Protein AF-A0A135LQL2-F1 (afdb_monomer_lite)

Organism: Penicillium patulum (NCBI:txid5078)

Secondary structure (DSSP, 8-state):
-HHHHHHHHHHHHHHHHHHHHHHHHHHHTT--HHHHHHH-HHHIIIIISSEEBTEEEE--HHHHTT------BHHHHHHHHHHHHHS-GGGB-TTB--BSEEEEE-S-S-GGGS-HHHHHHHHHHHHHHHHHT-EEEEE-HHHHHHHHHHH-TTTHHHHHTSS-HHHHHHHHHHHHHHHT-EEEE-TT---SS-GGGS--GGGGS-EE-TTT--EE---SPB-EEEEEEEE--TT-THHHHHT-SSSEEE-SSEEEE-TT-HHHHHHHHHHHHHHHHHHHHTTS-TTSHHHHHHHHTS-HHHHTSHHHHHHHHHHHHHHHH---GGGG--TTTTS--EEETTEEEE-HHHH--S-TTS---S-SSS---S-------------PPP---------------------------SSSHHHHHHHHHHHHHHHHHHHHHHHHHHHHHHH------HHHHHHHHHHTT--STTTT-TT---EEEEEEE--TTSHHHHSHHHHHHHHHHHHH-GGGEEEEEEEES-HHHHHHHHHHHHHH--SEEEEEEESS--GGGS-EEEPTTS-EEEBHHHHHHHHHHHHHHHHHH-SPPPSEEEEE-S-B--HHHHHHHHHHTTB-TTS-B--SEEEEEEEEETTEE--TTT-EETTSPBP-SSSTT-S-S-TT-HHHHHHHTT-SSEEEEE--TTEEEEEGGGGSSSS-------SSTTEEE-HHHHHHHHHHHHHTTSS-TT---EEEEEEEEEESSHHHHHHHHHHHHHGGGSHHHHHHHHHHHTPSPP-TTTT--TT-EEEEEEEE---SSSPPPEEEEEEEE--S-TTTEEE--EEE-SSPPTTS-SEEEPPPPTT--

Radius of gyration: 34.32 Å; chains: 1; bounding box: 69×97×113 Å

pLDDT: mean 81.82, std 20.5, range [20.97, 98.62]

Sequence (853 aa):
MMTLHRQFRRRAVIVLALVGLIIWHLHWQRHDASIEVTQYPLLSKYVSSKRGNGGAWHIPPDWVEGSGATIENIIDAAKLALNASRSLPERQVPHSTIPLIIHQTWKDTNLDQWPKKFRQSAETWLSGVDSGNMAYFLWDDTGIAEFMRHFEPEIESQFYALPSNVERSDVFRVLVSKWIGGIYGDMDTEPTRPPSTWVAPADLQPWQDPETGKMYNSTEPVKAIVGLEADCLPDSDLYWRMGYFYPIQLTQWSFAWAPGHPILQLFIDRLFATIQAVSEKNGGQLQSHLSQNALYDIDPLNLTGPVAFTDATRGWLETDYGLRWNALSGLTDGGLSKLVGDVLVLPITGFSTFNGKCIVLASDVSNISHSGFRQRLDITTLNMPASLECDGYELDSESLLGRRNRDLRVSEWRHHTFALHWTRKTLTALLTRVFLILAQALGVLFGLRIGRRGWFLTLRSRVQRSGFQGRGNIENKQVFIAAVLYDPQGEFASGKWGQAVLQLIELLGEQNVFLSLYENNSGREGENAIRALADKVTCDKSIVSEPGLSLGGIPRVTIPGEETRIRRIDYLAEVRNRALQPLQNGNTTYDKLLYLNDVIFDPVEALQLLFCTNADANGVAQYRAACAMDFSNAFKFYDTYATRDLQGYGIGLPFYPWFTTAGRAQSRQDVLEGRDAVRVRSCWGGMTAFDAHFFQGGNPVRFRADSEIFWDASECCIIHADIQSAASNSEESEVSGSYINPFVRVAYDEKSHSWLWITRRFEKLYPFIHNILNHLVGLPQYNPRRAEVFGQKVMDTVWVPGDGEGQQGQVRTMQREAGNDGFCGRRGLEVLVEERMPGQDGFEAIRVPAGLD

Foldseek 3Di:
DVVVVVVVVVVVVVVVVVVVVVVVVVVVVVPDPVVVCVPQVLLCVFLVVADAFFGTKDAQCVLCVPVPDDDHHLVSVLVSQLVSQQVDVLQAQPLASFGLEEEEEDAHSPVVPDDPLLSVQVSLLSVLCVVSVGMYDYGHPRNLLVLCVPPPVVCSVVLVLQQDPVLNRLLSLLSCCQARWHKYAYSNHHAPDRPSHLDDPQLQDWDALPPPRDIDHASHRAFKEWEWQAFADQPDPVQVVVPHPGNTWIARRIMTGDHNDVLSVQLVVVLVVVLQVLCVVVPNDCPDPSSSVVSVPDDSCCRRNRVSSRCSVCVCLCVVQVDPRNSQHCQPVVQHFDDRHNYIYGYSCSRPVPDPPPPPNPPPPPDDDDDDDDDDDDDDDDDDDDDDDDDDDDDDDDDDDDDDDDDDDDDDDDPPPVVVVVVVVVVVVVVVVVVVVVVVVVVVLVVPDLDDDPVLVVLVVQLVPDPQFQSLPPVLFQEEEFEEDQALQLDCLQHQVLVQVLVLCRNRHQARYEYQYEYEQSPDNNVVSQVVSVVSRPHHYDHDYDYAPPCPPFDWDQFFVRDTFGFPQSVVQVSRVNSCVCVAVDPDDGQKYKYAYLWRFHSSLLSCQAQQACADPVSGHFFQKEAEFEDQALFFTDWQQQWAALLLFTFFGRGPPGRAPPDVCQLNVCSLSSHQWRATLFDHNRMMMGRCVCQYDDHHQGQDADPAAQWGFHSRNVSLLVSLVVCCVDPPNNGSRYTYGHVGYIYNDPNRVVSNVVSVSCRNVCPVVRHVVRVVVVPPDDQPQSPADAQDWDFAWGWDQDPPPPDGIDIDTDTDGRHSRSSGTDGWTKGAPSDDDVPRDRIDTDDRDPPRD

Structure (mmCIF, N/CA/C/O backbone):
data_AF-A0A135LQL2-F1
#
_entry.id   AF-A0A135LQL2-F1
#
loop_
_atom_site.group_PDB
_atom_site.id
_atom_site.type_symbol
_atom_site.label_atom_id
_atom_site.label_alt_id
_atom_site.label_comp_id
_atom_site.label_asym_id
_atom_site.label_entity_id
_atom_site.label_seq_id
_atom_site.pdbx_PDB_ins_code
_atom_site.Cartn_x
_atom_site.Cartn_y
_atom_site.Cartn_z
_atom_site.occupancy
_atom_site.B_iso_or_equiv
_atom_site.auth_seq_id
_atom_site.auth_comp_id
_atom_site.auth_asym_id
_atom_site.auth_atom_id
_atom_site.pdbx_PDB_model_num
ATOM 1 N N . MET A 1 1 ? -14.760 -58.219 -18.351 1.00 44.53 1 MET A N 1
ATOM 2 C CA . MET A 1 1 ? -13.863 -57.220 -17.718 1.00 44.53 1 MET A CA 1
ATOM 3 C C . MET A 1 1 ? -12.612 -56.882 -18.552 1.00 44.53 1 MET A C 1
ATOM 5 O O . MET A 1 1 ? -12.219 -55.725 -18.563 1.00 44.53 1 MET A O 1
ATOM 9 N N . MET A 1 2 ? -12.021 -57.809 -19.328 1.00 39.75 2 MET A N 1
ATOM 10 C CA . MET A 1 2 ? -10.826 -57.521 -20.162 1.00 39.75 2 MET A CA 1
ATOM 11 C C . MET A 1 2 ? -11.086 -56.723 -21.462 1.00 39.75 2 MET A C 1
ATOM 13 O O . MET A 1 2 ? -10.182 -56.066 -21.975 1.00 39.75 2 MET A O 1
ATOM 17 N N . THR A 1 3 ? -12.309 -56.721 -21.997 1.00 40.22 3 THR A N 1
ATOM 18 C CA . THR A 1 3 ? -12.678 -55.991 -23.230 1.00 40.22 3 THR A CA 1
ATOM 19 C C . THR A 1 3 ? -12.880 -54.486 -23.016 1.00 40.22 3 THR A C 1
ATOM 21 O O . THR A 1 3 ? -12.518 -53.691 -23.884 1.00 40.22 3 THR A O 1
ATOM 24 N N . LEU A 1 4 ? -13.354 -54.076 -21.834 1.00 40.69 4 LEU A N 1
ATOM 25 C CA . LEU A 1 4 ? -13.566 -52.667 -21.475 1.00 40.69 4 LEU A CA 1
ATOM 26 C C . LEU A 1 4 ? -12.232 -51.910 -21.323 1.00 40.69 4 LEU A C 1
ATOM 28 O O . LEU A 1 4 ? -12.101 -50.761 -21.738 1.00 40.69 4 LEU A O 1
ATOM 32 N N . HIS A 1 5 ? -11.201 -52.593 -20.817 1.00 45.34 5 HIS A N 1
ATOM 33 C CA . HIS A 1 5 ? -9.873 -52.021 -20.582 1.00 45.34 5 HIS A CA 1
ATOM 34 C C . HIS A 1 5 ? -9.103 -51.736 -21.890 1.00 45.34 5 HIS A C 1
ATOM 36 O O . HIS A 1 5 ? -8.375 -50.747 -21.996 1.00 45.34 5 HIS A O 1
ATOM 42 N N . ARG A 1 6 ? -9.321 -52.549 -22.937 1.00 45.53 6 ARG A N 1
ATOM 43 C CA . ARG A 1 6 ? -8.756 -52.314 -24.281 1.00 45.53 6 ARG A CA 1
ATOM 44 C C . ARG A 1 6 ? -9.422 -51.143 -25.008 1.00 45.53 6 ARG A C 1
ATOM 46 O O . ARG A 1 6 ? -8.731 -50.395 -25.699 1.00 45.53 6 ARG A O 1
ATOM 53 N N . GLN A 1 7 ? -10.732 -50.954 -24.841 1.00 45.06 7 GLN A N 1
ATOM 54 C CA . GLN A 1 7 ? -11.440 -49.800 -25.407 1.00 45.06 7 GLN A CA 1
ATOM 55 C C . GLN A 1 7 ? -11.066 -48.493 -24.697 1.00 45.06 7 GLN A C 1
ATOM 57 O O . GLN A 1 7 ? -10.893 -47.476 -25.367 1.00 45.06 7 GLN A O 1
ATOM 62 N N . PHE A 1 8 ? -10.852 -48.531 -23.378 1.00 47.25 8 PHE A N 1
ATOM 63 C CA . PHE A 1 8 ? -10.394 -47.369 -22.613 1.00 47.25 8 PHE A CA 1
ATOM 64 C C . PHE A 1 8 ? -8.973 -46.948 -23.003 1.00 47.25 8 PHE A C 1
ATOM 66 O O . PHE A 1 8 ? -8.737 -45.770 -23.249 1.00 47.25 8 PHE A O 1
ATOM 73 N N . ARG A 1 9 ? -8.047 -47.903 -23.184 1.00 46.88 9 ARG A N 1
ATOM 74 C CA . ARG A 1 9 ? -6.694 -47.608 -23.689 1.00 46.88 9 ARG A CA 1
ATOM 75 C C . ARG A 1 9 ? -6.702 -47.034 -25.105 1.00 46.88 9 ARG A C 1
ATOM 77 O O . ARG A 1 9 ? -5.982 -46.080 -25.363 1.00 46.88 9 ARG A O 1
ATOM 84 N N . ARG A 1 10 ? -7.537 -47.551 -26.015 1.00 46.97 10 ARG A N 1
ATOM 85 C CA . ARG A 1 10 ? -7.659 -46.988 -27.375 1.00 46.97 10 ARG A CA 1
ATOM 86 C C . ARG A 1 10 ? -8.230 -45.569 -27.368 1.00 46.97 10 ARG A C 1
ATOM 88 O O . ARG A 1 10 ? -7.711 -44.718 -28.077 1.00 46.97 10 ARG A O 1
ATOM 95 N N . ARG A 1 11 ? -9.247 -45.294 -26.544 1.00 51.66 11 ARG A N 1
ATOM 96 C CA . ARG A 1 11 ? -9.812 -43.942 -26.395 1.00 51.66 11 ARG A CA 1
ATOM 97 C C . ARG A 1 11 ? -8.832 -42.982 -25.720 1.00 51.66 11 ARG A C 1
ATOM 99 O O . ARG A 1 11 ? -8.715 -41.856 -26.176 1.00 51.66 11 ARG A O 1
ATOM 106 N N . ALA A 1 12 ? -8.075 -43.437 -24.724 1.00 52.16 12 ALA A N 1
ATOM 107 C CA . ALA A 1 12 ? -7.032 -42.643 -24.081 1.00 52.16 12 ALA A CA 1
ATOM 108 C C . ALA A 1 12 ? -5.883 -42.308 -25.043 1.00 52.16 12 ALA A C 1
ATOM 110 O O . ALA A 1 12 ? -5.435 -41.172 -25.061 1.00 52.16 12 ALA A O 1
ATOM 111 N N . VAL A 1 13 ? -5.454 -43.245 -25.895 1.00 65.94 13 VAL A N 1
ATOM 112 C CA . VAL A 1 13 ? -4.427 -42.980 -26.920 1.00 65.94 13 VAL A CA 1
ATOM 113 C C . VAL A 1 13 ? -4.939 -42.013 -27.988 1.00 65.94 13 VAL A C 1
ATOM 115 O O . VAL A 1 13 ? -4.200 -41.127 -28.392 1.00 65.94 13 VAL A O 1
ATOM 118 N N . ILE A 1 14 ? -6.206 -42.118 -28.406 1.00 65.56 14 ILE A N 1
ATOM 119 C CA . ILE A 1 14 ? -6.814 -41.164 -29.350 1.00 65.56 14 ILE A CA 1
ATOM 120 C C . ILE A 1 14 ? -6.947 -39.775 -28.716 1.00 65.56 14 ILE A C 1
ATOM 122 O O . ILE A 1 14 ? -6.645 -38.784 -29.368 1.00 65.56 14 ILE A O 1
ATOM 126 N N . VAL A 1 15 ? -7.346 -39.689 -27.445 1.00 68.06 15 VAL A N 1
ATOM 127 C CA . VAL A 1 15 ? -7.419 -38.419 -26.709 1.00 68.06 15 VAL A CA 1
ATOM 128 C C . VAL A 1 15 ? -6.028 -37.834 -26.495 1.00 68.06 15 VAL A C 1
ATOM 130 O O . VAL A 1 15 ? -5.860 -36.645 -26.696 1.00 68.06 15 VAL A O 1
ATOM 133 N N . LEU A 1 16 ? -5.013 -38.637 -26.175 1.00 66.31 16 LEU A N 1
ATOM 134 C CA . LEU A 1 16 ? -3.630 -38.171 -26.042 1.00 66.31 16 LEU A CA 1
ATOM 135 C C . LEU A 1 16 ? -3.014 -37.780 -27.387 1.00 66.31 16 LEU A C 1
ATOM 137 O O . LEU A 1 16 ? -2.229 -36.844 -27.430 1.00 66.31 16 LEU A O 1
ATOM 141 N N . ALA A 1 17 ? -3.395 -38.432 -28.486 1.00 66.12 17 ALA A N 1
ATOM 142 C CA . ALA A 1 17 ? -2.993 -38.039 -29.833 1.00 66.12 17 ALA A CA 1
ATOM 143 C C . ALA A 1 17 ? -3.716 -36.767 -30.295 1.00 66.12 17 ALA A C 1
ATOM 145 O O . ALA A 1 17 ? -3.099 -35.933 -30.938 1.00 66.12 17 ALA A O 1
ATOM 146 N N . LEU A 1 18 ? -4.991 -36.578 -29.936 1.00 65.31 18 LEU A N 1
ATOM 147 C CA . LEU A 1 18 ? -5.744 -35.347 -30.198 1.00 65.31 18 LEU A CA 1
ATOM 148 C C . LEU A 1 18 ? -5.268 -34.197 -29.317 1.00 65.31 18 LEU A C 1
ATOM 150 O O . LEU A 1 18 ? -5.132 -33.093 -29.810 1.00 65.31 18 LEU A O 1
ATOM 154 N N . VAL A 1 19 ? -4.960 -34.443 -28.045 1.00 68.56 19 VAL A N 1
ATOM 155 C CA . VAL A 1 19 ? -4.330 -33.472 -27.143 1.00 68.56 19 VAL A CA 1
ATOM 156 C C . VAL A 1 19 ? -2.909 -33.192 -27.606 1.00 68.56 19 VAL A C 1
ATOM 158 O O . VAL A 1 19 ? -2.512 -32.044 -27.604 1.00 68.56 19 VAL A O 1
ATOM 161 N N . GLY A 1 20 ? -2.172 -34.187 -28.092 1.00 71.94 20 GLY A N 1
ATOM 162 C CA . GLY A 1 20 ? -0.867 -34.010 -28.722 1.00 71.94 20 GLY A CA 1
ATOM 163 C C . GLY A 1 20 ? -0.951 -33.225 -30.028 1.00 71.94 20 GLY A C 1
ATOM 164 O O . GLY A 1 20 ? -0.096 -32.392 -30.263 1.00 71.94 20 GLY A O 1
ATOM 165 N N . LEU A 1 21 ? -1.999 -33.415 -30.835 1.00 64.62 21 LEU A N 1
ATOM 166 C CA . LEU A 1 21 ? -2.274 -32.647 -32.052 1.00 64.62 21 LEU A CA 1
ATOM 167 C C . LEU A 1 21 ? -2.826 -31.259 -31.755 1.00 64.62 21 LEU A C 1
ATOM 169 O O . LEU A 1 21 ? -2.572 -30.364 -32.534 1.00 64.62 21 LEU A O 1
ATOM 173 N N . ILE A 1 22 ? -3.554 -31.056 -30.659 1.00 67.12 22 ILE A N 1
ATOM 174 C CA . ILE A 1 22 ? -4.032 -29.746 -30.205 1.00 67.12 22 ILE A CA 1
ATOM 175 C C . ILE A 1 22 ? -2.885 -28.993 -29.551 1.00 67.12 22 ILE A C 1
ATOM 177 O O . ILE A 1 22 ? -2.726 -27.821 -29.824 1.00 67.12 22 ILE A O 1
ATOM 181 N N . ILE A 1 23 ? -2.045 -29.645 -28.751 1.00 61.94 23 ILE A N 1
ATOM 182 C CA . ILE A 1 23 ? -0.812 -29.069 -28.217 1.00 61.94 23 ILE A CA 1
ATOM 183 C C . ILE A 1 23 ? 0.128 -28.785 -29.376 1.00 61.94 23 ILE A C 1
ATOM 185 O O . ILE A 1 23 ? 0.590 -27.668 -29.459 1.00 61.94 23 ILE A O 1
ATOM 189 N N . TRP A 1 24 ? 0.338 -29.702 -30.323 1.00 53.38 24 TRP A N 1
ATOM 190 C CA . TRP A 1 24 ? 1.096 -29.429 -31.545 1.00 53.38 24 TRP A CA 1
ATOM 191 C C . TRP A 1 24 ? 0.432 -28.294 -32.327 1.00 53.38 24 TRP A C 1
ATOM 193 O O . TRP A 1 24 ? 1.116 -27.351 -32.662 1.00 53.38 24 TRP A O 1
ATOM 203 N N . HIS A 1 25 ? -0.882 -28.261 -32.531 1.00 49.38 25 HIS A N 1
ATOM 204 C CA . HIS A 1 25 ? -1.540 -27.173 -33.259 1.00 49.38 25 HIS A CA 1
ATOM 205 C C . HIS A 1 25 ? -1.459 -25.831 -32.513 1.00 49.38 25 HIS A C 1
ATOM 207 O O . HIS A 1 25 ? -1.255 -24.816 -33.164 1.00 49.38 25 HIS A O 1
ATOM 213 N N . LEU A 1 26 ? -1.525 -25.817 -31.179 1.00 51.78 26 LEU A N 1
ATOM 214 C CA . LEU A 1 26 ? -1.357 -24.642 -30.311 1.00 51.78 26 LEU A CA 1
ATOM 215 C C . LEU A 1 26 ? 0.119 -24.224 -30.173 1.00 51.78 26 LEU A C 1
ATOM 217 O O . LEU A 1 26 ? 0.406 -23.052 -29.956 1.00 51.78 26 LEU A O 1
ATOM 221 N N . HIS A 1 27 ? 1.061 -25.161 -30.307 1.00 44.28 27 HIS A N 1
ATOM 222 C CA . HIS A 1 27 ? 2.508 -24.923 -30.277 1.00 44.28 27 HIS A CA 1
ATOM 223 C C . HIS A 1 27 ? 3.043 -24.552 -31.670 1.00 44.28 27 HIS A C 1
ATOM 225 O O . HIS A 1 27 ? 3.972 -23.766 -31.782 1.00 44.28 27 HIS A O 1
ATOM 231 N N . TRP A 1 28 ? 2.400 -25.030 -32.736 1.00 40.03 28 TRP A N 1
ATOM 232 C CA . TRP A 1 28 ? 2.629 -24.651 -34.131 1.00 40.03 28 TRP A CA 1
ATOM 233 C C . TRP A 1 28 ? 1.937 -23.326 -34.458 1.00 40.03 28 TRP A C 1
ATOM 235 O O . TRP A 1 28 ? 2.503 -22.518 -35.177 1.00 40.03 28 TRP A O 1
ATOM 245 N N . GLN A 1 29 ? 0.791 -23.019 -33.831 1.00 44.12 29 GLN A N 1
ATOM 246 C CA . GLN A 1 29 ? 0.220 -21.661 -33.825 1.00 44.12 29 GLN A CA 1
ATOM 247 C C . GLN A 1 29 ? 1.032 -20.661 -32.987 1.00 44.12 29 GLN A C 1
ATOM 249 O O . GLN A 1 29 ? 0.739 -19.470 -33.025 1.00 44.12 29 GLN A O 1
ATOM 254 N N . ARG A 1 30 ? 2.068 -21.108 -32.261 1.00 43.25 30 ARG A N 1
ATOM 255 C CA . ARG A 1 30 ? 3.062 -20.228 -31.625 1.00 43.25 30 ARG A CA 1
ATOM 256 C C . ARG A 1 30 ? 4.222 -19.840 -32.540 1.00 43.25 30 ARG A C 1
ATOM 258 O O . ARG A 1 30 ? 5.081 -19.076 -32.117 1.00 43.25 30 ARG A O 1
ATOM 265 N N . HIS A 1 31 ? 4.216 -20.285 -33.792 1.00 44.59 31 HIS A N 1
ATOM 266 C CA . HIS A 1 31 ? 5.072 -19.719 -34.822 1.00 44.59 31 HIS A CA 1
ATOM 267 C C . HIS A 1 31 ? 4.232 -19.229 -35.986 1.00 44.59 31 HIS A C 1
ATOM 269 O O . HIS A 1 31 ? 4.170 -19.840 -37.046 1.00 44.59 31 HIS A O 1
ATOM 275 N N . ASP A 1 32 ? 3.637 -18.061 -35.780 1.00 38.72 32 ASP A N 1
ATOM 276 C CA . ASP A 1 32 ? 3.401 -17.158 -36.889 1.00 38.72 32 ASP A CA 1
ATOM 277 C C . ASP A 1 32 ? 3.857 -15.758 -36.469 1.00 38.72 32 ASP A C 1
ATOM 279 O O . ASP A 1 32 ? 3.073 -14.901 -36.066 1.00 38.72 32 ASP A O 1
ATOM 283 N N . ALA A 1 33 ? 5.172 -15.529 -36.561 1.00 45.47 33 ALA A N 1
ATOM 284 C CA . ALA A 1 33 ? 5.781 -14.201 -36.433 1.00 45.47 33 ALA A CA 1
ATOM 285 C C . ALA A 1 33 ? 5.148 -13.174 -37.404 1.00 45.47 33 ALA A C 1
ATOM 287 O O . ALA A 1 33 ? 5.319 -11.969 -37.250 1.00 45.47 33 ALA A O 1
ATOM 288 N N . SER A 1 34 ? 4.378 -13.647 -38.392 1.00 45.84 34 SER A N 1
ATOM 289 C CA . SER A 1 34 ? 3.613 -12.836 -39.335 1.00 45.84 34 SER A CA 1
ATOM 290 C C . SER A 1 34 ? 2.421 -12.089 -38.704 1.00 45.84 34 SER A C 1
ATOM 292 O O . SER A 1 34 ? 2.074 -11.012 -39.194 1.00 45.84 34 SER A O 1
ATOM 294 N N . ILE A 1 35 ? 1.821 -12.596 -37.610 1.00 44.28 35 ILE A N 1
ATOM 295 C CA . ILE A 1 35 ? 0.628 -11.995 -36.968 1.00 44.28 35 ILE A CA 1
ATOM 296 C C . ILE A 1 35 ? 1.006 -10.831 -36.033 1.00 44.28 35 ILE A C 1
ATOM 298 O O . ILE A 1 35 ? 0.293 -9.831 -35.952 1.00 44.28 35 ILE A O 1
ATOM 302 N N . GLU A 1 36 ? 2.148 -10.914 -35.347 1.00 48.47 36 GLU A N 1
ATOM 303 C CA . GLU A 1 36 ? 2.594 -9.875 -34.404 1.00 48.47 36 GLU A CA 1
ATOM 304 C C . GLU A 1 36 ? 3.069 -8.603 -35.131 1.00 48.47 36 GLU A C 1
ATOM 306 O O . GLU A 1 36 ? 2.757 -7.491 -34.701 1.00 48.47 36 GLU A O 1
ATOM 311 N N . VAL A 1 37 ? 3.685 -8.767 -36.312 1.00 54.59 37 VAL A N 1
ATOM 312 C CA . VAL A 1 37 ? 4.017 -7.671 -37.244 1.00 54.59 37 VAL A CA 1
ATOM 313 C C . VAL A 1 37 ? 2.760 -6.961 -37.763 1.00 54.59 37 VAL A C 1
ATOM 315 O O . VAL A 1 37 ? 2.797 -5.758 -38.013 1.00 54.59 37 VAL A O 1
ATOM 318 N N . THR A 1 38 ? 1.632 -7.669 -37.917 1.00 59.97 38 THR A N 1
ATOM 319 C CA . THR A 1 38 ? 0.385 -7.061 -38.417 1.00 59.97 38 THR A CA 1
ATOM 320 C C . THR A 1 38 ? -0.395 -6.298 -37.346 1.00 59.97 38 THR A C 1
ATOM 322 O O . THR A 1 38 ? -1.155 -5.398 -37.699 1.00 59.97 38 THR A O 1
ATOM 325 N N . GLN A 1 39 ? -0.229 -6.626 -36.059 1.00 77.44 39 GLN A N 1
ATOM 326 C CA . GLN A 1 39 ? -0.975 -5.983 -34.969 1.00 77.44 39 GLN A CA 1
ATOM 327 C C . GLN A 1 39 ? -0.250 -4.772 -34.352 1.00 77.44 39 GLN A C 1
ATOM 329 O O . GLN A 1 39 ? -0.927 -3.846 -33.909 1.00 77.44 39 GLN A O 1
ATOM 334 N N . TYR A 1 40 ? 1.089 -4.768 -34.330 1.00 87.69 40 TYR A N 1
ATOM 335 C CA . TYR A 1 40 ? 1.912 -3.686 -33.761 1.00 87.69 40 TYR A CA 1
ATOM 336 C C . TYR A 1 40 ? 3.025 -3.262 -34.742 1.00 87.69 40 TYR A C 1
ATOM 338 O O . TYR A 1 40 ? 4.210 -3.556 -34.527 1.00 87.69 40 TYR A O 1
ATOM 346 N N . PRO A 1 41 ? 2.656 -2.649 -35.884 1.00 90.06 41 PRO A N 1
ATOM 347 C CA . PRO A 1 41 ? 3.597 -2.343 -36.958 1.00 90.06 41 PRO A CA 1
ATOM 348 C C . PRO A 1 41 ? 4.708 -1.374 -36.533 1.00 90.06 41 PRO A C 1
ATOM 350 O O . PRO A 1 41 ? 5.844 -1.526 -36.992 1.00 90.06 41 PRO A O 1
ATOM 353 N N . LEU A 1 42 ? 4.428 -0.405 -35.655 1.00 92.94 42 LEU A N 1
ATOM 354 C CA . LEU A 1 42 ? 5.416 0.587 -35.236 1.00 92.94 42 LEU A CA 1
ATOM 355 C C . LEU A 1 42 ? 6.409 0.002 -34.235 1.00 92.94 42 LEU A C 1
ATOM 357 O O . LEU A 1 42 ? 7.606 0.230 -34.383 1.00 92.94 42 LEU A O 1
ATOM 361 N N . LEU A 1 43 ? 5.972 -0.824 -33.285 1.00 90.94 43 LEU A N 1
ATOM 362 C CA . LEU A 1 43 ? 6.887 -1.573 -32.418 1.00 90.94 43 LEU A CA 1
ATOM 363 C C . LEU A 1 43 ? 7.791 -2.512 -33.219 1.00 90.94 43 LEU A C 1
ATOM 365 O O . LEU A 1 43 ? 8.991 -2.611 -32.953 1.00 90.94 43 LEU A O 1
ATOM 369 N N . SER A 1 44 ? 7.252 -3.172 -34.246 1.00 87.31 44 SER A N 1
ATOM 370 C CA . SER A 1 44 ? 8.076 -3.975 -35.150 1.00 87.31 44 SER A CA 1
ATOM 371 C C . SER A 1 44 ? 9.115 -3.106 -35.876 1.00 87.31 44 SER A C 1
ATOM 373 O O . SER A 1 44 ? 10.295 -3.468 -35.940 1.00 87.31 44 SER A O 1
ATOM 375 N N . LYS A 1 45 ? 8.695 -1.940 -36.384 1.00 89.88 45 LYS A N 1
ATOM 376 C CA . LYS A 1 45 ? 9.544 -0.969 -37.092 1.00 89.88 45 LYS A CA 1
ATOM 377 C C . LYS A 1 45 ? 10.641 -0.395 -36.191 1.00 89.88 45 LYS A C 1
ATOM 379 O O . LYS A 1 45 ? 11.798 -0.395 -36.597 1.00 89.88 45 LYS A O 1
ATOM 384 N N . TYR A 1 46 ? 10.317 0.056 -34.985 1.00 90.50 46 TYR A N 1
ATOM 385 C CA . TYR A 1 46 ? 11.219 0.865 -34.159 1.00 90.50 46 TYR A CA 1
ATOM 386 C C . TYR A 1 46 ? 11.890 0.122 -33.009 1.00 90.50 46 TYR A C 1
ATOM 388 O O . TYR A 1 46 ? 12.946 0.555 -32.567 1.00 90.50 46 TYR A O 1
ATOM 396 N N . VAL A 1 47 ? 11.330 -0.997 -32.546 1.00 87.25 47 VAL A N 1
ATOM 397 C CA . VAL A 1 47 ? 11.897 -1.761 -31.424 1.00 87.25 47 VAL A CA 1
ATOM 398 C C . VAL A 1 47 ? 12.465 -3.093 -31.888 1.00 87.25 47 VAL A C 1
ATOM 400 O O . VAL A 1 47 ? 13.577 -3.445 -31.514 1.00 87.25 47 VAL A O 1
ATOM 403 N N . SER A 1 48 ? 11.763 -3.842 -32.743 1.00 79.75 48 SER A N 1
ATOM 404 C CA . SER A 1 48 ? 12.277 -5.145 -33.199 1.00 79.75 48 SER A CA 1
ATOM 405 C C . SER A 1 48 ? 13.337 -5.039 -34.290 1.00 79.75 48 SER A C 1
ATOM 407 O O . SER A 1 48 ? 14.320 -5.774 -34.247 1.00 79.75 48 SER A O 1
ATOM 409 N N . SER A 1 49 ? 13.178 -4.120 -35.248 1.00 71.06 49 SER A N 1
ATOM 410 C CA . SER A 1 49 ? 14.122 -3.982 -36.369 1.00 71.06 49 SER A CA 1
ATOM 411 C C . SER A 1 49 ? 15.345 -3.098 -36.075 1.00 71.06 49 SER A C 1
ATOM 413 O O . SER A 1 49 ? 16.281 -3.053 -36.873 1.00 71.06 49 SER A O 1
ATOM 415 N N . LYS A 1 50 ? 15.347 -2.394 -34.935 1.00 70.69 50 LYS A N 1
ATOM 416 C CA . LYS A 1 50 ? 16.350 -1.382 -34.558 1.00 70.69 50 LYS A CA 1
ATOM 417 C C . LYS A 1 50 ? 16.951 -1.642 -33.170 1.00 70.69 50 LYS A C 1
ATOM 419 O O . LYS A 1 50 ? 17.070 -0.729 -32.359 1.00 70.69 50 LYS A O 1
ATOM 424 N N . ARG A 1 51 ? 17.303 -2.901 -32.891 1.00 77.00 51 ARG A N 1
ATOM 425 C CA . ARG A 1 51 ? 17.973 -3.303 -31.642 1.00 77.00 51 ARG A CA 1
ATOM 426 C C . ARG A 1 51 ? 19.481 -3.121 -31.759 1.00 77.00 51 ARG A C 1
ATOM 428 O O . ARG A 1 51 ? 20.062 -3.466 -32.787 1.00 77.00 51 ARG A O 1
ATOM 435 N N . GLY A 1 52 ? 20.101 -2.654 -30.687 1.00 82.25 52 GLY A N 1
ATOM 436 C CA . GLY A 1 52 ? 21.549 -2.630 -30.532 1.00 82.25 52 GLY A CA 1
ATOM 437 C C . GLY A 1 52 ? 21.940 -2.757 -29.065 1.00 82.25 52 GLY A C 1
ATOM 438 O O . GLY A 1 52 ? 21.117 -3.133 -28.232 1.00 82.25 52 GLY A O 1
ATOM 439 N N . ASN A 1 53 ? 23.203 -2.486 -28.745 1.00 88.81 53 ASN A N 1
ATOM 440 C CA . ASN A 1 53 ? 23.659 -2.591 -27.365 1.00 88.81 53 ASN A CA 1
ATOM 441 C C . ASN A 1 53 ? 22.996 -1.507 -26.492 1.00 88.81 53 ASN A C 1
ATOM 443 O O . ASN A 1 53 ? 23.044 -0.323 -26.838 1.00 88.81 53 ASN A O 1
ATOM 447 N N . GLY A 1 54 ? 22.348 -1.937 -25.408 1.00 89.38 54 GLY A N 1
ATOM 448 C CA . GLY A 1 54 ? 21.632 -1.078 -24.463 1.00 89.38 54 GLY A CA 1
ATOM 449 C C . GLY A 1 54 ? 20.173 -0.736 -24.810 1.00 89.38 54 GLY A C 1
ATOM 450 O O . GLY A 1 54 ? 19.574 0.115 -24.150 1.00 89.38 54 GLY A O 1
ATOM 451 N N . GLY A 1 55 ? 19.585 -1.364 -25.836 1.00 94.50 55 GLY A N 1
ATOM 452 C CA . GLY A 1 55 ? 18.148 -1.267 -26.105 1.00 94.50 55 GLY A CA 1
ATOM 453 C C . GLY A 1 55 ? 17.794 -1.092 -27.580 1.00 94.50 55 GLY A C 1
ATOM 454 O O . GLY A 1 55 ? 18.350 -1.754 -28.462 1.00 94.50 55 GLY A O 1
ATOM 455 N N . ALA A 1 56 ? 16.820 -0.224 -27.858 1.00 95.44 56 ALA A N 1
ATOM 456 C CA . ALA A 1 56 ? 16.388 0.094 -29.217 1.00 95.44 56 ALA A CA 1
ATOM 457 C C . ALA A 1 56 ? 16.288 1.604 -29.430 1.00 95.44 56 ALA A C 1
ATOM 459 O O . ALA A 1 56 ? 15.849 2.338 -28.545 1.00 95.44 56 ALA A O 1
ATOM 460 N N . TRP A 1 57 ? 16.671 2.070 -30.619 1.00 95.94 57 TRP A N 1
ATOM 461 C CA . TRP A 1 57 ? 16.618 3.492 -30.938 1.00 95.94 57 TRP A CA 1
ATOM 462 C C . TRP A 1 57 ? 16.264 3.775 -32.393 1.00 95.94 57 TRP A C 1
ATOM 464 O O . TRP A 1 57 ? 16.557 3.016 -33.320 1.00 95.94 57 TRP A O 1
ATOM 474 N N . HIS A 1 58 ? 15.665 4.939 -32.597 1.00 95.50 58 HIS A N 1
ATOM 475 C CA . HIS A 1 58 ? 15.382 5.514 -33.895 1.00 95.50 58 HIS A CA 1
ATOM 476 C C . HIS A 1 58 ? 15.783 6.982 -33.899 1.00 95.50 58 HIS A C 1
ATOM 478 O O . HIS A 1 58 ? 15.382 7.746 -33.027 1.00 95.50 58 HIS A O 1
ATOM 484 N N . ILE A 1 59 ? 16.543 7.370 -34.916 1.00 94.88 59 ILE A N 1
ATOM 485 C CA . ILE A 1 59 ? 16.821 8.765 -35.235 1.00 94.88 59 ILE A CA 1
ATOM 486 C C . ILE A 1 59 ? 16.331 8.973 -36.672 1.00 94.88 59 ILE A C 1
ATOM 488 O O . ILE A 1 59 ? 16.657 8.132 -37.525 1.00 94.88 59 ILE A O 1
ATOM 492 N N . PRO A 1 60 ? 15.546 10.025 -36.959 1.00 94.62 60 PRO A N 1
ATOM 493 C CA . PRO A 1 60 ? 15.131 10.310 -38.323 1.00 94.62 60 PRO A CA 1
ATOM 494 C C . PRO A 1 60 ? 16.342 10.432 -39.267 1.00 94.62 60 PRO A C 1
ATOM 496 O O . PRO A 1 60 ? 17.357 11.019 -38.883 1.00 94.62 60 PRO A O 1
ATOM 499 N N . PRO A 1 61 ? 16.308 9.857 -40.484 1.00 91.38 61 PRO A N 1
ATOM 500 C CA . PRO A 1 61 ? 17.480 9.833 -41.365 1.00 91.38 61 PRO A CA 1
ATOM 501 C C . PRO A 1 61 ? 18.028 11.224 -41.715 1.00 91.38 61 PRO A C 1
ATOM 503 O O . PRO A 1 61 ? 19.241 11.411 -41.765 1.00 91.38 61 PRO A O 1
ATOM 506 N N . ASP A 1 62 ? 17.144 12.205 -41.885 1.00 92.44 62 ASP A N 1
ATOM 507 C CA . ASP A 1 62 ? 17.464 13.611 -42.154 1.00 92.44 62 ASP A CA 1
ATOM 508 C C . ASP A 1 62 ? 18.164 14.303 -40.970 1.00 92.44 62 ASP A C 1
ATOM 510 O O . ASP A 1 62 ? 18.820 15.332 -41.139 1.00 92.44 62 ASP A O 1
ATOM 514 N N . TRP A 1 63 ? 18.079 13.740 -39.759 1.00 93.00 63 TRP A N 1
ATOM 515 C CA . TRP A 1 63 ? 18.797 14.255 -38.590 1.00 93.00 63 TRP A CA 1
ATOM 516 C C . TRP A 1 63 ? 20.283 13.914 -38.608 1.00 93.00 63 TRP A C 1
ATOM 518 O O . TRP A 1 63 ? 21.078 14.647 -38.022 1.00 93.00 63 TRP A O 1
ATOM 528 N N . VAL A 1 64 ? 20.659 12.826 -39.280 1.00 88.38 64 VAL A N 1
ATOM 529 C CA . VAL A 1 64 ? 22.017 12.262 -39.241 1.00 88.38 64 VAL A CA 1
ATOM 530 C C . VAL A 1 64 ? 22.697 12.212 -40.608 1.00 88.38 64 VAL A C 1
ATOM 532 O O . VAL A 1 64 ? 23.843 11.757 -40.707 1.00 88.38 64 VAL A O 1
ATOM 535 N N . GLU A 1 65 ? 22.026 12.690 -41.657 1.00 83.31 65 GLU A N 1
ATOM 536 C CA . GLU A 1 65 ? 22.569 12.785 -43.009 1.00 83.31 65 GLU A CA 1
ATOM 537 C C . GLU A 1 65 ? 23.857 13.628 -43.016 1.00 83.31 65 GLU A C 1
ATOM 539 O O . GLU A 1 65 ? 23.895 14.759 -42.537 1.00 83.31 65 GLU A O 1
ATOM 544 N N . GLY A 1 66 ? 24.956 13.046 -43.508 1.00 75.81 66 GLY A N 1
ATOM 545 C CA . GLY A 1 66 ? 26.266 13.706 -43.550 1.00 75.81 66 GLY A CA 1
ATOM 546 C C . GLY A 1 66 ? 27.058 13.722 -42.234 1.00 75.81 66 GLY A C 1
ATOM 547 O O . GLY A 1 66 ? 28.163 14.256 -42.222 1.00 75.81 66 GLY A O 1
ATOM 548 N N . SER A 1 67 ? 26.559 13.115 -41.147 1.00 77.75 67 SER A N 1
ATOM 549 C CA . SER A 1 67 ? 27.260 13.104 -39.847 1.00 77.75 67 SER A CA 1
ATOM 550 C C . SER A 1 67 ? 28.545 12.265 -39.832 1.00 77.75 67 SER A C 1
ATOM 552 O O . SER A 1 67 ? 29.461 12.562 -39.069 1.00 77.75 67 SER A O 1
ATOM 554 N N . GLY A 1 68 ? 28.616 11.200 -40.643 1.00 73.94 68 GLY A N 1
ATOM 555 C CA . GLY A 1 68 ? 29.741 10.253 -40.663 1.00 73.94 68 GLY A CA 1
ATOM 556 C C . GLY A 1 68 ? 29.973 9.496 -39.346 1.00 73.94 68 GLY A C 1
ATOM 557 O O . GLY A 1 68 ? 30.980 8.802 -39.223 1.00 73.94 68 GLY A O 1
ATOM 558 N N . ALA A 1 69 ? 29.072 9.628 -38.366 1.00 78.31 69 ALA A N 1
ATOM 559 C CA . ALA A 1 69 ? 29.237 9.085 -37.025 1.00 78.31 69 ALA A CA 1
ATOM 560 C C . ALA A 1 69 ? 28.950 7.576 -36.988 1.00 78.31 69 ALA A C 1
ATOM 562 O O . ALA A 1 69 ? 27.912 7.110 -37.460 1.00 78.31 69 ALA A O 1
ATOM 563 N N . THR A 1 70 ? 29.862 6.810 -36.392 1.00 80.56 70 THR A N 1
ATOM 564 C CA . THR A 1 70 ? 29.660 5.395 -36.067 1.00 80.56 70 THR A CA 1
ATOM 565 C C . THR A 1 70 ? 28.893 5.281 -34.752 1.00 80.56 70 THR A C 1
ATOM 567 O O . THR A 1 70 ? 29.347 5.792 -33.733 1.00 80.56 70 THR A O 1
ATOM 570 N N . ILE A 1 71 ? 27.730 4.628 -34.777 1.00 88.50 71 ILE A N 1
ATOM 571 C CA . ILE A 1 71 ? 26.891 4.396 -33.594 1.00 88.50 71 ILE A CA 1
ATOM 572 C C . ILE A 1 71 ? 27.175 2.980 -33.083 1.00 88.50 71 ILE A C 1
ATOM 574 O O . ILE A 1 71 ? 26.780 2.015 -33.739 1.00 88.50 71 ILE A O 1
ATOM 578 N N . GLU A 1 72 ? 27.855 2.849 -31.942 1.00 86.88 72 GLU A N 1
ATOM 579 C CA . GLU A 1 72 ? 28.195 1.538 -31.362 1.00 86.88 72 GLU A CA 1
ATOM 580 C C . GLU A 1 72 ? 27.165 1.071 -30.324 1.00 86.88 72 GLU A C 1
ATOM 582 O O . GLU A 1 72 ? 26.859 -0.120 -30.233 1.00 86.88 72 GLU A O 1
ATOM 587 N N . ASN A 1 73 ? 26.599 2.005 -29.562 1.00 92.31 73 ASN A N 1
ATOM 588 C CA . ASN A 1 73 ? 25.625 1.738 -28.506 1.00 92.31 73 ASN A CA 1
ATOM 589 C C . ASN A 1 73 ? 24.548 2.838 -28.443 1.00 92.31 73 ASN A C 1
ATOM 591 O O . ASN A 1 73 ? 24.602 3.855 -29.145 1.00 92.31 73 ASN A O 1
ATOM 595 N N . ILE A 1 74 ? 23.554 2.628 -27.580 1.00 95.44 74 ILE A N 1
ATOM 596 C CA . ILE A 1 74 ? 22.434 3.555 -27.395 1.00 95.44 74 ILE A CA 1
ATOM 597 C C . ILE A 1 74 ? 22.864 4.943 -26.869 1.00 95.44 74 ILE A C 1
ATOM 599 O O . ILE A 1 74 ? 22.209 5.939 -27.180 1.00 95.44 74 ILE A O 1
ATOM 603 N N . ILE A 1 75 ? 23.981 5.049 -26.137 1.00 96.19 75 ILE A N 1
ATOM 604 C CA . ILE A 1 75 ? 24.510 6.325 -25.620 1.00 96.19 75 ILE A CA 1
ATOM 605 C C . ILE A 1 75 ? 25.038 7.194 -26.763 1.00 96.19 75 ILE A C 1
ATOM 607 O O . ILE A 1 75 ? 24.723 8.386 -26.825 1.00 96.19 75 ILE A O 1
ATOM 611 N N . ASP A 1 76 ? 25.790 6.606 -27.694 1.00 94.31 76 ASP A N 1
ATOM 612 C CA . ASP A 1 76 ? 26.285 7.311 -28.882 1.00 94.31 76 ASP A CA 1
ATOM 613 C C . ASP A 1 76 ? 25.121 7.817 -29.738 1.00 94.31 76 ASP A C 1
ATOM 615 O O . ASP A 1 76 ? 25.114 8.969 -30.183 1.00 94.31 76 ASP A O 1
ATOM 619 N N . ALA A 1 77 ? 24.092 6.981 -29.902 1.00 95.38 77 ALA A N 1
ATOM 620 C CA . ALA A 1 77 ? 22.868 7.348 -30.598 1.00 95.38 77 ALA A CA 1
ATOM 621 C C . ALA A 1 77 ? 22.143 8.519 -29.910 1.00 95.38 77 ALA A C 1
ATOM 623 O O . ALA A 1 77 ? 21.748 9.473 -30.583 1.00 95.38 77 ALA A O 1
ATOM 624 N N . ALA A 1 78 ? 21.996 8.486 -28.582 1.00 96.94 78 ALA A N 1
ATOM 625 C CA . ALA A 1 78 ? 21.310 9.533 -27.825 1.00 96.94 78 ALA A CA 1
ATOM 626 C C . ALA A 1 78 ? 22.035 10.882 -27.922 1.00 96.94 78 ALA A C 1
ATOM 628 O O . ALA A 1 78 ? 21.407 11.917 -28.153 1.00 96.94 78 ALA A O 1
ATOM 629 N N . LYS A 1 79 ? 23.370 10.877 -27.837 1.00 95.94 79 LYS A N 1
ATOM 630 C CA . LYS A 1 79 ? 24.193 12.081 -28.029 1.00 95.94 79 LYS A CA 1
ATOM 631 C C . LYS A 1 79 ? 24.099 12.631 -29.445 1.00 95.94 79 LYS A C 1
ATOM 633 O O . LYS A 1 79 ? 24.019 13.846 -29.626 1.00 95.94 79 LYS A O 1
ATOM 638 N N . LEU A 1 80 ? 24.109 11.752 -30.446 1.00 95.62 80 LEU A N 1
ATOM 639 C CA . LEU A 1 80 ? 23.951 12.149 -31.840 1.00 95.62 80 LEU A CA 1
ATOM 640 C C . LEU A 1 80 ? 22.579 12.796 -32.072 1.00 95.62 80 LEU A C 1
ATOM 642 O O . LEU A 1 80 ? 22.515 13.868 -32.670 1.00 95.62 80 LEU A O 1
ATOM 646 N N . ALA A 1 81 ? 21.506 12.196 -31.548 1.00 96.75 81 ALA A N 1
ATOM 647 C CA . ALA A 1 81 ? 20.155 12.746 -31.635 1.00 96.75 81 ALA A CA 1
ATOM 648 C C . ALA A 1 81 ? 20.040 14.111 -30.943 1.00 96.75 81 ALA A C 1
ATOM 650 O O . ALA A 1 81 ? 19.477 15.034 -31.527 1.00 96.75 81 ALA A O 1
ATOM 651 N N . LEU A 1 82 ? 20.625 14.273 -29.750 1.00 96.56 82 LEU A N 1
ATOM 652 C CA . LEU A 1 82 ? 20.664 15.559 -29.048 1.00 96.56 82 LEU A CA 1
ATOM 653 C C . LEU A 1 82 ? 21.426 16.634 -29.841 1.00 96.56 82 LEU A C 1
ATOM 655 O O . LEU A 1 82 ? 20.986 17.778 -29.952 1.00 96.56 82 LEU A O 1
ATOM 659 N N . ASN A 1 83 ? 22.584 16.298 -30.409 1.00 95.31 83 ASN A N 1
ATOM 660 C CA . ASN A 1 83 ? 23.337 17.255 -31.221 1.00 95.31 83 ASN A CA 1
ATOM 661 C C . ASN A 1 83 ? 22.560 17.646 -32.484 1.00 95.31 83 ASN A C 1
ATOM 663 O O . ASN A 1 83 ? 22.511 18.824 -32.839 1.00 95.31 83 ASN A O 1
ATOM 667 N N . ALA A 1 84 ? 21.904 16.677 -33.123 1.00 95.12 84 ALA A N 1
ATOM 668 C CA . ALA A 1 84 ? 21.060 16.917 -34.284 1.00 95.12 84 ALA A CA 1
ATOM 669 C C . ALA A 1 84 ? 19.813 17.746 -33.948 1.00 95.12 84 ALA A C 1
ATOM 671 O O . ALA A 1 84 ? 19.407 18.572 -34.762 1.00 95.12 84 ALA A O 1
ATOM 672 N N . SER A 1 85 ? 19.215 17.579 -32.764 1.00 95.81 85 SER A N 1
ATOM 673 C CA . SER A 1 85 ? 18.045 18.363 -32.350 1.00 95.81 85 SER A CA 1
ATOM 674 C C . SER A 1 85 ? 18.391 19.822 -32.041 1.00 95.81 85 SER A C 1
ATOM 676 O O . SER A 1 85 ? 17.530 20.697 -32.090 1.00 95.81 85 SER A O 1
ATOM 678 N N . ARG A 1 86 ? 19.656 20.111 -31.719 1.00 93.38 86 ARG A N 1
ATOM 679 C CA . ARG A 1 86 ? 20.151 21.474 -31.475 1.00 93.38 86 ARG A CA 1
ATOM 680 C C . ARG A 1 86 ? 20.435 22.255 -32.754 1.00 93.38 86 ARG A C 1
ATOM 682 O O . ARG A 1 86 ? 20.494 23.479 -32.694 1.00 93.38 86 ARG A O 1
ATOM 689 N N . SER A 1 87 ? 20.623 21.585 -33.891 1.00 89.31 87 SER A N 1
ATOM 690 C CA . SER A 1 87 ? 20.997 22.267 -35.135 1.00 89.31 87 SER A CA 1
ATOM 691 C C . SER A 1 87 ? 19.829 22.982 -35.813 1.00 89.31 87 SER A C 1
ATOM 693 O O . SER A 1 87 ? 20.068 23.887 -36.607 1.00 89.31 87 SER A O 1
ATOM 695 N N . LEU A 1 88 ? 18.588 22.564 -35.540 1.00 91.56 88 LEU A N 1
ATOM 696 C CA . LEU A 1 88 ? 17.393 23.022 -36.247 1.00 91.56 88 LEU A CA 1
ATOM 697 C C . LEU A 1 88 ? 16.185 23.141 -35.290 1.00 91.56 88 LEU A C 1
ATOM 699 O O . LEU A 1 88 ? 15.873 22.159 -34.611 1.00 91.56 88 LEU A O 1
ATOM 703 N N . PRO A 1 89 ? 15.494 24.301 -35.219 1.00 91.00 89 PRO A N 1
ATOM 704 C CA . PRO A 1 89 ? 14.357 24.513 -34.313 1.00 91.00 89 PRO A CA 1
ATOM 705 C C . PRO A 1 89 ? 13.184 23.546 -34.515 1.00 91.00 89 PRO A C 1
ATOM 707 O O . PRO A 1 89 ? 12.506 23.198 -33.557 1.00 91.00 89 PRO A O 1
ATOM 710 N N . GLU A 1 90 ? 12.953 23.064 -35.736 1.00 93.38 90 GLU A N 1
ATOM 711 C CA . GLU A 1 90 ? 11.896 22.095 -36.061 1.00 93.38 90 GLU A CA 1
ATOM 712 C C . GLU A 1 90 ? 12.095 20.717 -35.412 1.00 93.38 90 GLU A C 1
ATOM 714 O O . GLU A 1 90 ? 11.190 19.887 -35.426 1.00 93.38 90 GLU A O 1
ATOM 719 N N . ARG A 1 91 ? 13.273 20.470 -34.831 1.00 95.88 91 ARG A N 1
ATOM 720 C CA . ARG A 1 91 ? 13.601 19.255 -34.074 1.00 95.88 91 ARG A CA 1
ATOM 721 C C . ARG A 1 91 ? 13.392 19.434 -32.570 1.00 95.88 91 ARG A C 1
ATOM 723 O O . ARG A 1 91 ? 13.814 18.588 -31.780 1.00 95.88 91 ARG A O 1
ATOM 730 N N . GLN A 1 92 ? 12.771 20.539 -32.171 1.00 96.88 92 GLN A N 1
ATOM 731 C CA . GLN A 1 92 ? 12.418 20.879 -30.798 1.00 96.88 92 GLN A CA 1
ATOM 732 C C . GLN A 1 92 ? 10.903 21.075 -30.701 1.00 96.88 92 GLN A C 1
ATOM 734 O O . GLN A 1 92 ? 10.237 21.372 -31.695 1.00 96.88 92 GLN A O 1
ATOM 739 N N . VAL A 1 93 ? 10.333 20.880 -29.509 1.00 96.69 93 VAL A N 1
ATOM 740 C CA . VAL A 1 93 ? 8.913 21.177 -29.279 1.00 96.69 93 VAL A CA 1
ATOM 741 C C . VAL A 1 93 ? 8.684 22.665 -29.605 1.00 96.69 93 VAL A C 1
ATOM 743 O O . VAL A 1 93 ? 9.518 23.496 -29.225 1.00 96.69 93 VAL A O 1
ATOM 746 N N . PRO A 1 94 ? 7.606 23.041 -30.317 1.00 94.25 94 PRO A N 1
ATOM 747 C CA . PRO A 1 94 ? 7.354 24.433 -30.677 1.00 94.25 94 PRO A CA 1
ATOM 748 C C . PRO A 1 94 ? 7.427 25.377 -29.472 1.00 94.25 94 PRO A C 1
ATOM 750 O O . PRO A 1 94 ? 6.962 25.042 -28.385 1.00 94.25 94 PRO A O 1
ATOM 753 N N . HIS A 1 95 ? 8.006 26.565 -29.673 1.00 94.50 95 HIS A N 1
ATOM 754 C CA . HIS A 1 95 ? 8.202 27.583 -28.627 1.00 94.50 95 HIS A CA 1
ATOM 755 C C . HIS A 1 95 ? 9.069 27.134 -27.433 1.00 94.50 95 HIS A C 1
ATOM 757 O O . HIS A 1 95 ? 9.013 27.733 -26.359 1.00 94.50 95 HIS A O 1
ATOM 763 N N . SER A 1 96 ? 9.891 26.102 -27.616 1.00 97.00 96 SER A N 1
ATOM 764 C CA . SER A 1 96 ? 10.727 25.523 -26.566 1.00 97.00 96 SER A CA 1
ATOM 765 C C . SER A 1 96 ? 12.163 25.300 -27.050 1.00 97.00 96 SER A C 1
ATOM 767 O O . SER A 1 96 ? 12.450 25.427 -28.239 1.00 97.00 96 SER A O 1
ATOM 769 N N . THR A 1 97 ? 13.049 24.908 -26.134 1.00 97.19 97 THR A N 1
ATOM 770 C CA . THR A 1 97 ? 14.351 24.295 -26.463 1.00 97.19 97 THR A CA 1
ATOM 771 C C . THR A 1 97 ? 14.402 22.798 -26.138 1.00 97.19 97 THR A C 1
ATOM 773 O O . THR A 1 97 ? 15.477 22.198 -26.077 1.00 97.19 97 THR A O 1
ATOM 776 N N . ILE A 1 98 ? 13.235 22.183 -25.924 1.00 98.50 98 ILE A N 1
ATOM 777 C CA . ILE A 1 98 ? 13.068 20.774 -25.568 1.00 98.50 98 ILE A CA 1
ATOM 778 C C . ILE A 1 98 ? 13.217 19.924 -26.838 1.00 98.50 98 ILE A C 1
ATOM 780 O O . ILE A 1 98 ? 12.410 20.075 -27.756 1.00 98.50 98 ILE A O 1
ATOM 784 N N . PRO A 1 99 ? 14.202 19.012 -26.920 1.00 98.31 99 PRO A N 1
ATOM 785 C CA . PRO A 1 99 ? 14.359 18.118 -28.066 1.00 98.31 99 PRO A CA 1
ATOM 786 C C . PRO A 1 99 ? 13.112 17.263 -28.351 1.00 98.31 99 PRO A C 1
ATOM 788 O O . PRO A 1 99 ? 12.500 16.724 -27.432 1.00 98.31 99 PRO A O 1
ATOM 791 N N . LEU A 1 100 ? 12.778 17.039 -29.626 1.00 98.06 100 LEU A N 1
ATOM 792 C CA . LEU A 1 100 ? 11.782 16.042 -30.048 1.00 98.06 100 LEU A CA 1
ATOM 793 C C . LEU A 1 100 ? 12.372 14.624 -29.985 1.00 98.06 100 LEU A C 1
ATOM 795 O O . LEU A 1 100 ? 12.491 13.920 -30.988 1.00 98.06 100 LEU A O 1
ATOM 799 N N . ILE A 1 101 ? 12.778 14.224 -28.784 1.00 98.44 101 ILE A N 1
ATOM 800 C CA . ILE A 1 101 ? 13.358 12.920 -28.472 1.00 98.44 101 ILE A CA 1
ATOM 801 C C . ILE A 1 101 ? 12.470 12.272 -27.416 1.00 98.44 101 ILE A C 1
ATOM 803 O O . ILE A 1 101 ? 12.272 12.854 -26.356 1.00 98.44 101 ILE A O 1
ATOM 807 N N . ILE A 1 102 ? 11.925 11.092 -27.701 1.00 98.25 102 ILE A N 1
ATOM 808 C CA . ILE A 1 102 ? 11.105 10.332 -26.754 1.00 98.25 102 ILE A CA 1
ATOM 809 C C . ILE A 1 102 ? 11.968 9.289 -26.049 1.00 98.25 102 ILE A C 1
ATOM 811 O O . ILE A 1 102 ? 12.684 8.525 -26.699 1.00 98.25 102 ILE A O 1
ATOM 815 N N . HIS A 1 103 ? 11.845 9.227 -24.728 1.00 98.38 103 HIS A N 1
ATOM 816 C CA . HIS A 1 103 ? 12.488 8.249 -23.867 1.00 98.38 103 HIS A CA 1
ATOM 817 C C . HIS A 1 103 ? 11.445 7.379 -23.166 1.00 98.38 103 HIS A C 1
ATOM 819 O O . HIS A 1 103 ? 10.519 7.887 -22.534 1.00 98.38 103 HIS A O 1
ATOM 825 N N . GLN A 1 104 ? 11.638 6.065 -23.243 1.00 97.38 104 GLN A N 1
ATOM 826 C CA . GLN A 1 104 ? 10.950 5.083 -22.409 1.00 97.38 104 GLN A CA 1
ATOM 827 C C . GLN A 1 104 ? 11.959 4.052 -21.904 1.00 97.38 104 GLN A C 1
ATOM 829 O O . GLN A 1 104 ? 13.036 3.894 -22.482 1.00 97.38 104 GLN A O 1
ATOM 834 N N . THR A 1 105 ? 11.622 3.324 -20.843 1.00 96.00 105 THR A N 1
ATOM 835 C CA . THR A 1 105 ? 12.478 2.251 -20.330 1.00 96.00 105 THR A CA 1
ATOM 836 C C . THR A 1 105 ? 11.696 0.979 -20.044 1.00 96.00 105 THR A C 1
ATOM 838 O O . THR A 1 105 ? 10.569 1.017 -19.549 1.00 96.00 105 THR A O 1
ATOM 841 N N . TRP A 1 106 ? 12.295 -0.161 -20.383 1.00 93.62 106 TRP A N 1
ATOM 842 C CA . TRP A 1 106 ? 11.764 -1.483 -20.085 1.00 93.62 106 TRP A CA 1
ATOM 843 C C . TRP A 1 106 ? 12.893 -2.505 -20.008 1.00 93.62 106 TRP A C 1
ATOM 845 O O . TRP A 1 106 ? 13.916 -2.319 -20.641 1.00 93.62 106 TRP A O 1
ATOM 855 N N . LYS A 1 107 ? 12.688 -3.619 -19.304 1.00 88.62 107 LYS A N 1
ATOM 856 C CA . LYS A 1 107 ? 13.744 -4.599 -18.977 1.00 88.62 107 LYS A CA 1
ATOM 857 C C . LYS A 1 107 ? 14.555 -5.104 -20.177 1.00 88.62 107 LYS A C 1
ATOM 859 O O . LYS A 1 107 ? 15.750 -5.347 -20.060 1.00 88.62 107 LYS A O 1
ATOM 864 N N . ASP A 1 108 ? 13.891 -5.310 -21.312 1.00 87.12 108 ASP A N 1
ATOM 865 C CA . ASP A 1 108 ? 14.488 -5.809 -22.548 1.00 87.12 108 ASP A CA 1
ATOM 866 C C . ASP A 1 108 ? 13.687 -5.347 -23.773 1.00 87.12 108 ASP A C 1
ATOM 868 O O . ASP A 1 108 ? 12.585 -4.814 -23.653 1.00 87.12 108 ASP A O 1
ATOM 872 N N . THR A 1 109 ? 14.214 -5.605 -24.970 1.00 88.25 109 THR A N 1
ATOM 873 C CA . THR A 1 109 ? 13.563 -5.291 -26.254 1.00 88.25 109 THR A CA 1
ATOM 874 C C . THR A 1 109 ? 12.722 -6.446 -26.816 1.00 88.25 109 THR A C 1
ATOM 876 O O . THR A 1 109 ? 12.276 -6.387 -27.965 1.00 88.25 109 THR A O 1
ATOM 879 N N . ASN A 1 110 ? 12.499 -7.521 -26.051 1.00 87.00 110 ASN A N 1
ATOM 880 C CA . ASN A 1 110 ? 11.793 -8.714 -26.508 1.00 87.00 110 ASN A CA 1
ATOM 881 C C . ASN A 1 110 ? 10.268 -8.571 -26.370 1.00 87.00 110 ASN A C 1
ATOM 883 O O . ASN A 1 110 ? 9.669 -8.984 -25.375 1.00 87.00 110 ASN A O 1
ATOM 887 N N . LEU A 1 111 ? 9.641 -8.031 -27.419 1.00 84.12 111 LEU A N 1
ATOM 888 C CA . LEU A 1 111 ? 8.203 -7.736 -27.474 1.00 84.12 111 LEU A CA 1
ATOM 889 C C . LEU A 1 111 ? 7.290 -8.911 -27.079 1.00 84.12 111 LEU A C 1
ATOM 891 O O . LEU A 1 111 ? 6.227 -8.683 -26.498 1.00 84.12 111 LEU A O 1
ATOM 895 N N . ASP A 1 112 ? 7.693 -10.154 -27.343 1.00 78.81 112 ASP A N 1
ATOM 896 C CA . ASP A 1 112 ? 6.899 -11.354 -27.046 1.00 78.81 112 ASP A CA 1
ATOM 897 C C . ASP A 1 112 ? 6.685 -11.533 -25.534 1.00 78.81 112 ASP A C 1
ATOM 899 O O . ASP A 1 112 ? 5.665 -12.068 -25.087 1.00 78.81 112 ASP A O 1
ATOM 903 N N . GLN A 1 113 ? 7.646 -11.065 -24.732 1.00 80.81 113 GLN A N 1
ATOM 904 C CA . GLN A 1 113 ? 7.596 -11.115 -23.271 1.00 80.81 113 GLN A CA 1
ATOM 905 C C . GLN A 1 113 ? 6.826 -9.936 -22.673 1.00 80.81 113 GLN A C 1
ATOM 907 O O . GLN A 1 113 ? 6.470 -9.954 -21.491 1.00 80.81 113 GLN A O 1
ATOM 912 N N . TRP A 1 114 ? 6.527 -8.913 -23.476 1.00 85.00 114 TRP A N 1
ATOM 913 C CA . TRP A 1 114 ? 5.851 -7.721 -22.997 1.00 85.00 114 TRP A CA 1
ATOM 914 C C . TRP A 1 114 ? 4.348 -7.972 -22.831 1.00 85.00 114 TRP A C 1
ATOM 916 O O . TRP A 1 114 ? 3.683 -8.494 -23.746 1.00 85.00 114 TRP A O 1
ATOM 926 N N . PRO A 1 115 ? 3.746 -7.550 -21.702 1.00 85.94 115 PRO A N 1
ATOM 927 C CA . PRO A 1 115 ? 2.306 -7.647 -21.542 1.00 85.94 115 PRO A CA 1
ATOM 928 C C . PRO A 1 115 ? 1.585 -6.813 -22.612 1.00 85.94 115 PRO A C 1
ATOM 930 O O . PRO A 1 115 ? 2.029 -5.729 -22.989 1.00 85.94 115 PRO A O 1
ATOM 933 N N . LYS A 1 116 ? 0.433 -7.300 -23.088 1.00 85.44 116 LYS A N 1
ATOM 934 C CA . LYS A 1 116 ? -0.312 -6.688 -24.206 1.00 85.44 116 LYS A CA 1
ATOM 935 C C . LYS A 1 116 ? -0.595 -5.190 -24.013 1.00 85.44 116 LYS A C 1
ATOM 937 O O . LYS A 1 116 ? -0.526 -4.442 -24.981 1.00 85.44 116 LYS A O 1
ATOM 942 N N . LYS A 1 117 ? -0.904 -4.765 -22.780 1.00 83.44 117 LYS A N 1
ATOM 943 C CA . LYS A 1 117 ? -1.165 -3.354 -22.450 1.00 83.44 117 LYS A CA 1
ATOM 944 C C . LYS A 1 117 ? 0.052 -2.475 -22.764 1.00 83.44 117 LYS A C 1
ATOM 946 O O . LYS A 1 117 ? -0.102 -1.485 -23.451 1.00 83.44 117 LYS A O 1
ATOM 951 N N . PHE A 1 118 ? 1.250 -2.897 -22.366 1.00 87.94 118 PHE A N 1
ATOM 952 C CA . PHE A 1 118 ? 2.497 -2.156 -22.591 1.00 87.94 118 PHE A CA 1
ATOM 953 C C . PHE A 1 118 ? 2.835 -2.073 -24.080 1.00 87.94 118 PHE A C 1
ATOM 955 O O . PHE A 1 118 ? 3.246 -1.026 -24.562 1.00 87.94 118 PHE A O 1
ATOM 962 N N . ARG A 1 119 ? 2.584 -3.149 -24.841 1.00 91.50 119 ARG A N 1
ATOM 963 C CA . ARG A 1 119 ? 2.713 -3.113 -26.307 1.00 91.50 119 ARG A CA 1
ATOM 964 C C . ARG A 1 119 ? 1.754 -2.109 -26.942 1.00 91.50 119 ARG A C 1
ATOM 966 O O . ARG A 1 119 ? 2.155 -1.330 -27.791 1.00 91.50 119 ARG A O 1
ATOM 973 N N . GLN A 1 120 ? 0.492 -2.106 -26.520 1.00 90.56 120 GLN A N 1
ATOM 974 C CA . GLN A 1 120 ? -0.486 -1.138 -27.010 1.00 90.56 120 GLN A CA 1
ATOM 975 C C . GLN A 1 120 ? -0.081 0.300 -26.666 1.00 90.56 120 GLN A C 1
ATOM 977 O O . GLN A 1 120 ? -0.094 1.156 -27.544 1.00 90.56 120 GLN A O 1
ATOM 982 N N . SER A 1 121 ? 0.322 0.549 -25.425 1.00 92.50 121 SER A N 1
ATOM 983 C CA . SER A 1 121 ? 0.710 1.878 -24.972 1.00 92.50 121 SER A CA 1
ATOM 984 C C . SER A 1 121 ? 1.972 2.382 -25.683 1.00 92.50 121 SER A C 1
ATOM 986 O O . SER A 1 121 ? 1.962 3.469 -26.258 1.00 92.50 121 SER A O 1
ATOM 988 N N . ALA A 1 122 ? 3.017 1.561 -25.799 1.00 93.69 122 ALA A N 1
ATOM 989 C CA . ALA A 1 122 ? 4.215 1.910 -26.563 1.00 93.69 122 ALA A CA 1
ATOM 990 C C . ALA A 1 122 ? 3.924 2.148 -28.059 1.00 93.69 122 ALA A C 1
ATOM 992 O O . ALA A 1 122 ? 4.457 3.088 -28.644 1.00 93.69 122 ALA A O 1
ATOM 993 N N . GLU A 1 123 ? 3.025 1.374 -28.677 1.00 94.50 123 GLU A N 1
ATOM 994 C CA . GLU A 1 123 ? 2.582 1.614 -30.060 1.00 94.50 123 GLU A CA 1
ATOM 995 C C . GLU A 1 123 ? 1.962 3.018 -30.223 1.00 94.50 123 GLU A C 1
ATOM 997 O O . GLU A 1 123 ? 2.232 3.702 -31.211 1.00 94.50 123 GLU A O 1
ATOM 1002 N N . THR A 1 124 ? 1.179 3.492 -29.242 1.00 94.25 124 THR A N 1
ATOM 1003 C CA . THR A 1 124 ? 0.599 4.849 -29.287 1.00 94.25 124 THR A CA 1
ATOM 1004 C C . THR A 1 124 ? 1.664 5.942 -29.190 1.00 94.25 124 THR A C 1
ATOM 1006 O O . THR A 1 124 ? 1.615 6.895 -29.969 1.00 94.25 124 THR A O 1
ATOM 1009 N N . TRP A 1 125 ? 2.684 5.782 -28.343 1.00 95.56 125 TRP A N 1
ATOM 1010 C CA . TRP A 1 125 ? 3.836 6.692 -28.311 1.00 95.56 125 TRP A CA 1
ATOM 1011 C C . TRP A 1 125 ? 4.589 6.714 -29.644 1.00 95.56 125 TRP A C 1
ATOM 1013 O O . TRP A 1 125 ? 4.886 7.787 -30.171 1.00 95.56 125 TRP A O 1
ATOM 1023 N N . LEU A 1 126 ? 4.822 5.544 -30.242 1.00 95.50 126 LEU A N 1
ATOM 1024 C CA . LEU A 1 126 ? 5.487 5.426 -31.541 1.00 95.50 126 LEU A CA 1
ATOM 1025 C C . LEU A 1 126 ? 4.675 6.036 -32.692 1.00 95.50 126 LEU A C 1
ATOM 1027 O O . LEU A 1 126 ? 5.256 6.471 -33.685 1.00 95.50 126 LEU A O 1
ATOM 1031 N N . SER A 1 127 ? 3.349 6.139 -32.571 1.00 93.50 127 SER A N 1
ATOM 1032 C CA . SER A 1 127 ? 2.547 6.883 -33.552 1.00 93.50 127 SER A CA 1
ATOM 1033 C C . SER A 1 127 ? 2.872 8.384 -33.542 1.00 93.50 127 SER A C 1
ATOM 1035 O O . SER A 1 127 ? 2.899 9.027 -34.596 1.00 93.50 127 SER A O 1
ATOM 1037 N N . GLY A 1 128 ? 3.208 8.932 -32.368 1.00 90.56 128 GLY A N 1
ATOM 1038 C CA . GLY A 1 128 ? 3.747 10.283 -32.217 1.00 90.56 128 GLY A CA 1
ATOM 1039 C C . GLY A 1 128 ? 5.135 10.429 -32.842 1.00 90.56 128 GLY A C 1
ATOM 1040 O O . GLY A 1 128 ? 5.411 11.446 -33.469 1.00 90.56 128 GLY A O 1
ATOM 1041 N N . VAL A 1 129 ? 5.970 9.388 -32.752 1.00 93.62 129 VAL A N 1
ATOM 1042 C CA . VAL A 1 129 ? 7.298 9.355 -33.388 1.00 93.62 129 VAL A CA 1
ATOM 1043 C C . VAL A 1 129 ? 7.187 9.476 -34.907 1.00 93.62 129 VAL A C 1
ATOM 1045 O O . VAL A 1 129 ? 7.846 10.329 -35.499 1.00 93.62 129 VAL A O 1
ATOM 1048 N N . ASP A 1 130 ? 6.328 8.662 -35.527 1.00 88.88 130 ASP A N 1
ATOM 1049 C CA . ASP A 1 130 ? 6.175 8.627 -36.989 1.00 88.88 130 ASP A CA 1
ATOM 1050 C C . ASP A 1 130 ? 5.501 9.906 -37.519 1.00 88.88 130 ASP A C 1
ATOM 1052 O O . ASP A 1 130 ? 5.914 10.458 -38.535 1.00 88.88 130 ASP A O 1
ATOM 1056 N N . SER A 1 131 ? 4.488 10.421 -36.812 1.00 90.25 131 SER A N 1
ATOM 1057 C CA . SER A 1 131 ? 3.771 11.639 -37.226 1.00 90.25 131 SER A CA 1
ATOM 1058 C C . SER A 1 131 ? 4.522 12.941 -36.928 1.00 90.25 131 SER A C 1
ATOM 1060 O O . SER A 1 131 ? 4.322 13.930 -37.630 1.00 90.25 131 SER A O 1
ATOM 1062 N N . GLY A 1 132 ? 5.374 12.954 -35.901 1.00 89.50 132 GLY A N 1
ATOM 1063 C CA . GLY A 1 132 ? 6.096 14.137 -35.434 1.00 89.50 132 GLY A CA 1
ATOM 1064 C C . GLY A 1 132 ? 7.544 14.250 -35.912 1.00 89.50 132 GLY A C 1
ATOM 1065 O O . GLY A 1 132 ? 8.221 15.177 -35.482 1.00 89.50 132 GLY A O 1
ATOM 1066 N N . ASN A 1 133 ? 8.027 13.319 -36.747 1.00 93.44 133 ASN A N 1
ATOM 1067 C CA . ASN A 1 133 ? 9.438 13.208 -37.146 1.00 93.44 133 ASN A CA 1
ATOM 1068 C C . ASN A 1 133 ? 10.401 13.254 -35.940 1.00 93.44 133 ASN A C 1
ATOM 1070 O O . ASN A 1 133 ? 11.341 14.049 -35.905 1.00 93.44 133 ASN A O 1
ATOM 1074 N N . MET A 1 134 ? 10.118 12.442 -34.917 1.00 96.06 134 MET A N 1
ATOM 1075 C CA . MET A 1 134 ? 10.832 12.474 -33.635 1.00 96.06 134 MET A CA 1
ATOM 1076 C C . MET A 1 134 ? 11.882 11.363 -33.545 1.00 96.06 134 MET A C 1
ATOM 1078 O O . MET A 1 134 ? 11.750 10.310 -34.170 1.00 96.06 134 MET A O 1
ATOM 1082 N N . ALA A 1 135 ? 12.901 11.554 -32.709 1.00 97.38 135 ALA A N 1
ATOM 1083 C CA . ALA A 1 135 ? 13.762 10.451 -32.296 1.00 97.38 135 ALA A CA 1
ATOM 1084 C C . ALA A 1 135 ? 13.109 9.654 -31.152 1.00 97.38 135 ALA A C 1
ATOM 1086 O O . ALA A 1 135 ? 12.334 10.196 -30.364 1.00 97.38 135 ALA A O 1
ATOM 1087 N N . TYR A 1 136 ? 13.430 8.367 -31.047 1.00 97.75 136 TYR A N 1
ATOM 1088 C CA . TYR A 1 136 ? 12.888 7.461 -30.033 1.00 97.75 136 TYR A CA 1
ATOM 1089 C C . TYR A 1 136 ? 13.987 6.597 -29.433 1.00 97.75 136 TYR A C 1
ATOM 1091 O O . TYR A 1 136 ? 14.810 6.049 -30.165 1.00 97.75 136 TYR A O 1
ATOM 1099 N N . PHE A 1 137 ? 13.963 6.445 -28.114 1.00 98.12 137 PHE A N 1
ATOM 1100 C CA . PHE A 1 137 ? 14.908 5.645 -27.351 1.00 98.12 137 PHE A CA 1
ATOM 1101 C C . PHE A 1 137 ? 14.164 4.813 -26.314 1.00 98.12 137 PHE A C 1
ATOM 1103 O O . PHE A 1 137 ? 13.507 5.348 -25.418 1.00 98.12 137 PHE A O 1
ATOM 1110 N N . LEU A 1 138 ? 14.317 3.500 -26.433 1.00 97.69 138 LEU A N 1
ATOM 1111 C CA . LEU A 1 138 ? 13.907 2.527 -25.440 1.00 97.69 138 LEU A CA 1
ATOM 1112 C C . LEU A 1 138 ? 15.159 2.004 -24.737 1.00 97.69 138 LEU A C 1
ATOM 1114 O O . LEU A 1 138 ? 15.937 1.253 -25.330 1.00 97.69 138 LEU A O 1
ATOM 1118 N N . TRP A 1 139 ? 15.324 2.407 -23.484 1.00 97.69 139 TRP A N 1
ATOM 1119 C CA . TRP A 1 139 ? 16.456 2.047 -22.639 1.00 97.69 139 TRP A CA 1
ATOM 1120 C C . TRP A 1 139 ? 16.173 0.740 -21.908 1.00 97.69 139 TRP A C 1
ATOM 1122 O O . TRP A 1 139 ? 15.228 0.682 -21.112 1.00 97.69 139 TRP A O 1
ATOM 1132 N N . ASP A 1 140 ? 16.983 -0.286 -22.169 1.00 95.44 140 ASP A N 1
ATOM 1133 C CA . ASP A 1 140 ? 16.932 -1.530 -21.402 1.00 95.44 140 ASP A CA 1
ATOM 1134 C C . ASP A 1 140 ? 17.864 -1.521 -20.188 1.00 95.44 140 ASP A C 1
ATOM 1136 O O . ASP A 1 140 ? 18.612 -0.565 -19.981 1.00 95.44 140 ASP A O 1
ATOM 1140 N N . ASP A 1 141 ? 17.819 -2.573 -19.366 1.00 94.69 141 ASP A N 1
ATOM 1141 C CA . ASP A 1 141 ? 18.636 -2.652 -18.149 1.00 94.69 141 ASP A CA 1
ATOM 1142 C C . ASP A 1 141 ? 20.144 -2.523 -18.462 1.00 94.69 141 ASP A C 1
ATOM 1144 O O . ASP A 1 141 ? 20.903 -1.954 -17.673 1.00 94.69 141 ASP A O 1
ATOM 1148 N N . THR A 1 142 ? 20.584 -2.992 -19.639 1.00 95.12 142 THR A N 1
ATOM 1149 C CA . THR A 1 142 ? 21.976 -2.831 -20.092 1.00 95.12 142 THR A CA 1
ATOM 1150 C C . THR A 1 142 ? 22.250 -1.374 -20.449 1.00 95.12 142 THR A C 1
ATOM 1152 O O . THR A 1 142 ? 23.262 -0.821 -20.022 1.00 95.12 142 THR A O 1
ATOM 1155 N N . GLY A 1 143 ? 21.330 -0.727 -21.165 1.00 96.50 143 GLY A N 1
ATOM 1156 C CA . GLY A 1 143 ? 21.437 0.679 -21.545 1.00 96.50 143 GLY A CA 1
ATOM 1157 C C . GLY A 1 143 ? 21.440 1.621 -20.349 1.00 96.50 143 GLY A C 1
ATOM 1158 O O . GLY A 1 143 ? 22.223 2.565 -20.330 1.00 96.50 143 GLY A O 1
ATOM 1159 N N . ILE A 1 144 ? 20.630 1.347 -19.323 1.00 97.75 144 ILE A N 1
ATOM 1160 C CA . ILE A 1 144 ? 20.644 2.105 -18.063 1.00 97.75 144 ILE A CA 1
ATOM 1161 C C . ILE A 1 144 ? 21.992 1.934 -17.360 1.00 97.75 144 ILE A C 1
ATOM 1163 O O . ILE A 1 144 ? 22.577 2.916 -16.909 1.00 97.75 144 ILE A O 1
ATOM 1167 N N . ALA A 1 145 ? 22.526 0.712 -17.286 1.00 96.31 145 ALA A N 1
ATOM 1168 C CA . ALA A 1 145 ? 23.834 0.480 -16.679 1.00 96.31 145 ALA A CA 1
ATOM 1169 C C . ALA A 1 145 ? 24.962 1.214 -17.422 1.00 96.31 145 ALA A C 1
ATOM 1171 O O . ALA A 1 145 ? 25.812 1.842 -16.791 1.00 96.31 145 ALA A O 1
ATOM 1172 N N . GLU A 1 146 ? 24.958 1.180 -18.755 1.00 95.94 146 GLU A N 1
ATOM 1173 C CA . GLU A 1 146 ? 25.902 1.942 -19.578 1.00 95.94 146 GLU A CA 1
ATOM 1174 C C . GLU A 1 146 ? 25.727 3.452 -19.398 1.00 95.94 146 GLU A C 1
ATOM 1176 O O . GLU A 1 146 ? 26.720 4.172 -19.283 1.00 95.94 146 GLU A O 1
ATOM 1181 N N . PHE A 1 147 ? 24.483 3.926 -19.297 1.00 98.06 147 PHE A N 1
ATOM 1182 C CA . PHE A 1 147 ? 24.166 5.323 -19.026 1.00 98.06 147 PHE A CA 1
ATOM 1183 C C . PHE A 1 147 ? 24.764 5.787 -17.700 1.00 98.06 147 PHE A C 1
ATOM 1185 O O . PHE A 1 147 ? 25.448 6.810 -17.672 1.00 98.06 147 PHE A O 1
ATOM 1192 N N . MET A 1 148 ? 24.557 5.025 -16.621 1.00 97.81 148 MET A N 1
ATOM 1193 C CA . MET A 1 148 ? 25.081 5.365 -15.296 1.00 97.81 148 MET A CA 1
ATOM 1194 C C . MET A 1 148 ? 26.607 5.442 -15.307 1.00 97.81 148 MET A C 1
ATOM 1196 O O . MET A 1 148 ? 27.165 6.451 -14.891 1.00 97.81 148 MET A O 1
ATOM 1200 N N . ARG A 1 149 ? 27.292 4.441 -15.871 1.00 96.69 149 ARG A N 1
ATOM 1201 C CA . ARG A 1 149 ? 28.765 4.448 -15.977 1.00 96.69 149 ARG A CA 1
ATOM 1202 C C . ARG A 1 149 ? 29.302 5.609 -16.800 1.00 96.69 149 ARG A C 1
ATOM 1204 O O . ARG A 1 149 ? 30.428 6.045 -16.581 1.00 96.69 149 ARG A O 1
ATOM 1211 N N . HIS A 1 150 ? 28.532 6.060 -17.786 1.00 96.62 150 HIS A N 1
ATOM 1212 C CA . HIS A 1 150 ? 28.960 7.108 -18.694 1.00 96.62 150 HIS A CA 1
ATOM 1213 C C . HIS A 1 150 ? 28.740 8.513 -18.125 1.00 96.62 150 HIS A C 1
ATOM 1215 O O . HIS A 1 150 ? 29.645 9.342 -18.176 1.00 96.62 150 HIS A O 1
ATOM 1221 N N . PHE A 1 151 ? 27.531 8.794 -17.641 1.00 97.06 151 PHE A N 1
ATOM 1222 C CA . PHE A 1 151 ? 27.113 10.141 -17.252 1.00 97.06 151 PHE A CA 1
ATOM 1223 C C . PHE A 1 151 ? 27.199 10.398 -15.748 1.00 97.06 151 PHE A C 1
ATOM 1225 O O . PHE A 1 151 ? 27.375 11.542 -15.346 1.00 97.06 151 PHE A O 1
ATOM 1232 N N . GLU A 1 152 ? 27.072 9.360 -14.923 1.00 96.25 152 GLU A N 1
ATOM 1233 C CA . GLU A 1 152 ? 26.933 9.477 -13.469 1.00 96.25 152 GLU A CA 1
ATOM 1234 C C . GLU A 1 152 ? 27.741 8.392 -12.709 1.00 96.25 152 GLU A C 1
ATOM 1236 O O . GLU A 1 152 ? 27.204 7.722 -11.818 1.00 96.25 152 GLU A O 1
ATOM 1241 N N . PRO A 1 153 ? 29.034 8.168 -13.038 1.00 96.50 153 PRO A N 1
ATOM 1242 C CA . PRO A 1 153 ? 29.811 7.061 -12.469 1.00 96.50 153 PRO A CA 1
ATOM 1243 C C . PRO A 1 153 ? 29.998 7.172 -10.949 1.00 96.50 153 PRO A C 1
ATOM 1245 O O . PRO A 1 153 ? 30.139 6.162 -10.265 1.00 96.50 153 PRO A O 1
ATOM 1248 N N . GLU A 1 154 ? 29.977 8.390 -10.405 1.00 93.69 154 GLU A N 1
ATOM 1249 C CA . GLU A 1 154 ? 30.181 8.654 -8.974 1.00 93.69 154 GLU A CA 1
ATOM 1250 C C . GLU A 1 154 ? 28.993 8.221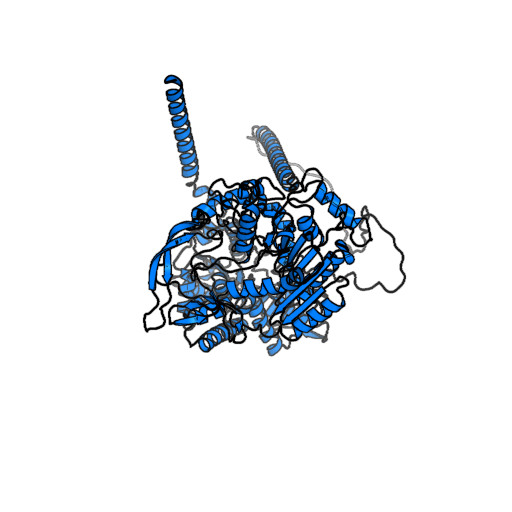 -8.102 1.00 93.69 154 GLU A C 1
ATOM 1252 O O . GLU A 1 154 ? 29.162 7.955 -6.909 1.00 93.69 154 GLU A O 1
ATOM 1257 N N . ILE A 1 155 ? 27.799 8.135 -8.696 1.00 93.44 155 ILE A N 1
ATOM 1258 C CA . ILE A 1 155 ? 26.554 7.775 -8.009 1.00 93.44 155 ILE A CA 1
ATOM 1259 C C . ILE A 1 155 ? 25.983 6.425 -8.466 1.00 93.44 155 ILE A C 1
ATOM 1261 O O . ILE A 1 155 ? 24.930 6.011 -7.980 1.00 93.44 155 ILE A O 1
ATOM 1265 N N . GLU A 1 156 ? 26.663 5.701 -9.367 1.00 94.56 156 GLU A N 1
ATOM 1266 C CA . GLU A 1 156 ? 26.213 4.394 -9.875 1.00 94.56 156 GLU A CA 1
ATOM 1267 C C . GLU A 1 156 ? 25.960 3.406 -8.726 1.00 94.56 156 GLU A C 1
ATOM 1269 O O . GLU A 1 156 ? 24.921 2.745 -8.678 1.00 94.56 156 GLU A O 1
ATOM 1274 N N . SER A 1 157 ? 26.879 3.335 -7.757 1.00 91.81 157 SER A N 1
ATOM 1275 C CA . SER A 1 157 ? 26.749 2.406 -6.629 1.00 91.81 157 SER A CA 1
ATOM 1276 C C . SER A 1 157 ? 25.550 2.733 -5.734 1.00 91.81 157 SER A C 1
ATOM 1278 O O . SER A 1 157 ? 24.883 1.829 -5.233 1.00 91.81 157 SER A O 1
ATOM 1280 N N . GLN A 1 158 ? 25.247 4.023 -5.579 1.00 93.94 158 GLN A N 1
ATOM 1281 C CA . GLN A 1 158 ? 24.129 4.535 -4.802 1.00 93.94 158 GLN A CA 1
ATOM 1282 C C . GLN A 1 158 ? 22.803 4.306 -5.535 1.00 93.94 158 GLN A C 1
ATOM 1284 O O . GLN A 1 158 ? 21.824 3.898 -4.920 1.00 93.94 158 GLN A O 1
ATOM 1289 N N . PHE A 1 159 ? 22.782 4.483 -6.857 1.00 96.00 159 PHE A N 1
ATOM 1290 C CA . PHE A 1 159 ? 21.627 4.183 -7.702 1.00 96.00 159 PHE A CA 1
ATOM 1291 C C . PHE A 1 159 ? 21.228 2.702 -7.625 1.00 96.00 159 PHE A C 1
ATOM 1293 O O . PHE A 1 159 ? 20.052 2.372 -7.465 1.00 96.00 159 PHE A O 1
ATOM 1300 N N . TYR A 1 160 ? 22.201 1.787 -7.674 1.00 93.88 160 TYR A N 1
ATOM 1301 C CA . TYR A 1 160 ? 21.929 0.352 -7.536 1.00 93.88 160 TYR A CA 1
ATOM 1302 C C . TYR A 1 160 ? 21.693 -0.106 -6.093 1.00 93.88 160 TYR A C 1
ATOM 1304 O O . TYR A 1 160 ? 21.206 -1.216 -5.893 1.00 93.88 160 TYR A O 1
ATOM 1312 N N . ALA A 1 161 ? 21.970 0.745 -5.103 1.00 91.88 161 ALA A N 1
ATOM 1313 C CA . ALA A 1 161 ? 21.597 0.514 -3.711 1.00 91.88 161 ALA A CA 1
ATOM 1314 C C . ALA A 1 161 ? 20.125 0.844 -3.412 1.00 91.88 161 ALA A C 1
ATOM 1316 O O . ALA A 1 161 ? 19.677 0.572 -2.300 1.00 91.88 161 ALA A O 1
ATOM 1317 N N . LEU A 1 162 ? 19.383 1.425 -4.367 1.00 93.56 162 LEU A N 1
ATOM 1318 C CA . LEU A 1 162 ? 17.953 1.685 -4.201 1.00 93.56 162 LEU A CA 1
ATOM 1319 C C . LEU A 1 162 ? 17.167 0.369 -4.013 1.00 93.56 162 LEU A C 1
ATOM 1321 O O . LEU A 1 162 ? 17.427 -0.602 -4.740 1.00 93.56 162 LEU A O 1
ATOM 1325 N N . PRO A 1 163 ? 16.180 0.323 -3.099 1.00 88.44 163 PRO A N 1
ATOM 1326 C CA . PRO A 1 163 ? 15.508 -0.922 -2.727 1.00 88.44 163 PRO A CA 1
ATOM 1327 C C . PRO A 1 163 ? 14.740 -1.610 -3.864 1.00 88.44 163 PRO A C 1
ATOM 1329 O O . PRO A 1 163 ? 14.682 -2.842 -3.923 1.00 88.44 163 PRO A O 1
ATOM 1332 N N . SER A 1 164 ? 14.155 -0.845 -4.792 1.00 90.38 164 SER A N 1
ATOM 1333 C CA . SER A 1 164 ? 13.311 -1.391 -5.860 1.00 90.38 164 SER A CA 1
ATOM 1334 C C . SER A 1 164 ? 13.691 -0.934 -7.275 1.00 90.38 164 SER A C 1
ATOM 1336 O O . SER A 1 164 ? 14.332 0.090 -7.502 1.00 90.38 164 SER A O 1
ATOM 1338 N N . ASN A 1 165 ? 13.255 -1.711 -8.277 1.00 89.19 165 ASN A N 1
ATOM 1339 C CA . ASN A 1 165 ? 13.387 -1.333 -9.692 1.00 89.19 165 ASN A CA 1
ATOM 1340 C C . ASN A 1 165 ? 12.506 -0.133 -10.073 1.00 89.19 165 ASN A C 1
ATOM 1342 O O . ASN A 1 165 ? 12.814 0.546 -11.047 1.00 89.19 165 ASN A O 1
ATOM 1346 N N . VAL A 1 166 ? 11.411 0.102 -9.341 1.00 87.75 166 VAL A N 1
ATOM 1347 C CA . VAL A 1 166 ? 10.517 1.239 -9.599 1.00 87.75 166 VAL A CA 1
ATOM 1348 C C . VAL A 1 166 ? 11.243 2.534 -9.253 1.00 87.75 166 VAL A C 1
ATOM 1350 O O . VAL A 1 166 ? 11.377 3.389 -10.117 1.00 87.75 166 VAL A O 1
ATOM 1353 N N . GLU A 1 167 ? 11.858 2.599 -8.073 1.00 95.44 167 GLU A N 1
ATOM 1354 C CA . GLU A 1 167 ? 12.661 3.754 -7.650 1.00 95.44 167 GLU A CA 1
ATOM 1355 C C . GLU A 1 167 ? 13.840 4.013 -8.601 1.00 95.44 167 GLU A C 1
ATOM 1357 O O . GLU A 1 167 ? 14.115 5.152 -8.970 1.00 95.44 167 GLU A O 1
ATOM 1362 N N . ARG A 1 168 ? 14.508 2.958 -9.097 1.00 96.75 168 ARG A N 1
ATOM 1363 C CA . ARG A 1 168 ? 15.537 3.105 -10.145 1.00 96.75 168 ARG A CA 1
ATOM 1364 C C . ARG A 1 168 ? 14.986 3.736 -11.426 1.00 96.75 168 ARG A C 1
ATOM 1366 O O . ARG A 1 168 ? 15.666 4.555 -12.037 1.00 96.75 168 ARG A O 1
ATOM 1373 N N . SER A 1 169 ? 13.770 3.380 -11.839 1.00 95.44 169 SER A N 1
ATOM 1374 C CA . SER A 1 169 ? 13.111 3.993 -12.999 1.00 95.44 169 SER A CA 1
ATOM 1375 C C . SER A 1 169 ? 12.716 5.452 -12.737 1.00 95.44 169 SER A C 1
ATOM 1377 O O . SER A 1 169 ? 12.865 6.286 -13.634 1.00 95.44 169 SER A O 1
ATOM 1379 N N . ASP A 1 170 ? 12.259 5.780 -11.525 1.00 97.12 170 ASP A N 1
ATOM 1380 C CA . ASP A 1 170 ? 11.919 7.148 -11.102 1.00 97.12 170 ASP A CA 1
ATOM 1381 C C . ASP A 1 170 ? 13.147 8.074 -11.123 1.00 97.12 170 ASP A C 1
ATOM 1383 O O . ASP A 1 170 ? 13.070 9.228 -11.546 1.00 97.12 170 ASP A O 1
ATOM 1387 N N . VAL A 1 171 ? 14.321 7.549 -10.772 1.00 98.06 171 VAL A N 1
ATOM 1388 C CA . VAL A 1 171 ? 15.587 8.290 -10.866 1.00 98.06 171 VAL A CA 1
ATOM 1389 C C . VAL A 1 171 ? 16.108 8.342 -12.301 1.00 98.06 171 VAL A C 1
ATOM 1391 O O . VAL A 1 171 ? 16.527 9.401 -12.773 1.00 98.06 171 VAL A O 1
ATOM 1394 N N . PHE A 1 172 ? 16.056 7.226 -13.034 1.00 98.38 172 PHE A N 1
ATOM 1395 C CA . PHE A 1 172 ? 16.573 7.159 -14.402 1.00 98.38 172 PHE A CA 1
ATOM 1396 C C . PHE A 1 172 ? 15.863 8.137 -15.344 1.00 98.38 172 PHE A C 1
ATOM 1398 O O . PHE A 1 172 ? 16.524 8.793 -16.146 1.00 98.38 172 PHE A O 1
ATOM 1405 N N . ARG A 1 173 ? 14.540 8.307 -15.220 1.00 97.81 173 ARG A N 1
ATOM 1406 C CA . ARG A 1 173 ? 13.793 9.280 -16.038 1.00 97.81 173 ARG A CA 1
ATOM 1407 C C . ARG A 1 173 ? 14.235 10.727 -15.811 1.00 97.81 173 ARG A C 1
ATOM 1409 O O . ARG A 1 173 ? 14.275 11.509 -16.755 1.00 97.81 173 ARG A O 1
ATOM 1416 N N . VAL A 1 174 ? 14.622 11.078 -14.583 1.00 98.50 174 VAL A N 1
ATOM 1417 C CA . VAL A 1 174 ? 15.190 12.398 -14.269 1.00 98.50 174 VAL A CA 1
ATOM 1418 C C . VAL A 1 174 ? 16.589 12.525 -14.875 1.00 98.50 174 VAL A C 1
ATOM 1420 O O . VAL A 1 174 ? 16.900 13.538 -15.499 1.00 98.50 174 VAL A O 1
ATOM 1423 N N . LEU A 1 175 ? 17.419 11.486 -14.751 1.00 98.50 175 LEU A N 1
ATOM 1424 C CA . LEU A 1 175 ? 18.788 11.471 -15.272 1.00 98.50 175 LEU A CA 1
ATOM 1425 C C . LEU A 1 175 ? 18.854 11.536 -16.802 1.00 98.50 175 LEU A C 1
ATOM 1427 O O . LEU A 1 175 ? 19.622 12.331 -17.348 1.00 98.50 175 LEU A O 1
ATOM 1431 N N . VAL A 1 176 ? 18.041 10.753 -17.514 1.00 98.50 176 VAL A N 1
ATOM 1432 C CA . VAL A 1 176 ? 18.020 10.792 -18.983 1.00 98.50 176 VAL A CA 1
ATOM 1433 C C . VAL A 1 176 ? 17.567 12.164 -19.481 1.00 98.50 176 VAL A C 1
ATOM 1435 O O . VAL A 1 176 ? 18.206 12.729 -20.367 1.00 98.50 176 VAL A O 1
ATOM 1438 N N . SER A 1 177 ? 16.564 12.774 -18.843 1.00 98.38 177 SER A N 1
ATOM 1439 C CA . SER A 1 177 ? 16.144 14.141 -19.158 1.00 98.38 177 SER A CA 1
ATOM 1440 C C . SER A 1 177 ? 17.181 15.196 -18.768 1.00 98.38 177 SER A C 1
ATOM 1442 O O . SER A 1 177 ? 17.320 16.194 -19.469 1.00 98.38 177 SER A O 1
ATOM 1444 N N . LYS A 1 178 ? 17.967 14.980 -17.710 1.00 98.38 178 LYS A N 1
ATOM 1445 C CA . LYS A 1 178 ? 19.055 15.889 -17.320 1.00 98.38 178 LYS A CA 1
ATOM 1446 C C . LYS A 1 178 ? 20.129 15.948 -18.401 1.00 98.38 178 LYS A C 1
ATOM 1448 O O . LYS A 1 178 ? 20.546 17.039 -18.782 1.00 98.38 178 LYS A O 1
ATOM 1453 N N . TRP A 1 179 ? 20.570 14.798 -18.901 1.00 98.44 179 TRP A N 1
ATOM 1454 C CA . TRP A 1 179 ? 21.708 14.726 -19.822 1.00 98.44 179 TRP A CA 1
ATOM 1455 C C . TRP A 1 179 ? 21.318 14.842 -21.294 1.00 98.44 179 TRP A C 1
ATOM 1457 O O . TRP A 1 179 ? 22.016 15.506 -22.062 1.00 98.44 179 TRP A O 1
ATOM 1467 N N . ILE A 1 180 ? 20.210 14.214 -21.689 1.00 98.44 180 ILE A N 1
ATOM 1468 C CA . ILE A 1 180 ? 19.748 14.160 -23.081 1.00 98.44 180 ILE A CA 1
ATOM 1469 C C . ILE A 1 180 ? 18.607 15.153 -23.337 1.00 98.44 180 ILE A C 1
ATOM 1471 O O . ILE A 1 180 ? 18.484 15.674 -24.444 1.00 98.44 180 ILE A O 1
ATOM 1475 N N . GLY A 1 181 ? 17.821 15.493 -22.315 1.00 98.25 181 GLY A N 1
ATOM 1476 C CA . GLY A 1 181 ? 16.600 16.280 -22.479 1.00 98.25 181 GLY A CA 1
ATOM 1477 C C . GLY A 1 181 ? 15.462 15.435 -23.039 1.00 98.25 181 GLY A C 1
ATOM 1478 O O . GLY A 1 181 ? 15.388 14.230 -22.816 1.00 98.25 181 GLY A O 1
ATOM 1479 N N . GLY A 1 182 ? 14.567 16.083 -23.770 1.00 98.19 182 GLY A N 1
ATOM 1480 C CA . GLY A 1 182 ? 13.481 15.433 -24.482 1.00 98.19 182 GLY A CA 1
ATOM 1481 C C . GLY A 1 182 ? 12.266 15.151 -23.612 1.00 98.19 182 GLY A C 1
ATOM 1482 O O . GLY A 1 182 ? 12.050 15.779 -22.578 1.00 98.19 182 GLY A O 1
ATOM 1483 N N . ILE A 1 183 ? 11.448 14.222 -24.085 1.00 98.44 183 ILE A N 1
ATOM 1484 C CA . ILE A 1 183 ? 10.148 13.848 -23.544 1.00 98.44 183 ILE A CA 1
ATOM 1485 C C . ILE A 1 183 ? 10.263 12.450 -22.954 1.00 98.44 183 ILE A C 1
ATOM 1487 O O . ILE A 1 183 ? 10.634 11.509 -23.653 1.00 98.44 183 ILE A O 1
ATOM 1491 N N . TYR A 1 184 ? 9.908 12.301 -21.686 1.00 98.31 184 TYR A N 1
ATOM 1492 C CA . TYR A 1 184 ? 9.824 11.000 -21.040 1.00 98.31 184 TYR A CA 1
ATOM 1493 C C . TYR A 1 184 ? 8.358 10.599 -20.855 1.00 98.31 184 TYR A C 1
ATOM 1495 O O . TYR A 1 184 ? 7.525 11.433 -20.492 1.00 98.31 184 TYR A O 1
ATOM 1503 N N . GLY A 1 185 ? 8.050 9.321 -21.082 1.00 96.31 185 GLY A N 1
ATOM 1504 C CA . GLY A 1 185 ? 6.728 8.754 -20.830 1.00 96.31 185 GLY A CA 1
ATOM 1505 C C . GLY A 1 185 ? 6.798 7.288 -20.419 1.00 96.31 185 GLY A C 1
ATOM 1506 O O . GLY A 1 185 ? 7.412 6.471 -21.109 1.00 96.31 185 GLY A O 1
ATOM 1507 N N . ASP A 1 186 ? 6.141 6.938 -19.314 1.00 94.44 186 ASP A N 1
ATOM 1508 C CA . ASP A 1 186 ? 6.115 5.558 -18.830 1.00 94.44 186 ASP A CA 1
ATOM 1509 C C . ASP A 1 186 ? 5.490 4.596 -19.851 1.00 94.44 186 ASP A C 1
ATOM 1511 O O . ASP A 1 186 ? 4.573 4.935 -20.607 1.00 94.44 186 ASP A O 1
ATOM 1515 N N . MET A 1 187 ? 5.994 3.362 -19.864 1.00 90.56 187 MET A N 1
ATOM 1516 C CA . MET A 1 187 ? 5.628 2.333 -20.846 1.00 90.56 187 MET A CA 1
ATOM 1517 C C . MET A 1 187 ? 4.148 1.927 -20.822 1.00 90.56 187 MET A C 1
ATOM 1519 O O . MET A 1 187 ? 3.672 1.298 -21.768 1.00 90.56 187 MET A O 1
ATOM 1523 N N . ASP A 1 188 ? 3.419 2.239 -19.752 1.00 88.31 188 ASP A N 1
ATOM 1524 C CA . ASP A 1 188 ? 1.997 1.944 -19.576 1.00 88.31 188 ASP A CA 1
ATOM 1525 C C . ASP A 1 188 ? 1.087 3.183 -19.663 1.00 88.31 188 ASP A C 1
ATOM 1527 O O . ASP A 1 188 ? -0.099 3.097 -19.315 1.00 88.31 188 ASP A O 1
ATOM 1531 N N . THR A 1 189 ? 1.624 4.299 -20.168 1.00 90.94 189 THR A N 1
ATOM 1532 C CA . THR A 1 189 ? 0.893 5.539 -20.466 1.00 90.94 189 THR A CA 1
ATOM 1533 C C . THR A 1 189 ? 0.609 5.680 -21.959 1.00 90.94 189 THR A C 1
ATOM 1535 O O . THR A 1 189 ? 1.338 5.151 -22.796 1.00 90.94 189 THR A O 1
ATOM 1538 N N . GLU A 1 190 ? -0.451 6.409 -22.308 1.00 91.62 190 GLU A N 1
ATOM 1539 C CA . GLU A 1 190 ? -0.860 6.640 -23.698 1.00 91.62 190 GLU A CA 1
ATOM 1540 C C . GLU A 1 190 ? -0.989 8.150 -23.948 1.00 91.62 190 GLU A C 1
ATOM 1542 O O . GLU A 1 190 ? -1.803 8.805 -23.284 1.00 91.62 190 GLU A O 1
ATOM 1547 N N . PRO A 1 191 ? -0.221 8.737 -24.887 1.00 91.44 191 PRO A N 1
ATOM 1548 C CA . PRO A 1 191 ? -0.340 10.148 -25.199 1.00 91.44 191 PRO A CA 1
ATOM 1549 C C . PRO A 1 191 ? -1.639 10.375 -25.977 1.00 91.44 191 PRO A C 1
ATOM 1551 O O . PRO A 1 191 ? -1.832 9.869 -27.081 1.00 91.44 191 PRO A O 1
ATOM 1554 N N . THR A 1 192 ? -2.545 11.169 -25.408 1.00 89.38 192 THR A N 1
ATOM 1555 C CA . THR A 1 192 ? -3.819 11.530 -26.060 1.00 89.38 192 THR A CA 1
ATOM 1556 C C . THR A 1 192 ? -3.633 12.547 -27.188 1.00 89.38 192 THR A C 1
ATOM 1558 O O . THR A 1 192 ? -4.503 12.689 -28.049 1.00 89.38 192 THR A O 1
ATOM 1561 N N . ARG A 1 193 ? -2.496 13.253 -27.189 1.00 88.81 193 ARG A N 1
ATOM 1562 C CA . ARG A 1 193 ? -2.043 14.171 -28.239 1.00 88.81 193 ARG A CA 1
ATOM 1563 C C . ARG A 1 193 ? -0.560 13.929 -28.532 1.00 88.81 193 ARG A C 1
ATOM 1565 O O . ARG A 1 193 ? 0.178 13.618 -27.593 1.00 88.81 193 ARG A O 1
ATOM 1572 N N . PRO A 1 194 ? -0.103 14.111 -29.785 1.00 91.12 194 PRO A N 1
ATOM 1573 C CA . PRO A 1 194 ? 1.308 13.971 -30.130 1.00 91.12 194 PRO A CA 1
ATOM 1574 C C . PRO A 1 194 ? 2.197 14.891 -29.276 1.00 91.12 194 PRO A C 1
ATOM 1576 O O . PRO A 1 194 ? 1.870 16.076 -29.147 1.00 91.12 194 PRO A O 1
ATOM 1579 N N . PRO A 1 195 ? 3.330 14.404 -28.738 1.00 91.75 195 PRO A N 1
ATOM 1580 C CA . PRO A 1 195 ? 4.219 15.222 -27.910 1.00 91.75 195 PRO A CA 1
ATOM 1581 C C . PRO A 1 195 ? 4.771 16.483 -28.580 1.00 91.75 195 PRO A C 1
ATOM 1583 O O . PRO A 1 195 ? 4.993 17.493 -27.918 1.00 91.75 195 PRO A O 1
ATOM 1586 N N . SER A 1 196 ? 4.895 16.477 -29.908 1.00 93.12 196 SER A N 1
ATOM 1587 C CA . SER A 1 196 ? 5.246 17.659 -30.705 1.00 93.12 196 SER A CA 1
ATOM 1588 C C . SER A 1 196 ? 4.223 18.802 -30.625 1.00 93.12 196 SER A C 1
ATOM 1590 O O . SER A 1 196 ? 4.508 19.905 -31.078 1.00 93.12 196 SER A O 1
ATOM 1592 N N . THR A 1 197 ? 3.041 18.562 -30.048 1.00 92.94 197 THR A N 1
ATOM 1593 C CA . THR A 1 197 ? 1.943 19.536 -29.919 1.00 92.94 197 THR A CA 1
ATOM 1594 C C . THR A 1 197 ? 1.636 19.921 -28.469 1.00 92.94 197 THR A C 1
ATOM 1596 O O . THR A 1 197 ? 0.625 20.569 -28.213 1.00 92.94 197 THR A O 1
ATOM 1599 N N . TRP A 1 198 ? 2.475 19.519 -27.507 1.00 93.62 198 TRP A N 1
ATOM 1600 C CA . TRP A 1 198 ? 2.238 19.768 -26.078 1.00 93.62 198 TRP A CA 1
ATOM 1601 C C . TRP A 1 198 ? 2.333 21.238 -25.654 1.00 93.62 198 TRP A C 1
ATOM 1603 O O . TRP A 1 198 ? 1.877 21.566 -24.565 1.00 93.62 198 TRP A O 1
ATOM 1613 N N . VAL A 1 199 ? 2.887 22.112 -26.498 1.00 95.19 199 VAL A N 1
ATOM 1614 C CA . VAL A 1 199 ? 2.906 23.562 -26.274 1.00 95.19 199 VAL A CA 1
ATOM 1615 C C . VAL A 1 199 ? 2.076 24.235 -27.360 1.00 95.19 199 VAL A C 1
ATOM 1617 O O . VAL A 1 199 ? 2.464 24.241 -28.531 1.00 95.19 199 VAL A O 1
ATOM 1620 N N . ALA A 1 200 ? 0.938 24.814 -26.982 1.00 91.62 200 ALA A N 1
ATOM 1621 C CA . ALA A 1 200 ? 0.136 25.661 -27.854 1.00 91.62 200 ALA A CA 1
ATOM 1622 C C . ALA A 1 200 ? 0.332 27.150 -27.510 1.00 91.62 200 ALA A C 1
ATOM 1624 O O . ALA A 1 200 ? 0.630 27.492 -26.367 1.00 91.62 200 ALA A O 1
ATOM 1625 N N . PRO A 1 201 ? 0.081 28.083 -28.451 1.00 90.94 201 PRO A N 1
ATOM 1626 C CA . PRO A 1 201 ? 0.156 29.522 -28.168 1.00 90.94 201 PRO A CA 1
ATOM 1627 C C . PRO A 1 201 ? -0.742 29.996 -27.009 1.00 90.94 201 PRO A C 1
ATOM 1629 O O . PRO A 1 201 ? -0.456 31.015 -26.381 1.00 90.94 201 PRO A O 1
ATOM 1632 N N . ALA A 1 202 ? -1.827 29.266 -26.726 1.00 91.44 202 ALA A N 1
ATOM 1633 C CA . ALA A 1 202 ? -2.712 29.533 -25.594 1.00 91.44 202 ALA A CA 1
ATOM 1634 C C . ALA A 1 202 ? -2.062 29.206 -24.236 1.00 91.44 202 ALA A C 1
ATOM 1636 O O . ALA A 1 202 ? -2.374 29.867 -23.251 1.00 91.44 202 ALA A O 1
ATOM 1637 N N . ASP A 1 203 ? -1.130 28.248 -24.189 1.00 94.00 203 ASP A N 1
ATOM 1638 C CA . ASP A 1 203 ? -0.425 27.846 -22.963 1.00 94.00 203 ASP A CA 1
ATOM 1639 C C . ASP A 1 203 ? 0.652 28.859 -22.536 1.00 94.00 203 ASP A C 1
ATOM 1641 O O . ASP A 1 203 ? 1.156 28.808 -21.418 1.00 94.00 203 ASP A O 1
ATOM 1645 N N . LEU A 1 204 ? 1.007 29.784 -23.434 1.00 95.25 204 LEU A N 1
ATOM 1646 C CA . LEU A 1 204 ? 2.045 30.802 -23.241 1.00 95.25 204 LEU A CA 1
ATOM 1647 C C . LEU A 1 204 ? 1.468 32.175 -22.868 1.00 95.25 204 LEU A C 1
ATOM 1649 O O . LEU A 1 204 ? 2.195 33.167 -22.846 1.00 95.25 204 LEU A O 1
ATOM 1653 N N . GLN A 1 205 ? 0.154 32.265 -22.641 1.00 94.06 205 GLN A N 1
ATOM 1654 C CA . GLN A 1 205 ? -0.479 33.534 -22.298 1.00 94.06 205 GLN A CA 1
ATOM 1655 C C . GLN A 1 205 ? -0.093 33.983 -20.879 1.00 94.06 205 GLN A C 1
ATOM 1657 O O . GLN A 1 205 ? 0.079 33.143 -19.991 1.00 94.06 205 GLN A O 1
ATOM 1662 N N . PRO A 1 206 ? 0.016 35.302 -20.633 1.00 95.88 206 PRO A N 1
ATOM 1663 C CA . PRO A 1 206 ? 0.234 35.820 -19.291 1.00 95.88 206 PRO A CA 1
ATOM 1664 C C . PRO A 1 206 ? -0.894 35.401 -18.349 1.00 95.88 206 PRO A C 1
ATOM 1666 O O . PRO A 1 206 ? -2.065 35.422 -18.729 1.00 95.88 206 PRO A O 1
ATOM 1669 N N . TRP A 1 207 ? -0.552 35.108 -17.100 1.00 95.88 207 TRP A N 1
ATOM 1670 C CA . TRP A 1 207 ? -1.523 34.756 -16.067 1.00 95.88 207 TRP A CA 1
ATOM 1671 C C . TRP A 1 207 ? -1.226 35.502 -14.765 1.00 95.88 207 TRP A C 1
ATOM 1673 O O . TRP A 1 207 ? -0.141 36.058 -14.575 1.00 95.88 207 TRP A O 1
ATOM 1683 N N . GLN A 1 208 ? -2.218 35.565 -13.882 1.00 95.44 208 GLN A N 1
ATOM 1684 C CA . GLN A 1 208 ? -2.138 36.305 -12.628 1.00 95.44 208 GLN A CA 1
ATOM 1685 C C . GLN A 1 208 ? -2.350 35.360 -11.451 1.00 95.44 208 GLN A C 1
ATOM 1687 O O . GLN A 1 208 ? -3.284 34.561 -11.473 1.00 95.44 208 GLN A O 1
ATOM 1692 N N . ASP A 1 209 ? -1.533 35.485 -10.406 1.00 94.81 209 ASP A N 1
ATOM 1693 C CA . ASP A 1 209 ? -1.844 34.866 -9.120 1.00 94.81 209 ASP A CA 1
ATOM 1694 C C . ASP A 1 209 ? -3.123 35.511 -8.554 1.00 94.81 209 ASP A C 1
ATOM 1696 O O . ASP A 1 209 ? -3.107 36.712 -8.257 1.00 94.81 209 ASP A O 1
ATOM 1700 N N . PRO A 1 210 ? -4.219 34.749 -8.377 1.00 89.12 210 PRO A N 1
ATOM 1701 C CA . PRO A 1 210 ? -5.504 35.299 -7.951 1.00 89.12 210 PRO A CA 1
ATOM 1702 C C . PRO A 1 210 ? -5.486 35.871 -6.527 1.00 89.12 210 PRO A C 1
ATOM 1704 O O . PRO A 1 210 ? -6.356 36.666 -6.182 1.00 89.12 210 PRO A O 1
ATOM 1707 N N . GLU A 1 211 ? -4.522 35.476 -5.693 1.00 91.38 211 GLU A N 1
ATOM 1708 C CA . GLU A 1 211 ? -4.442 35.904 -4.294 1.00 91.38 211 GLU A CA 1
ATOM 1709 C C . GLU A 1 211 ? -3.524 37.116 -4.118 1.00 91.38 211 GLU A C 1
ATOM 1711 O O . GLU A 1 211 ? -3.869 38.073 -3.428 1.00 91.38 211 GLU A O 1
ATOM 1716 N N . THR A 1 212 ? -2.355 37.099 -4.763 1.00 94.38 212 THR A N 1
ATOM 1717 C CA . THR A 1 212 ? -1.352 38.167 -4.607 1.00 94.38 212 THR A CA 1
ATOM 1718 C C . THR A 1 212 ? -1.433 39.240 -5.693 1.00 94.38 212 THR A C 1
ATOM 1720 O O . THR A 1 212 ? -0.840 40.309 -5.552 1.00 94.38 212 THR A O 1
ATOM 1723 N N . GLY A 1 213 ? -2.136 38.971 -6.797 1.00 94.38 213 GLY A N 1
ATOM 1724 C CA . GLY A 1 213 ? -2.202 39.846 -7.967 1.00 94.38 213 GLY A CA 1
ATOM 1725 C C . GLY A 1 213 ? -0.912 39.886 -8.795 1.00 94.38 213 GLY A C 1
ATOM 1726 O O . GLY A 1 213 ? -0.828 40.661 -9.752 1.00 94.38 213 GLY A O 1
ATOM 1727 N N . LYS A 1 214 ? 0.100 39.073 -8.458 1.00 95.69 214 LYS A N 1
ATOM 1728 C CA . LYS A 1 214 ? 1.368 39.011 -9.190 1.00 95.69 214 LYS A CA 1
ATOM 1729 C C . LYS A 1 214 ? 1.140 38.480 -10.607 1.00 95.69 214 LYS A C 1
ATOM 1731 O O . LYS A 1 214 ? 0.570 37.409 -10.790 1.00 95.69 214 LYS A O 1
ATOM 1736 N N . MET A 1 215 ? 1.608 39.230 -11.601 1.00 96.25 215 MET A N 1
ATOM 1737 C CA . MET A 1 215 ? 1.551 38.834 -13.009 1.00 96.25 215 MET A CA 1
ATOM 1738 C C . MET A 1 215 ? 2.768 37.990 -13.390 1.00 96.25 215 MET A C 1
ATOM 1740 O O . MET A 1 215 ? 3.906 38.390 -13.136 1.00 96.25 215 MET A O 1
ATOM 1744 N N . TYR A 1 216 ? 2.522 36.875 -14.071 1.00 96.25 216 TYR A N 1
ATOM 1745 C CA . TYR A 1 216 ? 3.528 36.037 -14.714 1.00 96.25 216 TYR A CA 1
ATOM 1746 C C . TYR A 1 216 ? 3.387 36.198 -16.229 1.00 96.25 216 TYR A C 1
ATOM 1748 O O . TYR A 1 216 ? 2.364 35.850 -16.813 1.00 96.25 216 TYR A O 1
ATOM 1756 N N . ASN A 1 217 ? 4.403 36.783 -16.862 1.00 95.12 217 ASN A N 1
ATOM 1757 C CA . ASN A 1 217 ? 4.434 37.075 -18.296 1.00 95.12 217 ASN A CA 1
ATOM 1758 C C . ASN A 1 217 ? 5.832 36.766 -18.843 1.00 95.12 217 ASN A C 1
ATOM 1760 O O . ASN A 1 217 ? 6.611 37.672 -19.143 1.00 95.12 217 ASN A O 1
ATOM 1764 N N . SER A 1 218 ? 6.184 35.482 -18.853 1.00 92.06 218 SER A N 1
ATOM 1765 C CA . SER A 1 218 ? 7.463 35.050 -19.407 1.00 92.06 218 SER A CA 1
ATOM 1766 C C . SER A 1 218 ? 7.403 35.032 -20.930 1.00 92.06 218 SER A C 1
ATOM 1768 O O . SER A 1 218 ? 6.440 34.545 -21.517 1.00 92.06 218 SER A O 1
ATOM 1770 N N . THR A 1 219 ? 8.456 35.543 -21.562 1.00 88.38 219 THR A N 1
ATOM 1771 C CA . THR A 1 219 ? 8.687 35.453 -23.010 1.00 88.38 219 THR A CA 1
ATOM 1772 C C . THR A 1 219 ? 9.844 34.513 -23.349 1.00 88.38 219 THR A C 1
ATOM 1774 O O . THR A 1 219 ? 10.240 34.413 -24.512 1.00 88.38 219 THR A O 1
ATOM 1777 N N . GLU A 1 220 ? 10.409 33.843 -22.341 1.00 90.00 220 GLU A N 1
ATOM 1778 C CA . GLU A 1 220 ? 11.475 32.868 -22.537 1.00 90.00 220 GLU A CA 1
ATOM 1779 C C . GLU A 1 220 ? 10.951 31.615 -23.253 1.00 90.00 220 GLU A C 1
ATOM 1781 O O . GLU A 1 220 ? 9.788 31.240 -23.074 1.00 90.00 220 GLU A O 1
ATOM 1786 N N . PRO A 1 221 ? 11.789 30.940 -24.062 1.00 95.12 221 PRO A N 1
ATOM 1787 C CA . PRO A 1 221 ? 11.418 29.644 -24.608 1.00 95.12 221 PRO A CA 1
ATOM 1788 C C . PRO A 1 221 ? 11.215 28.637 -23.473 1.00 95.12 221 PRO A C 1
ATOM 1790 O O . PRO A 1 221 ? 11.997 28.600 -22.521 1.00 95.12 221 PRO A O 1
ATOM 1793 N N . VAL A 1 222 ? 10.202 27.780 -23.607 1.00 98.25 222 VAL A N 1
ATOM 1794 C CA . VAL A 1 222 ? 9.929 26.716 -22.634 1.00 98.25 222 VAL A CA 1
ATOM 1795 C C . VAL A 1 222 ? 11.135 25.772 -22.560 1.00 98.25 222 VAL A C 1
ATOM 1797 O O . VAL A 1 222 ? 11.610 25.268 -23.579 1.00 98.25 222 VAL A O 1
ATOM 1800 N N . LYS A 1 223 ? 11.641 25.522 -21.353 1.00 98.50 223 LYS A N 1
ATOM 1801 C CA . LYS A 1 223 ? 12.714 24.555 -21.079 1.00 98.50 223 LYS A CA 1
ATOM 1802 C C . LYS A 1 223 ? 12.233 23.367 -20.253 1.00 98.50 223 LYS A C 1
ATOM 1804 O O . LYS A 1 223 ? 12.963 22.385 -20.154 1.00 98.50 223 LYS A O 1
ATOM 1809 N N . ALA A 1 224 ? 11.023 23.418 -19.702 1.00 98.56 224 ALA A N 1
ATOM 1810 C CA . ALA A 1 224 ? 10.417 22.303 -18.989 1.00 98.56 224 ALA A CA 1
ATOM 1811 C C . ALA A 1 224 ? 8.897 22.267 -19.165 1.00 98.56 224 ALA A C 1
ATOM 1813 O O . ALA A 1 224 ? 8.250 23.311 -19.164 1.00 98.56 224 ALA A O 1
ATOM 1814 N N . ILE A 1 225 ? 8.327 21.068 -19.270 1.00 98.56 225 ILE A N 1
ATOM 1815 C CA . ILE A 1 225 ? 6.883 20.820 -19.250 1.00 98.56 225 ILE A CA 1
ATOM 1816 C C . ILE A 1 225 ? 6.605 19.788 -18.161 1.00 98.56 225 ILE A C 1
ATOM 1818 O O . ILE A 1 225 ? 7.050 18.643 -18.255 1.00 98.56 225 ILE A O 1
ATOM 1822 N N . VAL A 1 226 ? 5.848 20.191 -17.147 1.00 98.31 226 VAL A N 1
ATOM 1823 C CA . VAL A 1 226 ? 5.398 19.343 -16.032 1.00 98.31 226 VAL A CA 1
ATOM 1824 C C . VAL A 1 226 ? 3.879 19.428 -15.912 1.00 98.31 226 VAL A C 1
ATOM 1826 O O . VAL A 1 226 ? 3.272 20.344 -16.457 1.00 98.31 226 VAL A O 1
ATOM 1829 N N . GLY A 1 227 ? 3.237 18.488 -15.221 1.00 96.00 227 GLY A N 1
ATOM 1830 C CA . GLY A 1 227 ? 1.780 18.494 -15.057 1.00 96.00 227 GLY A CA 1
ATOM 1831 C C . GLY A 1 227 ? 1.354 18.191 -13.631 1.00 96.00 227 GLY A C 1
ATOM 1832 O O . GLY A 1 227 ? 2.056 17.481 -12.911 1.00 96.00 227 GLY A O 1
ATOM 1833 N N . LEU A 1 228 ? 0.197 18.715 -13.231 1.00 95.19 228 LEU A N 1
ATOM 1834 C CA . LEU A 1 228 ? -0.383 18.391 -11.930 1.00 95.19 228 LEU A CA 1
ATOM 1835 C C . LEU A 1 228 ? -0.914 16.948 -11.919 1.00 95.19 228 LEU A C 1
ATOM 1837 O O . LEU A 1 228 ? -1.575 16.503 -12.858 1.00 95.19 228 LEU A O 1
ATOM 1841 N N . GLU A 1 229 ? -0.669 16.224 -10.832 1.00 89.50 229 GLU A N 1
ATOM 1842 C CA . GLU A 1 229 ? -1.376 14.979 -10.511 1.00 89.50 229 GLU A CA 1
ATOM 1843 C C . GLU A 1 229 ? -2.421 15.148 -9.405 1.00 89.50 229 GLU A C 1
ATOM 1845 O O . GLU A 1 229 ? -3.377 14.372 -9.351 1.00 89.50 229 GLU A O 1
ATOM 1850 N N . ALA A 1 230 ? -2.249 16.167 -8.560 1.00 89.00 230 ALA A N 1
ATOM 1851 C CA . ALA A 1 230 ? -3.187 16.573 -7.526 1.00 89.00 230 ALA A CA 1
ATOM 1852 C C . ALA A 1 230 ? -3.443 18.075 -7.643 1.00 89.00 230 ALA A C 1
ATOM 1854 O O . ALA A 1 230 ? -2.501 18.860 -7.769 1.00 89.00 230 ALA A O 1
ATOM 1855 N N . ASP A 1 231 ? -4.720 18.449 -7.604 1.00 91.06 231 ASP A N 1
ATOM 1856 C CA . ASP A 1 231 ? -5.173 19.838 -7.590 1.00 91.06 231 ASP A CA 1
ATOM 1857 C C . ASP A 1 231 ? -6.345 19.964 -6.608 1.00 91.06 231 ASP A C 1
ATOM 1859 O O . ASP A 1 231 ? -7.507 19.708 -6.939 1.00 91.06 231 ASP A O 1
ATOM 1863 N N . CYS A 1 232 ? -6.010 20.224 -5.347 1.00 84.50 232 CYS A N 1
ATOM 1864 C CA . CYS A 1 232 ? -6.938 20.334 -4.226 1.00 84.50 232 CYS A CA 1
ATOM 1865 C C . CYS A 1 232 ? -6.864 21.725 -3.593 1.00 84.50 232 CYS A C 1
ATOM 1867 O O . CYS A 1 232 ? -5.842 22.405 -3.659 1.00 84.50 232 CYS A O 1
ATOM 1869 N N . LEU A 1 233 ? -7.929 22.109 -2.885 1.00 80.75 233 LEU A N 1
ATOM 1870 C CA . LEU A 1 233 ? -7.907 23.304 -2.043 1.00 80.75 233 LEU A CA 1
ATOM 1871 C C . LEU A 1 233 ? -6.830 23.157 -0.946 1.00 80.75 233 LEU A C 1
ATOM 1873 O O . LEU A 1 233 ? -6.859 22.151 -0.233 1.00 80.75 233 LEU A O 1
ATOM 1877 N N . PRO A 1 234 ? -5.920 24.135 -0.769 1.00 75.81 234 PRO A N 1
ATOM 1878 C CA . PRO A 1 234 ? -4.834 24.045 0.212 1.00 75.81 234 PRO A CA 1
ATOM 1879 C C . PRO A 1 234 ? -5.295 23.849 1.660 1.00 75.81 234 PRO A C 1
ATOM 1881 O O . PRO A 1 234 ? -4.672 23.095 2.402 1.00 75.81 234 PRO A O 1
ATOM 1884 N N . ASP A 1 235 ? -6.416 24.469 2.035 1.00 76.12 235 ASP A N 1
ATOM 1885 C CA . ASP A 1 235 ? -6.994 24.378 3.385 1.00 76.12 235 ASP A CA 1
ATOM 1886 C C . ASP A 1 235 ? -7.865 23.125 3.585 1.00 76.12 235 ASP A C 1
ATOM 1888 O O . ASP A 1 235 ? -8.509 22.953 4.621 1.00 76.12 235 ASP A O 1
ATOM 1892 N N . SER A 1 236 ? -7.937 22.254 2.575 1.00 75.50 236 SER A N 1
ATOM 1893 C CA . SER A 1 236 ? -8.744 21.042 2.610 1.00 75.50 236 SER A CA 1
ATOM 1894 C C . SER A 1 236 ? -7.907 19.818 2.933 1.00 75.50 236 SER A C 1
ATOM 1896 O O . SER A 1 236 ? -6.781 19.653 2.488 1.00 75.50 236 SER A O 1
ATOM 1898 N N . ASP A 1 237 ? -8.528 18.891 3.643 1.00 67.81 237 ASP A N 1
ATOM 1899 C CA . ASP A 1 237 ? -7.962 17.609 4.028 1.00 67.81 237 ASP A CA 1
ATOM 1900 C C . ASP A 1 237 ? -8.117 16.544 2.897 1.00 67.81 237 ASP A C 1
ATOM 1902 O O . ASP A 1 237 ? -7.700 15.393 3.010 1.00 67.81 237 ASP A O 1
ATOM 1906 N N . LEU A 1 238 ? -8.687 16.937 1.748 1.00 62.53 238 LEU A N 1
ATOM 1907 C CA . LEU A 1 238 ? -8.973 16.058 0.610 1.00 62.53 238 LEU A CA 1
ATOM 1908 C C . LEU A 1 238 ? -7.724 15.438 -0.025 1.00 62.53 238 LEU A C 1
ATOM 1910 O O . LEU A 1 238 ? -7.771 14.273 -0.423 1.00 62.53 238 LEU A O 1
ATOM 1914 N N . TYR A 1 239 ? -6.622 16.184 -0.136 1.00 64.25 239 TYR A N 1
ATOM 1915 C CA . TYR A 1 239 ? -5.425 15.698 -0.831 1.00 64.25 239 TYR A CA 1
ATOM 1916 C C . TYR A 1 239 ? -4.805 14.496 -0.109 1.00 64.25 239 TYR A C 1
ATOM 1918 O O . TYR A 1 239 ? -4.572 13.464 -0.743 1.00 64.25 239 TYR A O 1
ATOM 1926 N N . TRP A 1 240 ? -4.670 14.556 1.221 1.00 60.59 240 TRP A N 1
ATOM 1927 C CA . TRP A 1 240 ? -4.154 13.428 2.001 1.00 60.59 240 TRP A CA 1
ATOM 1928 C C . TRP A 1 240 ? -5.152 12.266 2.044 1.00 60.59 240 TRP A C 1
ATOM 1930 O O . TRP A 1 240 ? -4.748 11.111 1.912 1.00 60.59 240 TRP A O 1
ATOM 1940 N N . ARG A 1 241 ? -6.468 12.537 2.105 1.00 52.78 241 ARG A N 1
ATOM 1941 C CA . ARG A 1 241 ? -7.509 11.490 2.009 1.00 52.78 241 ARG A CA 1
ATOM 1942 C C . ARG A 1 241 ? -7.459 10.735 0.678 1.00 52.78 241 ARG A C 1
ATOM 1944 O O . ARG A 1 241 ? -7.852 9.569 0.610 1.00 52.78 241 ARG A O 1
ATOM 1951 N N . MET A 1 242 ? -7.002 11.391 -0.387 1.00 54.81 242 MET A N 1
ATOM 1952 C CA . MET A 1 242 ? -6.805 10.783 -1.704 1.00 54.81 242 MET A CA 1
ATOM 1953 C C . MET A 1 242 ? -5.434 10.113 -1.871 1.00 54.81 242 MET A C 1
ATOM 1955 O O . MET A 1 242 ? -5.259 9.339 -2.815 1.00 54.81 242 MET A O 1
ATOM 1959 N N . GLY A 1 243 ? -4.522 10.297 -0.912 1.00 62.09 243 GLY A N 1
ATOM 1960 C CA . GLY A 1 243 ? -3.192 9.692 -0.892 1.00 62.09 243 GLY A CA 1
ATOM 1961 C C . GLY A 1 243 ? -2.099 10.541 -1.539 1.00 62.09 243 GLY A C 1
ATOM 1962 O O . GLY A 1 243 ? -1.097 9.974 -1.961 1.00 62.09 243 GLY A O 1
ATOM 1963 N N . TYR A 1 244 ? -2.295 11.857 -1.640 1.00 79.00 244 TYR A N 1
ATOM 1964 C CA . TYR A 1 244 ? -1.270 12.816 -2.061 1.00 79.00 244 TYR A CA 1
ATOM 1965 C C . TYR A 1 244 ? -0.634 13.492 -0.841 1.00 79.00 244 TYR A C 1
ATOM 1967 O O . TYR A 1 244 ? -1.291 13.657 0.187 1.00 79.00 244 TYR A O 1
ATOM 1975 N N . PHE A 1 245 ? 0.627 13.913 -0.958 1.00 84.50 245 PHE A N 1
ATOM 1976 C CA . PHE A 1 245 ? 1.355 14.601 0.117 1.00 84.50 245 PHE A CA 1
ATOM 1977 C C . PHE A 1 245 ? 1.123 16.110 0.092 1.00 84.50 245 PHE A C 1
ATOM 1979 O O . PHE A 1 245 ? 1.141 16.753 1.141 1.00 84.50 245 PHE A O 1
ATOM 1986 N N . TYR A 1 246 ? 0.870 16.668 -1.093 1.00 88.62 246 TYR A N 1
ATOM 1987 C CA . TYR A 1 246 ? 0.586 18.086 -1.275 1.00 88.62 246 TYR A CA 1
ATOM 1988 C C . TYR A 1 246 ? -0.776 18.313 -1.943 1.00 88.62 246 TYR A C 1
ATOM 1990 O O . TYR A 1 246 ? -1.183 17.517 -2.793 1.00 88.62 246 TYR A O 1
ATOM 1998 N N . PRO A 1 247 ? -1.477 19.415 -1.607 1.00 89.44 247 PRO A N 1
ATOM 1999 C CA . PRO A 1 247 ? -2.714 19.800 -2.285 1.00 89.44 247 PRO A CA 1
ATOM 2000 C C . PRO A 1 247 ? -2.495 20.053 -3.777 1.00 89.44 247 PRO A C 1
ATOM 2002 O O . PRO A 1 247 ? -3.335 19.670 -4.587 1.00 89.44 247 PRO A O 1
ATOM 2005 N N . ILE A 1 248 ? -1.348 20.643 -4.123 1.00 93.81 248 ILE A N 1
ATOM 2006 C CA . ILE A 1 248 ? -0.845 20.776 -5.488 1.00 93.81 248 ILE A CA 1
ATOM 2007 C C . ILE A 1 248 ? 0.415 19.916 -5.598 1.00 93.81 248 ILE A C 1
ATOM 2009 O O . ILE A 1 248 ? 1.427 20.230 -4.967 1.00 93.81 248 ILE A O 1
ATOM 2013 N N . GLN A 1 249 ? 0.354 18.838 -6.376 1.00 94.38 249 GLN A N 1
ATOM 2014 C CA . GLN A 1 249 ? 1.457 17.884 -6.554 1.00 94.38 249 GLN A CA 1
ATOM 2015 C C . GLN A 1 249 ? 1.681 17.618 -8.042 1.00 94.38 249 GLN A C 1
ATOM 2017 O O . GLN A 1 249 ? 0.716 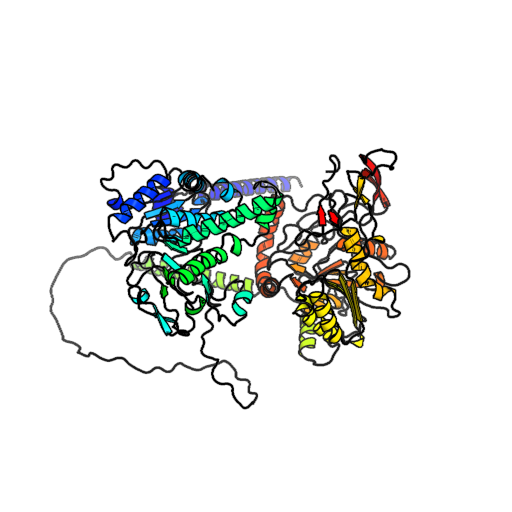17.570 -8.809 1.00 94.38 249 GLN A O 1
ATOM 2022 N N . LEU A 1 250 ? 2.940 17.466 -8.455 1.00 96.25 250 LEU A N 1
ATOM 2023 C CA . LEU A 1 250 ? 3.315 17.174 -9.837 1.00 96.25 250 LEU A CA 1
ATOM 2024 C C . LEU A 1 250 ? 3.372 15.673 -10.098 1.00 96.25 250 LEU A C 1
ATOM 2026 O O . LEU A 1 250 ? 3.839 14.907 -9.262 1.00 96.25 250 LEU A O 1
ATOM 2030 N N . THR A 1 251 ? 2.978 15.270 -11.303 1.00 93.06 251 THR A N 1
ATOM 2031 C CA . THR A 1 251 ? 3.273 13.925 -11.798 1.00 93.06 251 THR A CA 1
ATOM 2032 C C . THR A 1 251 ? 4.761 13.756 -12.125 1.00 93.06 251 THR A C 1
ATOM 2034 O O . THR A 1 251 ? 5.454 14.716 -12.466 1.00 93.06 251 THR A O 1
ATOM 2037 N N . GLN A 1 252 ? 5.229 12.507 -12.095 1.00 92.06 252 GLN A N 1
ATOM 2038 C CA . GLN A 1 252 ? 6.561 12.100 -12.540 1.00 92.06 252 GLN A CA 1
ATOM 2039 C C . GLN A 1 252 ? 6.530 10.982 -13.611 1.00 92.06 252 GLN A C 1
ATOM 2041 O O . GLN A 1 252 ? 7.581 10.536 -14.066 1.00 92.06 252 GLN A O 1
ATOM 2046 N N . TRP A 1 253 ? 5.354 10.509 -14.055 1.00 91.44 253 TRP A N 1
ATOM 2047 C CA . TRP A 1 253 ? 5.252 9.470 -15.107 1.00 91.44 253 TRP A CA 1
ATOM 2048 C C . TRP A 1 253 ? 5.319 10.018 -16.534 1.00 91.44 253 TRP A C 1
ATOM 2050 O O . TRP A 1 253 ? 5.477 9.258 -17.492 1.00 91.44 253 TRP A O 1
ATOM 2060 N N . SER A 1 254 ? 5.195 11.336 -16.708 1.00 94.75 254 SER A N 1
ATOM 2061 C CA . SER A 1 254 ? 5.410 12.018 -17.986 1.00 94.75 254 SER A CA 1
ATOM 2062 C C . SER A 1 254 ? 5.803 13.476 -17.768 1.00 94.75 254 SER A C 1
ATOM 2064 O O . SER A 1 254 ? 5.190 14.172 -16.961 1.00 94.75 254 SER A O 1
ATOM 2066 N N . PHE A 1 255 ? 6.821 13.931 -18.495 1.00 97.81 255 PHE A N 1
ATOM 2067 C CA . PHE A 1 255 ? 7.293 15.318 -18.509 1.00 97.81 255 PHE A CA 1
ATOM 2068 C C . PHE A 1 255 ? 8.239 15.535 -19.695 1.00 97.81 255 PHE A C 1
ATOM 2070 O O . PHE A 1 255 ? 8.624 14.584 -20.382 1.00 97.81 255 PHE A O 1
ATOM 2077 N N . ALA A 1 256 ? 8.653 16.779 -19.927 1.00 98.50 256 ALA A N 1
ATOM 2078 C CA . ALA A 1 256 ? 9.657 17.090 -20.936 1.00 98.50 256 ALA A CA 1
ATOM 2079 C C . ALA A 1 256 ? 10.636 18.172 -20.470 1.00 98.50 256 ALA A C 1
ATOM 2081 O O . ALA A 1 256 ? 10.239 19.087 -19.755 1.00 98.50 256 ALA A O 1
ATOM 2082 N N . TRP A 1 257 ? 11.901 18.081 -20.886 1.00 98.62 257 TRP A N 1
ATOM 2083 C CA . TRP A 1 257 ? 12.968 18.975 -20.431 1.00 98.62 257 TRP A CA 1
ATOM 2084 C C . TRP A 1 257 ? 13.969 19.319 -21.533 1.00 98.62 257 TRP A C 1
ATOM 2086 O O . TRP A 1 257 ? 14.314 18.500 -22.386 1.00 98.62 257 TRP A O 1
ATOM 2096 N N . ALA A 1 258 ? 14.503 20.533 -21.478 1.00 98.38 258 ALA A N 1
ATOM 2097 C CA . ALA A 1 258 ? 15.761 20.869 -22.111 1.00 98.38 258 ALA A CA 1
ATOM 2098 C C . ALA A 1 258 ? 16.911 20.247 -21.292 1.00 98.38 258 ALA A C 1
ATOM 2100 O O . ALA A 1 258 ? 16.848 20.217 -20.058 1.00 98.38 258 ALA A O 1
ATOM 2101 N N . PRO A 1 259 ? 17.975 19.760 -21.948 1.00 98.00 259 PRO A N 1
ATOM 2102 C CA . PRO A 1 259 ? 19.111 19.167 -21.251 1.00 98.00 259 PRO A CA 1
ATOM 2103 C C . PRO A 1 259 ? 19.791 20.197 -20.338 1.00 98.00 259 PRO A C 1
ATOM 2105 O O . PRO A 1 259 ? 20.026 21.338 -20.740 1.00 98.00 259 PRO A O 1
ATOM 2108 N N . GLY A 1 260 ? 20.154 19.773 -19.129 1.00 97.62 260 GLY A N 1
ATOM 2109 C CA . GLY A 1 260 ? 20.863 20.581 -18.136 1.00 97.62 260 GLY A CA 1
ATOM 2110 C C . GLY A 1 260 ? 19.980 21.506 -17.292 1.00 97.62 260 GLY A C 1
ATOM 2111 O O . GLY A 1 260 ? 20.512 22.407 -16.648 1.00 97.62 260 GLY A O 1
ATOM 2112 N N . HIS A 1 261 ? 18.656 21.323 -17.282 1.00 98.12 261 HIS A N 1
ATOM 2113 C CA . HIS A 1 261 ? 17.772 22.157 -16.464 1.00 98.12 261 HIS A CA 1
ATOM 2114 C C . HIS A 1 261 ? 18.081 22.018 -14.950 1.00 98.12 261 HIS A C 1
ATOM 2116 O O . HIS A 1 261 ? 18.098 20.890 -14.445 1.00 98.12 261 HIS A O 1
ATOM 2122 N N . PRO A 1 262 ? 18.256 23.121 -14.186 1.00 97.94 262 PRO A N 1
ATOM 2123 C CA . PRO A 1 262 ? 18.690 23.074 -12.781 1.00 97.94 262 PRO A CA 1
ATOM 2124 C C . PRO A 1 262 ? 17.805 22.255 -11.831 1.00 97.94 262 PRO A C 1
ATOM 2126 O O . PRO A 1 262 ? 18.330 21.557 -10.970 1.00 97.94 262 PRO A O 1
ATOM 2129 N N . ILE A 1 263 ? 16.478 22.275 -12.012 1.00 98.56 263 ILE A N 1
ATOM 2130 C CA . ILE A 1 263 ? 15.533 21.447 -11.232 1.00 98.56 263 ILE A CA 1
ATOM 2131 C C . ILE A 1 263 ? 15.930 19.962 -11.209 1.00 98.56 263 ILE A C 1
ATOM 2133 O O . ILE A 1 263 ? 15.855 19.325 -10.159 1.00 98.56 263 ILE A O 1
ATOM 2137 N N . LEU A 1 264 ? 16.378 19.409 -12.341 1.00 98.44 264 LEU A N 1
ATOM 2138 C CA . LEU A 1 264 ? 16.755 17.997 -12.425 1.00 98.44 264 LEU A CA 1
ATOM 2139 C C . LEU A 1 264 ? 18.022 17.714 -11.611 1.00 98.44 264 LEU A C 1
ATOM 2141 O O . LEU A 1 264 ? 18.099 16.691 -10.941 1.00 98.44 264 LEU A O 1
ATOM 2145 N N . GLN A 1 265 ? 18.990 18.636 -11.616 1.00 97.38 265 GLN A N 1
ATOM 2146 C CA . GLN A 1 265 ? 20.168 18.536 -10.753 1.00 97.38 265 GLN A CA 1
ATOM 2147 C C . GLN A 1 265 ? 19.776 18.644 -9.276 1.00 97.38 265 GLN A C 1
ATOM 2149 O O . GLN A 1 265 ? 20.215 17.827 -8.479 1.00 97.38 265 GLN A O 1
ATOM 2154 N N . LEU A 1 266 ? 18.892 19.581 -8.925 1.00 97.81 266 LEU A N 1
ATOM 2155 C CA . LEU A 1 266 ? 18.424 19.765 -7.552 1.00 97.81 266 LEU A CA 1
ATOM 2156 C C . LEU A 1 266 ? 17.723 18.514 -7.001 1.00 97.81 266 LEU A C 1
ATOM 2158 O O . LEU A 1 266 ? 17.911 18.171 -5.835 1.00 97.81 266 LEU A O 1
ATOM 2162 N N . PHE A 1 267 ? 16.933 17.820 -7.825 1.00 98.31 267 PHE A N 1
ATOM 2163 C CA . PHE A 1 267 ? 16.344 16.532 -7.456 1.00 98.31 267 PHE A CA 1
ATOM 2164 C C . PHE A 1 267 ? 17.426 15.488 -7.144 1.00 98.31 267 PHE A C 1
ATOM 2166 O O . PHE A 1 267 ? 17.381 14.846 -6.096 1.00 98.31 267 PHE A O 1
ATOM 2173 N N . ILE A 1 268 ? 18.415 15.350 -8.033 1.00 97.88 268 ILE A N 1
ATOM 2174 C CA . ILE A 1 268 ? 19.512 14.385 -7.895 1.00 97.88 268 ILE A CA 1
ATOM 2175 C C . ILE A 1 268 ? 20.355 14.690 -6.652 1.00 97.88 268 ILE A C 1
ATOM 2177 O O . ILE A 1 268 ? 20.607 13.790 -5.853 1.00 97.88 268 ILE A O 1
ATOM 2181 N N . ASP A 1 269 ? 20.707 15.954 -6.429 1.00 96.44 269 ASP A N 1
ATOM 2182 C CA . ASP A 1 269 ? 21.484 16.382 -5.265 1.00 96.44 269 ASP A CA 1
ATOM 2183 C C . ASP A 1 269 ? 20.759 16.057 -3.957 1.00 96.44 269 ASP A C 1
ATOM 2185 O O . ASP A 1 269 ? 21.361 15.517 -3.030 1.00 96.44 269 ASP A O 1
ATOM 2189 N N . ARG A 1 270 ? 19.449 16.331 -3.882 1.00 96.50 270 ARG A N 1
ATOM 2190 C CA . ARG A 1 270 ? 18.634 16.021 -2.697 1.00 96.50 270 ARG A CA 1
ATOM 2191 C C . ARG A 1 270 ? 18.540 14.522 -2.446 1.00 96.50 270 ARG A C 1
ATOM 2193 O O . ARG A 1 270 ? 18.749 14.088 -1.315 1.00 96.50 270 ARG A O 1
ATOM 2200 N N . LEU A 1 271 ? 18.263 13.738 -3.486 1.00 96.75 271 LEU A N 1
ATOM 2201 C CA . LEU A 1 271 ? 18.188 12.284 -3.388 1.00 96.75 271 LEU A CA 1
ATOM 2202 C C . LEU A 1 271 ? 19.494 11.698 -2.844 1.00 96.75 271 LEU A C 1
ATOM 2204 O O . LEU A 1 271 ? 19.483 10.952 -1.863 1.00 96.75 271 LEU A O 1
ATOM 2208 N N . PHE A 1 272 ? 20.627 12.036 -3.460 1.00 94.69 272 PHE A N 1
ATOM 2209 C CA . PHE A 1 272 ? 21.902 11.446 -3.067 1.00 94.69 272 PHE A CA 1
ATOM 2210 C C . PHE A 1 272 ? 22.428 12.003 -1.746 1.00 94.69 272 PHE A C 1
ATOM 2212 O O . PHE A 1 272 ? 23.062 11.250 -1.010 1.00 94.69 272 PHE A O 1
ATOM 2219 N N . ALA A 1 273 ? 22.082 13.239 -1.370 1.00 93.69 273 ALA A N 1
ATOM 2220 C CA . ALA A 1 273 ? 22.309 13.733 -0.013 1.00 93.69 273 ALA A CA 1
ATOM 2221 C C . ALA A 1 273 ? 21.533 12.906 1.027 1.00 93.69 273 ALA A C 1
ATOM 2223 O O . ALA A 1 273 ? 22.099 12.536 2.055 1.00 93.69 273 ALA A O 1
ATOM 2224 N N . THR A 1 274 ? 20.272 12.547 0.754 1.00 94.31 274 THR A N 1
ATOM 2225 C CA . THR A 1 274 ? 19.487 11.669 1.638 1.00 94.31 274 THR A CA 1
ATOM 2226 C C . THR A 1 274 ? 20.094 10.267 1.718 1.00 94.31 274 THR A C 1
ATOM 2228 O O . THR A 1 274 ? 20.286 9.750 2.818 1.00 94.31 274 THR A O 1
ATOM 2231 N N . ILE A 1 275 ? 20.466 9.659 0.585 1.00 93.69 275 ILE A N 1
ATOM 2232 C CA . ILE A 1 275 ? 21.120 8.338 0.568 1.00 93.69 275 ILE A CA 1
ATOM 2233 C C . ILE A 1 275 ? 22.445 8.374 1.340 1.00 93.69 275 ILE A C 1
ATOM 2235 O O . ILE A 1 275 ? 22.746 7.462 2.116 1.00 93.69 275 ILE A O 1
ATOM 2239 N N . GLN A 1 276 ? 23.232 9.435 1.167 1.00 92.25 276 GLN A N 1
ATOM 2240 C CA . GLN A 1 276 ? 24.489 9.611 1.879 1.00 92.25 276 GLN A CA 1
ATOM 2241 C C . GLN A 1 276 ? 24.270 9.783 3.385 1.00 92.25 276 GLN A C 1
ATOM 2243 O O . GLN A 1 276 ? 24.936 9.104 4.163 1.00 92.25 276 GLN A O 1
ATOM 2248 N N . ALA A 1 277 ? 23.292 10.586 3.806 1.00 92.19 277 ALA A N 1
ATOM 2249 C CA . ALA A 1 277 ? 22.939 10.731 5.216 1.00 92.19 277 ALA A CA 1
ATOM 2250 C C . ALA A 1 277 ? 22.503 9.393 5.842 1.00 92.19 277 ALA A C 1
ATOM 2252 O O . ALA A 1 277 ? 22.877 9.083 6.975 1.00 92.19 277 ALA A O 1
ATOM 2253 N N . VAL A 1 278 ? 21.762 8.562 5.098 1.00 90.56 278 VAL A N 1
ATOM 2254 C CA . VAL A 1 278 ? 21.407 7.200 5.527 1.00 90.56 278 VAL A CA 1
ATOM 2255 C C . VAL A 1 278 ? 22.648 6.316 5.646 1.00 90.56 278 VAL A C 1
ATOM 2257 O O . VAL A 1 278 ? 22.776 5.578 6.624 1.00 90.56 278 VAL A O 1
ATOM 2260 N N . SER A 1 279 ? 23.579 6.390 4.695 1.00 90.19 279 SER A N 1
ATOM 2261 C CA . SER A 1 279 ? 24.851 5.661 4.766 1.00 90.19 279 SER A CA 1
ATOM 2262 C C . SER A 1 279 ? 25.657 6.069 6.003 1.00 90.19 279 SER A C 1
ATOM 2264 O O . SER A 1 279 ? 26.028 5.221 6.813 1.00 90.19 279 SER A O 1
ATOM 2266 N N . GLU A 1 280 ? 25.871 7.370 6.202 1.00 91.25 280 GLU A N 1
ATOM 2267 C CA . GLU A 1 280 ? 26.663 7.931 7.301 1.00 91.25 280 GLU A CA 1
ATOM 2268 C C . GLU A 1 280 ? 26.067 7.595 8.671 1.00 91.25 280 GLU A C 1
ATOM 2270 O O . GLU A 1 280 ? 26.788 7.142 9.563 1.00 91.25 280 GLU A O 1
ATOM 2275 N N . LYS A 1 281 ? 24.740 7.710 8.820 1.00 88.94 281 LYS A N 1
ATOM 2276 C CA . LYS A 1 281 ? 24.026 7.349 10.054 1.00 88.94 281 LYS A CA 1
ATOM 2277 C C . LYS A 1 281 ? 24.169 5.863 10.413 1.00 88.94 281 LYS A C 1
ATOM 2279 O O . LYS A 1 281 ? 24.077 5.513 11.585 1.00 88.94 281 LYS A O 1
ATOM 2284 N N . ASN A 1 282 ? 24.420 5.003 9.427 1.00 87.31 282 ASN A N 1
ATOM 2285 C CA . ASN A 1 282 ? 24.490 3.549 9.580 1.00 87.31 282 ASN A CA 1
ATOM 2286 C C . ASN A 1 282 ? 25.914 2.990 9.376 1.00 87.31 282 ASN A C 1
ATOM 2288 O O . ASN A 1 282 ? 26.092 1.865 8.912 1.00 87.31 282 ASN A O 1
ATOM 2292 N N . GLY A 1 283 ? 26.946 3.761 9.734 1.00 81.50 283 GLY A N 1
ATOM 2293 C CA . GLY A 1 283 ? 28.334 3.280 9.747 1.00 81.50 283 GLY A CA 1
ATOM 2294 C C . GLY A 1 283 ? 29.083 3.417 8.417 1.00 81.50 283 GLY A C 1
ATOM 2295 O O . GLY A 1 283 ? 30.128 2.795 8.237 1.00 81.50 283 GLY A O 1
ATOM 2296 N N . GLY A 1 284 ? 28.569 4.226 7.487 1.00 82.81 284 GLY A N 1
ATOM 2297 C CA . GLY A 1 284 ? 29.245 4.620 6.245 1.00 82.81 284 GLY A CA 1
ATOM 2298 C C . GLY A 1 284 ? 29.276 3.549 5.151 1.00 82.81 284 GLY A C 1
ATOM 2299 O O . GLY A 1 284 ? 29.955 3.731 4.142 1.00 82.81 284 GLY A O 1
ATOM 2300 N N . GLN A 1 285 ? 28.568 2.430 5.334 1.00 84.25 285 GLN A N 1
ATOM 2301 C CA . GLN A 1 285 ? 28.517 1.329 4.373 1.00 84.25 285 GLN A CA 1
ATOM 2302 C C . GLN A 1 285 ? 27.112 1.172 3.798 1.00 84.25 285 GLN A C 1
ATOM 2304 O O . GLN A 1 285 ? 26.261 0.503 4.381 1.00 84.25 285 GLN A O 1
ATOM 2309 N N . LEU A 1 286 ? 26.895 1.715 2.601 1.00 84.62 286 LEU A N 1
ATOM 2310 C CA . LEU A 1 286 ? 25.585 1.725 1.944 1.00 84.62 286 LEU A CA 1
ATOM 2311 C C . LEU A 1 286 ? 25.009 0.324 1.653 1.00 84.62 286 LEU A C 1
ATOM 2313 O O . LEU A 1 286 ? 23.795 0.138 1.639 1.00 84.62 286 LEU A O 1
ATOM 2317 N N . GLN A 1 287 ? 25.882 -0.664 1.446 1.00 82.75 287 GLN A N 1
ATOM 2318 C CA . GLN A 1 287 ? 25.510 -2.066 1.208 1.00 82.75 287 GLN A CA 1
ATOM 2319 C C . GLN A 1 287 ? 25.287 -2.859 2.507 1.00 82.75 287 GLN A C 1
ATOM 2321 O O . GLN A 1 287 ? 25.003 -4.055 2.469 1.00 82.75 287 GLN A O 1
ATOM 2326 N N . SER A 1 288 ? 25.447 -2.224 3.672 1.00 82.50 288 SER A N 1
ATOM 2327 C CA . SER A 1 288 ? 25.151 -2.864 4.949 1.00 82.50 288 SER A CA 1
ATOM 2328 C C . SER A 1 288 ? 23.648 -3.115 5.089 1.00 82.50 288 SER A C 1
ATOM 2330 O O . SER A 1 288 ? 22.823 -2.341 4.606 1.00 82.50 288 SER A O 1
ATOM 2332 N N . HIS A 1 289 ? 23.284 -4.175 5.810 1.00 81.38 289 HIS A N 1
ATOM 2333 C CA . HIS A 1 289 ? 21.883 -4.488 6.102 1.00 81.38 289 HIS A CA 1
ATOM 2334 C C . HIS A 1 289 ? 21.157 -3.326 6.809 1.00 81.38 289 HIS A C 1
ATOM 2336 O O . HIS A 1 289 ? 19.983 -3.091 6.555 1.00 81.38 289 HIS A O 1
ATOM 2342 N N . LEU A 1 290 ? 21.858 -2.562 7.658 1.00 81.69 290 LEU A N 1
ATOM 2343 C CA . LEU A 1 290 ? 21.291 -1.402 8.356 1.00 81.69 290 LEU A CA 1
ATOM 2344 C C . LEU A 1 290 ? 20.960 -0.255 7.392 1.00 81.69 290 LEU A C 1
ATOM 2346 O O . LEU A 1 290 ? 19.851 0.268 7.437 1.00 81.69 290 LEU A O 1
ATOM 2350 N N . SER A 1 291 ? 21.881 0.105 6.491 1.00 81.94 291 SER A N 1
ATOM 2351 C CA . SER A 1 291 ? 21.626 1.127 5.467 1.00 81.94 291 SER A CA 1
ATOM 2352 C C . SER A 1 291 ? 20.540 0.698 4.482 1.00 81.94 291 SER A C 1
ATOM 2354 O O . SER A 1 291 ? 19.702 1.516 4.120 1.00 81.94 291 SER A O 1
ATOM 2356 N N . GLN A 1 292 ? 20.526 -0.574 4.072 1.00 87.00 292 GLN A N 1
ATOM 2357 C CA . GLN A 1 292 ? 19.515 -1.106 3.154 1.00 87.00 292 GLN A CA 1
ATOM 2358 C C . GLN A 1 292 ? 18.115 -1.113 3.778 1.00 87.00 292 GLN A C 1
ATOM 2360 O O . GLN A 1 292 ? 17.167 -0.679 3.129 1.00 87.00 292 GLN A O 1
ATOM 2365 N N . ASN A 1 293 ? 17.987 -1.511 5.047 1.00 82.25 293 ASN A N 1
ATOM 2366 C CA . ASN A 1 293 ? 16.715 -1.415 5.765 1.00 82.25 293 ASN A CA 1
ATOM 2367 C C . ASN A 1 293 ? 16.276 0.041 5.937 1.00 82.25 293 ASN A C 1
ATOM 2369 O O . ASN A 1 293 ? 15.139 0.376 5.634 1.00 82.25 293 ASN A O 1
ATOM 2373 N N . ALA A 1 294 ? 17.192 0.927 6.337 1.00 81.50 294 ALA A N 1
ATOM 2374 C CA . ALA A 1 294 ? 16.875 2.339 6.506 1.00 81.50 294 ALA A CA 1
ATOM 2375 C C . ALA A 1 294 ? 16.450 3.020 5.194 1.00 81.50 294 ALA A C 1
ATOM 2377 O O . ALA A 1 294 ? 15.617 3.916 5.239 1.00 81.50 294 ALA A O 1
ATOM 2378 N N . LEU A 1 295 ? 16.994 2.614 4.039 1.00 83.00 295 LEU A N 1
ATOM 2379 C CA . LEU A 1 295 ? 16.512 3.067 2.729 1.00 83.00 295 LEU A CA 1
ATOM 2380 C C . LEU A 1 295 ? 15.140 2.481 2.388 1.00 83.00 295 LEU A C 1
ATOM 2382 O O . LEU A 1 295 ? 14.290 3.205 1.883 1.00 83.00 295 LEU A O 1
ATOM 2386 N N . TYR A 1 296 ? 14.925 1.194 2.671 1.00 83.38 296 TYR A N 1
ATOM 2387 C CA . TYR A 1 296 ? 13.649 0.509 2.444 1.00 83.38 296 TYR A CA 1
ATOM 2388 C C . TYR A 1 296 ? 12.495 1.118 3.261 1.00 83.38 296 TYR A C 1
ATOM 2390 O O . TYR A 1 296 ? 11.353 1.117 2.805 1.00 83.38 296 TYR A O 1
ATOM 2398 N N . ASP A 1 297 ? 12.792 1.659 4.443 1.00 82.50 297 ASP A N 1
ATOM 2399 C CA . ASP A 1 297 ? 11.806 2.274 5.339 1.00 82.50 297 ASP A CA 1
ATOM 2400 C C . ASP A 1 297 ? 11.386 3.697 4.920 1.00 82.50 297 ASP A C 1
ATOM 2402 O O . ASP A 1 297 ? 10.408 4.233 5.449 1.00 82.50 297 ASP A O 1
ATOM 2406 N N . ILE A 1 298 ? 12.096 4.336 3.981 1.00 83.31 298 ILE A N 1
ATOM 2407 C CA . ILE A 1 298 ? 11.702 5.648 3.450 1.00 83.31 298 ILE A CA 1
ATOM 2408 C C . ILE A 1 298 ? 10.620 5.440 2.389 1.00 83.31 298 ILE A C 1
ATOM 2410 O O . ILE A 1 298 ? 10.798 4.651 1.466 1.00 83.31 298 ILE A O 1
ATOM 2414 N N . ASP A 1 299 ? 9.513 6.186 2.485 1.00 82.81 299 ASP A N 1
ATOM 2415 C CA . ASP A 1 299 ? 8.443 6.135 1.481 1.00 82.81 299 ASP A CA 1
ATOM 2416 C C . ASP A 1 299 ? 9.012 6.409 0.071 1.00 82.81 299 ASP A C 1
ATOM 2418 O O . ASP A 1 299 ? 9.545 7.503 -0.162 1.00 82.81 299 ASP A O 1
ATOM 2422 N N . PRO A 1 300 ? 8.879 5.472 -0.890 1.00 85.62 300 PRO A N 1
ATOM 2423 C CA . PRO A 1 300 ? 9.365 5.650 -2.255 1.00 85.62 300 PRO A CA 1
ATOM 2424 C C . PRO A 1 300 ? 8.836 6.915 -2.937 1.00 85.62 300 PRO A C 1
ATOM 2426 O O . PRO A 1 300 ? 9.571 7.542 -3.700 1.00 85.62 300 PRO A O 1
ATOM 2429 N N . LEU A 1 301 ? 7.602 7.340 -2.624 1.00 86.69 301 LEU A N 1
ATOM 2430 C CA . LEU A 1 301 ? 7.011 8.572 -3.158 1.00 86.69 301 LEU A CA 1
ATOM 2431 C C . LEU A 1 301 ? 7.797 9.814 -2.723 1.00 86.69 301 LEU A C 1
ATOM 2433 O O . LEU A 1 301 ? 7.914 10.762 -3.502 1.00 86.69 301 LEU A O 1
ATOM 2437 N N . ASN A 1 302 ? 8.337 9.780 -1.502 1.00 89.31 302 ASN A N 1
ATOM 2438 C CA . ASN A 1 302 ? 9.124 10.841 -0.881 1.00 89.31 302 ASN A CA 1
ATOM 2439 C C . ASN A 1 302 ? 10.624 10.744 -1.185 1.00 89.31 302 ASN A C 1
ATOM 2441 O O . ASN A 1 302 ? 11.308 11.762 -1.171 1.00 89.31 302 ASN A O 1
ATOM 2445 N N . LEU A 1 303 ? 11.148 9.545 -1.457 1.00 92.75 303 LEU A N 1
ATOM 2446 C CA . LEU A 1 303 ? 12.563 9.361 -1.781 1.00 92.75 303 LEU A CA 1
ATOM 2447 C C . LEU A 1 303 ? 12.860 9.651 -3.255 1.00 92.75 303 LEU A C 1
ATOM 2449 O O . LEU A 1 303 ? 13.743 10.447 -3.558 1.00 92.75 303 LEU A O 1
ATOM 2453 N N . THR A 1 304 ? 12.138 9.002 -4.171 1.00 95.62 304 THR A N 1
ATOM 2454 C CA . THR A 1 304 ? 12.416 9.068 -5.620 1.00 95.62 304 THR A CA 1
ATOM 2455 C C . THR A 1 304 ? 11.203 9.458 -6.459 1.00 95.62 304 THR A C 1
ATOM 2457 O O . THR A 1 304 ? 11.372 9.859 -7.609 1.00 95.62 304 THR A O 1
ATOM 2460 N N . GLY A 1 305 ? 10.007 9.369 -5.878 1.00 93.00 305 GLY A N 1
ATOM 2461 C CA . GLY A 1 305 ? 8.736 9.555 -6.553 1.00 93.00 305 GLY A CA 1
ATOM 2462 C C . GLY A 1 305 ? 8.271 11.018 -6.700 1.00 93.00 305 GLY A C 1
ATOM 2463 O O . GLY A 1 305 ? 9.054 11.973 -6.593 1.00 93.00 305 GLY A O 1
ATOM 2464 N N . PRO A 1 306 ? 6.960 11.231 -6.926 1.00 93.75 306 PRO A N 1
ATOM 2465 C CA . PRO A 1 306 ? 6.416 12.536 -7.293 1.00 93.75 306 PRO A CA 1
ATOM 2466 C C . PRO A 1 306 ? 6.508 13.601 -6.194 1.00 93.75 306 PRO A C 1
ATOM 2468 O O . PRO A 1 306 ? 6.500 14.794 -6.504 1.00 93.75 306 PRO A O 1
ATOM 2471 N N . VAL A 1 307 ? 6.629 13.216 -4.920 1.00 94.56 307 VAL A N 1
ATOM 2472 C CA . VAL A 1 307 ? 6.788 14.169 -3.808 1.00 94.56 307 VAL A CA 1
ATOM 2473 C C . VAL A 1 307 ? 8.176 14.802 -3.877 1.00 94.56 307 VAL A C 1
ATOM 2475 O O . VAL A 1 307 ? 8.279 16.027 -3.921 1.00 94.56 307 VAL A O 1
ATOM 2478 N N . ALA A 1 308 ? 9.228 13.988 -4.024 1.00 96.25 308 ALA A N 1
ATOM 2479 C CA . ALA A 1 308 ? 10.600 14.469 -4.205 1.00 96.25 308 ALA A CA 1
ATOM 2480 C C . ALA A 1 308 ? 10.737 15.362 -5.451 1.00 96.25 308 ALA A C 1
ATOM 2482 O O . ALA A 1 308 ? 11.386 16.413 -5.423 1.00 96.25 308 ALA A O 1
ATOM 2483 N N . PHE A 1 309 ? 10.085 14.970 -6.549 1.00 97.88 309 PHE A N 1
ATOM 2484 C CA . PHE A 1 309 ? 10.064 15.741 -7.793 1.00 97.88 309 PHE A CA 1
ATOM 2485 C C . PHE A 1 309 ? 9.324 17.081 -7.647 1.00 97.88 309 PHE A C 1
ATOM 2487 O O . PHE A 1 309 ? 9.800 18.123 -8.116 1.00 97.88 309 PHE A O 1
ATOM 2494 N N . THR A 1 310 ? 8.190 17.067 -6.941 1.00 97.75 310 THR A N 1
ATOM 2495 C CA . THR A 1 310 ? 7.432 18.270 -6.578 1.00 97.75 310 THR A CA 1
ATOM 2496 C C . THR A 1 310 ? 8.281 19.204 -5.727 1.00 97.75 310 THR A C 1
ATOM 2498 O O . THR A 1 310 ? 8.351 20.391 -6.024 1.00 97.75 310 THR A O 1
ATOM 2501 N N . ASP A 1 311 ? 8.987 18.686 -4.726 1.00 97.44 311 ASP A N 1
ATOM 2502 C CA . ASP A 1 311 ? 9.824 19.484 -3.836 1.00 97.44 311 ASP A CA 1
ATOM 2503 C C . ASP A 1 311 ? 10.987 20.167 -4.548 1.00 97.44 311 ASP A C 1
ATOM 2505 O O . ASP A 1 311 ? 11.308 21.320 -4.233 1.00 97.44 311 ASP A O 1
ATOM 2509 N N . ALA A 1 312 ? 11.646 19.474 -5.479 1.00 97.94 312 ALA A N 1
ATOM 2510 C CA . ALA A 1 312 ? 12.720 20.058 -6.279 1.00 97.94 312 ALA A CA 1
ATOM 2511 C C . ALA A 1 312 ? 12.183 21.185 -7.174 1.00 97.94 312 ALA A C 1
ATOM 2513 O O . ALA A 1 312 ? 12.724 22.292 -7.175 1.00 97.94 312 ALA A O 1
ATOM 2514 N N . THR A 1 313 ? 11.075 20.932 -7.873 1.00 98.31 313 THR A N 1
ATOM 2515 C CA . THR A 1 313 ? 10.454 21.911 -8.776 1.00 98.31 313 THR A CA 1
ATOM 2516 C C . THR A 1 313 ? 9.911 23.119 -8.015 1.00 98.31 313 THR A C 1
ATOM 2518 O O . THR A 1 313 ? 10.191 24.258 -8.387 1.00 98.31 313 THR A O 1
ATOM 2521 N N . ARG A 1 314 ? 9.186 22.885 -6.915 1.00 97.75 314 ARG A N 1
ATOM 2522 C CA . ARG A 1 314 ? 8.667 23.925 -6.023 1.00 97.75 314 ARG A CA 1
ATOM 2523 C C . ARG A 1 314 ? 9.792 24.777 -5.469 1.00 97.75 314 ARG A C 1
ATOM 2525 O O . ARG A 1 314 ? 9.753 25.987 -5.637 1.00 97.75 314 ARG A O 1
ATOM 2532 N N . GLY A 1 315 ? 10.815 24.156 -4.881 1.00 96.00 315 GLY A N 1
ATOM 2533 C CA . GLY A 1 315 ? 11.935 24.886 -4.288 1.00 96.00 315 GLY A CA 1
ATOM 2534 C C . GLY A 1 315 ? 12.613 25.837 -5.277 1.00 96.00 315 GLY A C 1
ATOM 2535 O O . GLY A 1 315 ? 12.894 26.977 -4.917 1.00 96.00 315 GLY A O 1
ATOM 2536 N N . TRP A 1 316 ? 12.813 25.399 -6.522 1.00 97.56 316 TRP A N 1
ATOM 2537 C CA . TRP A 1 316 ? 13.352 26.241 -7.593 1.00 97.56 316 TRP A CA 1
ATOM 2538 C C . TRP A 1 316 ? 12.391 27.374 -7.979 1.00 97.56 316 TRP A C 1
ATOM 2540 O O . TRP A 1 316 ? 12.753 28.543 -7.931 1.00 97.56 316 TRP A O 1
ATOM 2550 N N . LEU A 1 317 ? 11.131 27.067 -8.304 1.00 97.62 317 LEU A N 1
ATOM 2551 C CA . LEU A 1 317 ? 10.185 28.088 -8.772 1.00 97.62 317 LEU A CA 1
ATOM 2552 C C . LEU A 1 317 ? 9.825 29.128 -7.699 1.00 97.62 317 LEU A C 1
ATOM 2554 O O . LEU A 1 317 ? 9.622 30.304 -8.017 1.00 97.62 317 LEU A O 1
ATOM 2558 N N . GLU A 1 318 ? 9.757 28.725 -6.430 1.00 97.19 318 GLU A N 1
ATOM 2559 C CA . GLU A 1 318 ? 9.560 29.646 -5.309 1.00 97.19 318 GLU A CA 1
ATOM 2560 C C . GLU A 1 318 ? 10.785 30.549 -5.107 1.00 97.19 318 GLU A C 1
ATOM 2562 O O . GLU A 1 318 ? 10.626 31.753 -4.916 1.00 97.19 318 GLU A O 1
ATOM 2567 N N . THR A 1 319 ? 12.000 30.000 -5.207 1.00 96.69 319 THR A N 1
ATOM 2568 C CA . THR A 1 319 ? 13.244 30.751 -4.966 1.00 96.69 319 THR A CA 1
ATOM 2569 C C . THR A 1 319 ? 13.579 31.696 -6.118 1.00 96.69 319 THR A C 1
ATOM 2571 O O . THR A 1 319 ? 13.794 32.887 -5.897 1.00 96.69 319 THR A O 1
ATOM 2574 N N . ASP A 1 320 ? 13.596 31.187 -7.349 1.00 95.69 320 ASP A N 1
ATOM 2575 C CA . ASP A 1 320 ? 14.103 31.908 -8.518 1.00 95.69 320 ASP A CA 1
ATOM 2576 C C . ASP A 1 320 ? 13.050 32.819 -9.160 1.00 95.69 320 ASP A C 1
ATOM 2578 O O . ASP A 1 320 ? 13.380 33.868 -9.717 1.00 95.69 320 ASP A O 1
ATOM 2582 N N . TYR A 1 321 ? 11.765 32.466 -9.045 1.00 95.06 321 TYR A N 1
ATOM 2583 C CA . TYR A 1 321 ? 10.671 33.215 -9.674 1.00 95.06 321 TYR A CA 1
ATOM 2584 C C . TYR A 1 321 ? 9.653 33.774 -8.677 1.00 95.06 321 TYR A C 1
ATOM 2586 O O . TYR A 1 321 ? 8.708 34.469 -9.078 1.00 95.06 321 TYR A O 1
ATOM 2594 N N . GLY A 1 322 ? 9.824 33.525 -7.373 1.00 94.94 322 GLY A N 1
ATOM 2595 C CA . GLY A 1 322 ? 8.882 33.963 -6.343 1.00 94.94 322 GLY A CA 1
ATOM 2596 C C . GLY A 1 322 ? 7.478 33.425 -6.601 1.00 94.94 322 GLY A C 1
ATOM 2597 O O . GLY A 1 322 ? 6.509 34.187 -6.518 1.00 94.94 322 GLY A O 1
ATOM 2598 N N . LEU A 1 323 ? 7.366 32.182 -7.073 1.00 97.38 323 LEU A N 1
ATOM 2599 C CA . LEU A 1 323 ? 6.084 31.512 -7.238 1.00 97.38 323 LEU A CA 1
ATOM 2600 C C . LEU A 1 323 ? 5.437 31.300 -5.868 1.00 97.38 323 LEU A C 1
ATOM 2602 O O . LEU A 1 323 ? 6.104 30.900 -4.926 1.00 97.38 323 LEU A O 1
ATOM 2606 N N . ARG A 1 324 ? 4.130 31.533 -5.755 1.00 96.06 324 ARG A N 1
ATOM 2607 C CA . ARG A 1 324 ? 3.338 30.955 -4.668 1.00 96.06 324 ARG A CA 1
ATOM 2608 C C . ARG A 1 324 ? 2.826 29.614 -5.168 1.00 96.06 324 ARG A C 1
ATOM 2610 O O . ARG A 1 324 ? 2.008 29.603 -6.082 1.00 96.06 324 ARG A O 1
ATOM 2617 N N . TRP A 1 325 ? 3.289 28.499 -4.606 1.00 96.50 325 TRP A N 1
ATOM 2618 C CA . TRP A 1 325 ? 2.998 27.168 -5.158 1.00 96.50 325 TRP A CA 1
ATOM 2619 C C . TRP A 1 325 ? 1.503 26.907 -5.401 1.00 96.50 325 TRP A C 1
ATOM 2621 O O . TRP A 1 325 ? 1.104 26.443 -6.466 1.00 96.50 325 TRP A O 1
ATOM 2631 N N . ASN A 1 326 ? 0.655 27.314 -4.454 1.00 94.50 326 ASN A N 1
ATOM 2632 C CA . ASN A 1 326 ? -0.798 27.149 -4.542 1.00 94.50 326 ASN A CA 1
ATOM 2633 C C . ASN A 1 326 ? -1.463 27.981 -5.659 1.00 94.50 326 ASN A C 1
ATOM 2635 O O . ASN A 1 326 ? -2.591 27.681 -6.040 1.00 94.50 326 ASN A O 1
ATOM 2639 N N . ALA A 1 327 ? -0.780 28.987 -6.222 1.00 94.94 327 ALA A N 1
ATOM 2640 C CA . ALA A 1 327 ? -1.270 29.743 -7.377 1.00 94.94 327 ALA A CA 1
ATOM 2641 C C . ALA A 1 327 ? -1.309 28.901 -8.663 1.00 94.94 327 ALA A C 1
ATOM 2643 O O . ALA A 1 327 ? -1.923 29.318 -9.640 1.00 94.94 327 ALA A O 1
ATOM 2644 N N . LEU A 1 328 ? -0.679 27.720 -8.671 1.00 95.56 328 LEU A N 1
ATOM 2645 C CA . LEU A 1 328 ? -0.731 26.797 -9.802 1.00 95.56 328 LEU A CA 1
ATOM 2646 C C . LEU A 1 328 ? -2.089 26.095 -9.962 1.00 95.56 328 LEU A C 1
ATOM 2648 O O . LEU A 1 328 ? -2.358 25.567 -11.043 1.00 95.56 328 LEU A O 1
ATOM 2652 N N . SER A 1 329 ? -2.941 26.109 -8.930 1.00 93.19 329 SER A N 1
ATOM 2653 C CA . SER A 1 329 ? -4.256 25.459 -8.962 1.00 93.19 329 SER A CA 1
ATOM 2654 C C . SER A 1 329 ? -5.079 25.892 -10.176 1.00 93.19 329 SER A C 1
ATOM 2656 O O . SER A 1 329 ? -5.141 27.075 -10.510 1.00 93.19 329 SER A O 1
ATOM 2658 N N . GLY A 1 330 ? -5.707 24.928 -10.846 1.00 90.06 330 GLY A N 1
ATOM 2659 C CA . GLY A 1 330 ? -6.612 25.148 -11.971 1.00 90.06 330 GLY A CA 1
ATOM 2660 C C . GLY A 1 330 ? -8.084 25.276 -11.566 1.00 90.06 330 GLY A C 1
ATOM 2661 O O . GLY A 1 330 ? -8.954 25.432 -12.425 1.00 90.06 330 GLY A O 1
ATOM 2662 N N . LEU A 1 331 ? -8.394 25.180 -10.266 1.00 87.62 331 LEU A N 1
ATOM 2663 C CA . LEU A 1 331 ? -9.769 25.068 -9.763 1.00 87.62 331 LEU A CA 1
ATOM 2664 C C . LEU A 1 331 ? -10.631 26.312 -10.025 1.00 87.62 331 LEU A C 1
ATOM 2666 O O . LEU A 1 331 ? -11.854 26.199 -10.102 1.00 87.62 331 LEU A O 1
ATOM 2670 N N . THR A 1 332 ? -10.017 27.489 -10.154 1.00 84.56 332 THR A N 1
ATOM 2671 C CA . THR A 1 332 ? -10.722 28.775 -10.287 1.00 84.56 332 THR A CA 1
ATOM 2672 C C . THR A 1 332 ? -10.528 29.461 -11.639 1.00 84.56 332 THR A C 1
ATOM 2674 O O . THR A 1 332 ? -11.217 30.441 -11.911 1.00 84.56 332 THR A O 1
ATOM 2677 N N . ASP A 1 333 ? -9.645 28.949 -12.501 1.00 87.25 333 ASP A N 1
ATOM 2678 C CA . ASP A 1 333 ? -9.298 29.558 -13.797 1.00 87.25 333 ASP A CA 1
ATOM 2679 C C . ASP A 1 333 ? -9.639 28.675 -15.011 1.00 87.25 333 ASP A C 1
ATOM 2681 O O . ASP A 1 333 ? -9.279 28.994 -16.144 1.00 87.25 333 ASP A O 1
ATOM 2685 N N . GLY A 1 334 ? -10.365 27.574 -14.784 1.00 86.00 334 GLY A N 1
ATOM 2686 C CA . GLY A 1 334 ? -10.766 26.643 -15.839 1.00 86.00 334 GLY A CA 1
ATOM 2687 C C . GLY A 1 334 ? -9.666 25.666 -16.257 1.00 86.00 334 GLY A C 1
ATOM 2688 O O . GLY A 1 334 ? -9.770 25.072 -17.330 1.00 86.00 334 GLY A O 1
ATOM 2689 N N . GLY A 1 335 ? -8.637 25.477 -15.425 1.00 88.94 335 GLY A N 1
ATOM 2690 C CA . GLY A 1 335 ? -7.513 24.598 -15.726 1.00 88.94 335 GLY A CA 1
ATOM 2691 C C . GLY A 1 335 ? -6.535 25.243 -16.700 1.00 88.94 335 GLY A C 1
ATOM 2692 O O . GLY A 1 335 ? -6.116 24.599 -17.659 1.00 88.94 335 GLY A O 1
ATOM 2693 N N . LEU A 1 336 ? -6.194 26.513 -16.484 1.00 92.81 336 LEU A N 1
ATOM 2694 C CA . LEU A 1 336 ? -5.229 27.220 -17.320 1.00 92.81 336 LEU A CA 1
ATOM 2695 C C . LEU A 1 336 ? -3.818 26.634 -17.131 1.00 92.81 336 LEU A C 1
ATOM 2697 O O . LEU A 1 336 ? -3.368 26.453 -15.994 1.00 92.81 336 LEU A O 1
ATOM 2701 N N . SER A 1 337 ? -3.112 26.385 -18.238 1.00 95.88 337 SER A N 1
ATOM 2702 C CA . SER A 1 337 ? -1.667 26.127 -18.237 1.00 95.88 337 SER A CA 1
ATOM 2703 C C . SER A 1 337 ? -0.915 27.376 -17.772 1.00 95.88 337 SER A C 1
ATOM 2705 O O . SER A 1 337 ? -1.275 28.495 -18.139 1.00 95.88 337 SER A O 1
ATOM 2707 N N . LYS A 1 338 ? 0.131 27.198 -16.962 1.00 96.88 338 LYS A N 1
ATOM 2708 C CA . LYS A 1 338 ? 0.833 28.301 -16.293 1.00 96.88 338 LYS A CA 1
ATOM 2709 C C . LYS A 1 338 ? 2.322 28.247 -16.584 1.00 96.88 338 LYS A C 1
ATOM 2711 O O . LYS A 1 338 ? 3.020 27.351 -16.116 1.00 96.88 338 LYS A O 1
ATOM 2716 N N . LEU A 1 339 ? 2.814 29.227 -17.338 1.00 97.69 339 LEU A N 1
ATOM 2717 C CA . LEU A 1 339 ? 4.243 29.413 -17.573 1.00 97.69 339 LEU A CA 1
ATOM 2718 C C . LEU A 1 339 ? 4.863 30.231 -16.431 1.00 97.69 339 LEU A C 1
ATOM 2720 O O . LEU A 1 339 ? 4.437 31.359 -16.162 1.00 97.69 339 LEU A O 1
ATOM 2724 N N . VAL A 1 340 ? 5.867 29.667 -15.759 1.00 97.38 340 VAL A N 1
ATOM 2725 C CA . VAL A 1 340 ? 6.639 30.315 -14.688 1.00 97.38 340 VAL A CA 1
ATOM 2726 C C . VAL A 1 340 ? 8.109 30.284 -15.071 1.00 97.38 340 VAL A C 1
ATOM 2728 O O . VAL A 1 340 ? 8.735 29.228 -15.049 1.00 97.38 340 VAL A O 1
ATOM 2731 N N . GLY A 1 341 ? 8.654 31.441 -15.456 1.00 96.06 341 GLY A N 1
ATOM 2732 C CA . GLY A 1 341 ? 9.985 31.487 -16.056 1.00 96.06 341 GLY A CA 1
ATOM 2733 C C . GLY A 1 341 ? 10.005 30.679 -17.351 1.00 96.06 341 GLY A C 1
ATOM 2734 O O . GLY A 1 341 ? 9.279 30.995 -18.290 1.00 96.06 341 GLY A O 1
ATOM 2735 N N . ASP A 1 342 ? 10.794 29.615 -17.380 1.00 97.31 342 ASP A N 1
ATOM 2736 C CA . ASP A 1 342 ? 10.902 28.672 -18.492 1.00 97.31 342 ASP A CA 1
ATOM 2737 C C . ASP A 1 342 ? 10.195 27.322 -18.246 1.00 97.31 342 ASP A C 1
ATOM 2739 O O . ASP A 1 342 ? 10.302 26.407 -19.069 1.00 97.31 342 ASP A O 1
ATOM 2743 N N . VAL A 1 343 ? 9.433 27.196 -17.154 1.00 98.44 343 VAL A N 1
ATOM 2744 C CA . VAL A 1 343 ? 8.700 25.977 -16.786 1.00 98.44 343 VAL A CA 1
ATOM 2745 C C . VAL A 1 343 ? 7.209 26.138 -17.072 1.00 98.44 343 VAL A C 1
ATOM 2747 O O . VAL A 1 343 ? 6.522 26.935 -16.432 1.00 98.44 343 VAL A O 1
ATOM 2750 N N . LEU A 1 344 ? 6.694 25.357 -18.022 1.00 98.44 344 LEU A N 1
ATOM 2751 C CA . LEU A 1 344 ? 5.269 25.254 -18.313 1.00 98.44 344 LEU A CA 1
ATOM 2752 C C . LEU A 1 344 ? 4.625 24.190 -17.416 1.00 98.44 344 LEU A C 1
ATOM 2754 O O . LEU A 1 344 ? 4.922 23.000 -17.536 1.00 98.44 344 LEU A O 1
ATOM 2758 N N . VAL A 1 345 ? 3.719 24.616 -16.538 1.00 97.94 345 VAL A N 1
ATOM 2759 C CA . VAL A 1 345 ? 2.932 23.731 -15.674 1.00 97.94 345 VAL A CA 1
ATOM 2760 C C . VAL A 1 345 ? 1.556 23.515 -16.296 1.00 97.94 345 VAL A C 1
ATOM 2762 O O . VAL A 1 345 ? 0.747 24.439 -16.390 1.00 97.94 345 VAL A O 1
ATOM 2765 N N . LEU A 1 346 ? 1.289 22.285 -16.722 1.00 96.44 346 LEU A N 1
ATOM 2766 C CA . LEU A 1 346 ? 0.000 21.864 -17.257 1.00 96.44 346 LEU A CA 1
ATOM 2767 C C . LEU A 1 346 ? -0.995 21.581 -16.119 1.00 96.44 346 LEU A C 1
ATOM 2769 O O . LEU A 1 346 ? -0.596 21.052 -15.075 1.00 96.44 346 LEU A O 1
ATOM 2773 N N . PRO A 1 347 ? -2.297 21.859 -16.321 1.00 94.31 347 PRO A N 1
ATOM 2774 C CA . PRO A 1 347 ? -3.341 21.525 -15.353 1.00 94.31 347 PRO A CA 1
ATOM 2775 C C . PRO A 1 347 ? -3.435 20.009 -15.136 1.00 94.31 347 PRO A C 1
ATOM 2777 O O . PRO A 1 347 ? -2.865 19.214 -15.888 1.00 94.31 347 PRO A O 1
ATOM 2780 N N . ILE A 1 348 ? -4.234 19.582 -14.155 1.00 89.44 348 ILE A N 1
ATOM 2781 C CA . ILE A 1 348 ? -4.409 18.155 -13.832 1.00 89.44 348 ILE A CA 1
ATOM 2782 C C . ILE A 1 348 ? -4.881 17.304 -15.027 1.00 89.44 348 ILE A C 1
ATOM 2784 O O . ILE A 1 348 ? -4.568 16.120 -15.146 1.00 89.44 348 ILE A O 1
ATOM 2788 N N . THR A 1 349 ? -5.580 17.923 -15.977 1.00 88.38 349 THR A N 1
ATOM 2789 C CA . THR A 1 349 ? -6.041 17.296 -17.221 1.00 88.38 349 THR A CA 1
ATOM 2790 C C . THR A 1 349 ? -4.943 17.110 -18.274 1.00 88.38 349 THR A C 1
ATOM 2792 O O . THR A 1 349 ? -5.200 16.460 -19.284 1.00 88.38 349 THR A O 1
ATOM 2795 N N . GLY A 1 350 ? -3.734 17.642 -18.059 1.00 88.94 350 GLY A N 1
ATOM 2796 C CA . GLY A 1 350 ? -2.602 17.528 -18.981 1.00 88.94 350 GLY A CA 1
ATOM 2797 C C . GLY A 1 350 ? -2.033 16.111 -19.038 1.00 88.94 350 GLY A C 1
ATOM 2798 O O . GLY A 1 350 ? -2.107 15.452 -20.074 1.00 88.94 350 GLY A O 1
ATOM 2799 N N . PHE A 1 351 ? -1.509 15.618 -17.910 1.00 87.38 351 PHE A N 1
ATOM 2800 C CA . PHE A 1 351 ? -0.872 14.293 -17.815 1.00 87.38 351 PHE A CA 1
ATOM 2801 C C . PHE A 1 351 ? -1.635 13.281 -16.936 1.00 87.38 351 PHE A C 1
ATOM 2803 O O . PHE A 1 351 ? -1.282 12.101 -16.928 1.00 87.38 351 PHE A O 1
ATOM 2810 N N . SER A 1 352 ? -2.701 13.696 -16.235 1.00 66.44 352 SER A N 1
ATOM 2811 C CA . SER A 1 352 ? -3.472 12.859 -15.296 1.00 66.44 352 SER A CA 1
ATOM 2812 C C . SER A 1 352 ? -4.962 12.749 -15.678 1.00 66.44 352 SER A C 1
ATOM 2814 O O . SER A 1 352 ? -5.873 12.989 -14.888 1.00 66.44 352 SER A O 1
ATOM 2816 N N . THR A 1 353 ? -5.255 12.359 -16.926 1.00 53.78 353 THR A N 1
ATOM 2817 C CA . THR A 1 353 ? -6.643 12.251 -17.439 1.00 53.78 353 THR A CA 1
ATOM 2818 C C . THR A 1 353 ? -7.444 11.067 -16.869 1.00 53.78 353 THR A C 1
ATOM 2820 O O . THR A 1 353 ? -8.670 11.038 -16.980 1.00 53.78 353 THR A O 1
ATOM 2823 N N . PHE A 1 354 ? -6.780 10.108 -16.212 1.00 41.06 354 PHE A N 1
ATOM 2824 C CA . PHE A 1 354 ? -7.376 8.888 -15.652 1.00 41.06 354 PHE A CA 1
ATOM 2825 C C . PHE A 1 354 ? -7.528 8.933 -14.124 1.00 41.06 354 PHE A C 1
ATOM 2827 O O . PHE A 1 354 ? -7.177 7.983 -13.441 1.00 41.06 354 PHE A O 1
ATOM 2834 N N . ASN A 1 355 ? -8.075 10.015 -13.570 1.00 38.91 355 ASN A N 1
ATOM 2835 C CA . ASN A 1 355 ? -8.738 10.016 -12.260 1.00 38.91 355 ASN A CA 1
ATOM 2836 C C . ASN A 1 355 ? -9.525 11.323 -12.102 1.00 38.91 355 ASN A C 1
ATOM 2838 O O . ASN A 1 355 ? -9.045 12.283 -11.509 1.00 38.91 355 ASN A O 1
ATOM 2842 N N . GLY A 1 356 ? -10.773 11.353 -12.578 1.00 32.56 356 GLY A N 1
ATOM 2843 C CA . GLY A 1 356 ? -11.730 12.443 -12.329 1.00 32.56 356 GLY A CA 1
ATOM 2844 C C . GLY A 1 356 ? -12.158 12.588 -10.858 1.00 32.56 356 GLY A C 1
ATOM 2845 O O . GLY A 1 356 ? -13.337 12.772 -10.582 1.00 32.56 356 GLY A O 1
ATOM 2846 N N . LYS A 1 357 ? -11.232 12.445 -9.902 1.00 39.34 357 LYS A N 1
ATOM 2847 C CA . LYS A 1 357 ? -11.455 12.692 -8.472 1.00 39.34 357 LYS A CA 1
ATOM 2848 C C . LYS A 1 357 ? -11.144 14.141 -8.086 1.00 39.34 357 LYS A C 1
ATOM 2850 O O . LYS A 1 357 ? -11.819 14.672 -7.215 1.00 39.34 357 LYS A O 1
ATOM 2855 N N . CYS A 1 358 ? -10.218 14.792 -8.793 1.00 38.03 358 CYS A N 1
ATOM 2856 C CA . CYS A 1 358 ? -9.948 16.231 -8.701 1.00 38.03 358 CYS A CA 1
ATOM 2857 C C . CYS A 1 358 ? -10.630 16.994 -9.851 1.00 38.03 358 CYS A C 1
ATOM 2859 O O . CYS A 1 358 ? -9.988 17.672 -10.639 1.00 38.03 358 CYS A O 1
ATOM 2861 N N . ILE A 1 359 ? -11.950 16.852 -9.973 1.00 38.50 359 ILE A N 1
ATOM 2862 C CA . ILE A 1 359 ? -12.810 17.896 -10.547 1.00 38.50 359 ILE A CA 1
ATOM 2863 C C . ILE A 1 359 ? -14.034 17.954 -9.633 1.00 38.50 359 ILE A C 1
ATOM 2865 O O . ILE A 1 359 ? -15.091 17.407 -9.940 1.00 38.50 359 ILE A O 1
ATOM 2869 N N . VAL A 1 360 ? -13.885 18.564 -8.457 1.00 31.77 360 VAL A N 1
ATOM 2870 C CA . VAL A 1 360 ? -15.057 19.117 -7.776 1.00 31.77 360 VAL A CA 1
ATOM 2871 C C . VAL A 1 360 ? -15.264 20.478 -8.417 1.00 31.77 360 VAL A C 1
ATOM 2873 O O . VAL A 1 360 ? -14.511 21.411 -8.151 1.00 31.77 360 VAL A O 1
ATOM 2876 N N . LEU A 1 361 ? -16.238 20.563 -9.325 1.00 28.58 361 LEU A N 1
ATOM 2877 C CA . LEU A 1 361 ? -16.724 21.835 -9.845 1.00 28.58 361 LEU A CA 1
ATOM 2878 C C . LEU A 1 361 ? -17.043 22.738 -8.647 1.00 28.58 361 LEU A C 1
ATOM 2880 O O . LEU A 1 361 ? -17.907 22.414 -7.832 1.00 28.58 361 LEU A O 1
ATOM 2884 N N . ALA A 1 362 ? -16.330 23.856 -8.535 1.00 28.25 362 ALA A N 1
ATOM 2885 C CA . ALA A 1 362 ? -16.574 24.912 -7.563 1.00 28.25 362 ALA A CA 1
ATOM 2886 C C . ALA A 1 362 ? -17.862 25.688 -7.907 1.00 28.25 362 ALA A C 1
ATOM 2888 O O . ALA A 1 362 ? -17.835 26.895 -8.125 1.00 28.25 362 ALA A O 1
ATOM 2889 N N . SER A 1 363 ? -19.001 24.996 -7.996 1.00 27.42 363 SER A N 1
ATOM 2890 C CA . SER A 1 363 ? -20.290 25.599 -8.348 1.00 27.42 363 SER A CA 1
ATOM 2891 C C . SER A 1 363 ? -21.413 25.290 -7.358 1.00 27.42 363 SER A C 1
ATOM 2893 O O . SER A 1 363 ? -22.566 25.326 -7.760 1.00 27.42 363 SER A O 1
ATOM 2895 N N . ASP A 1 364 ? -21.111 24.994 -6.087 1.00 28.73 364 ASP A N 1
ATOM 2896 C CA . ASP A 1 364 ? -22.160 24.783 -5.068 1.00 28.73 364 ASP A CA 1
ATOM 2897 C C . ASP A 1 364 ? -21.783 25.253 -3.646 1.00 28.73 364 ASP A C 1
ATOM 2899 O O . ASP A 1 364 ? -22.288 24.752 -2.642 1.00 28.73 364 ASP A O 1
ATOM 2903 N N . VAL A 1 365 ? -20.911 26.264 -3.525 1.00 27.58 365 VAL A N 1
ATOM 2904 C CA . VAL A 1 365 ? -20.596 26.902 -2.227 1.00 27.58 365 VAL A CA 1
ATOM 2905 C C . VAL A 1 365 ? -20.855 28.406 -2.284 1.00 27.58 365 VAL A C 1
ATOM 2907 O O . VAL A 1 365 ? -19.980 29.226 -2.033 1.00 27.58 365 VAL A O 1
ATOM 2910 N N . SER A 1 366 ? -22.081 28.788 -2.632 1.00 26.97 366 SER A N 1
ATOM 2911 C CA . SER A 1 366 ? -22.579 30.147 -2.398 1.00 26.97 366 SER A CA 1
ATOM 2912 C C . SER A 1 366 ? -24.104 30.205 -2.491 1.00 26.97 366 SER A C 1
ATOM 2914 O O . SER A 1 366 ? -24.634 30.842 -3.387 1.00 26.97 366 SER A O 1
ATOM 2916 N N . ASN A 1 367 ? -24.822 29.514 -1.592 1.00 27.27 367 ASN A N 1
ATOM 2917 C CA . ASN A 1 367 ? -26.161 29.913 -1.109 1.00 27.27 367 ASN A CA 1
ATOM 2918 C C . ASN A 1 367 ? -26.783 28.848 -0.191 1.00 27.27 367 ASN A C 1
ATOM 2920 O O . ASN A 1 367 ? -27.700 28.143 -0.593 1.00 27.27 367 ASN A O 1
ATOM 2924 N N . ILE A 1 368 ? -26.353 28.763 1.071 1.00 27.69 368 ILE A N 1
ATOM 2925 C CA . ILE A 1 368 ? -27.245 28.301 2.148 1.00 27.69 368 ILE A CA 1
ATOM 2926 C C . ILE A 1 368 ? -27.004 29.192 3.369 1.00 27.69 368 ILE A C 1
ATOM 2928 O O . ILE A 1 368 ? -26.316 28.831 4.320 1.00 27.69 368 ILE A O 1
ATOM 2932 N N . SER A 1 369 ? -27.585 30.390 3.327 1.00 26.72 369 SER A N 1
ATOM 2933 C CA . SER A 1 369 ? -28.039 31.070 4.532 1.00 26.72 369 SER A CA 1
ATOM 2934 C C . SER A 1 369 ? -29.569 30.992 4.567 1.00 26.72 369 SER A C 1
ATOM 2936 O O . SER A 1 369 ? -30.254 31.257 3.587 1.00 26.72 369 SER A O 1
ATOM 2938 N N . HIS A 1 370 ? -30.074 30.598 5.733 1.00 27.22 370 HIS A N 1
ATOM 2939 C CA . HIS A 1 370 ? -31.462 30.658 6.189 1.00 27.22 370 HIS A CA 1
ATOM 2940 C C . HIS A 1 370 ? -32.552 29.731 5.609 1.00 27.22 370 HIS A C 1
ATOM 2942 O O . HIS A 1 370 ? -32.888 29.702 4.433 1.00 27.22 370 HIS A O 1
ATOM 2948 N N . SER A 1 371 ? -33.250 29.147 6.592 1.00 24.89 371 SER A N 1
ATOM 2949 C CA . SER A 1 371 ? -34.586 28.542 6.595 1.00 24.89 371 SER A CA 1
ATOM 2950 C C . SER A 1 371 ? -34.700 27.106 6.082 1.00 24.89 371 SER A C 1
ATOM 2952 O O . SER A 1 371 ? -34.448 26.778 4.929 1.00 24.89 371 SER A O 1
ATOM 2954 N N . GLY A 1 372 ? -35.077 26.222 7.009 1.00 27.19 372 GLY A N 1
ATOM 2955 C CA . GLY A 1 372 ? -35.334 24.824 6.724 1.00 27.19 372 GLY A CA 1
ATOM 2956 C C . GLY A 1 372 ? -36.679 24.608 6.049 1.00 27.19 372 GLY A C 1
ATOM 2957 O O . GLY A 1 372 ? -37.617 25.354 6.281 1.00 27.19 372 GLY A O 1
ATOM 2958 N N . PHE A 1 373 ? -36.780 23.523 5.292 1.00 24.09 373 PHE A N 1
ATOM 2959 C CA . PHE A 1 373 ? -37.935 22.632 5.269 1.00 24.09 373 PHE A CA 1
ATOM 2960 C C . PHE A 1 373 ? -37.522 21.354 4.531 1.00 24.09 373 PHE A C 1
ATOM 2962 O O . PHE A 1 373 ? -36.820 21.390 3.524 1.00 24.09 373 PHE A O 1
ATOM 2969 N N . ARG A 1 374 ? -37.937 20.201 5.062 1.00 28.66 374 ARG A N 1
ATOM 2970 C CA . ARG A 1 374 ? -37.814 18.899 4.398 1.00 28.66 374 ARG A CA 1
ATOM 2971 C C . ARG A 1 374 ? -38.601 18.924 3.089 1.00 28.66 374 ARG A C 1
ATOM 2973 O O . ARG A 1 374 ? -39.814 19.105 3.151 1.00 28.66 374 ARG A O 1
ATOM 2980 N N . GLN A 1 375 ? -37.983 18.543 1.973 1.00 23.72 375 GLN A N 1
ATOM 2981 C CA . GLN A 1 375 ? -38.698 17.778 0.953 1.00 23.72 375 GLN A CA 1
ATOM 2982 C C . GLN A 1 375 ? -37.769 16.896 0.115 1.00 23.72 375 GLN A C 1
ATOM 2984 O O . GLN A 1 375 ? -36.708 17.294 -0.347 1.00 23.72 375 GLN A O 1
ATOM 2989 N N . ARG A 1 376 ? -38.209 15.645 0.003 1.00 28.34 376 ARG A N 1
ATOM 2990 C CA . ARG A 1 376 ? -37.685 14.548 -0.805 1.00 28.34 376 ARG A CA 1
ATOM 2991 C C . ARG A 1 376 ? -38.071 14.829 -2.263 1.00 28.34 376 ARG A C 1
ATOM 2993 O O . ARG A 1 376 ? -39.250 15.086 -2.489 1.00 28.34 376 ARG A O 1
ATOM 3000 N N . LEU A 1 377 ? -37.142 14.752 -3.218 1.00 22.67 377 LEU A N 1
ATOM 3001 C CA . LEU A 1 377 ? -37.473 14.839 -4.646 1.00 22.67 377 LEU A CA 1
ATOM 3002 C C . LEU A 1 377 ? -36.681 13.827 -5.483 1.00 22.67 377 LEU A C 1
ATOM 3004 O O . LEU A 1 377 ? -35.457 13.739 -5.409 1.00 22.67 377 LEU A O 1
ATOM 3008 N N . ASP A 1 378 ? -37.466 13.037 -6.215 1.00 22.39 378 ASP A N 1
ATOM 3009 C CA . ASP A 1 378 ? -37.112 11.986 -7.161 1.00 22.39 378 ASP A CA 1
ATOM 3010 C C . ASP A 1 378 ? -36.329 12.516 -8.369 1.00 22.39 378 ASP A C 1
ATOM 3012 O O . ASP A 1 378 ? -36.642 13.566 -8.930 1.00 22.39 378 ASP A O 1
ATOM 3016 N N . ILE A 1 379 ? -35.352 11.728 -8.823 1.00 26.62 379 ILE A N 1
ATOM 3017 C CA . ILE A 1 379 ? -34.585 11.981 -10.045 1.00 26.62 379 ILE A CA 1
ATOM 3018 C C . ILE A 1 379 ? -35.297 11.297 -11.213 1.00 26.62 379 ILE A C 1
ATOM 3020 O O . ILE A 1 379 ? -35.026 10.142 -11.532 1.00 26.62 379 ILE A O 1
ATOM 3024 N N . THR A 1 380 ? -36.181 12.036 -11.876 1.00 25.05 380 THR A N 1
ATOM 3025 C CA . THR A 1 380 ? -36.532 11.815 -13.285 1.00 25.05 380 THR A CA 1
ATOM 3026 C C . THR A 1 380 ? -36.916 13.156 -13.911 1.00 25.05 380 THR A C 1
ATOM 3028 O O . THR A 1 380 ? -37.764 13.860 -13.372 1.00 25.05 380 THR A O 1
ATOM 3031 N N . THR A 1 381 ? -36.317 13.449 -15.074 1.00 25.72 381 THR A N 1
ATOM 3032 C CA . THR A 1 381 ? -36.607 14.534 -16.045 1.00 25.72 381 THR A CA 1
ATOM 3033 C C . THR A 1 381 ? -36.317 15.993 -15.660 1.00 25.72 381 THR A C 1
ATOM 3035 O O . THR A 1 381 ? -36.987 16.533 -14.795 1.00 25.72 381 THR A O 1
ATOM 3038 N N . LEU A 1 382 ? -35.395 16.635 -16.407 1.00 23.78 382 LEU A N 1
ATOM 3039 C CA . LEU A 1 382 ? -35.440 18.017 -16.959 1.00 23.78 382 LEU A CA 1
ATOM 3040 C C . LEU A 1 382 ? -34.078 18.316 -17.642 1.00 23.78 382 LEU A C 1
ATOM 3042 O O . LEU A 1 382 ? -33.054 18.377 -16.975 1.00 23.78 382 LEU A O 1
ATOM 3046 N N . ASN A 1 383 ? -33.955 18.159 -18.966 1.00 23.19 383 ASN A N 1
ATOM 3047 C CA . ASN A 1 383 ? -34.107 19.181 -20.023 1.00 23.19 383 ASN A CA 1
ATOM 3048 C C . ASN A 1 383 ? -33.195 20.417 -19.878 1.00 23.19 383 ASN A C 1
ATOM 3050 O O . ASN A 1 383 ? -33.454 21.304 -19.072 1.00 23.19 383 ASN A O 1
ATOM 3054 N N . MET A 1 384 ? -32.177 20.478 -20.746 1.00 22.62 384 MET A N 1
ATOM 3055 C CA . MET A 1 384 ? -31.392 21.676 -21.069 1.00 22.62 384 MET A CA 1
ATOM 3056 C C . MET A 1 384 ? -32.253 22.730 -21.787 1.00 22.62 384 MET A C 1
ATOM 3058 O O . MET A 1 384 ? -33.022 22.355 -22.677 1.00 22.62 384 MET A O 1
ATOM 3062 N N . PRO A 1 385 ? -32.051 24.033 -21.522 1.00 23.77 385 PRO A N 1
ATOM 3063 C CA . PRO A 1 385 ? -32.377 25.090 -22.464 1.00 23.77 385 PRO A CA 1
ATOM 3064 C C . PRO A 1 385 ? -31.120 25.635 -23.158 1.00 23.77 385 PRO A C 1
ATOM 3066 O O . PRO A 1 385 ? -30.064 25.815 -22.553 1.00 23.77 385 PRO A O 1
ATOM 3069 N N . ALA A 1 386 ? -31.281 25.906 -24.449 1.00 23.47 386 ALA A N 1
ATOM 3070 C CA . ALA A 1 386 ? -30.364 26.648 -25.299 1.00 23.47 386 ALA A CA 1
ATOM 3071 C C . ALA A 1 386 ? -30.758 28.134 -25.331 1.00 23.47 386 ALA A C 1
ATOM 3073 O O . ALA A 1 386 ? -31.952 28.408 -25.421 1.00 23.47 386 ALA A O 1
ATOM 3074 N N . SER A 1 387 ? -29.776 29.048 -25.340 1.00 22.12 387 SER A N 1
ATOM 3075 C CA . SER A 1 387 ? -29.730 30.242 -26.217 1.00 22.12 387 SER A CA 1
ATOM 3076 C C . SER A 1 387 ? -28.595 31.211 -25.846 1.00 22.12 387 SER A C 1
ATOM 3078 O O . SER A 1 387 ? -28.466 31.532 -24.666 1.00 22.12 387 SER A O 1
ATOM 3080 N N . LEU A 1 388 ? -27.902 31.702 -26.890 1.00 24.34 388 LEU A N 1
ATOM 3081 C CA . LEU A 1 388 ? -27.135 32.958 -27.102 1.00 24.34 388 LEU A CA 1
ATOM 3082 C C . LEU A 1 388 ? -25.740 32.657 -27.684 1.00 24.34 388 LEU A C 1
ATOM 3084 O O . LEU A 1 388 ? -24.824 32.298 -26.954 1.00 24.34 388 LEU A O 1
ATOM 3088 N N . GLU A 1 389 ? -25.635 32.442 -29.000 1.00 23.02 389 GLU A N 1
ATOM 3089 C CA . GLU A 1 389 ? -25.517 33.434 -30.102 1.00 23.02 389 GLU A CA 1
ATOM 3090 C C . GLU A 1 389 ? -24.107 34.026 -30.248 1.00 23.02 389 GLU A C 1
ATOM 3092 O O . GLU A 1 389 ? -23.655 34.796 -29.410 1.00 23.02 389 GLU A O 1
ATOM 3097 N N . CYS A 1 390 ? -23.470 33.704 -31.380 1.00 20.97 390 CYS A N 1
ATOM 3098 C CA . CYS A 1 390 ? -22.563 34.595 -32.096 1.00 20.97 390 CYS A CA 1
ATOM 3099 C C . CYS A 1 390 ? -22.965 34.564 -33.579 1.00 20.97 390 CYS A C 1
ATOM 3101 O O . CYS A 1 390 ? -23.145 33.487 -34.154 1.00 20.97 390 CYS A O 1
ATOM 3103 N N . ASP A 1 391 ? -23.120 35.764 -34.135 1.00 23.56 391 ASP A N 1
ATOM 3104 C CA . ASP A 1 391 ? -23.410 36.141 -35.524 1.00 23.56 391 ASP A CA 1
ATOM 3105 C C . ASP A 1 391 ? -22.601 35.321 -36.557 1.00 23.56 391 ASP A C 1
ATOM 3107 O O . ASP A 1 391 ? -21.471 34.916 -36.303 1.00 23.56 391 ASP A O 1
ATOM 3111 N N . GLY A 1 392 ? -23.075 34.996 -37.761 1.00 21.31 392 GLY A N 1
ATOM 3112 C CA . GLY A 1 392 ? -23.917 35.773 -38.663 1.00 21.31 392 GLY A CA 1
ATOM 3113 C C . GLY A 1 392 ? -23.081 36.183 -39.881 1.00 21.31 392 GLY A C 1
ATOM 3114 O O . GLY A 1 392 ? -22.430 37.216 -39.850 1.00 21.31 392 GLY A O 1
ATOM 3115 N N . TYR A 1 393 ? -23.094 35.366 -40.941 1.00 22.64 393 TYR A N 1
ATOM 3116 C CA . TYR A 1 393 ? -22.866 35.790 -42.331 1.00 22.64 393 TYR A CA 1
ATOM 3117 C C . TYR A 1 393 ? -23.666 34.863 -43.258 1.00 22.64 393 TYR A C 1
ATOM 3119 O O . TYR A 1 393 ? -23.292 33.717 -43.510 1.00 22.64 393 TYR A O 1
ATOM 3127 N N . GLU A 1 394 ? -24.804 35.375 -43.725 1.00 21.36 394 GLU A N 1
ATOM 3128 C CA . GLU A 1 394 ? -25.537 34.888 -44.893 1.00 21.36 394 GLU A CA 1
ATOM 3129 C C . GLU A 1 394 ? -24.716 35.131 -46.169 1.00 21.36 394 GLU A C 1
ATOM 3131 O O . GLU A 1 394 ? -24.073 36.172 -46.307 1.00 21.36 394 GLU A O 1
ATOM 3136 N N . LEU A 1 395 ? -24.796 34.218 -47.141 1.00 22.84 395 LEU A N 1
ATOM 3137 C CA . LEU A 1 395 ? -25.550 34.477 -48.375 1.00 22.84 395 LEU A CA 1
ATOM 3138 C C . LEU A 1 395 ? -25.518 33.258 -49.310 1.00 22.84 395 LEU A C 1
ATOM 3140 O O . LEU A 1 395 ? -24.511 32.918 -49.922 1.00 22.84 395 LEU A O 1
ATOM 3144 N N . ASP A 1 396 ? -26.706 32.676 -49.395 1.00 22.50 396 ASP A N 1
ATOM 3145 C CA . ASP A 1 396 ? -27.465 32.377 -50.603 1.00 22.50 396 ASP A CA 1
ATOM 3146 C C . ASP A 1 396 ? -27.154 31.191 -51.522 1.00 22.50 396 ASP A C 1
ATOM 3148 O O . ASP A 1 396 ? -26.041 30.835 -51.905 1.00 22.50 396 ASP A O 1
ATOM 3152 N N . SER A 1 397 ? -28.281 30.589 -51.874 1.00 23.47 397 SER A N 1
ATOM 3153 C CA . SER A 1 397 ? -28.491 29.315 -52.523 1.00 23.47 397 SER A CA 1
ATOM 3154 C C . SER A 1 397 ? -28.752 29.434 -54.026 1.00 23.47 397 SER A C 1
ATOM 3156 O O . SER A 1 397 ? -29.339 30.400 -54.495 1.00 23.47 397 SER A O 1
ATOM 3158 N N . GLU A 1 398 ? -28.434 28.336 -54.718 1.00 27.00 398 GLU A N 1
ATOM 3159 C CA . GLU A 1 398 ? -29.023 27.846 -55.974 1.00 27.00 398 GLU A CA 1
ATOM 3160 C C . GLU A 1 398 ? -28.823 28.625 -57.290 1.00 27.00 398 GLU A C 1
ATOM 3162 O O . GLU A 1 398 ? -29.329 29.718 -57.512 1.00 27.00 398 GLU A O 1
ATOM 3167 N N . SER A 1 399 ? -28.259 27.924 -58.285 1.00 23.16 399 SER A N 1
ATOM 3168 C CA . SER A 1 399 ? -28.824 27.925 -59.644 1.00 23.16 399 SER A CA 1
ATOM 3169 C C . SER A 1 399 ? -28.436 26.676 -60.462 1.00 23.16 399 SER A C 1
ATOM 3171 O O . SER A 1 399 ? -27.280 26.405 -60.765 1.00 23.16 399 SER A O 1
ATOM 3173 N N . LEU A 1 400 ? -29.472 25.894 -60.779 1.00 22.70 400 LEU A N 1
ATOM 3174 C CA . LEU A 1 400 ? -29.898 25.454 -62.116 1.00 22.70 400 LEU A CA 1
ATOM 3175 C C . LEU A 1 400 ? -28.878 24.878 -63.133 1.00 22.70 400 LEU A C 1
ATOM 3177 O O . LEU A 1 400 ? -28.068 25.572 -63.732 1.00 22.70 400 LEU A O 1
ATOM 3181 N N . LEU A 1 401 ? -29.161 23.618 -63.494 1.00 24.31 401 LEU A N 1
ATOM 3182 C CA . LEU A 1 401 ? -29.264 23.081 -64.865 1.00 24.31 401 LEU A CA 1
ATOM 3183 C C . LEU A 1 401 ? -28.059 23.199 -65.829 1.00 24.31 401 LEU A C 1
ATOM 3185 O O . LEU A 1 401 ? -27.947 24.125 -66.622 1.00 24.31 401 LEU A O 1
ATOM 3189 N N . GLY A 1 402 ? -27.379 22.057 -65.990 1.00 22.89 402 GLY A N 1
ATOM 3190 C CA . GLY A 1 402 ? -27.340 21.361 -67.283 1.00 22.89 402 GLY A CA 1
ATOM 3191 C C . GLY A 1 402 ? -26.108 21.543 -68.177 1.00 22.89 402 GLY A C 1
ATOM 3192 O O . GLY A 1 402 ? -25.888 22.608 -68.735 1.00 22.89 402 GLY A O 1
ATOM 3193 N N . ARG A 1 403 ? -25.430 20.429 -68.502 1.00 24.53 403 ARG A N 1
ATOM 3194 C CA . ARG A 1 403 ? -25.261 19.939 -69.891 1.00 24.53 403 ARG A CA 1
ATOM 3195 C C . ARG A 1 403 ? -24.492 18.613 -69.968 1.00 24.53 403 ARG A C 1
ATOM 3197 O O . ARG A 1 403 ? -23.484 18.399 -69.312 1.00 24.53 403 ARG A O 1
ATOM 3204 N N . ARG A 1 404 ? -25.022 17.752 -70.841 1.00 27.20 404 ARG A N 1
ATOM 3205 C CA . ARG A 1 404 ? -24.502 16.481 -71.373 1.00 27.20 404 ARG A CA 1
ATOM 3206 C C . ARG A 1 404 ? -23.094 16.606 -71.974 1.00 27.20 404 ARG A C 1
ATOM 3208 O O . ARG A 1 404 ? -22.872 17.553 -72.721 1.00 27.20 404 ARG A O 1
ATOM 3215 N N . ASN A 1 405 ? -22.276 15.550 -71.887 1.00 25.58 405 ASN A N 1
ATOM 3216 C CA . ASN A 1 405 ? -22.116 14.532 -72.950 1.00 25.58 405 ASN A CA 1
ATOM 3217 C C . ASN A 1 405 ? -21.059 13.465 -72.585 1.00 25.58 405 ASN A C 1
ATOM 3219 O O . ASN A 1 405 ? -20.002 13.836 -72.098 1.00 25.58 405 ASN A O 1
ATOM 3223 N N . ARG A 1 406 ? -21.393 12.193 -72.901 1.00 28.22 406 ARG A N 1
ATOM 3224 C CA . ARG A 1 406 ? -20.624 11.132 -73.617 1.00 28.22 406 ARG A CA 1
ATOM 3225 C C . ARG A 1 406 ? -19.154 10.921 -73.236 1.00 28.22 406 ARG A C 1
ATOM 3227 O O . ARG A 1 406 ? -18.398 11.868 -73.157 1.00 28.22 406 ARG A O 1
ATOM 3234 N N . ASP A 1 407 ? -18.584 9.730 -73.151 1.00 27.38 407 ASP A N 1
ATOM 3235 C CA . ASP A 1 407 ? -18.903 8.320 -73.408 1.00 27.38 407 ASP A CA 1
ATOM 3236 C C . ASP A 1 407 ? -17.645 7.585 -72.886 1.00 27.38 407 ASP A C 1
ATOM 3238 O O . ASP A 1 407 ? -16.562 8.153 -73.009 1.00 27.38 407 ASP A O 1
ATOM 3242 N N . LEU A 1 408 ? -17.752 6.360 -72.347 1.00 28.72 408 LEU A N 1
ATOM 3243 C CA . LEU A 1 408 ? -16.832 5.223 -72.594 1.00 28.72 408 LEU A CA 1
ATOM 3244 C C . LEU A 1 408 ? -17.156 4.015 -71.672 1.00 28.72 408 LEU A C 1
ATOM 3246 O O . LEU A 1 408 ? -16.931 4.050 -70.470 1.00 28.72 408 LEU A O 1
ATOM 3250 N N . ARG A 1 409 ? -17.739 2.979 -72.307 1.00 30.56 409 ARG A N 1
ATOM 3251 C CA . ARG A 1 409 ? -17.649 1.494 -72.150 1.00 30.56 409 ARG A CA 1
ATOM 3252 C C . ARG A 1 409 ? -17.240 0.911 -70.775 1.00 30.56 409 ARG A C 1
ATOM 3254 O O . ARG A 1 409 ? -16.170 1.217 -70.279 1.00 30.56 409 ARG A O 1
ATOM 3261 N N . VAL A 1 410 ? -18.079 0.092 -70.107 1.00 34.62 410 VAL A N 1
ATOM 3262 C CA . VAL A 1 410 ? -18.262 -1.391 -70.260 1.00 34.62 410 VAL A CA 1
ATOM 3263 C C . VAL A 1 410 ? -16.920 -2.132 -70.081 1.00 34.62 410 VAL A C 1
ATOM 3265 O O . VAL A 1 410 ? -16.038 -1.911 -70.895 1.00 34.62 410 VAL A O 1
ATOM 3268 N N . SER A 1 411 ? -16.654 -2.995 -69.089 1.00 32.50 411 SER A N 1
ATOM 3269 C CA . SER A 1 411 ? -17.433 -4.062 -68.426 1.00 32.50 411 SER A CA 1
ATOM 3270 C C . SER A 1 411 ? -16.834 -4.434 -67.047 1.00 32.50 411 SER A C 1
ATOM 3272 O O . SER A 1 411 ? -15.730 -4.007 -66.753 1.00 32.50 411 SER A O 1
ATOM 3274 N N . GLU A 1 412 ? -17.522 -5.304 -66.280 1.00 35.50 412 GLU A N 1
ATOM 3275 C CA . GLU A 1 412 ? -17.007 -6.163 -65.170 1.00 35.50 412 GLU A CA 1
ATOM 3276 C C . GLU A 1 412 ? -17.516 -5.951 -63.727 1.00 35.50 412 GLU A C 1
ATOM 3278 O O . GLU A 1 412 ? -16.766 -6.171 -62.793 1.00 35.50 412 GLU A O 1
ATOM 3283 N N . TRP A 1 413 ? -18.792 -5.654 -63.452 1.00 34.44 413 TRP A N 1
ATOM 3284 C CA . TRP A 1 413 ? -19.277 -5.746 -62.053 1.00 34.44 413 TRP A CA 1
ATOM 3285 C C . TRP A 1 413 ? -20.706 -6.294 -61.939 1.00 34.44 413 TRP A C 1
ATOM 3287 O O . TRP A 1 413 ? -21.659 -5.552 -61.724 1.00 34.44 413 TRP A O 1
ATOM 3297 N N . ARG A 1 414 ? -20.881 -7.622 -62.060 1.00 34.78 414 ARG A N 1
ATOM 3298 C CA . ARG A 1 414 ? -22.140 -8.306 -61.665 1.00 34.78 414 ARG A CA 1
ATOM 3299 C C . ARG A 1 414 ? -21.987 -9.462 -60.665 1.00 34.78 414 ARG A C 1
ATOM 3301 O O . ARG A 1 414 ? -22.986 -10.092 -60.342 1.00 34.78 414 ARG A O 1
ATOM 3308 N N . HIS A 1 415 ? -20.806 -9.694 -60.082 1.00 41.53 415 HIS A N 1
ATOM 3309 C CA . HIS A 1 415 ? -20.620 -10.771 -59.088 1.00 41.53 415 HIS A CA 1
ATOM 3310 C C . HIS A 1 415 ? -20.352 -10.320 -57.638 1.00 41.53 415 HIS A C 1
ATOM 3312 O O . HIS A 1 415 ? -20.367 -11.158 -56.744 1.00 41.53 415 HIS A O 1
ATOM 3318 N N . HIS A 1 416 ? -20.171 -9.026 -57.352 1.00 42.88 416 HIS A N 1
ATOM 3319 C CA . HIS A 1 416 ? -19.796 -8.566 -55.998 1.00 42.88 416 HIS A CA 1
ATOM 3320 C C . HIS A 1 416 ? -20.952 -8.114 -55.091 1.00 42.88 416 HIS A C 1
ATOM 3322 O O . HIS A 1 416 ? -20.758 -7.949 -53.888 1.00 42.88 416 HIS A O 1
ATOM 3328 N N . THR A 1 417 ? -22.176 -7.960 -55.597 1.00 41.16 417 THR A N 1
ATOM 3329 C CA . THR A 1 417 ? -23.288 -7.433 -54.783 1.00 41.16 417 THR A CA 1
ATOM 3330 C C . THR A 1 417 ? -23.984 -8.485 -53.913 1.00 41.16 417 THR A C 1
ATOM 3332 O O . THR A 1 417 ? -24.589 -8.127 -52.905 1.00 41.16 417 THR A O 1
ATOM 3335 N N . PHE A 1 418 ? -23.851 -9.780 -54.221 1.00 39.81 418 PHE A N 1
ATOM 3336 C CA . PHE A 1 418 ? -24.464 -10.850 -53.418 1.00 39.81 418 PHE A CA 1
ATOM 3337 C C . PHE A 1 418 ? -23.600 -11.272 -52.216 1.00 39.81 418 PHE A C 1
ATOM 3339 O O . PHE A 1 418 ? -24.123 -11.506 -51.127 1.00 39.81 418 PHE A O 1
ATOM 3346 N N . ALA A 1 419 ? -22.272 -11.291 -52.379 1.00 44.19 419 ALA A N 1
ATOM 3347 C CA . ALA A 1 419 ? -21.336 -11.649 -51.312 1.00 44.19 419 ALA A CA 1
ATOM 3348 C C . ALA A 1 419 ? -21.308 -10.601 -50.184 1.00 44.19 419 ALA A C 1
ATOM 3350 O O . ALA A 1 419 ? -21.339 -10.973 -49.014 1.00 44.19 419 ALA A O 1
ATOM 3351 N N . LEU A 1 420 ? -21.353 -9.302 -50.516 1.00 46.56 420 LEU A N 1
ATOM 3352 C CA . LEU A 1 420 ? -21.358 -8.217 -49.522 1.00 46.56 420 LEU A CA 1
ATOM 3353 C C . LEU A 1 420 ? -22.621 -8.180 -48.646 1.00 46.56 420 LEU A C 1
ATOM 3355 O O . LEU A 1 420 ? -22.571 -7.734 -47.498 1.00 46.56 420 LEU A O 1
ATOM 3359 N N . HIS A 1 421 ? -23.763 -8.631 -49.169 1.00 43.81 421 HIS A N 1
ATOM 3360 C CA . HIS A 1 421 ? -25.010 -8.645 -48.404 1.00 43.81 421 HIS A CA 1
ATOM 3361 C C . HIS A 1 421 ? -25.078 -9.843 -47.444 1.00 43.81 421 HIS A C 1
ATOM 3363 O O . HIS A 1 421 ? -25.630 -9.730 -46.347 1.00 43.81 421 HIS A O 1
ATOM 3369 N N . TRP A 1 422 ? -24.471 -10.975 -47.823 1.00 41.66 422 TRP A N 1
ATOM 3370 C CA . TRP A 1 422 ? -24.359 -12.151 -46.961 1.00 41.66 422 TRP A CA 1
ATOM 3371 C C . TRP A 1 422 ? -23.335 -11.925 -45.841 1.00 41.66 422 TRP A C 1
ATOM 3373 O O . TRP A 1 422 ? -23.673 -12.131 -44.677 1.00 41.66 422 TRP A O 1
ATOM 3383 N N . THR A 1 423 ? -22.153 -11.372 -46.158 1.00 53.78 423 THR A N 1
ATOM 3384 C CA . THR A 1 423 ? -21.095 -11.082 -45.172 1.00 53.78 423 THR A CA 1
ATOM 3385 C C . THR A 1 423 ? -21.519 -10.051 -44.132 1.00 53.78 423 THR A C 1
ATOM 3387 O O . THR A 1 423 ? -21.260 -10.264 -42.947 1.00 53.78 423 THR A O 1
ATOM 3390 N N . ARG A 1 424 ? -22.246 -8.991 -44.525 1.00 53.62 424 ARG A N 1
ATOM 3391 C CA . ARG A 1 424 ? -22.821 -8.027 -43.571 1.00 53.62 424 ARG A CA 1
ATOM 3392 C C . ARG A 1 424 ? -23.791 -8.699 -42.603 1.00 53.62 424 ARG A C 1
ATOM 3394 O O . ARG A 1 424 ? -23.613 -8.527 -41.406 1.00 53.62 424 ARG A O 1
ATOM 3401 N N . LYS A 1 425 ? -24.744 -9.518 -43.071 1.00 52.06 425 LYS A N 1
ATOM 3402 C CA . LYS A 1 425 ? -25.704 -10.198 -42.177 1.00 52.06 425 LYS A CA 1
ATOM 3403 C C . LYS A 1 425 ? -25.034 -11.185 -41.217 1.00 52.06 425 LYS A C 1
ATOM 3405 O O . LYS A 1 425 ? -25.413 -11.226 -40.048 1.00 52.06 425 LYS A O 1
ATOM 3410 N N . THR A 1 426 ? -24.026 -11.939 -41.662 1.00 58.16 426 THR A N 1
ATOM 3411 C CA . THR A 1 426 ? -23.244 -12.812 -40.768 1.00 58.16 426 THR A CA 1
ATOM 3412 C C . THR A 1 426 ? -22.406 -12.022 -39.768 1.00 58.16 426 THR A C 1
ATOM 3414 O O . THR A 1 426 ? -22.342 -12.421 -38.610 1.00 58.16 426 THR A O 1
ATOM 3417 N N . LEU A 1 427 ? -21.817 -10.891 -40.168 1.00 61.50 427 LEU A N 1
ATOM 3418 C CA . LEU A 1 427 ? -20.999 -10.059 -39.285 1.00 61.50 427 LEU A CA 1
ATOM 3419 C C . LEU A 1 427 ? -21.854 -9.354 -38.228 1.00 61.50 427 LEU A C 1
ATOM 3421 O O . LEU A 1 427 ? -21.493 -9.361 -37.056 1.00 61.50 427 LEU A O 1
ATOM 3425 N N . THR A 1 428 ? -23.020 -8.816 -38.601 1.00 66.31 428 THR A N 1
ATOM 3426 C CA . THR A 1 428 ? -23.947 -8.227 -37.625 1.00 66.31 428 THR A CA 1
ATOM 3427 C C . THR A 1 428 ? -24.456 -9.297 -36.661 1.00 66.31 428 THR A C 1
ATOM 3429 O O . THR A 1 428 ? -24.428 -9.078 -35.459 1.00 66.31 428 THR A O 1
ATOM 3432 N N . ALA A 1 429 ? -24.817 -10.491 -37.147 1.00 65.25 429 ALA A N 1
ATOM 3433 C CA . ALA A 1 429 ? -25.237 -11.596 -36.282 1.00 65.25 429 ALA A CA 1
ATOM 3434 C C . ALA A 1 429 ? -24.119 -12.081 -35.339 1.00 65.25 429 ALA A C 1
ATOM 3436 O O . ALA A 1 429 ? -24.398 -12.439 -34.194 1.00 65.25 429 ALA A O 1
ATOM 3437 N N . LEU A 1 430 ? -22.860 -12.076 -35.791 1.00 76.56 430 LEU A N 1
ATOM 3438 C CA . LEU A 1 430 ? -21.701 -12.425 -34.970 1.00 76.56 430 LEU A CA 1
ATOM 3439 C C . LEU A 1 430 ? -21.447 -11.362 -33.894 1.00 76.56 430 LEU A C 1
ATOM 3441 O O . LEU A 1 430 ? -21.290 -11.710 -32.729 1.00 76.56 430 LEU A O 1
ATOM 3445 N N . LEU A 1 431 ? -21.495 -10.078 -34.256 1.00 73.50 431 LEU A N 1
ATOM 3446 C CA . LEU A 1 431 ? -21.332 -8.959 -33.324 1.00 73.50 431 LEU A CA 1
ATOM 3447 C C . LEU A 1 431 ? -22.461 -8.906 -32.292 1.00 73.50 431 LEU A C 1
ATOM 3449 O O . LEU A 1 431 ? -22.193 -8.721 -31.109 1.00 73.50 431 LEU A O 1
ATOM 3453 N N . THR A 1 432 ? -23.710 -9.151 -32.693 1.00 71.19 432 THR A N 1
ATOM 3454 C CA . THR A 1 432 ? -24.834 -9.247 -31.752 1.00 71.19 432 THR A CA 1
ATOM 3455 C C . THR A 1 432 ? -24.681 -10.454 -30.827 1.00 71.19 432 THR A C 1
ATOM 3457 O O . THR A 1 432 ? -24.963 -10.339 -29.640 1.00 71.19 432 THR A O 1
ATOM 3460 N N . ARG A 1 433 ? -24.184 -11.601 -31.315 1.00 71.62 433 ARG A N 1
ATOM 3461 C CA . ARG A 1 433 ? -23.887 -12.764 -30.459 1.00 71.62 43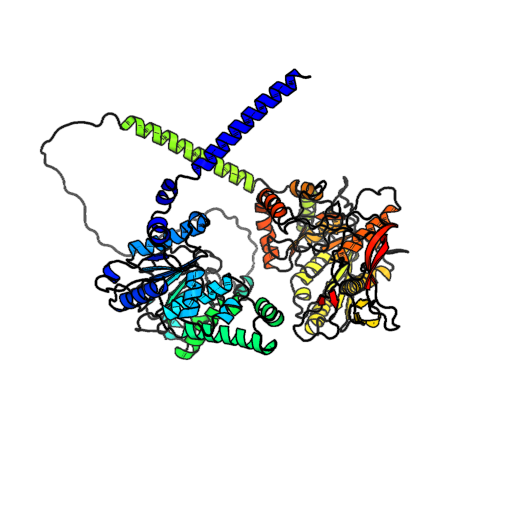3 ARG A CA 1
ATOM 3462 C C . ARG A 1 433 ? -22.744 -12.489 -29.488 1.00 71.62 433 ARG A C 1
ATOM 3464 O O . ARG A 1 433 ? -22.870 -12.846 -28.327 1.00 71.62 433 ARG A O 1
ATOM 3471 N N . VAL A 1 434 ? -21.675 -11.822 -29.921 1.00 77.31 434 VAL A N 1
ATOM 3472 C CA . VAL A 1 434 ? -20.562 -11.409 -29.051 1.00 77.31 434 VAL A CA 1
ATOM 3473 C C . VAL A 1 434 ? -21.037 -10.403 -28.004 1.00 77.31 434 VAL A C 1
ATOM 3475 O O . VAL A 1 434 ? -20.715 -10.564 -26.834 1.00 77.31 434 VAL A O 1
ATOM 3478 N N . PHE A 1 435 ? -21.865 -9.429 -28.385 1.00 73.94 435 PHE A N 1
ATOM 3479 C CA . PHE A 1 435 ? -22.471 -8.482 -27.451 1.00 73.94 435 PHE A CA 1
ATOM 3480 C C . PHE A 1 435 ? -23.405 -9.177 -26.456 1.00 73.94 435 PHE A C 1
ATOM 3482 O O . PHE A 1 435 ? -23.339 -8.892 -25.270 1.00 73.94 435 PHE A O 1
ATOM 3489 N N . LEU A 1 436 ? -24.229 -10.131 -26.898 1.00 66.62 436 LEU A N 1
ATOM 3490 C CA . LEU A 1 436 ? -25.088 -10.917 -26.009 1.00 66.62 436 LEU A CA 1
ATOM 3491 C C . LEU A 1 436 ? -24.276 -11.833 -25.086 1.00 66.62 436 LEU A C 1
ATOM 3493 O O . LEU A 1 436 ? -24.650 -11.983 -23.931 1.00 66.62 436 LEU A O 1
ATOM 3497 N N . ILE A 1 437 ? -23.158 -12.401 -25.547 1.00 74.44 437 ILE A N 1
ATOM 3498 C CA . ILE A 1 437 ? -22.239 -13.196 -24.719 1.00 74.44 437 ILE A CA 1
ATOM 3499 C C . ILE A 1 437 ? -21.511 -12.301 -23.716 1.00 74.44 437 ILE A C 1
ATOM 3501 O O . ILE A 1 437 ? -21.391 -12.682 -22.561 1.00 74.44 437 ILE A O 1
ATOM 3505 N N . LEU A 1 438 ? -21.072 -11.105 -24.114 1.00 65.00 438 LEU A N 1
ATOM 3506 C CA . LEU A 1 438 ? -20.474 -10.118 -23.214 1.00 65.00 438 LEU A CA 1
ATOM 3507 C C . LEU A 1 438 ? -21.495 -9.603 -22.204 1.00 65.00 438 LEU A C 1
ATOM 3509 O O . LEU A 1 438 ? -21.176 -9.535 -21.029 1.00 65.00 438 LEU A O 1
ATOM 3513 N N . ALA A 1 439 ? -22.726 -9.316 -22.620 1.00 58.09 439 ALA A N 1
ATOM 3514 C CA . ALA A 1 439 ? -23.813 -8.904 -21.739 1.00 58.09 439 ALA A CA 1
ATOM 3515 C C . ALA A 1 439 ? -24.263 -10.043 -20.810 1.00 58.09 439 ALA A C 1
ATOM 3517 O O . ALA A 1 439 ? -24.592 -9.785 -19.658 1.00 58.09 439 ALA A O 1
ATOM 3518 N N . GLN A 1 440 ? -24.226 -11.302 -21.259 1.00 55.97 440 GLN A N 1
ATOM 3519 C CA . GLN A 1 440 ? -24.440 -12.474 -20.404 1.00 55.97 440 GLN A CA 1
ATOM 3520 C C . GLN A 1 440 ? -23.255 -12.710 -19.464 1.00 55.97 440 GLN A C 1
ATOM 3522 O O . GLN A 1 440 ? -23.477 -13.016 -18.302 1.00 55.97 440 GLN A O 1
ATOM 3527 N N . ALA A 1 441 ? -22.012 -12.509 -19.905 1.00 60.59 441 ALA A N 1
ATOM 3528 C CA . ALA A 1 441 ? -20.819 -12.616 -19.068 1.00 60.59 441 ALA A CA 1
ATOM 3529 C C . ALA A 1 441 ? -20.782 -11.502 -18.013 1.00 60.59 441 ALA A C 1
ATOM 3531 O O . ALA A 1 441 ? -20.568 -11.787 -16.842 1.00 60.59 441 ALA A O 1
ATOM 3532 N N . LEU A 1 442 ? -21.087 -10.258 -18.387 1.00 55.34 442 LEU A N 1
ATOM 3533 C CA . LEU A 1 442 ? -21.284 -9.126 -17.478 1.00 55.34 442 LEU A CA 1
ATOM 3534 C C . LEU A 1 442 ? -22.502 -9.347 -16.576 1.00 55.34 442 LEU A C 1
ATOM 3536 O O . LEU A 1 442 ? -22.419 -9.080 -15.387 1.00 55.34 442 LEU A O 1
ATOM 3540 N N . GLY A 1 443 ? -23.599 -9.902 -17.088 1.00 51.22 443 GLY A N 1
ATOM 3541 C CA . GLY A 1 443 ? -24.775 -10.277 -16.302 1.00 51.22 443 GLY A CA 1
ATOM 3542 C C . GLY A 1 443 ? -24.491 -11.388 -15.287 1.00 51.22 443 GLY A C 1
ATOM 3543 O O . GLY A 1 443 ? -25.006 -11.342 -14.176 1.00 51.22 443 GLY A O 1
ATOM 3544 N N . VAL A 1 444 ? -23.616 -12.342 -15.614 1.00 53.16 444 VAL A N 1
ATOM 3545 C CA . VAL A 1 444 ? -23.103 -13.366 -14.691 1.00 53.16 444 VAL A CA 1
ATOM 3546 C C . VAL A 1 444 ? -22.120 -12.744 -13.692 1.00 53.16 444 VAL A C 1
ATOM 3548 O O . VAL A 1 444 ? -22.216 -13.026 -12.504 1.00 53.16 444 VAL A O 1
ATOM 3551 N N . LEU A 1 445 ? -21.243 -11.830 -14.117 1.00 48.56 445 LEU A N 1
ATOM 3552 C CA . LEU A 1 445 ? -20.297 -11.114 -13.247 1.00 48.56 445 LEU A CA 1
ATOM 3553 C C . LEU A 1 445 ? -20.999 -10.163 -12.258 1.00 48.56 445 LEU A C 1
ATOM 3555 O O . LEU A 1 445 ? -20.596 -10.081 -11.101 1.00 48.56 445 LEU A O 1
ATOM 3559 N N . PHE A 1 446 ? -22.084 -9.499 -12.666 1.00 45.06 446 PHE A N 1
ATOM 3560 C CA . PHE A 1 446 ? -22.945 -8.690 -11.790 1.00 45.06 446 PHE A CA 1
ATOM 3561 C C . PHE A 1 446 ? -23.980 -9.536 -11.023 1.00 45.06 446 PHE A C 1
ATOM 3563 O O . PHE A 1 446 ? -24.437 -9.129 -9.953 1.00 45.06 446 PHE A O 1
ATOM 3570 N N . GLY A 1 447 ? -24.335 -10.716 -11.541 1.00 40.66 447 GLY A N 1
ATOM 3571 C CA . GLY A 1 447 ? -25.278 -11.668 -10.946 1.00 40.66 447 GLY A CA 1
ATOM 3572 C C . GLY A 1 447 ? -24.665 -12.590 -9.890 1.00 40.66 447 GLY A C 1
ATOM 3573 O O . GLY A 1 447 ? -25.391 -13.121 -9.051 1.00 40.66 447 GLY A O 1
ATOM 3574 N N . LEU A 1 448 ? -23.335 -12.727 -9.853 1.00 43.81 448 LEU A N 1
ATOM 3575 C CA . LEU A 1 448 ? -22.585 -13.433 -8.811 1.00 43.81 448 LEU A CA 1
ATOM 3576 C C . LEU A 1 448 ? -22.526 -12.613 -7.507 1.00 43.81 448 LEU A C 1
ATOM 3578 O O . LEU A 1 448 ? -21.464 -12.424 -6.913 1.00 43.81 448 LEU A O 1
ATOM 3582 N N . ARG A 1 449 ? -23.679 -12.161 -6.996 1.00 45.72 449 ARG A N 1
ATOM 3583 C CA . ARG A 1 449 ? -23.790 -11.830 -5.572 1.00 45.72 449 ARG A CA 1
ATOM 3584 C C . ARG A 1 449 ? -23.388 -13.083 -4.804 1.00 45.72 449 ARG A C 1
ATOM 3586 O O . ARG A 1 449 ? -24.017 -14.128 -4.952 1.00 45.72 449 ARG A O 1
ATOM 3593 N N . ILE A 1 450 ? -22.349 -12.996 -3.977 1.00 46.78 450 ILE A N 1
ATOM 3594 C CA . ILE A 1 450 ? -22.174 -13.982 -2.912 1.00 46.78 450 ILE A CA 1
ATOM 3595 C C . ILE A 1 450 ? -23.437 -13.849 -2.056 1.00 46.78 450 ILE A C 1
ATOM 3597 O O . ILE A 1 450 ? -23.678 -12.790 -1.473 1.00 46.78 450 ILE A O 1
ATOM 3601 N N . GLY A 1 451 ? -24.312 -14.853 -2.118 1.00 43.06 451 GLY A N 1
ATOM 3602 C CA . GLY A 1 451 ? -25.618 -14.812 -1.475 1.00 43.06 451 GLY A CA 1
ATOM 3603 C C . GLY A 1 451 ? -25.438 -14.649 0.026 1.00 43.06 451 GLY A C 1
ATOM 3604 O O . GLY A 1 451 ? -25.067 -15.597 0.708 1.00 43.06 451 GLY A O 1
ATOM 3605 N N . ARG A 1 452 ? -25.681 -13.445 0.551 1.00 51.62 452 ARG A N 1
ATOM 3606 C CA . ARG A 1 452 ? -25.754 -13.231 1.998 1.00 51.62 452 ARG A CA 1
ATOM 3607 C C . ARG A 1 452 ? -27.003 -13.959 2.503 1.00 51.62 452 ARG A C 1
ATOM 3609 O O . ARG A 1 452 ? -28.091 -13.727 1.974 1.00 51.62 452 ARG A O 1
ATOM 3616 N N . ARG A 1 453 ? -26.853 -14.858 3.484 1.00 54.75 453 ARG A N 1
ATOM 3617 C CA . ARG A 1 453 ? -27.975 -15.605 4.085 1.00 54.75 453 ARG A CA 1
ATOM 3618 C C . ARG A 1 453 ? -29.026 -14.649 4.670 1.00 54.75 453 ARG A C 1
ATOM 3620 O O . ARG A 1 453 ? -28.708 -13.528 5.063 1.00 54.75 453 ARG A O 1
ATOM 3627 N N . GLY A 1 454 ? -30.281 -15.100 4.751 1.00 54.84 454 GLY A N 1
ATOM 3628 C CA . GLY A 1 454 ? -31.425 -14.279 5.179 1.00 54.84 454 GLY A CA 1
ATOM 3629 C C . GLY A 1 454 ? -31.246 -13.589 6.539 1.00 54.84 454 GLY A C 1
ATOM 3630 O O . GLY A 1 454 ? -31.683 -12.450 6.706 1.00 54.84 454 GLY A O 1
ATOM 3631 N N . TRP A 1 455 ? -30.527 -14.215 7.475 1.00 59.81 455 TRP A N 1
ATOM 3632 C CA . TRP A 1 455 ? -30.222 -13.646 8.793 1.00 59.81 455 TRP A CA 1
ATOM 3633 C C . TRP A 1 455 ? -29.386 -12.363 8.720 1.00 59.81 455 TRP A C 1
ATOM 3635 O O . TRP A 1 455 ? -29.679 -11.413 9.440 1.00 59.81 455 TRP A O 1
ATOM 3645 N N . PHE A 1 456 ? -28.439 -12.268 7.780 1.00 58.72 456 PHE A N 1
ATOM 3646 C CA . PHE A 1 456 ? -27.640 -11.056 7.571 1.00 58.72 456 PHE A CA 1
ATOM 3647 C C . PHE A 1 456 ? -28.517 -9.858 7.183 1.00 58.72 456 PHE A C 1
ATOM 3649 O O . PHE A 1 456 ? -28.419 -8.770 7.751 1.00 58.72 456 PHE A O 1
ATOM 3656 N N . LEU A 1 457 ? -29.395 -10.059 6.194 1.00 63.75 457 LEU A N 1
ATOM 3657 C CA . LEU A 1 457 ? -30.309 -9.014 5.728 1.00 63.75 457 LEU A CA 1
ATOM 3658 C C . LEU A 1 457 ? -31.305 -8.636 6.826 1.00 63.75 457 LEU A C 1
ATOM 3660 O O . LEU A 1 457 ? -31.684 -7.473 6.942 1.00 63.75 457 LEU A O 1
ATOM 3664 N N . THR A 1 458 ? -31.672 -9.607 7.658 1.00 68.94 458 THR A N 1
ATOM 3665 C CA . THR A 1 458 ? -32.565 -9.419 8.797 1.00 68.94 458 THR A CA 1
ATOM 3666 C C . THR A 1 458 ? -31.909 -8.580 9.896 1.00 68.94 458 THR A C 1
ATOM 3668 O O . THR A 1 458 ? -32.504 -7.587 10.310 1.00 68.94 458 THR A O 1
ATOM 3671 N N . LEU A 1 459 ? -30.680 -8.899 10.321 1.00 73.50 459 LEU A N 1
ATOM 3672 C CA . LEU A 1 459 ? -29.925 -8.113 11.307 1.00 73.50 459 LEU A CA 1
ATOM 3673 C C . LEU A 1 459 ? -29.714 -6.676 10.815 1.00 73.50 459 LEU A C 1
ATOM 3675 O O . LEU A 1 459 ? -30.081 -5.724 11.501 1.00 73.50 459 LEU A O 1
ATOM 3679 N N . ARG A 1 460 ? -29.225 -6.508 9.579 1.00 72.56 460 ARG A N 1
ATOM 3680 C CA . ARG A 1 460 ? -28.989 -5.180 8.994 1.00 72.56 460 ARG A CA 1
ATOM 3681 C C . ARG A 1 460 ? -30.276 -4.367 8.866 1.00 72.56 460 ARG A C 1
ATOM 3683 O O . ARG A 1 460 ? -30.301 -3.193 9.224 1.00 72.56 460 ARG A O 1
ATOM 3690 N N . SER A 1 461 ? -31.358 -4.988 8.395 1.00 70.19 461 SER A N 1
ATOM 3691 C CA . SER A 1 461 ? -32.656 -4.320 8.288 1.00 70.19 461 SER A CA 1
ATOM 3692 C C . SER A 1 461 ? -33.233 -3.946 9.653 1.00 70.19 461 SER A C 1
ATOM 3694 O O . SER A 1 461 ? -33.979 -2.973 9.719 1.00 70.19 461 SER A O 1
ATOM 3696 N N . ARG A 1 462 ? -32.948 -4.701 10.720 1.00 71.06 462 ARG A N 1
ATOM 3697 C CA . ARG A 1 462 ? -33.398 -4.381 12.083 1.00 71.06 462 ARG A CA 1
ATOM 3698 C C . ARG A 1 462 ? -32.630 -3.192 12.642 1.00 71.06 462 ARG A C 1
ATOM 3700 O O . ARG A 1 462 ? -33.256 -2.208 13.023 1.00 71.06 462 ARG A O 1
ATOM 3707 N N . VAL A 1 463 ? -31.298 -3.237 12.572 1.00 78.00 463 VAL A N 1
ATOM 3708 C CA . VAL A 1 463 ? -30.421 -2.145 13.025 1.00 78.00 463 VAL A CA 1
ATOM 3709 C C . VAL A 1 463 ? -30.785 -0.810 12.362 1.00 78.00 463 VAL A C 1
ATOM 3711 O O . VAL A 1 463 ? -30.737 0.225 13.016 1.00 78.00 463 VAL A O 1
ATOM 3714 N N . GLN A 1 464 ? -31.202 -0.829 11.091 1.00 72.06 464 GLN A N 1
ATOM 3715 C CA . GLN A 1 464 ? -31.595 0.371 10.341 1.00 72.06 464 GLN A CA 1
ATOM 3716 C C . GLN A 1 464 ? -33.022 0.879 10.623 1.00 72.06 464 GLN A C 1
ATOM 3718 O O . GLN A 1 464 ? -33.333 2.013 10.266 1.00 72.06 464 GLN A O 1
ATOM 3723 N N . ARG A 1 465 ? -33.916 0.063 11.201 1.00 63.81 465 ARG A N 1
ATOM 3724 C CA . ARG A 1 465 ? -35.351 0.394 11.359 1.00 63.81 465 ARG A CA 1
ATOM 3725 C C . ARG A 1 465 ? -35.754 0.828 12.768 1.00 63.81 465 ARG A C 1
ATOM 3727 O O . ARG A 1 465 ? -36.859 1.339 12.929 1.00 63.81 465 ARG A O 1
ATOM 3734 N N . SER A 1 466 ? -34.907 0.628 13.772 1.00 61.56 466 SER A N 1
ATOM 3735 C CA . SER A 1 466 ? -35.208 0.960 15.170 1.00 61.56 466 SER A CA 1
ATOM 3736 C C . SER A 1 466 ? -34.147 1.885 15.759 1.00 61.56 466 SER A C 1
ATOM 3738 O O . SER A 1 466 ? -32.964 1.608 15.603 1.00 61.56 466 SER A O 1
ATOM 3740 N N . GLY A 1 467 ? -34.558 2.930 16.481 1.00 66.69 467 GLY A N 1
ATOM 3741 C CA . GLY A 1 467 ? -33.651 3.845 17.193 1.00 66.69 467 GLY A CA 1
ATOM 3742 C C . GLY A 1 467 ? -33.383 3.481 18.659 1.00 66.69 467 GLY A C 1
ATOM 3743 O O . GLY A 1 467 ? -32.793 4.279 19.372 1.00 66.69 467 GLY A O 1
ATOM 3744 N N . PHE A 1 468 ? -33.849 2.322 19.136 1.00 72.06 468 PHE A N 1
ATOM 3745 C CA . PHE A 1 468 ? -33.651 1.893 20.525 1.00 72.06 468 PHE A CA 1
ATOM 3746 C C . PHE A 1 468 ? -32.237 1.316 20.739 1.00 72.06 468 PHE A C 1
ATOM 3748 O O . PHE A 1 468 ? -31.660 0.719 19.819 1.00 72.06 468 PHE A O 1
ATOM 3755 N N . GLN A 1 469 ? -31.682 1.496 21.943 1.00 79.19 469 GLN A N 1
ATOM 3756 C CA . GLN A 1 469 ? -30.414 0.879 22.361 1.00 79.19 469 GLN A CA 1
ATOM 3757 C C . GLN A 1 469 ? -30.543 -0.652 22.428 1.00 79.19 469 GLN A C 1
ATOM 3759 O O . GLN A 1 469 ? -31.633 -1.177 22.654 1.00 79.19 469 GLN A O 1
ATOM 3764 N N . GLY A 1 470 ? -29.445 -1.378 22.192 1.00 82.94 470 GLY A N 1
ATOM 3765 C CA . GLY A 1 470 ? -29.433 -2.849 22.249 1.00 82.94 470 GLY A CA 1
ATOM 3766 C C . GLY A 1 470 ? -30.082 -3.565 21.061 1.00 82.94 470 GLY A C 1
ATOM 3767 O O . GLY A 1 470 ? -30.215 -4.786 21.058 1.00 82.94 470 GLY A O 1
ATOM 3768 N N . ARG A 1 471 ? -30.461 -2.833 20.006 1.00 88.44 471 ARG A N 1
ATOM 3769 C CA . ARG A 1 471 ? -31.155 -3.372 18.817 1.00 88.44 471 ARG A CA 1
ATOM 3770 C C . ARG A 1 471 ? -30.401 -4.469 18.051 1.00 88.44 471 ARG A C 1
ATOM 3772 O O . ARG A 1 471 ? -31.015 -5.186 17.261 1.00 88.44 471 ARG A O 1
ATOM 3779 N N . GLY A 1 472 ? -29.086 -4.572 18.236 1.00 87.12 472 GLY A N 1
ATOM 3780 C CA . GLY A 1 472 ? -28.230 -5.600 17.644 1.00 87.12 472 GLY A CA 1
ATOM 3781 C C . GLY A 1 472 ? -28.089 -6.874 18.485 1.00 87.12 472 GLY A C 1
ATOM 3782 O O . GLY A 1 472 ? -27.654 -7.887 17.946 1.00 87.12 472 GLY A O 1
ATOM 3783 N N . ASN A 1 473 ? -28.478 -6.841 19.764 1.00 91.38 473 ASN A N 1
ATOM 3784 C CA . ASN A 1 473 ? -28.292 -7.908 20.752 1.00 91.38 473 ASN A CA 1
ATOM 3785 C C . ASN A 1 473 ? -29.646 -8.382 21.307 1.00 91.38 473 ASN A C 1
ATOM 3787 O O . ASN A 1 473 ? -30.032 -8.095 22.436 1.00 91.38 473 ASN A O 1
ATOM 3791 N N . ILE A 1 474 ? -30.404 -9.092 20.473 1.00 83.75 474 ILE A N 1
ATOM 3792 C CA . ILE A 1 474 ? -31.817 -9.431 20.731 1.00 83.75 474 ILE A CA 1
ATOM 3793 C C . ILE A 1 474 ? -31.987 -10.342 21.951 1.00 83.75 474 ILE A C 1
ATOM 3795 O O . ILE A 1 474 ? -32.999 -10.277 22.645 1.00 83.75 474 ILE A O 1
ATOM 3799 N N . GLU A 1 475 ? -30.995 -11.185 22.210 1.00 86.12 475 GLU A N 1
ATOM 3800 C CA . GLU A 1 475 ? -30.997 -12.117 23.334 1.00 86.12 475 GLU A CA 1
ATOM 3801 C C . GLU A 1 475 ? -30.441 -11.496 24.624 1.00 86.12 475 GLU A C 1
ATOM 3803 O O . GLU A 1 475 ? -30.340 -12.198 25.625 1.00 86.12 475 GLU A O 1
ATOM 3808 N N . ASN A 1 476 ? -30.098 -10.198 24.616 1.00 91.94 476 ASN A N 1
ATOM 3809 C CA . ASN A 1 476 ? -29.491 -9.479 25.742 1.00 91.94 476 ASN A CA 1
ATOM 3810 C C . ASN A 1 476 ? -28.274 -10.213 26.328 1.00 91.94 476 ASN A C 1
ATOM 3812 O O . ASN A 1 476 ? -28.118 -10.324 27.543 1.00 91.94 476 ASN A O 1
ATOM 3816 N N . LYS A 1 477 ? -27.422 -10.744 25.446 1.00 95.06 477 LYS A N 1
ATOM 3817 C CA . LYS A 1 477 ? -26.194 -11.448 25.818 1.00 95.06 477 LYS A CA 1
ATOM 3818 C C . LYS A 1 477 ? -25.212 -10.494 26.477 1.00 95.06 477 LYS A C 1
ATOM 3820 O O . LYS A 1 477 ? -25.037 -9.386 25.977 1.00 95.06 477 LYS A O 1
ATOM 3825 N N . GLN A 1 478 ? -24.547 -10.938 27.538 1.00 97.31 478 GLN A N 1
ATOM 3826 C CA . GLN A 1 478 ? -23.469 -10.189 28.181 1.00 97.31 478 GLN A CA 1
ATOM 3827 C C . GLN A 1 478 ? -22.197 -10.299 27.330 1.00 97.31 478 GLN A C 1
ATOM 3829 O O . GLN A 1 478 ? -21.684 -11.400 27.106 1.00 97.31 478 GLN A O 1
ATOM 3834 N N . VAL A 1 479 ? -21.697 -9.166 26.833 1.00 98.31 479 VAL A N 1
ATOM 3835 C CA . VAL A 1 479 ? -20.549 -9.087 25.920 1.00 98.31 479 VAL A CA 1
ATOM 3836 C C . VAL A 1 479 ? -19.386 -8.361 26.591 1.00 98.31 479 VAL A C 1
ATOM 3838 O O . VAL A 1 479 ? -19.479 -7.183 26.922 1.00 98.31 479 VAL A O 1
ATOM 3841 N N . PHE A 1 480 ? -18.262 -9.053 26.743 1.00 98.44 480 PHE A N 1
ATOM 3842 C CA . PHE A 1 480 ? -17.001 -8.450 27.160 1.00 98.44 480 PHE A CA 1
ATOM 3843 C C . PHE A 1 480 ? -16.211 -8.038 25.918 1.00 98.44 480 PHE A C 1
ATOM 3845 O O . PHE A 1 480 ? -15.898 -8.886 25.085 1.00 98.44 480 PHE A O 1
ATOM 3852 N N . ILE A 1 481 ? -15.890 -6.758 25.769 1.00 98.50 481 ILE A N 1
ATOM 3853 C CA . ILE A 1 481 ? -15.042 -6.250 24.688 1.00 98.50 481 ILE A CA 1
ATOM 3854 C C . ILE A 1 481 ? -13.649 -6.008 25.262 1.00 98.50 481 ILE A C 1
ATOM 3856 O O . ILE A 1 481 ? -13.506 -5.221 26.189 1.00 98.50 481 ILE A O 1
ATOM 3860 N N . ALA A 1 482 ? -12.632 -6.663 24.712 1.00 98.06 482 ALA A N 1
ATOM 3861 C CA . ALA A 1 482 ? -11.235 -6.482 25.083 1.00 98.06 482 ALA A CA 1
ATOM 3862 C C . ALA A 1 482 ? -10.458 -5.863 23.919 1.00 98.06 482 ALA A C 1
ATOM 3864 O O . ALA A 1 482 ? -10.603 -6.298 22.776 1.00 98.06 482 ALA A O 1
ATOM 3865 N N . ALA A 1 483 ? -9.608 -4.883 24.200 1.00 96.62 483 ALA A N 1
ATOM 3866 C CA . ALA A 1 483 ? -8.713 -4.309 23.208 1.00 96.62 483 ALA A CA 1
ATOM 3867 C C . ALA A 1 483 ? -7.357 -3.971 23.824 1.00 96.62 483 ALA A C 1
ATOM 3869 O O . ALA A 1 483 ? -7.270 -3.528 24.971 1.00 96.62 483 ALA A O 1
ATOM 3870 N N . VAL A 1 484 ? -6.307 -4.179 23.033 1.00 92.81 484 VAL A N 1
ATOM 3871 C CA . VAL A 1 484 ? -4.950 -3.711 23.327 1.00 92.81 484 VAL A CA 1
ATOM 3872 C C . VAL A 1 484 ? -4.604 -2.671 22.280 1.00 92.81 484 VAL A C 1
ATOM 3874 O O . VAL A 1 484 ? -4.657 -2.988 21.093 1.00 92.81 484 VAL A O 1
ATOM 3877 N N . LEU A 1 485 ? -4.246 -1.463 22.708 1.00 89.94 485 LEU A N 1
ATOM 3878 C CA . LEU A 1 485 ? -3.854 -0.387 21.802 1.00 89.94 485 LEU A CA 1
ATOM 3879 C C . LEU A 1 485 ? -2.428 0.089 22.070 1.00 89.94 485 LEU A C 1
ATOM 3881 O O . LEU A 1 485 ? -1.979 0.170 23.213 1.00 89.94 485 LEU A O 1
ATOM 3885 N N . TYR A 1 486 ? -1.755 0.439 20.980 1.00 87.00 486 TYR A N 1
ATOM 3886 C CA . TYR A 1 486 ? -0.574 1.285 20.957 1.00 87.00 486 TYR A CA 1
ATOM 3887 C C . TYR A 1 486 ? -0.888 2.447 20.011 1.00 87.00 486 TYR A C 1
ATOM 3889 O O . TYR A 1 486 ? -0.916 2.267 18.798 1.00 87.00 486 TYR A O 1
ATOM 3897 N N . ASP A 1 487 ? -1.209 3.611 20.569 1.00 86.88 487 ASP A N 1
ATOM 3898 C CA . ASP A 1 487 ? -1.769 4.753 19.838 1.00 86.88 487 ASP A CA 1
ATOM 3899 C C . ASP A 1 487 ? -0.979 6.038 20.137 1.00 86.88 487 ASP A C 1
ATOM 3901 O O . ASP A 1 487 ? -1.505 6.957 20.768 1.00 86.88 487 ASP A O 1
ATOM 3905 N N . PRO A 1 488 ? 0.307 6.119 19.738 1.00 83.56 488 PRO A N 1
ATOM 3906 C CA . PRO A 1 488 ? 1.194 7.210 20.138 1.00 83.56 488 PRO A CA 1
ATOM 3907 C C . PRO A 1 488 ? 0.715 8.604 19.716 1.00 83.56 488 PRO A C 1
ATOM 3909 O O . PRO A 1 488 ? 1.089 9.596 20.331 1.00 83.56 488 PRO A O 1
ATOM 3912 N N . GLN A 1 489 ? -0.112 8.680 18.671 1.00 87.19 489 GLN A N 1
ATOM 3913 C CA . GLN A 1 489 ? -0.664 9.927 18.137 1.00 87.19 489 GLN A CA 1
ATOM 3914 C C . GLN A 1 489 ? -2.128 10.152 18.555 1.00 87.19 489 GLN A C 1
ATOM 3916 O O . GLN A 1 489 ? -2.699 11.203 18.268 1.00 87.19 489 GLN A O 1
ATOM 3921 N N . GLY A 1 490 ? -2.745 9.191 19.249 1.00 86.12 490 GLY A N 1
ATOM 3922 C CA . GLY A 1 490 ? -4.145 9.257 19.661 1.00 86.12 490 GLY A CA 1
ATOM 3923 C C . GLY A 1 490 ? -5.156 9.129 18.513 1.00 86.12 490 GLY A C 1
ATOM 3924 O O . GLY A 1 490 ? -6.331 9.457 18.701 1.00 86.12 490 GLY A O 1
ATOM 3925 N N . GLU A 1 491 ? -4.734 8.709 17.320 1.00 89.06 491 GLU A N 1
ATOM 3926 C CA . GLU A 1 491 ? -5.554 8.683 16.104 1.00 89.06 491 GLU A CA 1
ATOM 3927 C C . GLU A 1 491 ? -6.625 7.590 16.144 1.00 89.06 491 GLU A C 1
ATOM 3929 O O . GLU A 1 491 ? -7.741 7.795 15.656 1.00 89.06 491 GLU A O 1
ATOM 3934 N N . PHE A 1 492 ? -6.342 6.443 16.766 1.00 89.12 492 PHE A N 1
ATOM 3935 C CA . PHE A 1 492 ? -7.317 5.357 16.865 1.00 89.12 492 PHE A CA 1
ATOM 3936 C C . PHE A 1 492 ? -8.408 5.692 17.879 1.00 89.12 492 PHE A C 1
ATOM 3938 O O . PHE A 1 492 ? -9.602 5.657 17.554 1.00 89.12 492 PHE A O 1
ATOM 3945 N N . ALA A 1 493 ? -8.012 6.056 19.099 1.00 91.31 493 ALA A N 1
ATOM 3946 C CA . ALA A 1 493 ? -8.949 6.334 20.180 1.00 91.31 493 ALA A CA 1
ATOM 3947 C C . ALA A 1 493 ? -9.812 7.578 19.896 1.00 91.31 493 ALA A C 1
ATOM 3949 O O . ALA A 1 493 ? -11.002 7.586 20.225 1.00 91.31 493 ALA A O 1
ATOM 3950 N N . SER A 1 494 ? -9.251 8.608 19.248 1.00 91.94 494 SER A N 1
ATOM 3951 C CA . SER A 1 494 ? -9.999 9.819 18.871 1.00 91.94 494 SER A CA 1
ATOM 3952 C C . SER A 1 494 ? -10.717 9.724 17.515 1.00 91.94 494 SER A C 1
ATOM 3954 O O . SER A 1 494 ? -11.661 10.484 17.268 1.00 91.94 494 SER A O 1
ATOM 3956 N N . GLY A 1 495 ? -10.308 8.790 16.653 1.00 91.88 495 GLY A N 1
ATOM 3957 C CA . GLY A 1 495 ? -10.785 8.652 15.280 1.00 91.88 495 GLY A CA 1
ATOM 3958 C C . GLY A 1 495 ? -11.885 7.609 15.081 1.00 91.88 495 GLY A C 1
ATOM 3959 O O . GLY A 1 495 ? -12.764 7.396 15.924 1.00 91.88 495 GLY A O 1
ATOM 3960 N N . LYS A 1 496 ? -11.873 6.967 13.903 1.00 90.06 496 LYS A N 1
ATOM 3961 C CA . LYS A 1 496 ? -12.935 6.038 13.478 1.00 90.06 496 LYS A CA 1
ATOM 3962 C C . LYS A 1 496 ? -13.028 4.783 14.332 1.00 90.06 496 LYS A C 1
ATOM 3964 O O . LYS A 1 496 ? -14.137 4.290 14.519 1.00 90.06 496 LYS A O 1
ATOM 3969 N N . TRP A 1 497 ? -11.908 4.278 14.846 1.00 94.81 497 TRP A N 1
ATOM 3970 C CA . TRP A 1 497 ? -11.914 3.107 15.722 1.00 94.81 497 TRP A CA 1
ATOM 3971 C C . TRP A 1 497 ? -12.703 3.400 17.004 1.00 94.81 497 TRP A C 1
ATOM 3973 O O . TRP A 1 497 ? -13.666 2.694 17.304 1.00 94.81 497 TRP A O 1
ATOM 3983 N N . GLY A 1 498 ? -12.395 4.508 17.691 1.00 95.62 498 GLY A N 1
ATOM 3984 C CA . GLY A 1 498 ? -13.131 4.932 18.886 1.00 95.62 498 GLY A CA 1
ATOM 3985 C C . GLY A 1 498 ? -14.621 5.164 18.613 1.00 95.62 498 GLY A C 1
ATOM 3986 O O . GLY A 1 498 ? -15.474 4.707 19.372 1.00 95.62 498 GLY A O 1
ATOM 3987 N N . GLN A 1 499 ? -14.960 5.799 17.484 1.00 95.88 499 GLN A N 1
ATOM 3988 C CA . GLN A 1 499 ? -16.357 5.992 17.064 1.00 95.88 499 GLN A CA 1
ATOM 3989 C C . GLN A 1 499 ? -17.086 4.665 16.798 1.00 95.88 499 GLN A C 1
ATOM 3991 O O . GLN A 1 499 ? -18.240 4.509 17.200 1.00 95.88 499 GLN A O 1
ATOM 3996 N N . ALA A 1 500 ? -16.421 3.704 16.151 1.00 96.38 500 ALA A N 1
ATOM 3997 C CA . ALA A 1 500 ? -16.979 2.386 15.873 1.00 96.38 500 ALA A CA 1
ATOM 3998 C C . ALA A 1 500 ? -17.228 1.592 17.165 1.00 96.38 500 ALA A C 1
ATOM 4000 O O . ALA A 1 500 ? -18.275 0.958 17.292 1.00 96.38 500 ALA A O 1
ATOM 4001 N N . VAL A 1 501 ? -16.328 1.677 18.151 1.00 97.31 501 VAL A N 1
ATOM 4002 C CA . VAL A 1 501 ? -16.520 1.061 19.475 1.00 97.31 501 VAL A CA 1
ATOM 4003 C C . VAL A 1 501 ? -17.727 1.662 20.197 1.00 97.31 501 VAL A C 1
ATOM 4005 O O . VAL A 1 501 ? -18.584 0.913 20.662 1.00 97.31 501 VAL A O 1
ATOM 4008 N N . LEU A 1 502 ? -17.855 2.992 20.236 1.00 97.31 502 LEU A N 1
ATOM 4009 C CA . LEU A 1 502 ? -19.013 3.657 20.852 1.00 97.31 502 LEU A CA 1
ATOM 4010 C C . LEU A 1 502 ? -20.331 3.248 20.177 1.00 97.31 502 LEU A C 1
ATOM 4012 O O . LEU A 1 502 ? -21.306 2.918 20.851 1.00 97.31 502 LEU A O 1
ATOM 4016 N N . GLN A 1 503 ? -20.350 3.202 18.843 1.00 95.56 503 GLN A N 1
ATOM 4017 C CA . GLN A 1 503 ? -21.519 2.753 18.091 1.00 95.56 503 GLN A CA 1
ATOM 4018 C C . GLN A 1 503 ? -21.825 1.266 18.334 1.00 95.56 503 GLN A C 1
ATOM 4020 O O . GLN A 1 503 ? -22.991 0.880 18.412 1.00 95.56 503 GLN A O 1
ATOM 4025 N N . LEU A 1 504 ? -20.805 0.417 18.471 1.00 96.94 504 LEU A N 1
ATOM 4026 C CA . LEU A 1 504 ? -20.987 -0.996 18.793 1.00 96.94 504 LEU A CA 1
ATOM 4027 C C . LEU A 1 504 ? -21.605 -1.181 20.186 1.00 96.94 504 LEU A C 1
ATOM 4029 O O . LEU A 1 504 ? -22.534 -1.975 20.327 1.00 96.94 504 LEU A O 1
ATOM 4033 N N . ILE A 1 505 ? -21.150 -0.422 21.186 1.00 97.25 505 ILE A N 1
ATOM 4034 C CA . ILE A 1 505 ? -21.717 -0.430 22.543 1.00 97.25 505 ILE A CA 1
ATOM 4035 C C . ILE A 1 505 ? -23.204 -0.050 22.503 1.00 97.25 505 ILE A C 1
ATOM 4037 O O . ILE A 1 505 ? -24.041 -0.772 23.043 1.00 97.25 505 ILE A O 1
ATOM 4041 N N . GLU A 1 506 ? -23.561 1.018 21.784 1.00 95.06 506 GLU A N 1
ATOM 4042 C CA . GLU A 1 506 ? -24.959 1.437 21.603 1.00 95.06 506 GLU A CA 1
ATOM 4043 C C . GLU A 1 506 ? -25.816 0.324 20.964 1.00 95.06 506 GLU A C 1
ATOM 4045 O O . GLU A 1 506 ? -26.949 0.052 21.384 1.00 95.06 506 GLU A O 1
ATOM 4050 N N . LEU A 1 507 ? -25.271 -0.347 19.943 1.00 94.06 507 LEU A N 1
ATOM 4051 C CA . LEU A 1 507 ? -25.941 -1.434 19.234 1.00 94.06 507 LEU A CA 1
ATOM 4052 C C . LEU A 1 507 ? -26.140 -2.684 20.100 1.00 94.06 507 LEU A C 1
ATOM 4054 O O . LEU A 1 507 ? -27.163 -3.358 19.949 1.00 94.06 507 LEU A O 1
ATOM 4058 N N . LEU A 1 508 ? -25.188 -2.995 20.980 1.00 95.69 508 LEU A N 1
ATOM 4059 C CA . LEU A 1 508 ? -25.238 -4.125 21.913 1.00 95.69 508 LEU A CA 1
ATOM 4060 C C . LEU A 1 508 ? -26.099 -3.844 23.154 1.00 95.69 508 LEU A C 1
ATOM 4062 O O . LEU A 1 508 ? -26.654 -4.778 23.742 1.00 95.69 508 LEU A O 1
ATOM 4066 N N . GLY A 1 509 ? -26.272 -2.565 23.491 1.00 95.19 509 GLY A N 1
ATOM 4067 C CA . GLY A 1 509 ? -26.972 -2.098 24.683 1.00 95.19 509 GLY A CA 1
ATOM 4068 C C . GLY A 1 509 ? -25.987 -1.941 25.833 1.00 95.19 509 GLY A C 1
ATOM 4069 O O . GLY A 1 509 ? -25.314 -2.894 26.208 1.00 95.19 509 GLY A O 1
ATOM 4070 N N . GLU A 1 510 ? -25.909 -0.737 26.389 1.00 94.88 510 GLU A N 1
ATOM 4071 C CA . GLU A 1 510 ? -24.875 -0.330 27.350 1.00 94.88 510 GLU A CA 1
ATOM 4072 C C . GLU A 1 510 ? -24.849 -1.217 28.602 1.00 94.88 510 GLU A C 1
ATOM 4074 O O . GLU A 1 510 ? -23.784 -1.554 29.102 1.00 94.88 510 GLU A O 1
ATOM 4079 N N . GLN A 1 511 ? -26.019 -1.674 29.052 1.00 94.50 511 GLN A N 1
ATOM 4080 C CA . GLN A 1 511 ? -26.191 -2.565 30.201 1.00 94.50 511 GLN A CA 1
ATOM 4081 C C . GLN A 1 511 ? -25.722 -4.012 29.966 1.00 94.50 511 GLN A C 1
ATOM 4083 O O . GLN A 1 511 ? -25.690 -4.814 30.896 1.00 94.50 511 GLN A O 1
ATOM 4088 N N . ASN A 1 512 ? -25.438 -4.369 28.714 1.00 96.31 512 ASN A N 1
ATOM 4089 C CA . ASN A 1 512 ? -25.027 -5.710 28.309 1.00 96.31 512 ASN A CA 1
ATOM 4090 C C . ASN A 1 512 ? -23.541 -5.773 27.934 1.00 96.31 512 ASN A C 1
ATOM 4092 O O . ASN A 1 512 ? -23.094 -6.805 27.434 1.00 96.31 512 ASN A O 1
ATOM 4096 N N . VAL A 1 513 ? -22.792 -4.677 28.093 1.00 97.81 513 VAL A N 1
ATOM 4097 C CA . VAL A 1 513 ? -21.412 -4.570 27.614 1.00 97.81 513 VAL A CA 1
ATOM 4098 C C . VAL A 1 513 ? -20.470 -4.185 28.741 1.00 97.81 513 VAL A C 1
ATOM 4100 O O . VAL A 1 513 ? -20.760 -3.289 29.527 1.00 97.81 513 VAL A O 1
ATOM 4103 N N . PHE A 1 514 ? -19.304 -4.823 28.755 1.00 97.81 514 PHE A N 1
ATOM 4104 C CA . PHE A 1 514 ? -18.146 -4.361 29.507 1.00 97.81 514 PHE A CA 1
ATOM 4105 C C . PHE A 1 514 ? -16.995 -4.077 28.544 1.00 97.81 514 PHE A C 1
ATOM 4107 O O . PHE A 1 514 ? -16.630 -4.953 27.762 1.00 97.81 514 PHE A O 1
ATOM 4114 N N . LEU A 1 515 ? -16.409 -2.879 28.597 1.00 97.94 515 LEU A N 1
ATOM 4115 C CA . LEU A 1 515 ? -15.251 -2.509 27.779 1.00 97.94 515 LEU A CA 1
ATOM 4116 C C . LEU A 1 515 ? -13.958 -2.562 28.601 1.00 97.94 515 LEU A C 1
ATOM 4118 O O . LEU A 1 515 ? -13.764 -1.765 29.512 1.00 97.94 515 LEU A O 1
ATOM 4122 N N . SER A 1 516 ? -13.037 -3.445 28.234 1.00 97.50 516 SER A N 1
ATOM 4123 C CA . SER A 1 516 ? -11.681 -3.510 28.769 1.00 97.50 516 SER A CA 1
ATOM 4124 C C . SER A 1 516 ? -10.675 -3.023 27.729 1.00 97.50 516 SER A C 1
ATOM 4126 O O . SER A 1 516 ? -10.451 -3.678 26.710 1.00 97.50 516 SER A O 1
ATOM 4128 N N . LEU A 1 517 ? -10.080 -1.861 27.977 1.00 95.50 517 LEU A N 1
ATOM 4129 C CA . LEU A 1 517 ? -9.069 -1.257 27.120 1.00 95.50 517 LEU A CA 1
ATOM 4130 C C . LEU A 1 517 ? -7.744 -1.208 27.873 1.00 95.50 517 LEU A C 1
ATOM 4132 O O . LEU A 1 517 ? -7.630 -0.526 28.891 1.00 95.50 517 LEU A O 1
ATOM 4136 N N . TYR A 1 518 ? -6.750 -1.921 27.359 1.00 93.38 518 TYR A N 1
ATOM 4137 C CA . TYR A 1 518 ? -5.392 -1.882 27.876 1.00 93.38 518 TYR A CA 1
ATOM 4138 C C . TYR A 1 518 ? -4.486 -1.165 26.880 1.00 93.38 518 TYR A C 1
ATOM 4140 O O . TYR A 1 518 ? -4.423 -1.521 25.704 1.00 93.38 518 TYR A O 1
ATOM 4148 N N . GLU A 1 519 ? -3.779 -0.154 27.353 1.00 88.88 519 GLU A N 1
ATOM 4149 C CA . GLU A 1 519 ? -2.819 0.610 26.579 1.00 88.88 519 GLU A CA 1
ATOM 4150 C C . GLU A 1 519 ? -1.444 0.538 27.243 1.00 88.88 519 GLU A C 1
ATOM 4152 O O . GLU A 1 519 ? -1.325 0.585 28.469 1.00 88.88 519 GLU A O 1
ATOM 4157 N N . ASN A 1 520 ? -0.406 0.401 26.418 1.00 82.94 520 ASN A N 1
ATOM 4158 C CA . ASN A 1 520 ? 0.975 0.341 26.873 1.00 82.94 520 ASN A CA 1
ATOM 4159 C C . ASN A 1 520 ? 1.901 1.173 25.970 1.00 82.94 520 ASN A C 1
ATOM 4161 O O . ASN A 1 520 ? 2.049 0.860 24.788 1.00 82.94 520 ASN A O 1
ATOM 4165 N N . ASN A 1 521 ? 2.594 2.156 26.555 1.00 78.12 521 ASN A N 1
ATOM 4166 C CA . ASN A 1 521 ? 3.633 3.000 25.936 1.00 78.12 521 ASN A CA 1
ATOM 4167 C C . ASN A 1 521 ? 3.217 3.989 24.818 1.00 78.12 521 ASN A C 1
ATOM 4169 O O . ASN A 1 521 ? 4.066 4.418 24.039 1.00 78.12 521 ASN A O 1
ATOM 4173 N N . SER A 1 522 ? 1.967 4.434 24.750 1.00 81.12 522 SER A N 1
ATOM 4174 C CA . SER A 1 522 ? 1.443 5.384 23.744 1.00 81.12 522 SER A CA 1
ATOM 4175 C C . SER A 1 522 ? 1.776 6.849 24.044 1.00 81.12 522 SER A C 1
ATOM 4177 O O . SER A 1 522 ? 1.325 7.754 23.349 1.00 81.12 522 SER A O 1
ATOM 4179 N N . GLY A 1 523 ? 2.555 7.122 25.088 1.00 83.56 523 GLY A N 1
ATOM 4180 C CA . GLY A 1 523 ? 2.905 8.487 25.460 1.00 83.56 523 GLY A CA 1
ATOM 4181 C C . GLY A 1 523 ? 1.690 9.349 25.820 1.00 83.56 523 GLY A C 1
ATOM 4182 O O . GLY A 1 523 ? 0.570 8.877 26.021 1.00 83.56 523 GLY A O 1
ATOM 4183 N N . ARG A 1 524 ? 1.924 10.656 25.932 1.00 87.19 524 ARG A N 1
ATOM 4184 C CA . ARG A 1 524 ? 0.959 11.589 26.522 1.00 87.19 524 ARG A CA 1
ATOM 4185 C C . ARG A 1 524 ? -0.260 11.825 25.629 1.00 87.19 524 ARG A C 1
ATOM 4187 O O . ARG A 1 524 ? -1.372 11.978 26.132 1.00 87.19 524 ARG A O 1
ATOM 4194 N N . GLU A 1 525 ? -0.055 11.906 24.323 1.00 89.69 525 GLU A N 1
ATOM 4195 C CA . GLU A 1 525 ? -1.095 12.135 23.324 1.00 89.69 525 GLU A CA 1
ATOM 4196 C C . GLU A 1 525 ? -2.063 10.948 23.269 1.00 89.69 525 GLU A C 1
ATOM 4198 O O . GLU A 1 525 ? -3.273 11.147 23.411 1.00 89.69 525 GLU A O 1
ATOM 4203 N N . GLY A 1 526 ? -1.534 9.722 23.181 1.00 88.12 526 GLY A N 1
ATOM 4204 C CA . GLY A 1 526 ? -2.321 8.490 23.239 1.00 88.12 526 GLY A CA 1
ATOM 4205 C C . GLY A 1 526 ? -3.085 8.335 24.551 1.00 88.12 526 GLY A C 1
ATOM 4206 O O . GLY A 1 526 ? -4.296 8.102 24.545 1.00 88.12 526 GLY A O 1
ATOM 4207 N N . GLU A 1 527 ? -2.416 8.575 25.683 1.00 88.88 527 GLU A N 1
ATOM 4208 C CA . GLU A 1 527 ? -3.050 8.605 27.006 1.00 88.88 527 GLU A CA 1
ATOM 4209 C C . GLU A 1 527 ? -4.255 9.556 27.054 1.00 88.88 527 GLU A C 1
ATOM 4211 O O . GLU A 1 527 ? -5.326 9.206 27.557 1.00 88.88 527 GLU A O 1
ATOM 4216 N N . ASN A 1 528 ? -4.098 10.776 26.534 1.00 91.62 528 ASN A N 1
ATOM 4217 C CA . ASN A 1 528 ? -5.167 11.770 26.522 1.00 91.62 528 ASN A CA 1
ATOM 4218 C C . ASN A 1 528 ? -6.324 11.354 25.609 1.00 91.62 528 ASN A C 1
ATOM 4220 O O . ASN A 1 528 ? -7.484 11.527 25.988 1.00 91.62 528 ASN A O 1
ATOM 4224 N N . ALA A 1 529 ? -6.033 10.798 24.432 1.00 92.94 529 ALA A N 1
ATOM 4225 C CA . ALA A 1 529 ? -7.055 10.334 23.500 1.00 92.94 529 ALA A CA 1
ATOM 4226 C C . ALA A 1 529 ? -7.875 9.177 24.088 1.00 92.94 529 ALA A C 1
ATOM 4228 O O . ALA A 1 529 ? -9.104 9.176 23.992 1.00 92.94 529 ALA A O 1
ATOM 4229 N N . ILE A 1 530 ? -7.219 8.243 24.779 1.00 91.50 530 ILE A N 1
ATOM 4230 C CA . ILE A 1 530 ? -7.893 7.137 25.461 1.00 91.50 530 ILE A CA 1
ATOM 4231 C C . ILE A 1 530 ? -8.735 7.626 26.637 1.00 91.50 530 ILE A C 1
ATOM 4233 O O . ILE A 1 530 ? -9.865 7.166 26.790 1.00 91.50 530 ILE A O 1
ATOM 4237 N N . ARG A 1 531 ? -8.255 8.592 27.432 1.00 91.12 531 ARG A N 1
ATOM 4238 C CA . ARG A 1 531 ? -9.085 9.229 28.474 1.00 91.12 531 ARG A CA 1
ATOM 4239 C C . ARG A 1 531 ? -10.305 9.932 27.870 1.00 91.12 531 ARG A C 1
ATOM 4241 O O . ARG A 1 531 ? -11.415 9.756 28.355 1.00 91.12 531 ARG A O 1
ATOM 4248 N N . ALA A 1 532 ? -10.133 10.659 26.768 1.00 94.19 532 ALA A N 1
ATOM 4249 C CA . ALA A 1 532 ? -11.242 11.327 26.089 1.00 94.19 532 ALA A CA 1
ATOM 4250 C C . ALA A 1 532 ? -12.262 10.337 25.494 1.00 94.19 532 ALA A C 1
ATOM 4252 O O . ALA A 1 532 ? -13.458 10.634 25.440 1.00 94.19 532 ALA A O 1
ATOM 4253 N N . LEU A 1 533 ? -11.814 9.161 25.042 1.00 94.94 533 LEU A N 1
ATOM 4254 C CA . LEU A 1 533 ? -12.704 8.066 24.659 1.00 94.94 533 LEU A CA 1
ATOM 4255 C C . LEU A 1 533 ? -13.407 7.487 25.891 1.00 94.94 533 LEU A C 1
ATOM 4257 O O . LEU A 1 533 ? -14.623 7.309 25.858 1.00 94.94 533 LEU A O 1
ATOM 4261 N N . ALA A 1 534 ? -12.671 7.259 26.983 1.00 93.62 534 ALA A N 1
ATOM 4262 C CA . ALA A 1 534 ? -13.205 6.768 28.248 1.00 93.62 534 ALA A CA 1
ATOM 4263 C C . ALA A 1 534 ? -14.380 7.621 28.732 1.00 93.62 534 ALA A C 1
ATOM 4265 O O . ALA A 1 534 ? -15.413 7.063 29.092 1.00 93.62 534 ALA A O 1
ATOM 4266 N N . ASP A 1 535 ? -14.272 8.947 28.673 1.00 95.12 535 ASP A N 1
ATOM 4267 C CA . ASP A 1 535 ? -15.334 9.874 29.087 1.00 95.12 535 ASP A CA 1
ATOM 4268 C C . ASP A 1 535 ? -16.627 9.726 28.267 1.00 95.12 535 ASP A C 1
ATOM 4270 O O . ASP A 1 535 ? -17.717 10.010 28.764 1.00 95.12 535 ASP A O 1
ATOM 4274 N N . LYS A 1 536 ? -16.527 9.247 27.021 1.00 96.19 536 LYS A N 1
ATOM 4275 C CA . LYS A 1 536 ? -17.672 9.009 26.126 1.00 96.19 536 LYS A CA 1
ATOM 4276 C C . LYS A 1 536 ? -18.282 7.615 26.278 1.00 96.19 536 LYS A C 1
ATOM 4278 O O . LYS A 1 536 ? -19.402 7.402 25.824 1.00 96.19 536 LYS A O 1
ATOM 4283 N N . VAL A 1 537 ? -17.561 6.661 26.872 1.00 96.38 537 VAL A N 1
ATOM 4284 C CA . VAL A 1 537 ? -18.042 5.285 27.069 1.00 96.38 537 VAL A CA 1
ATOM 4285 C C . VAL A 1 537 ? -19.072 5.256 28.196 1.00 96.38 537 VAL A C 1
ATOM 4287 O O . VAL A 1 537 ? -18.768 5.607 29.338 1.00 96.38 537 VAL A O 1
ATOM 4290 N N . THR A 1 538 ? -20.276 4.800 27.874 1.00 93.19 538 THR A N 1
ATOM 4291 C CA . THR A 1 538 ? -21.441 4.786 28.768 1.00 93.19 538 THR A CA 1
ATOM 4292 C C . THR A 1 538 ? -21.647 3.463 29.508 1.00 93.19 538 THR A C 1
ATOM 4294 O O . THR A 1 538 ? -22.273 3.460 30.564 1.00 93.19 538 THR A O 1
ATOM 4297 N N . CYS A 1 539 ? -21.107 2.354 28.995 1.00 95.56 539 CYS A N 1
ATOM 4298 C CA . CYS A 1 539 ? -21.159 1.048 29.652 1.00 95.56 539 CYS A CA 1
ATOM 4299 C C . CYS A 1 539 ? -20.114 0.907 30.774 1.00 95.56 539 CYS A C 1
ATOM 4301 O O . CYS A 1 539 ? -19.225 1.755 30.931 1.00 95.56 539 CYS A O 1
ATOM 4303 N N . ASP A 1 540 ? -20.181 -0.205 31.512 1.00 95.88 540 ASP A N 1
ATOM 4304 C CA . ASP A 1 540 ? -19.126 -0.574 32.456 1.00 95.88 540 ASP A CA 1
ATOM 4305 C C . ASP A 1 540 ? -17.797 -0.756 31.715 1.00 95.88 540 ASP A C 1
ATOM 4307 O O . ASP A 1 540 ? -17.747 -1.243 30.579 1.00 95.88 540 ASP A O 1
ATOM 4311 N N . LYS A 1 541 ? -16.702 -0.312 32.337 1.00 96.00 541 LYS A N 1
ATOM 4312 C CA . LYS A 1 541 ? -15.396 -0.273 31.677 1.00 96.00 541 LYS A CA 1
ATOM 4313 C C . LYS A 1 541 ? -14.221 -0.402 32.635 1.00 96.00 541 LYS A C 1
ATOM 4315 O O . LYS A 1 541 ? -14.280 0.032 33.783 1.00 96.00 541 LYS A O 1
ATOM 4320 N N . SER A 1 542 ? -13.119 -0.923 32.115 1.00 95.62 542 SER A N 1
ATOM 4321 C CA . SER A 1 542 ? -11.785 -0.843 32.696 1.00 95.62 542 SER A CA 1
ATOM 4322 C C . SER A 1 542 ? -10.853 -0.295 31.627 1.00 95.62 542 SER A C 1
ATOM 4324 O O . SER A 1 542 ? -10.727 -0.879 30.557 1.00 95.62 542 SER A O 1
ATOM 4326 N N . ILE A 1 543 ? -10.257 0.866 31.881 1.00 92.75 543 ILE A N 1
ATOM 4327 C CA . ILE A 1 543 ? -9.362 1.523 30.930 1.00 92.75 543 ILE A CA 1
ATOM 4328 C C . ILE A 1 543 ? -8.057 1.774 31.662 1.00 92.75 543 ILE A C 1
ATOM 4330 O O . ILE A 1 543 ? -8.008 2.576 32.596 1.00 92.75 543 ILE A O 1
ATOM 4334 N N . VAL A 1 544 ? -7.030 1.029 31.272 1.00 90.81 544 VAL A N 1
ATOM 4335 C CA . VAL A 1 544 ? -5.720 1.025 31.918 1.00 90.81 544 VAL A CA 1
ATOM 4336 C C . VAL A 1 544 ? -4.701 1.507 30.904 1.00 90.81 544 VAL A C 1
ATOM 4338 O O . VAL A 1 544 ? -4.561 0.916 29.839 1.00 90.81 544 VAL A O 1
ATOM 4341 N N . SER A 1 545 ? -4.003 2.579 31.256 1.00 86.62 545 SER A N 1
ATOM 4342 C CA . SER A 1 545 ? -2.821 3.049 30.545 1.00 86.62 545 SER A CA 1
ATOM 4343 C C . SER A 1 545 ? -1.622 2.823 31.452 1.00 86.62 545 SER A C 1
ATOM 4345 O O . SER A 1 545 ? -1.584 3.337 32.575 1.00 86.62 545 SER A O 1
ATOM 4347 N N . GLU A 1 546 ? -0.692 1.993 30.994 1.00 83.25 546 GLU A N 1
ATOM 4348 C CA . GLU A 1 546 ? 0.509 1.634 31.737 1.00 83.25 546 GLU A CA 1
ATOM 4349 C C . GLU A 1 546 ? 1.752 2.123 30.985 1.00 83.25 546 GLU A C 1
ATOM 4351 O O . GLU A 1 546 ? 2.235 1.448 30.072 1.00 83.25 546 GLU A O 1
ATOM 4356 N N . PRO A 1 547 ? 2.286 3.304 31.342 1.00 70.12 547 PRO A N 1
ATOM 4357 C CA . PRO A 1 547 ? 3.556 3.764 30.805 1.00 70.12 547 PRO A CA 1
ATOM 4358 C C . PRO A 1 547 ? 4.684 2.914 31.400 1.00 70.12 547 PRO A C 1
ATOM 4360 O O . PRO A 1 547 ? 4.971 2.985 32.594 1.00 70.12 547 PRO A O 1
ATOM 4363 N N . GLY A 1 548 ? 5.330 2.111 30.558 1.00 67.00 548 GLY A N 1
ATOM 4364 C CA . GLY A 1 548 ? 6.418 1.226 30.950 1.00 67.00 548 GLY A CA 1
ATOM 4365 C C . GLY A 1 548 ? 5.923 -0.011 31.691 1.00 67.00 548 GLY A C 1
ATOM 4366 O O . GLY A 1 548 ? 6.122 -0.124 32.900 1.00 67.00 548 GLY A O 1
ATOM 4367 N N . LEU A 1 549 ? 5.324 -0.953 30.950 1.00 73.88 549 LEU A N 1
ATOM 4368 C CA . LEU A 1 549 ? 5.023 -2.308 31.424 1.00 73.88 549 LEU A CA 1
ATOM 4369 C C . LEU A 1 549 ? 6.144 -2.849 32.323 1.00 73.88 549 LEU A C 1
ATOM 4371 O O . LEU A 1 549 ? 7.282 -2.995 31.873 1.00 73.88 549 LEU A O 1
ATOM 4375 N N . SER A 1 550 ? 5.824 -3.211 33.571 1.00 77.44 550 SER A N 1
ATOM 4376 C CA . SER A 1 550 ? 6.809 -3.879 34.428 1.00 77.44 550 SER A CA 1
ATOM 4377 C C . SER A 1 550 ? 7.182 -5.242 33.839 1.00 77.44 550 SER A C 1
ATOM 4379 O O . SER A 1 550 ? 6.410 -6.200 33.900 1.00 77.44 550 SER A O 1
ATOM 4381 N N . LEU A 1 551 ? 8.389 -5.330 33.276 1.00 80.50 551 LEU A N 1
ATOM 4382 C CA . LEU A 1 551 ? 8.889 -6.528 32.598 1.00 80.50 551 LEU A CA 1
ATOM 4383 C C . LEU A 1 551 ? 9.322 -7.640 33.568 1.00 80.50 551 LEU A C 1
ATOM 4385 O O . LEU A 1 551 ? 9.536 -8.773 33.146 1.00 80.50 551 LEU A O 1
ATOM 4389 N N . GLY A 1 552 ? 9.432 -7.346 34.870 1.00 72.75 552 GLY A N 1
ATOM 4390 C CA . GLY A 1 552 ? 9.919 -8.293 35.881 1.00 72.75 552 GLY A CA 1
ATOM 4391 C C . GLY A 1 552 ? 9.037 -9.532 36.078 1.00 72.75 552 GLY A C 1
ATOM 4392 O O . GLY A 1 552 ? 9.512 -10.531 36.608 1.00 72.75 552 GLY A O 1
ATOM 4393 N N . GLY A 1 553 ? 7.770 -9.480 35.649 1.00 79.50 553 GLY A N 1
ATOM 4394 C CA . GLY A 1 553 ? 6.836 -10.610 35.702 1.00 79.50 553 GLY A CA 1
ATOM 4395 C C . GLY A 1 553 ? 6.834 -11.505 34.458 1.00 79.50 553 GLY A C 1
ATOM 4396 O O . GLY A 1 553 ? 6.179 -12.544 34.477 1.00 79.50 553 GLY A O 1
ATOM 4397 N N . ILE A 1 554 ? 7.538 -11.124 33.385 1.00 89.69 554 ILE A N 1
ATOM 4398 C CA . ILE A 1 554 ? 7.513 -11.849 32.108 1.00 89.69 554 ILE A CA 1
ATOM 4399 C C . ILE A 1 554 ? 8.671 -12.857 32.069 1.00 89.69 554 ILE A C 1
ATOM 4401 O O . ILE A 1 554 ? 9.810 -12.480 32.367 1.00 89.69 554 ILE A O 1
ATOM 4405 N N . PRO A 1 555 ? 8.427 -14.129 31.692 1.00 90.19 555 PRO A N 1
ATOM 4406 C CA . PRO A 1 555 ? 9.486 -15.124 31.569 1.00 90.19 555 PRO A CA 1
ATOM 4407 C C . PRO A 1 555 ? 10.627 -14.661 30.652 1.00 90.19 555 PRO A C 1
ATOM 4409 O O . PRO A 1 555 ? 10.401 -14.116 29.569 1.00 90.19 555 PRO A O 1
ATOM 4412 N N . ARG A 1 556 ? 11.867 -14.920 31.080 1.00 91.50 556 ARG A N 1
ATOM 4413 C CA . ARG A 1 556 ? 13.083 -14.673 30.295 1.00 91.50 556 ARG A CA 1
ATOM 4414 C C . ARG A 1 556 ? 13.697 -15.998 29.869 1.00 91.50 556 ARG A C 1
ATOM 4416 O O . ARG A 1 556 ? 13.702 -16.955 30.640 1.00 91.50 556 ARG A O 1
ATOM 4423 N N . VAL A 1 557 ? 14.250 -16.034 28.663 1.00 90.06 557 VAL A N 1
ATOM 4424 C CA . VAL A 1 557 ? 14.956 -17.197 28.116 1.00 90.06 557 VAL A CA 1
ATOM 4425 C C . VAL A 1 557 ? 16.412 -16.855 27.838 1.00 90.06 557 VAL A C 1
ATOM 4427 O O . VAL A 1 557 ? 16.727 -15.730 27.450 1.00 90.06 557 VAL A O 1
ATOM 4430 N N . THR A 1 558 ? 17.298 -17.831 28.021 1.00 90.12 558 THR A N 1
ATOM 4431 C CA . THR A 1 558 ? 18.717 -17.695 27.677 1.00 90.12 558 THR A CA 1
ATOM 4432 C C . THR A 1 558 ? 18.919 -17.982 26.192 1.00 90.12 558 THR A C 1
ATOM 4434 O O . THR A 1 558 ? 18.668 -19.099 25.728 1.00 90.12 558 THR A O 1
ATOM 4437 N N . ILE A 1 559 ? 19.375 -16.978 25.445 1.00 87.88 559 ILE A N 1
ATOM 4438 C CA . ILE A 1 559 ? 19.643 -17.077 24.005 1.00 87.88 559 ILE A CA 1
ATOM 4439 C C . ILE A 1 559 ? 21.094 -17.529 23.739 1.00 87.88 559 ILE A C 1
ATOM 4441 O O . ILE A 1 559 ? 21.921 -17.537 24.658 1.00 87.88 559 ILE A O 1
ATOM 4445 N N . PRO A 1 560 ? 21.444 -17.942 22.503 1.00 83.88 560 PRO A N 1
ATOM 4446 C CA . PRO A 1 560 ? 22.840 -18.178 22.137 1.00 83.88 560 PRO A CA 1
ATOM 4447 C C . PRO A 1 560 ? 23.693 -16.935 22.433 1.00 83.88 560 PRO A C 1
ATOM 4449 O O . PRO A 1 560 ? 23.366 -15.849 21.967 1.00 83.88 560 PRO A O 1
ATOM 4452 N N . GLY A 1 561 ? 24.763 -17.097 23.216 1.00 77.00 561 GLY A N 1
ATOM 4453 C CA . GLY A 1 561 ? 25.545 -15.978 23.765 1.00 77.00 561 GLY A CA 1
ATOM 4454 C C . GLY A 1 561 ? 25.331 -15.719 25.263 1.00 77.00 561 GLY A C 1
ATOM 4455 O O . GLY A 1 561 ? 25.955 -14.817 25.800 1.00 77.00 561 GLY A O 1
ATOM 4456 N N . GLU A 1 562 ? 24.494 -16.524 25.932 1.00 77.06 562 GLU A N 1
ATOM 4457 C CA . GLU A 1 562 ? 24.253 -16.526 27.392 1.00 77.06 562 GLU A CA 1
ATOM 4458 C C . GLU A 1 562 ? 23.528 -15.292 27.956 1.00 77.06 562 GLU A C 1
ATOM 4460 O O . GLU A 1 562 ? 23.262 -15.212 29.155 1.00 77.06 562 GLU A O 1
ATOM 4465 N N . GLU A 1 563 ? 23.097 -14.370 27.098 1.00 85.31 563 GLU A N 1
ATOM 4466 C CA . GLU A 1 563 ? 22.193 -13.292 27.488 1.00 85.31 563 GLU A CA 1
ATOM 4467 C C . GLU A 1 563 ? 20.783 -13.828 27.776 1.00 85.31 563 GLU A C 1
ATOM 4469 O O . GLU A 1 563 ? 20.279 -14.722 27.090 1.00 85.31 563 GLU A O 1
ATOM 4474 N N . THR A 1 564 ? 20.110 -13.257 28.779 1.00 90.81 564 THR A N 1
ATOM 4475 C CA . THR A 1 564 ? 18.693 -13.549 29.044 1.00 90.81 564 THR A CA 1
ATOM 4476 C C . THR A 1 564 ? 17.827 -12.469 28.424 1.00 90.81 564 THR A C 1
ATOM 4478 O O . THR A 1 564 ? 18.086 -11.287 28.638 1.00 90.81 564 THR A O 1
ATOM 4481 N N . ARG A 1 565 ? 16.792 -12.848 27.671 1.00 93.00 565 ARG A N 1
ATOM 4482 C CA . ARG A 1 565 ? 15.910 -11.922 26.942 1.00 93.00 565 ARG A CA 1
ATOM 4483 C C . ARG A 1 565 ? 14.447 -12.342 27.071 1.00 93.00 565 ARG A C 1
ATOM 4485 O O . ARG A 1 565 ? 14.153 -13.512 27.313 1.00 93.00 565 ARG A O 1
ATOM 4492 N N . ILE A 1 566 ? 13.524 -11.397 26.910 1.00 93.56 566 ILE A N 1
ATOM 4493 C CA . ILE A 1 566 ? 12.078 -11.670 26.873 1.00 93.56 566 ILE A CA 1
ATOM 4494 C C . ILE A 1 566 ? 11.681 -12.013 25.441 1.00 93.56 566 ILE A C 1
ATOM 4496 O O . ILE A 1 566 ? 11.990 -11.254 24.524 1.00 93.56 566 ILE A O 1
ATOM 4500 N N . ARG A 1 567 ? 10.981 -13.130 25.227 1.00 94.12 567 ARG A N 1
ATOM 4501 C CA . ARG A 1 567 ? 10.488 -13.480 23.886 1.00 94.12 567 ARG A CA 1
ATOM 4502 C C . ARG A 1 567 ? 9.314 -12.586 23.507 1.00 94.12 567 ARG A C 1
ATOM 4504 O O . ARG A 1 567 ? 8.457 -12.291 24.342 1.00 94.12 567 ARG A O 1
ATOM 4511 N N . ARG A 1 568 ? 9.227 -12.223 22.226 1.00 93.62 568 ARG A N 1
ATOM 4512 C CA . ARG A 1 568 ? 8.122 -11.433 21.665 1.00 93.62 568 ARG A CA 1
ATOM 4513 C C . ARG A 1 568 ? 6.759 -12.012 22.049 1.00 93.62 568 ARG A C 1
ATOM 4515 O O . ARG A 1 568 ? 5.888 -11.275 22.496 1.00 93.62 568 ARG A O 1
ATOM 4522 N N . ILE A 1 569 ? 6.583 -13.326 21.905 1.00 95.69 569 ILE A N 1
ATOM 4523 C CA . ILE A 1 569 ? 5.300 -13.990 22.168 1.00 95.69 569 ILE A CA 1
ATOM 4524 C C . ILE A 1 569 ? 4.936 -13.976 23.659 1.00 95.69 569 ILE A C 1
ATOM 4526 O O . ILE A 1 569 ? 3.770 -13.765 23.977 1.00 95.69 569 ILE A O 1
ATOM 4530 N N . ASP A 1 570 ? 5.901 -14.124 24.578 1.00 95.00 570 ASP A N 1
ATOM 4531 C CA . ASP A 1 570 ? 5.631 -14.005 26.022 1.00 95.00 570 ASP A CA 1
ATOM 4532 C C . ASP A 1 570 ? 5.147 -12.591 26.375 1.00 95.00 570 ASP A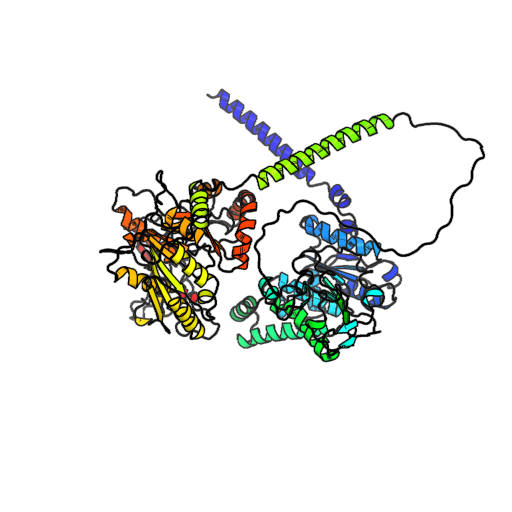 C 1
ATOM 4534 O O . ASP A 1 570 ? 4.173 -12.430 27.109 1.00 95.00 570 ASP A O 1
ATOM 4538 N N . TYR A 1 571 ? 5.774 -11.563 25.793 1.00 93.06 571 TYR A N 1
ATOM 4539 C CA . TYR A 1 571 ? 5.346 -10.174 25.955 1.00 93.06 571 TYR A CA 1
ATOM 4540 C C . TYR A 1 571 ? 3.938 -9.924 25.390 1.00 93.06 571 TYR A C 1
ATOM 4542 O O . TYR A 1 571 ? 3.089 -9.349 26.072 1.00 93.06 571 TYR A O 1
ATOM 4550 N N . LEU A 1 572 ? 3.659 -10.375 24.160 1.00 93.31 572 LEU A N 1
ATOM 4551 C CA . LEU A 1 572 ? 2.342 -10.200 23.535 1.00 93.31 572 LEU A CA 1
ATOM 4552 C C . LEU A 1 572 ? 1.245 -10.948 24.304 1.00 93.31 572 LEU A C 1
ATOM 4554 O O . LEU A 1 572 ? 0.159 -10.404 24.506 1.00 93.31 572 LEU A O 1
ATOM 4558 N N . ALA A 1 573 ? 1.531 -12.163 24.773 1.00 95.44 573 ALA A N 1
ATOM 4559 C CA . ALA A 1 573 ? 0.613 -12.938 25.598 1.00 95.44 573 ALA A CA 1
ATOM 4560 C C . ALA A 1 573 ? 0.286 -12.220 26.915 1.00 95.44 573 ALA A C 1
ATOM 4562 O O . ALA A 1 573 ? -0.886 -12.121 27.280 1.00 95.44 573 ALA A O 1
ATOM 4563 N N . GLU A 1 574 ? 1.296 -11.673 27.597 1.00 93.88 574 GLU A N 1
ATOM 4564 C CA . GLU A 1 574 ? 1.111 -10.910 28.834 1.00 93.88 574 GLU A CA 1
ATOM 4565 C C . GLU A 1 574 ? 0.217 -9.685 28.614 1.00 93.88 574 GLU A C 1
ATOM 4567 O O . GLU A 1 574 ? -0.785 -9.510 29.307 1.00 93.88 574 GLU A O 1
ATOM 4572 N N . VAL A 1 575 ? 0.519 -8.871 27.600 1.00 92.50 575 VAL A N 1
ATOM 4573 C CA . VAL A 1 575 ? -0.266 -7.671 27.281 1.00 92.50 575 VAL A CA 1
ATOM 4574 C C . VAL A 1 575 ? -1.730 -8.022 26.978 1.00 92.50 575 VAL A C 1
ATOM 4576 O O . VAL A 1 575 ? -2.642 -7.328 27.434 1.00 92.50 575 VAL A O 1
ATOM 4579 N N . ARG A 1 576 ? -1.991 -9.134 26.275 1.00 94.38 576 ARG A N 1
ATOM 4580 C CA . ARG A 1 576 ? -3.368 -9.591 26.031 1.00 94.38 576 ARG A CA 1
ATOM 4581 C C . ARG A 1 576 ? -4.066 -10.086 27.291 1.00 94.38 576 ARG A C 1
ATOM 4583 O O . ARG A 1 576 ? -5.244 -9.801 27.504 1.00 94.38 576 ARG A O 1
ATOM 4590 N N . ASN A 1 577 ? -3.348 -10.801 28.152 1.00 95.00 577 ASN A N 1
ATOM 4591 C CA . ASN A 1 577 ? -3.891 -11.261 29.426 1.00 95.00 577 ASN A CA 1
ATOM 4592 C C . ASN A 1 577 ? -4.250 -10.090 30.353 1.00 95.00 577 ASN A C 1
ATOM 4594 O O . ASN A 1 577 ? -5.248 -10.184 31.067 1.00 95.00 577 ASN A O 1
ATOM 4598 N N . ARG A 1 578 ? -3.521 -8.968 30.298 1.00 93.38 578 ARG A N 1
ATOM 4599 C CA . ARG A 1 578 ? -3.876 -7.743 31.038 1.00 93.38 578 ARG A CA 1
ATOM 4600 C C . ARG A 1 578 ? -5.199 -7.146 30.585 1.00 93.38 578 ARG A C 1
ATOM 4602 O O . ARG A 1 578 ? -6.036 -6.832 31.426 1.00 93.38 578 ARG A O 1
ATOM 4609 N N . ALA A 1 579 ? -5.451 -7.102 29.277 1.00 94.94 579 ALA A N 1
ATOM 4610 C CA . ALA A 1 579 ? -6.754 -6.692 28.752 1.00 94.94 579 ALA A CA 1
ATOM 4611 C C . ALA A 1 579 ? -7.900 -7.631 29.186 1.00 94.94 579 ALA A C 1
ATOM 4613 O O . ALA A 1 579 ? -9.049 -7.201 29.270 1.00 94.94 579 ALA A O 1
ATOM 4614 N N . LEU A 1 580 ? -7.615 -8.898 29.502 1.00 95.88 580 LEU A N 1
ATOM 4615 C CA . LEU A 1 580 ? -8.603 -9.857 30.011 1.00 95.88 580 LEU A CA 1
ATOM 4616 C C . LEU A 1 580 ? -8.699 -9.913 31.540 1.00 95.88 580 LEU A C 1
ATOM 4618 O O . LEU A 1 580 ? -9.596 -10.568 32.067 1.00 95.88 580 LEU A O 1
ATOM 4622 N N . GLN A 1 581 ? -7.830 -9.231 32.282 1.00 93.38 581 GLN A N 1
ATOM 4623 C CA . GLN A 1 581 ? -7.828 -9.295 33.744 1.00 93.38 581 GLN A CA 1
ATOM 4624 C C . GLN A 1 581 ? -9.180 -8.895 34.381 1.00 93.38 581 GLN A C 1
ATOM 4626 O O . GLN A 1 581 ? -9.618 -9.586 35.308 1.00 93.38 581 GLN A O 1
ATOM 4631 N N . PRO A 1 582 ? -9.911 -7.867 33.891 1.00 95.00 582 PRO A N 1
ATOM 4632 C CA . PRO A 1 582 ? -11.223 -7.522 34.444 1.00 95.00 582 PRO A CA 1
ATOM 4633 C C . PRO A 1 582 ? -12.280 -8.620 34.268 1.00 95.00 582 PRO A C 1
ATOM 4635 O O . PRO A 1 582 ? -13.181 -8.728 35.097 1.00 95.00 582 PRO A O 1
ATOM 4638 N N . LEU A 1 583 ? -12.152 -9.469 33.240 1.00 93.44 583 LEU A N 1
ATOM 4639 C CA . LEU A 1 583 ? -13.040 -10.616 33.023 1.00 93.44 583 LEU A CA 1
ATOM 4640 C C . LEU A 1 583 ? -12.886 -11.663 34.136 1.00 93.44 583 LEU A C 1
ATOM 4642 O O . LEU A 1 583 ? -13.859 -12.295 34.528 1.00 93.44 583 LEU A O 1
ATOM 4646 N N . GLN A 1 584 ? -11.668 -11.834 34.659 1.00 83.81 584 GLN A N 1
ATOM 4647 C CA . GLN A 1 584 ? -11.355 -12.831 35.690 1.00 83.81 584 GLN A CA 1
ATOM 4648 C C . GLN A 1 584 ? -11.711 -12.358 37.102 1.00 83.81 584 GLN A C 1
ATOM 4650 O O . GLN A 1 584 ? -12.047 -13.169 37.961 1.00 83.81 584 GLN A O 1
ATOM 4655 N N . ASN A 1 585 ? -11.617 -11.050 37.341 1.00 82.94 585 ASN A N 1
ATOM 4656 C CA . ASN A 1 585 ? -11.838 -10.451 38.657 1.00 82.94 585 ASN A CA 1
ATOM 4657 C C . ASN A 1 585 ? -13.292 -10.002 38.881 1.00 82.94 585 ASN A C 1
ATOM 4659 O O . ASN A 1 585 ? -13.655 -9.627 39.996 1.00 82.94 585 ASN A O 1
ATOM 4663 N N . GLY A 1 586 ? -14.104 -9.982 37.824 1.00 79.88 586 GLY A N 1
ATOM 4664 C CA . GLY A 1 586 ? -15.503 -9.578 37.878 1.00 79.88 586 GLY A CA 1
ATOM 4665 C C . GLY A 1 586 ? -16.423 -10.670 38.424 1.00 79.88 586 GLY A C 1
ATOM 4666 O O . GLY A 1 586 ? -16.154 -11.861 38.306 1.00 79.88 586 GLY A O 1
ATOM 4667 N N . ASN A 1 587 ? -17.564 -10.251 38.976 1.00 83.69 587 ASN A N 1
ATOM 4668 C CA . ASN A 1 587 ? -18.637 -11.164 39.399 1.00 83.69 587 ASN A CA 1
ATOM 4669 C C . ASN A 1 587 ? -19.653 -11.456 38.278 1.00 83.69 587 ASN A C 1
ATOM 4671 O O . ASN A 1 587 ? -20.529 -12.304 38.444 1.00 83.69 587 ASN A O 1
ATOM 4675 N N . THR A 1 588 ? -19.572 -10.734 37.158 1.00 90.88 588 THR A N 1
ATOM 4676 C CA . THR A 1 588 ? -20.470 -10.893 36.009 1.00 90.88 588 THR A CA 1
ATOM 4677 C C . THR A 1 588 ? -19.978 -12.029 35.125 1.00 90.88 588 THR A C 1
ATOM 4679 O O . THR A 1 588 ? -18.814 -12.052 34.737 1.00 90.88 588 THR A O 1
ATOM 4682 N N . THR A 1 589 ? -20.869 -12.957 34.782 1.00 94.12 589 THR A N 1
ATOM 4683 C CA . THR A 1 589 ? -20.592 -13.980 33.770 1.00 94.12 589 THR A CA 1
ATOM 4684 C C . THR A 1 589 ? -20.961 -13.450 32.391 1.00 94.12 589 THR A C 1
ATOM 4686 O O . THR A 1 589 ? -22.084 -12.992 32.183 1.00 94.12 589 THR A O 1
ATOM 4689 N N . TYR A 1 590 ? -20.028 -13.539 31.449 1.00 97.00 590 TYR A N 1
ATOM 4690 C CA . TYR A 1 590 ? -20.222 -13.089 30.071 1.00 97.00 590 TYR A CA 1
ATOM 4691 C C . TYR A 1 590 ? -20.523 -14.265 29.139 1.00 97.00 590 TYR A C 1
ATOM 4693 O O . TYR A 1 590 ? -19.946 -15.342 29.288 1.00 97.00 590 TYR A O 1
ATOM 4701 N N . ASP A 1 591 ? -21.400 -14.044 28.157 1.00 96.81 591 ASP A N 1
ATOM 4702 C CA . ASP A 1 591 ? -21.753 -15.012 27.109 1.00 96.81 591 ASP A CA 1
ATOM 4703 C C . ASP A 1 591 ? -20.780 -14.972 25.918 1.00 96.81 591 ASP A C 1
ATOM 4705 O O . ASP A 1 591 ? -20.649 -15.942 25.160 1.00 96.81 591 ASP A O 1
ATOM 4709 N N . LYS A 1 592 ? -20.181 -13.802 25.666 1.00 97.88 592 LYS A N 1
ATOM 4710 C CA . LYS A 1 592 ? -19.351 -13.523 24.488 1.00 97.88 592 LYS A CA 1
ATOM 4711 C C . LYS A 1 592 ? -18.169 -12.643 24.867 1.00 97.88 592 LYS A C 1
ATOM 4713 O O . LYS A 1 592 ? -18.325 -11.683 25.614 1.00 97.88 592 LYS A O 1
ATOM 4718 N N . LEU A 1 593 ? -17.005 -12.961 24.311 1.00 98.31 593 LEU A N 1
ATOM 4719 C CA . LEU A 1 593 ? -15.793 -12.151 24.407 1.00 98.31 593 LEU A CA 1
ATOM 4720 C C . LEU A 1 593 ? -15.443 -11.668 22.999 1.00 98.31 593 LEU A C 1
ATOM 4722 O O . LEU A 1 593 ? -15.190 -12.491 22.128 1.00 98.31 593 LEU A O 1
ATOM 4726 N N . LEU A 1 594 ? -15.437 -10.360 22.760 1.00 98.62 594 LEU A N 1
ATOM 4727 C CA . LEU A 1 594 ? -14.971 -9.760 21.513 1.00 98.62 594 LEU A CA 1
ATOM 4728 C C . LEU A 1 594 ? -13.593 -9.144 21.737 1.00 98.62 594 LEU A C 1
ATOM 4730 O O . LEU A 1 594 ? -13.463 -8.183 22.487 1.00 98.62 594 LEU A O 1
ATOM 4734 N N . TYR A 1 595 ? -12.581 -9.670 21.065 1.00 98.00 595 TYR A N 1
ATOM 4735 C CA . TYR A 1 595 ? -11.238 -9.116 21.071 1.00 98.00 595 TYR A CA 1
ATOM 4736 C C . TYR A 1 595 ? -11.017 -8.252 19.827 1.00 98.00 595 TYR A C 1
ATOM 4738 O O . TYR A 1 595 ? -11.227 -8.721 18.706 1.00 98.00 595 TYR A O 1
ATOM 4746 N N . LEU A 1 596 ? -10.588 -7.005 20.023 1.00 97.19 596 LEU A N 1
ATOM 4747 C CA . LEU A 1 596 ? -10.316 -6.028 18.970 1.00 97.19 596 LEU A CA 1
ATOM 4748 C C . LEU A 1 596 ? -8.837 -5.629 18.962 1.00 97.19 596 LEU A C 1
ATOM 4750 O O . LEU A 1 596 ? -8.277 -5.263 19.996 1.00 97.19 596 LEU A O 1
ATOM 4754 N N . ASN A 1 597 ? -8.225 -5.669 17.781 1.00 93.88 597 ASN A N 1
ATOM 4755 C CA . ASN A 1 597 ? -6.975 -4.966 17.501 1.00 93.88 597 ASN A CA 1
ATOM 4756 C C . ASN A 1 597 ? -7.270 -3.517 17.035 1.00 93.88 597 ASN A C 1
ATOM 4758 O O . ASN A 1 597 ? -8.421 -3.074 16.956 1.00 93.88 597 ASN A O 1
ATOM 4762 N N . ASP A 1 598 ? -6.212 -2.804 16.667 1.00 89.94 598 ASP A N 1
ATOM 4763 C CA . ASP A 1 598 ? -6.138 -1.492 16.015 1.00 89.94 598 ASP A CA 1
ATOM 4764 C C . ASP A 1 598 ? -6.601 -1.506 14.538 1.00 89.94 598 ASP A C 1
ATOM 4766 O O . ASP A 1 598 ? -5.931 -1.014 13.634 1.00 89.94 598 ASP A O 1
ATOM 4770 N N . VAL A 1 599 ? -7.777 -2.081 14.267 1.00 92.88 599 VAL A N 1
ATOM 4771 C CA . VAL A 1 599 ? -8.331 -2.223 12.907 1.00 92.88 599 VAL A CA 1
ATOM 4772 C C . VAL A 1 599 ? -9.559 -1.349 12.670 1.00 92.88 599 VAL A C 1
ATOM 4774 O O . VAL A 1 599 ? -10.417 -1.201 13.533 1.00 92.88 599 VAL A O 1
ATOM 4777 N N . ILE A 1 600 ? -9.722 -0.826 11.459 1.00 93.69 600 ILE A N 1
ATOM 4778 C CA . ILE A 1 600 ? -10.959 -0.176 11.018 1.00 93.69 600 ILE A CA 1
ATOM 4779 C C . ILE A 1 600 ? -12.020 -1.249 10.735 1.00 93.69 600 ILE A C 1
ATOM 4781 O O . ILE A 1 600 ? -11.789 -2.159 9.931 1.00 93.69 600 ILE A O 1
ATOM 4785 N N . PHE A 1 601 ? -13.191 -1.129 11.372 1.00 95.00 601 PHE A N 1
ATOM 4786 C CA . PHE A 1 601 ? -14.297 -2.084 11.250 1.00 95.00 601 PHE A CA 1
ATOM 4787 C C . PHE A 1 601 ? -15.676 -1.405 11.195 1.00 95.00 601 PHE A C 1
ATOM 4789 O O . PHE A 1 601 ? -15.857 -0.275 11.648 1.00 95.00 601 PHE A O 1
ATOM 4796 N N . ASP A 1 602 ? -16.666 -2.118 10.648 1.00 92.06 602 ASP A N 1
ATOM 4797 C CA . ASP A 1 602 ? -18.084 -1.740 10.697 1.00 92.06 602 ASP A CA 1
ATOM 4798 C C . ASP A 1 602 ? -18.757 -2.393 11.928 1.00 92.06 602 ASP A C 1
ATOM 4800 O O . ASP A 1 602 ? -18.747 -3.626 12.044 1.00 92.06 602 ASP A O 1
ATOM 4804 N N . PRO A 1 603 ? -19.383 -1.620 12.836 1.00 94.56 603 PRO A N 1
ATOM 4805 C CA . PRO A 1 603 ? -20.047 -2.156 14.029 1.00 94.56 603 PRO A CA 1
ATOM 4806 C C . PRO A 1 603 ? -21.140 -3.193 13.737 1.00 94.56 603 PRO A C 1
ATOM 4808 O O . PRO A 1 603 ? -21.360 -4.112 14.524 1.00 94.56 603 PRO A O 1
ATOM 4811 N N . VAL A 1 604 ? -21.820 -3.101 12.592 1.00 89.94 604 VAL A N 1
ATOM 4812 C CA . VAL A 1 604 ? -22.827 -4.087 12.173 1.00 89.94 604 VAL A CA 1
ATOM 4813 C C . VAL A 1 604 ? -22.169 -5.394 11.730 1.00 89.94 604 VAL A C 1
ATOM 4815 O O . VAL A 1 604 ? -22.726 -6.467 11.967 1.00 89.94 604 VAL A O 1
ATOM 4818 N N . GLU A 1 605 ? -20.986 -5.336 11.114 1.00 91.12 605 GLU A N 1
ATOM 4819 C CA . GLU A 1 605 ? -20.209 -6.541 10.799 1.00 91.12 605 GLU A CA 1
ATOM 4820 C C . GLU A 1 605 ? -19.643 -7.189 12.082 1.00 91.12 605 GLU A C 1
ATOM 4822 O O . GLU A 1 605 ? -19.614 -8.416 12.173 1.00 91.12 605 GLU A O 1
ATOM 4827 N N . ALA A 1 606 ? -19.316 -6.412 13.123 1.00 96.31 606 ALA A N 1
ATOM 4828 C CA . ALA A 1 606 ? -18.963 -6.958 14.442 1.00 96.31 606 ALA A CA 1
ATOM 4829 C C . ALA A 1 606 ? -20.136 -7.719 15.100 1.00 96.31 606 ALA A C 1
ATOM 4831 O O . ALA A 1 606 ? -19.955 -8.832 15.596 1.00 96.31 606 ALA A O 1
ATOM 4832 N N . LEU A 1 607 ? -21.366 -7.190 15.026 1.00 93.25 607 LEU A N 1
ATOM 4833 C CA . LEU A 1 607 ? -22.568 -7.924 15.456 1.00 93.25 607 LEU A CA 1
ATOM 4834 C C . LEU A 1 607 ? -22.775 -9.219 14.660 1.00 93.25 607 LEU A C 1
ATOM 4836 O O . LEU A 1 607 ? -23.182 -10.237 15.218 1.00 93.25 607 LEU A O 1
ATOM 4840 N N . GLN A 1 608 ? -22.507 -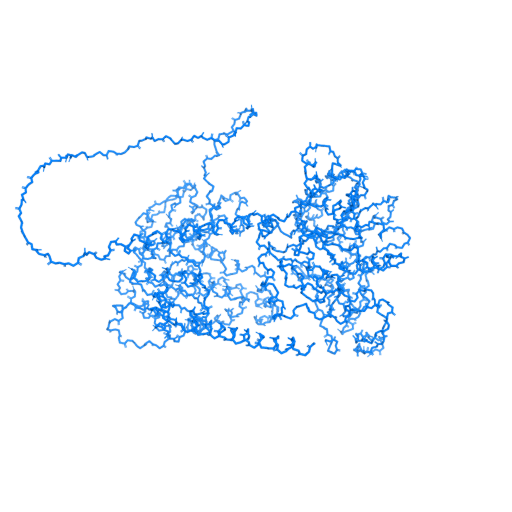9.192 13.349 1.00 90.69 608 GLN A N 1
ATOM 4841 C CA . GLN A 1 608 ? -22.583 -10.390 12.513 1.00 90.69 608 GLN A CA 1
ATOM 4842 C C . GLN A 1 608 ? -21.580 -11.446 12.985 1.00 90.69 608 GLN A C 1
ATOM 4844 O O . GLN A 1 608 ? -21.923 -12.630 13.031 1.00 90.69 608 GLN A O 1
ATOM 4849 N N . LEU A 1 609 ? -20.363 -11.029 13.340 1.00 95.44 609 LEU A N 1
ATOM 4850 C CA . LEU A 1 609 ? -19.355 -11.939 13.863 1.00 95.44 609 LEU A CA 1
ATOM 4851 C C . LEU A 1 609 ? -19.845 -12.613 15.151 1.00 95.44 609 LEU A C 1
ATOM 4853 O O . LEU A 1 609 ? -19.815 -13.841 15.224 1.00 95.44 609 LEU A O 1
ATOM 4857 N N . LEU A 1 610 ? -20.372 -11.813 16.088 1.00 95.81 610 LEU A N 1
ATOM 4858 C CA . LEU A 1 610 ? -20.856 -12.239 17.406 1.00 95.81 610 LEU A CA 1
ATOM 4859 C C . LEU A 1 610 ? -22.088 -13.153 17.365 1.00 95.81 610 LEU A C 1
ATOM 4861 O O . LEU A 1 610 ? -22.185 -14.105 18.138 1.00 95.81 610 LEU A O 1
ATOM 4865 N N . PHE A 1 611 ? -23.059 -12.849 16.501 1.00 92.81 611 PHE A N 1
ATOM 4866 C CA . PHE A 1 611 ? -24.403 -13.432 16.603 1.00 92.81 611 PHE A CA 1
ATOM 4867 C C . PHE A 1 611 ? -24.881 -14.160 15.350 1.00 92.81 611 PHE A C 1
ATOM 4869 O O . PHE A 1 611 ? -25.978 -14.709 15.355 1.00 92.81 611 PHE A O 1
ATOM 4876 N N . CYS A 1 612 ? -24.107 -14.185 14.263 1.00 89.25 612 CYS A N 1
ATOM 4877 C CA . CYS A 1 612 ? -24.534 -14.841 13.021 1.00 89.25 612 CYS A CA 1
ATOM 4878 C C . CYS A 1 612 ? -23.544 -15.879 12.477 1.00 89.25 612 CYS A C 1
ATOM 4880 O O . CYS A 1 612 ? -23.915 -16.639 11.580 1.00 89.25 612 CYS A O 1
ATOM 4882 N N . THR A 1 613 ? -22.305 -15.932 12.971 1.00 91.12 613 THR A N 1
ATOM 4883 C CA . THR A 1 613 ? -21.315 -16.907 12.487 1.00 91.12 613 THR A CA 1
ATOM 4884 C C . THR A 1 613 ? -21.704 -18.323 12.911 1.00 91.12 613 THR A C 1
ATOM 4886 O O . THR A 1 613 ? -21.952 -18.576 14.086 1.00 91.12 613 THR A O 1
ATOM 4889 N N . ASN A 1 614 ? -21.757 -19.246 11.944 1.00 91.88 614 ASN A N 1
ATOM 4890 C CA . ASN A 1 614 ? -22.168 -20.640 12.149 1.00 91.88 614 ASN A CA 1
ATOM 4891 C C . ASN A 1 614 ? -23.487 -20.777 12.939 1.00 91.88 614 ASN A C 1
ATOM 4893 O O . ASN A 1 614 ? -23.588 -21.572 13.871 1.00 91.88 614 ASN A O 1
ATOM 4897 N N . ALA A 1 615 ? -24.487 -19.958 12.604 1.00 88.38 615 ALA A N 1
ATOM 4898 C CA . ALA A 1 615 ? -25.774 -19.998 13.285 1.00 88.38 615 ALA A CA 1
ATOM 4899 C C . ALA A 1 615 ? -26.547 -21.301 13.013 1.00 88.38 615 ALA A C 1
ATOM 4901 O O . ALA A 1 615 ? -26.589 -21.782 11.875 1.00 88.38 615 ALA A O 1
ATOM 4902 N N . ASP A 1 616 ? -27.176 -21.848 14.054 1.00 84.81 616 ASP A N 1
ATOM 4903 C CA . ASP A 1 616 ? -28.029 -23.034 13.971 1.00 84.81 616 ASP A CA 1
ATOM 4904 C C . ASP A 1 616 ? -29.403 -22.741 13.329 1.00 84.81 616 ASP A C 1
ATOM 4906 O O . ASP A 1 616 ? -29.677 -21.649 12.822 1.00 84.81 616 ASP A O 1
ATOM 4910 N N . ALA A 1 617 ? -30.294 -23.739 13.327 1.00 81.56 617 ALA A N 1
ATOM 4911 C CA . ALA A 1 617 ? -31.638 -23.616 12.761 1.00 81.56 617 ALA A CA 1
ATOM 4912 C C . ALA A 1 617 ? -32.508 -22.539 13.441 1.00 81.56 617 ALA A C 1
ATOM 4914 O O . ALA A 1 617 ? -33.420 -22.013 12.801 1.00 81.56 617 ALA A O 1
ATOM 4915 N N . ASN A 1 618 ? -32.218 -22.192 14.698 1.00 79.25 618 ASN A N 1
ATOM 4916 C CA . ASN A 1 618 ? -32.909 -21.144 15.449 1.00 79.25 618 ASN A CA 1
ATOM 4917 C C . ASN A 1 618 ? -32.251 -19.767 15.268 1.00 79.25 618 ASN A C 1
ATOM 4919 O O . ASN A 1 618 ? -32.795 -18.765 15.726 1.00 79.25 618 ASN A O 1
ATOM 4923 N N . GLY A 1 619 ? -31.114 -19.701 14.568 1.00 77.25 619 GLY A N 1
ATOM 4924 C CA . GLY A 1 619 ? -30.362 -18.472 14.341 1.00 77.25 619 GLY A CA 1
ATOM 4925 C C . GLY A 1 619 ? -29.370 -18.137 15.456 1.00 77.25 619 GLY A C 1
ATOM 4926 O O . GLY A 1 619 ? -28.845 -17.027 15.453 1.00 77.25 619 GLY A O 1
ATOM 4927 N N . VAL A 1 620 ? -29.092 -19.070 16.374 1.00 84.69 620 VAL A N 1
ATOM 4928 C CA . VAL A 1 620 ? -28.122 -18.874 17.461 1.00 84.69 620 VAL A CA 1
ATOM 4929 C C . VAL A 1 620 ? -26.729 -19.235 16.958 1.00 84.69 620 VAL A C 1
ATOM 4931 O O . VAL A 1 620 ? -26.531 -20.322 16.417 1.00 84.69 620 VAL A O 1
ATOM 4934 N N . ALA A 1 621 ? -25.760 -18.331 17.111 1.00 90.56 621 ALA A N 1
ATOM 4935 C CA . ALA A 1 621 ? -24.379 -18.559 16.688 1.00 90.56 621 ALA A CA 1
ATOM 4936 C C . ALA A 1 621 ? -23.706 -19.688 17.487 1.00 90.56 621 ALA A C 1
ATOM 4938 O O . ALA A 1 621 ? -23.674 -19.638 18.717 1.00 90.56 621 ALA A O 1
ATOM 4939 N N . GLN A 1 622 ? -23.134 -20.671 16.783 1.00 91.38 622 GLN A N 1
ATOM 4940 C CA . GLN A 1 622 ? -22.473 -21.836 17.379 1.00 91.38 622 GLN A CA 1
ATOM 4941 C C . GLN A 1 622 ? -20.981 -21.838 17.041 1.00 91.38 622 GLN A C 1
ATOM 4943 O O . GLN A 1 622 ? -20.562 -22.330 15.992 1.00 91.38 622 GLN A O 1
ATOM 4948 N N . TYR A 1 623 ? -20.145 -21.300 17.919 1.00 94.25 623 TYR A N 1
ATOM 4949 C CA . TYR A 1 623 ? -18.697 -21.339 17.744 1.00 94.25 623 TYR A CA 1
ATOM 4950 C C . TYR A 1 623 ? -17.984 -21.298 19.091 1.00 94.25 623 TYR A C 1
ATOM 4952 O O . TYR A 1 623 ? -18.476 -20.711 20.048 1.00 94.25 623 TYR A O 1
ATOM 4960 N N . ARG A 1 624 ? -16.783 -21.875 19.132 1.00 95.12 624 ARG A N 1
ATOM 4961 C CA . ARG A 1 624 ? -15.807 -21.631 20.200 1.00 95.12 624 ARG A CA 1
ATOM 4962 C C . ARG A 1 624 ? -15.035 -20.342 19.921 1.00 95.12 624 ARG A C 1
ATOM 4964 O O . ARG A 1 624 ? -14.801 -19.553 20.830 1.00 95.12 624 ARG A O 1
ATOM 4971 N N . ALA A 1 625 ? -14.718 -20.106 18.644 1.00 97.06 625 ALA A N 1
ATOM 4972 C CA . ALA A 1 625 ? -14.133 -18.865 18.150 1.00 97.06 625 ALA A CA 1
ATOM 4973 C C . ALA A 1 625 ? -14.611 -18.527 16.724 1.00 97.06 625 ALA A C 1
ATOM 4975 O O . ALA A 1 625 ? -14.786 -19.419 15.890 1.00 97.06 625 ALA A O 1
ATOM 4976 N N . ALA A 1 626 ? -14.786 -17.242 16.435 1.00 97.75 626 ALA A N 1
ATOM 4977 C CA . ALA A 1 626 ? -15.153 -16.701 15.134 1.00 97.75 626 ALA A CA 1
ATOM 4978 C C . ALA A 1 626 ? -14.307 -15.458 14.827 1.00 97.75 626 ALA A C 1
ATOM 4980 O O . ALA A 1 626 ? -14.402 -14.468 15.547 1.00 97.75 626 ALA A O 1
ATOM 4981 N N . CYS A 1 627 ? -13.520 -15.480 13.754 1.00 98.12 627 CYS A N 1
ATOM 4982 C CA . CYS A 1 627 ? -12.634 -14.372 13.385 1.00 98.12 627 CYS A CA 1
ATOM 4983 C C . CYS A 1 627 ? -13.114 -13.637 12.130 1.00 98.12 627 CYS A C 1
ATOM 4985 O O . CYS A 1 627 ? -13.677 -14.241 11.206 1.00 98.12 627 CYS A O 1
ATOM 4987 N N . ALA A 1 628 ? -12.866 -12.331 12.089 1.00 97.31 628 ALA A N 1
ATOM 4988 C CA . ALA A 1 628 ? -12.978 -11.530 10.879 1.00 97.31 628 ALA A CA 1
ATOM 4989 C C . ALA A 1 628 ? -11.847 -11.862 9.886 1.00 97.31 628 ALA A C 1
ATOM 4991 O O . ALA A 1 628 ? -10.952 -12.659 10.161 1.00 97.31 628 ALA A O 1
ATOM 4992 N N . MET A 1 629 ? -11.904 -11.256 8.702 1.00 94.81 629 MET A N 1
ATOM 4993 C CA . MET A 1 629 ? -10.791 -11.238 7.751 1.00 94.81 629 MET A CA 1
ATOM 4994 C C . MET A 1 629 ? -10.127 -9.863 7.767 1.00 94.81 629 MET A C 1
ATOM 4996 O O . MET A 1 629 ? -10.793 -8.879 7.438 1.00 94.81 629 MET A O 1
ATOM 5000 N N . ASP A 1 630 ? -8.834 -9.792 8.082 1.00 93.44 630 ASP A N 1
ATOM 5001 C CA . ASP A 1 630 ? -8.070 -8.545 8.080 1.00 93.44 630 ASP A CA 1
ATOM 5002 C C . ASP A 1 630 ? -7.247 -8.340 6.806 1.00 93.44 630 ASP A C 1
ATOM 5004 O O . ASP A 1 630 ? -6.814 -9.266 6.115 1.00 93.44 630 ASP A O 1
ATOM 5008 N N . PHE A 1 631 ? -7.065 -7.073 6.459 1.00 91.56 631 PHE A N 1
ATOM 5009 C CA . PHE A 1 631 ? -6.444 -6.674 5.210 1.00 91.56 631 PHE A CA 1
ATOM 5010 C C . PHE A 1 631 ? -5.411 -5.582 5.461 1.00 91.56 631 PHE A C 1
ATOM 5012 O O . PHE A 1 631 ? -5.710 -4.553 6.066 1.00 91.56 631 PHE A O 1
ATOM 5019 N N . SER A 1 632 ? -4.201 -5.815 4.952 1.00 83.69 632 SER A N 1
ATOM 5020 C CA . SER A 1 632 ? -3.131 -4.801 4.895 1.00 83.69 632 SER A CA 1
ATOM 5021 C C . SER A 1 632 ? -3.273 -3.896 3.682 1.00 83.69 632 SER A C 1
ATOM 5023 O O . SER A 1 632 ? -2.808 -2.767 3.681 1.00 83.69 632 SER A O 1
ATOM 5025 N N . ASN A 1 633 ? -3.905 -4.409 2.627 1.00 86.44 633 ASN A N 1
ATOM 5026 C CA . ASN A 1 633 ? -4.407 -3.615 1.523 1.00 86.44 633 ASN A CA 1
ATOM 5027 C C . ASN A 1 633 ? -5.679 -4.261 0.964 1.00 86.44 633 ASN A C 1
ATOM 5029 O O . ASN A 1 633 ? -6.012 -5.395 1.308 1.00 86.44 633 ASN A O 1
ATOM 5033 N N . ALA A 1 634 ? -6.368 -3.582 0.049 1.00 80.12 634 ALA A N 1
ATOM 5034 C CA . ALA A 1 634 ? -7.673 -4.011 -0.462 1.00 80.12 634 ALA A CA 1
ATOM 5035 C C . ALA A 1 634 ? -7.743 -5.438 -1.063 1.00 80.12 634 ALA A C 1
ATOM 5037 O O . ALA A 1 634 ? -8.849 -5.943 -1.272 1.00 80.12 634 ALA A O 1
ATOM 5038 N N . PHE A 1 635 ? -6.613 -6.093 -1.358 1.00 81.12 635 PHE A N 1
ATOM 5039 C CA . PHE A 1 635 ? -6.558 -7.459 -1.894 1.00 81.12 635 PHE A CA 1
ATOM 5040 C C . PHE A 1 635 ? -5.712 -8.445 -1.065 1.00 81.12 635 PHE A C 1
ATOM 5042 O O . PHE A 1 635 ? -5.835 -9.654 -1.280 1.00 81.12 635 PHE A O 1
ATOM 5049 N N . LYS A 1 636 ? -4.867 -7.961 -0.144 1.00 86.88 636 LYS A N 1
ATOM 5050 C CA . LYS A 1 636 ? -3.893 -8.762 0.609 1.00 86.88 636 LYS A CA 1
ATOM 5051 C C . LYS A 1 636 ? -4.367 -9.026 2.041 1.00 86.88 636 LYS A C 1
ATOM 5053 O O . LYS A 1 636 ? -4.374 -8.124 2.880 1.00 86.88 636 LYS A O 1
ATOM 5058 N N . PHE A 1 637 ? -4.716 -10.282 2.306 1.00 89.94 637 PHE A N 1
ATOM 5059 C CA . PHE A 1 637 ? -5.005 -10.808 3.639 1.00 89.94 637 PHE A CA 1
ATOM 5060 C C . PHE A 1 637 ? -3.763 -10.712 4.532 1.00 89.94 637 PHE A C 1
ATOM 5062 O O . PHE A 1 637 ? -2.666 -11.068 4.091 1.00 89.94 637 PHE A O 1
ATOM 5069 N N . TYR A 1 638 ? -3.929 -10.185 5.744 1.00 90.12 638 TYR A N 1
ATOM 5070 C CA . TYR A 1 638 ? -2.809 -9.851 6.620 1.00 90.12 638 TYR A CA 1
ATOM 5071 C C . TYR A 1 638 ? -2.435 -10.989 7.573 1.00 90.12 638 TYR A C 1
ATOM 5073 O O . TYR A 1 638 ? -1.259 -11.350 7.627 1.00 90.12 638 TYR A O 1
ATOM 5081 N N . ASP A 1 639 ? -3.404 -11.584 8.275 1.00 87.06 639 ASP A N 1
ATOM 5082 C CA . ASP A 1 639 ? -3.156 -12.573 9.331 1.00 87.06 639 ASP A CA 1
ATOM 5083 C C . ASP A 1 639 ? -2.743 -13.955 8.795 1.00 87.06 639 ASP A C 1
ATOM 5085 O O . ASP A 1 639 ? -3.452 -14.960 8.881 1.00 87.06 639 ASP A O 1
ATOM 5089 N N . THR A 1 640 ? -1.536 -14.034 8.242 1.00 90.12 640 THR A N 1
ATOM 5090 C CA . THR A 1 640 ? -0.927 -15.294 7.806 1.00 90.12 640 THR A CA 1
ATOM 5091 C C . THR A 1 640 ? -0.246 -16.031 8.963 1.00 90.12 640 THR A C 1
ATOM 5093 O O . THR A 1 640 ? 0.067 -17.221 8.847 1.00 90.12 640 THR A O 1
ATOM 5096 N N . TYR A 1 641 ? 0.028 -15.327 10.067 1.00 90.81 641 TYR A N 1
ATOM 5097 C CA . TYR A 1 641 ? 0.803 -15.856 11.184 1.00 90.81 641 TYR A CA 1
ATOM 5098 C C . TYR A 1 641 ? -0.051 -16.707 12.127 1.00 90.81 641 TYR A C 1
ATOM 5100 O O . TYR A 1 641 ? 0.355 -17.835 12.407 1.00 90.81 641 TYR A O 1
ATOM 5108 N N . ALA A 1 642 ? -1.243 -16.250 12.533 1.00 95.00 642 ALA A N 1
ATOM 5109 C CA . ALA A 1 642 ? -2.112 -17.009 13.436 1.00 95.00 642 ALA A CA 1
ATOM 5110 C C . ALA A 1 642 ? -3.060 -17.966 12.695 1.00 95.00 642 ALA A C 1
ATOM 5112 O O . ALA A 1 642 ? -3.427 -19.018 13.226 1.00 95.00 642 ALA A O 1
ATOM 5113 N N . THR A 1 643 ? -3.446 -17.636 11.458 1.00 96.56 643 THR A N 1
ATOM 5114 C CA . THR A 1 643 ? -4.453 -18.408 10.719 1.00 96.56 643 THR A CA 1
ATOM 5115 C C . THR A 1 643 ? -3.920 -19.741 10.191 1.00 96.56 643 THR A C 1
ATOM 5117 O O . THR A 1 643 ? -2.901 -19.810 9.493 1.00 96.56 643 THR A O 1
ATOM 5120 N N . ARG A 1 644 ? -4.654 -20.822 10.478 1.00 96.62 644 ARG A N 1
ATOM 5121 C CA . ARG A 1 644 ? -4.367 -22.178 9.992 1.00 96.62 644 ARG A CA 1
ATOM 5122 C C . ARG A 1 644 ? -5.633 -22.833 9.467 1.00 96.62 644 ARG A C 1
ATOM 5124 O O . ARG A 1 644 ? -6.699 -22.729 10.073 1.00 96.62 644 ARG A O 1
ATOM 5131 N N . ASP A 1 645 ? -5.515 -23.536 8.345 1.00 96.06 645 ASP A N 1
ATOM 5132 C CA . ASP A 1 645 ? -6.627 -24.305 7.790 1.00 96.06 645 ASP A CA 1
ATOM 5133 C C . ASP A 1 645 ? -7.108 -25.380 8.782 1.00 96.06 645 ASP A C 1
ATOM 5135 O O . ASP A 1 645 ? -6.478 -25.642 9.808 1.00 96.06 645 ASP A O 1
ATOM 5139 N N . LEU A 1 646 ? -8.234 -26.029 8.494 1.00 95.06 646 LEU A N 1
ATOM 5140 C CA . LEU A 1 646 ? -8.831 -27.019 9.394 1.00 95.06 646 LEU A CA 1
ATOM 5141 C C . LEU A 1 646 ? -7.890 -28.191 9.749 1.00 95.06 646 LEU A C 1
ATOM 5143 O O . LEU A 1 646 ? -8.079 -28.843 10.771 1.00 95.06 646 LEU A O 1
ATOM 5147 N N . GLN A 1 647 ? -6.872 -28.474 8.934 1.00 93.31 647 GLN A N 1
ATOM 5148 C CA . GLN A 1 647 ? -5.871 -29.515 9.185 1.00 93.31 647 GLN A CA 1
ATOM 5149 C C . GLN A 1 647 ? -4.538 -28.961 9.708 1.00 93.31 647 GLN A C 1
ATOM 5151 O O . GLN A 1 647 ? -3.541 -29.690 9.750 1.00 93.31 647 GLN A O 1
ATOM 5156 N N . GLY A 1 648 ? -4.507 -27.692 10.113 1.00 94.06 648 GLY A N 1
ATOM 5157 C CA . GLY A 1 648 ? -3.330 -27.021 10.650 1.00 94.06 648 GLY A CA 1
ATOM 5158 C C . GLY A 1 648 ? -2.319 -26.569 9.594 1.00 94.06 648 GLY A C 1
ATOM 5159 O O . GLY A 1 648 ? -1.211 -26.195 9.964 1.00 94.06 648 GLY A O 1
ATOM 5160 N N . TYR A 1 649 ? -2.629 -26.624 8.295 1.00 95.75 649 TYR A N 1
ATOM 5161 C CA . TYR A 1 649 ? -1.740 -26.053 7.284 1.00 95.75 649 TYR A CA 1
ATOM 5162 C C . TYR A 1 649 ? -1.745 -24.526 7.365 1.00 95.75 649 TYR A C 1
ATOM 5164 O O . TYR A 1 649 ? -2.776 -23.904 7.627 1.00 95.75 649 TYR A O 1
ATOM 5172 N N . GLY A 1 650 ? -0.592 -23.921 7.078 1.00 94.38 650 GLY A N 1
ATOM 5173 C CA . GLY A 1 650 ? -0.524 -22.494 6.784 1.00 94.38 650 GLY A CA 1
ATOM 5174 C C . GLY A 1 650 ? -1.405 -22.129 5.588 1.00 94.38 650 GLY A C 1
ATOM 5175 O O . GLY A 1 650 ? -1.766 -22.977 4.762 1.00 94.38 650 GLY A O 1
ATOM 5176 N N . ILE A 1 651 ? -1.750 -20.850 5.488 1.00 92.94 651 ILE A N 1
ATOM 5177 C CA . ILE A 1 651 ? -2.435 -20.340 4.304 1.00 92.94 651 ILE A CA 1
ATOM 5178 C C . ILE A 1 651 ? -1.518 -20.410 3.064 1.00 92.94 651 ILE A C 1
ATOM 5180 O O . ILE A 1 651 ? -0.317 -20.665 3.151 1.00 92.94 651 ILE A O 1
ATOM 5184 N N . GLY A 1 652 ? -2.101 -20.210 1.888 1.00 91.94 652 GLY A N 1
ATOM 5185 C CA . GLY A 1 652 ? -1.375 -20.015 0.638 1.00 91.94 652 GLY A CA 1
ATOM 5186 C C . GLY A 1 652 ? -1.011 -18.555 0.421 1.00 91.94 652 GLY A C 1
ATOM 5187 O O . GLY A 1 652 ? -0.844 -17.784 1.363 1.00 91.94 652 GLY A O 1
ATOM 5188 N N . LEU A 1 653 ? -0.934 -18.159 -0.846 1.00 91.88 653 LEU A N 1
ATOM 5189 C CA . LEU A 1 653 ? -0.772 -16.755 -1.199 1.00 91.88 653 LEU A CA 1
ATOM 5190 C C . LEU A 1 653 ? -1.879 -15.910 -0.549 1.00 91.88 653 LEU A C 1
ATOM 5192 O O . LEU A 1 653 ? -3.043 -16.333 -0.553 1.00 91.88 653 LEU A O 1
ATOM 5196 N N . PRO A 1 654 ? -1.542 -14.711 -0.041 1.00 91.25 654 PRO A N 1
ATOM 5197 C CA . PRO A 1 654 ? -2.417 -13.896 0.800 1.00 91.25 654 PRO A CA 1
ATOM 5198 C C . PRO A 1 654 ? -3.510 -13.160 0.006 1.00 91.25 654 PRO A C 1
ATOM 5200 O O . PRO A 1 654 ? -3.865 -12.037 0.327 1.00 91.25 654 PRO A O 1
ATOM 5203 N N . PHE A 1 655 ? -4.071 -13.764 -1.038 1.00 89.44 655 PHE A N 1
ATOM 5204 C CA . PHE A 1 655 ? -5.244 -13.257 -1.753 1.00 89.44 655 PHE A CA 1
ATOM 5205 C C . PHE A 1 655 ? -6.262 -14.380 -1.942 1.00 89.44 655 PHE A C 1
ATOM 5207 O O . PHE A 1 655 ? -5.935 -15.560 -1.800 1.00 89.44 655 PHE A O 1
ATOM 5214 N N . TYR A 1 656 ? -7.510 -14.020 -2.250 1.00 90.88 656 TYR A N 1
ATOM 5215 C CA . TYR A 1 656 ? -8.605 -14.984 -2.358 1.00 90.88 656 TYR A CA 1
ATOM 5216 C C . TYR A 1 656 ? -8.231 -16.160 -3.275 1.00 90.88 656 TYR A C 1
ATOM 5218 O O . TYR A 1 656 ? -7.748 -15.936 -4.389 1.00 90.88 656 TYR A O 1
ATOM 5226 N N . PRO A 1 657 ? -8.481 -17.416 -2.867 1.00 93.56 657 PRO A N 1
ATOM 5227 C CA . PRO A 1 657 ? -9.265 -17.880 -1.713 1.00 93.56 657 PRO A CA 1
ATOM 5228 C C . PRO A 1 657 ? -8.447 -18.186 -0.445 1.00 93.56 657 PRO A C 1
ATOM 5230 O O . PRO A 1 657 ? -8.924 -18.927 0.414 1.00 93.56 657 PRO A O 1
ATOM 5233 N N . TRP A 1 658 ? -7.243 -17.621 -0.327 1.00 93.25 658 TRP A N 1
ATOM 5234 C CA . TRP A 1 658 ? -6.334 -17.658 0.828 1.00 93.25 658 TRP A CA 1
ATOM 5235 C C . TRP A 1 658 ? -5.770 -19.040 1.175 1.00 93.25 658 TRP A C 1
ATOM 5237 O O . TRP A 1 658 ? -4.561 -19.182 1.279 1.00 93.25 658 TRP A O 1
ATOM 5247 N N . PHE A 1 659 ? -6.591 -20.084 1.287 1.00 95.75 659 PHE A N 1
ATOM 5248 C CA . PHE A 1 659 ? -6.162 -21.445 1.623 1.00 95.75 659 PHE A CA 1
ATOM 5249 C C . PHE A 1 659 ? -5.669 -22.237 0.405 1.00 95.75 659 PHE A C 1
ATOM 5251 O O . PHE A 1 659 ? -6.144 -22.063 -0.722 1.00 95.75 659 PHE A O 1
ATOM 5258 N N . THR A 1 660 ? -4.727 -23.149 0.642 1.00 94.19 660 THR A N 1
ATOM 5259 C CA . THR A 1 660 ? -4.131 -24.010 -0.389 1.00 94.19 660 THR A CA 1
ATOM 5260 C C . THR A 1 660 ? -4.970 -25.260 -0.660 1.00 94.19 660 THR A C 1
ATOM 5262 O O . THR A 1 660 ? -5.950 -25.551 0.025 1.00 94.19 660 THR A O 1
ATOM 5265 N N . THR A 1 661 ? -4.594 -26.011 -1.694 1.00 94.06 661 THR A N 1
ATOM 5266 C CA . THR A 1 661 ? -5.168 -27.326 -2.018 1.00 94.06 661 THR A CA 1
ATOM 5267 C C . THR A 1 661 ? -4.548 -28.473 -1.210 1.00 94.06 661 THR A C 1
ATOM 5269 O O . THR A 1 661 ? -4.839 -29.633 -1.495 1.00 94.06 661 THR A O 1
ATOM 5272 N N . ALA A 1 662 ? -3.707 -28.179 -0.211 1.00 92.75 662 ALA A N 1
ATOM 5273 C CA . ALA A 1 662 ? -3.058 -29.196 0.607 1.00 92.75 662 ALA A CA 1
ATOM 5274 C C . ALA A 1 662 ? -4.062 -29.993 1.462 1.00 92.75 662 ALA A C 1
ATOM 5276 O O . ALA A 1 662 ? -5.116 -29.503 1.874 1.00 92.75 662 ALA A O 1
ATOM 5277 N N . GLY A 1 663 ? -3.720 -31.254 1.734 1.00 92.69 663 GLY A N 1
ATOM 5278 C CA . GLY A 1 663 ? -4.577 -32.162 2.492 1.00 92.69 663 GLY A CA 1
ATOM 5279 C C . GLY A 1 663 ? -5.940 -32.382 1.827 1.00 92.69 663 GLY A C 1
ATOM 5280 O O . GLY A 1 663 ? -6.036 -32.699 0.646 1.00 92.69 663 GLY A O 1
ATOM 5281 N N . ARG A 1 664 ? -7.008 -32.243 2.616 1.00 94.38 664 ARG A N 1
ATOM 5282 C CA . ARG A 1 664 ? -8.414 -32.335 2.193 1.00 94.38 664 ARG A CA 1
ATOM 5283 C C . ARG A 1 664 ? -8.957 -30.995 1.687 1.00 94.38 664 ARG A C 1
ATOM 5285 O O . ARG A 1 664 ? -10.072 -30.976 1.174 1.00 94.38 664 ARG A O 1
ATOM 5292 N N . ALA A 1 665 ? -8.214 -29.897 1.864 1.00 94.44 665 ALA A N 1
ATOM 5293 C CA . ALA A 1 665 ? -8.566 -28.550 1.412 1.00 94.44 665 ALA A CA 1
ATOM 5294 C C . ALA A 1 665 ? -9.983 -28.080 1.822 1.00 94.44 665 ALA A C 1
ATOM 5296 O O . ALA A 1 665 ? -10.640 -27.346 1.084 1.00 94.44 665 ALA A O 1
ATOM 5297 N N . GLN A 1 666 ? -10.480 -28.499 2.991 1.00 95.38 666 GLN A N 1
ATOM 5298 C CA . GLN A 1 666 ? -11.864 -28.231 3.412 1.00 95.38 666 GLN A CA 1
ATOM 5299 C C . GLN A 1 666 ? -12.122 -26.740 3.655 1.00 95.38 666 GLN A C 1
ATOM 5301 O O . GLN A 1 666 ? -13.117 -26.215 3.168 1.00 95.38 666 GLN A O 1
ATOM 5306 N N . SER A 1 667 ? -11.199 -26.031 4.312 1.00 96.12 667 SER A N 1
ATOM 5307 C CA . SER A 1 667 ? -11.295 -24.573 4.494 1.00 96.12 667 SER A CA 1
ATOM 5308 C C . SER A 1 667 ? -11.333 -23.847 3.148 1.00 96.12 667 SER A C 1
ATOM 5310 O O . SER A 1 667 ? -12.129 -22.936 2.934 1.00 96.12 667 SER A O 1
ATOM 5312 N N . ARG A 1 668 ? -10.522 -24.305 2.187 1.00 95.50 668 ARG A N 1
ATOM 5313 C CA . ARG A 1 668 ? -10.520 -23.776 0.822 1.00 95.50 668 ARG A CA 1
ATOM 5314 C C . ARG A 1 668 ? -11.859 -24.007 0.117 1.00 95.50 668 ARG A C 1
ATOM 5316 O O . ARG A 1 668 ? -12.329 -23.118 -0.590 1.00 95.50 668 ARG A O 1
ATOM 5323 N N . GLN A 1 669 ? -12.455 -25.187 0.275 1.00 95.12 669 GLN A N 1
ATOM 5324 C CA . GLN A 1 669 ? -13.776 -25.502 -0.277 1.00 95.12 669 GLN A CA 1
ATOM 5325 C C . GLN A 1 669 ? -14.859 -24.623 0.355 1.00 95.12 669 GLN A C 1
ATOM 5327 O O . GLN A 1 669 ? -15.632 -24.020 -0.382 1.00 95.12 669 GLN A O 1
ATOM 5332 N N . ASP A 1 670 ? -14.845 -24.449 1.679 1.00 94.88 670 ASP A N 1
ATOM 5333 C CA . ASP A 1 670 ? -15.778 -23.566 2.388 1.00 94.88 670 ASP A CA 1
ATOM 5334 C C . ASP A 1 670 ? -15.727 -22.122 1.839 1.00 94.88 670 ASP A C 1
ATOM 5336 O O . ASP A 1 670 ? -16.770 -21.504 1.608 1.00 94.88 670 ASP A O 1
ATOM 5340 N N . VAL A 1 671 ? -14.523 -21.601 1.556 1.00 93.00 671 VAL A N 1
ATOM 5341 C CA . VAL A 1 671 ? -14.329 -20.275 0.933 1.00 93.00 671 VAL A CA 1
ATOM 5342 C C . VAL A 1 671 ? -14.900 -20.215 -0.486 1.00 93.00 671 VAL A C 1
ATOM 5344 O O . VAL A 1 671 ? -15.563 -19.239 -0.850 1.00 93.00 671 VAL A O 1
ATOM 5347 N N . LEU A 1 672 ? -14.640 -21.235 -1.310 1.00 90.25 672 LEU A N 1
ATOM 5348 C CA . LEU A 1 672 ? -15.131 -21.292 -2.692 1.00 90.25 672 LEU A CA 1
ATOM 5349 C C . LEU A 1 672 ? -16.656 -21.429 -2.769 1.00 90.25 672 LEU A C 1
ATOM 5351 O O . LEU A 1 672 ? -17.285 -20.858 -3.660 1.00 90.25 672 LEU A O 1
ATOM 5355 N N . GLU A 1 673 ? -17.247 -22.146 -1.819 1.00 88.94 673 GLU A N 1
ATOM 5356 C CA . GLU A 1 673 ? -18.695 -22.287 -1.663 1.00 88.94 673 GLU A CA 1
ATOM 5357 C C . GLU A 1 673 ? -19.355 -21.013 -1.109 1.00 88.94 673 GLU A C 1
ATOM 5359 O O . GLU A 1 673 ? -20.578 -20.889 -1.138 1.00 88.94 673 GLU A O 1
ATOM 5364 N N . GLY A 1 674 ? -18.560 -20.037 -0.651 1.00 83.69 674 GLY A N 1
ATOM 5365 C CA . GLY A 1 674 ? -19.052 -18.768 -0.119 1.00 83.69 674 GLY A CA 1
ATOM 5366 C C . GLY A 1 674 ? -19.737 -18.915 1.237 1.00 83.69 674 GLY A C 1
ATOM 5367 O O . GLY A 1 674 ? -20.717 -18.217 1.498 1.00 83.69 674 GLY A O 1
ATOM 5368 N N . ARG A 1 675 ? -19.253 -19.835 2.080 1.00 87.44 675 ARG A N 1
ATOM 5369 C CA . ARG A 1 675 ? -19.766 -20.026 3.440 1.00 87.44 675 ARG A CA 1
ATOM 5370 C C . ARG A 1 675 ? -19.412 -18.831 4.330 1.00 87.44 675 ARG A C 1
ATOM 5372 O O . ARG A 1 675 ? -18.357 -18.222 4.186 1.00 87.44 675 ARG A O 1
ATOM 5379 N N . ASP A 1 676 ? -20.305 -18.514 5.262 1.00 83.00 676 ASP A N 1
ATOM 5380 C CA . ASP A 1 676 ? -20.117 -17.512 6.324 1.00 83.00 676 ASP A CA 1
ATOM 5381 C C . ASP A 1 676 ? -19.369 -18.063 7.545 1.00 83.00 676 ASP A C 1
ATOM 5383 O O . ASP A 1 676 ? -18.968 -17.300 8.416 1.00 83.00 676 ASP A O 1
ATOM 5387 N N . ALA A 1 677 ? -19.163 -19.377 7.585 1.00 92.38 677 ALA A N 1
ATOM 5388 C CA . ALA A 1 677 ? -18.408 -20.088 8.600 1.00 92.38 677 ALA A CA 1
ATOM 5389 C C . ALA A 1 677 ? -17.393 -21.010 7.915 1.00 92.38 677 ALA A C 1
ATOM 5391 O O . ALA A 1 677 ? -17.647 -22.194 7.679 1.00 92.38 677 ALA A O 1
ATOM 5392 N N . VAL A 1 678 ? -16.248 -20.447 7.538 1.00 96.12 678 VAL A N 1
ATOM 5393 C CA . VAL A 1 678 ? -15.126 -21.213 6.991 1.00 96.12 678 VAL A CA 1
ATOM 5394 C C . VAL A 1 678 ? -14.441 -21.925 8.141 1.00 96.12 678 VAL A C 1
ATOM 5396 O O . VAL A 1 678 ? -13.917 -21.274 9.040 1.00 96.12 678 VAL A O 1
ATOM 5399 N N . ARG A 1 679 ? -14.442 -23.259 8.126 1.00 96.38 679 ARG A N 1
ATOM 5400 C CA . ARG A 1 679 ? -13.841 -24.048 9.205 1.00 96.38 679 ARG A CA 1
ATOM 5401 C C . ARG A 1 679 ? -12.330 -23.892 9.187 1.00 96.38 679 ARG A C 1
ATOM 5403 O O . ARG A 1 679 ? -11.703 -24.110 8.150 1.00 96.38 679 ARG A O 1
ATOM 5410 N N . VAL A 1 680 ? -11.746 -23.575 10.333 1.00 96.75 680 VAL A N 1
ATOM 5411 C CA . VAL A 1 680 ? -10.299 -23.401 10.512 1.00 96.75 680 VAL A CA 1
ATOM 5412 C C . VAL A 1 680 ? -9.842 -24.059 11.804 1.00 96.75 680 VAL A C 1
ATOM 5414 O O . VAL A 1 680 ? -10.660 -24.374 12.670 1.00 96.75 680 VAL A O 1
ATOM 5417 N N . ARG A 1 681 ? -8.536 -24.289 11.946 1.00 95.06 681 ARG A N 1
ATOM 5418 C CA . ARG A 1 681 ? -7.973 -24.759 13.218 1.00 95.06 681 ARG A CA 1
ATOM 5419 C C . ARG A 1 681 ? -7.603 -23.595 14.140 1.00 95.06 681 ARG A C 1
ATOM 5421 O O . ARG A 1 681 ? -7.682 -23.763 15.351 1.00 95.06 681 ARG A O 1
ATOM 5428 N N . SER A 1 682 ? -7.272 -22.433 13.579 1.00 97.19 682 SER A N 1
ATOM 5429 C CA . SER A 1 682 ? -7.008 -21.180 14.300 1.00 97.19 682 SER A CA 1
ATOM 5430 C C . SER A 1 682 ? -7.180 -19.967 13.380 1.00 97.19 682 SER A C 1
ATOM 5432 O O . SER A 1 682 ? -7.077 -20.104 12.155 1.00 97.19 682 SER A O 1
ATOM 5434 N N . CYS A 1 683 ? -7.435 -18.794 13.960 1.00 96.94 683 CYS A N 1
ATOM 5435 C CA . CYS A 1 683 ? -7.520 -17.510 13.262 1.00 96.94 683 CYS A CA 1
ATOM 5436 C C . CYS A 1 683 ? -7.384 -16.340 14.250 1.00 96.94 683 CYS A C 1
ATOM 5438 O O . CYS A 1 683 ? -7.504 -16.546 15.449 1.00 96.94 683 CYS A O 1
ATOM 5440 N N . TRP A 1 684 ? -7.159 -15.119 13.766 1.00 95.75 684 TRP A N 1
ATOM 5441 C CA . TRP A 1 684 ? -7.273 -13.912 14.593 1.00 95.75 684 TRP A CA 1
ATOM 5442 C C . TRP A 1 684 ? -7.921 -12.757 13.825 1.00 95.75 684 TRP A C 1
ATOM 5444 O O . TRP A 1 684 ? -8.904 -12.164 14.270 1.00 95.75 684 TRP A O 1
ATOM 5454 N N . GLY A 1 685 ? -7.406 -12.471 12.626 1.00 87.25 685 GLY A N 1
ATOM 5455 C CA . GLY A 1 685 ? -8.054 -11.590 11.651 1.00 87.25 685 GLY A CA 1
ATOM 5456 C C . GLY A 1 685 ? -8.458 -10.205 12.175 1.00 87.25 685 GLY A C 1
ATOM 5457 O O . GLY A 1 685 ? -9.511 -9.695 11.788 1.00 87.25 685 GLY A O 1
ATOM 5458 N N . GLY A 1 686 ? -7.681 -9.628 13.100 1.00 92.00 686 GLY A N 1
ATOM 5459 C CA . GLY A 1 686 ? -7.868 -8.289 13.681 1.00 92.00 686 GLY A CA 1
ATOM 5460 C C . GLY A 1 686 ? -9.082 -8.096 14.605 1.00 92.00 686 GLY A C 1
ATOM 5461 O O . GLY A 1 686 ? -9.081 -7.192 15.438 1.00 92.00 686 GLY A O 1
ATOM 5462 N N . MET A 1 687 ? -10.107 -8.939 14.493 1.00 97.94 687 MET A N 1
ATOM 5463 C CA . MET A 1 687 ? -11.298 -8.946 15.340 1.00 97.94 687 MET A CA 1
ATOM 5464 C C . MET A 1 687 ? -11.776 -10.387 15.518 1.00 97.94 687 MET A C 1
ATOM 5466 O O . MET A 1 687 ? -12.160 -11.040 14.546 1.00 97.94 687 MET A O 1
ATOM 5470 N N . THR A 1 688 ? -11.781 -10.876 16.758 1.00 98.19 688 THR A N 1
ATOM 5471 C CA . THR A 1 688 ? -12.171 -12.255 17.085 1.00 98.19 688 THR A CA 1
ATOM 5472 C C . THR A 1 688 ? -13.234 -12.286 18.168 1.00 98.19 688 THR A C 1
ATOM 5474 O O . THR A 1 688 ? -13.079 -11.680 19.222 1.00 98.19 688 THR A O 1
ATOM 5477 N N . ALA A 1 689 ? -14.306 -13.032 17.930 1.00 98.38 689 ALA A N 1
ATOM 5478 C CA . ALA A 1 689 ? -15.314 -13.344 18.923 1.00 98.38 689 ALA A CA 1
ATOM 5479 C C . ALA A 1 689 ? -15.091 -14.755 19.481 1.00 98.38 689 ALA A C 1
ATOM 5481 O O . ALA A 1 689 ? -15.012 -15.721 18.727 1.00 98.38 689 ALA A O 1
ATOM 5482 N N . PHE A 1 690 ? -15.060 -14.893 20.798 1.00 98.19 690 PHE A N 1
ATOM 5483 C CA . PHE A 1 690 ? -14.973 -16.159 21.512 1.00 98.19 690 PHE A CA 1
ATOM 5484 C C . PHE A 1 690 ? -16.256 -16.445 22.284 1.00 98.19 690 PHE A C 1
ATOM 5486 O O . PHE A 1 690 ? -16.991 -15.533 22.684 1.00 98.19 690 PHE A O 1
ATOM 5493 N N . ASP A 1 691 ? -16.498 -17.727 22.533 1.00 96.31 691 ASP A N 1
ATOM 5494 C CA . ASP A 1 691 ? -17.350 -18.120 23.644 1.00 96.31 691 ASP A CA 1
ATOM 5495 C C . ASP A 1 691 ? -16.617 -17.814 24.959 1.00 96.31 691 ASP A C 1
ATOM 5497 O O . ASP A 1 691 ? -15.544 -18.354 25.240 1.00 96.31 691 ASP A O 1
ATOM 5501 N N . ALA A 1 692 ? -17.173 -16.892 25.744 1.00 96.31 692 ALA A N 1
ATOM 5502 C CA . ALA A 1 692 ? -16.485 -16.353 26.907 1.00 96.31 692 ALA A CA 1
ATOM 5503 C C . ALA A 1 692 ? -16.340 -17.370 28.046 1.00 96.31 692 ALA A C 1
ATOM 5505 O O . ALA A 1 692 ? -15.522 -17.139 28.937 1.00 96.31 692 ALA A O 1
ATOM 5506 N N . HIS A 1 693 ? -17.080 -18.487 28.053 1.00 93.31 693 HIS A N 1
ATOM 5507 C CA . HIS A 1 693 ? -16.961 -19.466 29.140 1.00 93.31 693 HIS A CA 1
ATOM 5508 C C . HIS A 1 693 ? -15.550 -20.063 29.241 1.00 93.31 693 HIS A C 1
ATOM 5510 O O . HIS A 1 693 ? -15.099 -20.352 30.344 1.00 93.31 693 HIS A O 1
ATOM 5516 N N . PHE A 1 694 ? -14.821 -20.191 28.123 1.00 94.75 694 PHE A N 1
ATOM 5517 C CA . PHE A 1 694 ? -13.444 -20.702 28.124 1.00 94.75 694 PHE A CA 1
ATOM 5518 C C . PHE A 1 694 ? -12.463 -19.786 28.868 1.00 94.75 694 PHE A C 1
ATOM 5520 O O . PHE A 1 694 ? -11.400 -20.236 29.283 1.00 94.75 694 PHE A O 1
ATOM 5527 N N . PHE A 1 695 ? -12.811 -18.514 29.051 1.00 95.25 695 PHE A N 1
ATOM 5528 C CA . PHE A 1 695 ? -11.973 -17.500 29.694 1.00 95.25 695 PHE A CA 1
ATOM 5529 C C . PHE A 1 695 ? -12.415 -17.197 31.133 1.00 95.25 695 PHE A C 1
ATOM 5531 O O . PHE A 1 695 ? -11.882 -16.286 31.766 1.00 95.25 695 PHE A O 1
ATOM 5538 N N . GLN A 1 696 ? -13.387 -17.949 31.655 1.00 93.06 696 GLN A N 1
ATOM 5539 C CA . GLN A 1 696 ? -14.006 -17.743 32.964 1.00 93.06 696 GLN A CA 1
ATOM 5540 C C . GLN A 1 696 ? -14.049 -19.064 33.758 1.00 93.06 696 GLN A C 1
ATOM 5542 O O . GLN A 1 696 ? -13.866 -20.151 33.214 1.00 93.06 696 GLN A O 1
ATOM 5547 N N . GLY A 1 697 ? -14.304 -18.986 35.067 1.00 87.19 697 GLY A N 1
ATOM 5548 C CA . GLY A 1 697 ? -14.433 -20.160 35.939 1.00 87.19 697 GLY A CA 1
ATOM 5549 C C . GLY A 1 697 ? -13.117 -20.633 36.570 1.00 87.19 697 GLY A C 1
ATOM 5550 O O . GLY A 1 697 ? -12.183 -19.856 36.742 1.00 87.19 697 GLY A O 1
ATOM 5551 N N . GLY A 1 698 ? -13.064 -21.906 36.983 1.00 84.12 698 GLY A N 1
ATOM 5552 C CA . GLY A 1 698 ? -11.973 -22.439 37.816 1.00 84.12 698 GLY A CA 1
ATOM 5553 C C . GLY A 1 698 ? -10.645 -22.697 37.094 1.00 84.12 698 GLY A C 1
ATOM 5554 O O . GLY A 1 698 ? -9.609 -22.744 37.750 1.00 84.12 698 GLY A O 1
ATOM 5555 N N . ASN A 1 699 ? -10.659 -22.859 35.766 1.00 88.25 699 ASN A N 1
ATOM 5556 C CA . ASN A 1 699 ? -9.453 -23.066 34.956 1.00 88.25 699 ASN A CA 1
ATOM 5557 C C . ASN A 1 699 ? -9.568 -22.341 33.599 1.00 88.25 699 ASN A C 1
ATOM 5559 O O . ASN A 1 699 ? -9.760 -22.995 32.571 1.00 88.25 699 ASN A O 1
ATOM 5563 N N . PRO A 1 700 ? -9.539 -20.997 33.594 1.00 93.31 700 PRO A N 1
ATOM 5564 C CA . PRO A 1 700 ? -9.715 -20.214 32.380 1.00 93.31 700 PRO A CA 1
ATOM 5565 C C . PRO A 1 700 ? -8.488 -20.329 31.471 1.00 93.31 700 PRO A C 1
ATOM 5567 O O . PRO A 1 700 ? -7.346 -20.279 31.938 1.00 93.31 700 PRO A O 1
ATOM 5570 N N . VAL A 1 701 ? -8.724 -20.418 30.164 1.00 94.94 701 VAL A N 1
ATOM 5571 C CA . VAL A 1 701 ? -7.671 -20.354 29.150 1.00 94.94 701 VAL A CA 1
ATOM 5572 C C . VAL A 1 701 ? -7.042 -18.954 29.157 1.00 94.94 701 VAL A C 1
ATOM 5574 O O . VAL A 1 701 ? -7.727 -17.945 29.342 1.00 94.94 701 VAL A O 1
ATOM 5577 N N . ARG A 1 702 ? -5.721 -18.888 28.968 1.00 95.44 702 ARG A N 1
ATOM 5578 C CA . ARG A 1 702 ? -4.935 -17.649 28.926 1.00 95.44 702 ARG A CA 1
ATOM 5579 C C . ARG A 1 702 ? -4.022 -17.656 27.711 1.00 95.44 702 ARG A C 1
ATOM 5581 O O . ARG A 1 702 ? -3.599 -18.721 27.268 1.00 95.44 702 ARG A O 1
ATOM 5588 N N . PHE A 1 703 ? -3.688 -16.475 27.201 1.00 97.00 703 PHE A N 1
ATOM 5589 C CA . PHE A 1 703 ? -2.646 -16.370 26.187 1.00 97.00 703 PHE A CA 1
ATOM 5590 C C . PHE A 1 703 ? -1.312 -16.818 26.786 1.00 97.00 703 PHE A C 1
ATOM 5592 O O . PHE A 1 703 ? -1.003 -16.504 27.938 1.00 97.00 703 PHE A O 1
ATOM 5599 N N . ARG A 1 704 ? -0.524 -17.549 26.002 1.00 95.75 704 ARG A N 1
ATOM 5600 C CA . ARG A 1 704 ? 0.798 -18.054 26.383 1.00 95.75 704 ARG A CA 1
ATOM 5601 C C . ARG A 1 704 ? 1.680 -18.205 25.146 1.00 95.75 704 ARG A C 1
ATOM 5603 O O . ARG A 1 704 ? 1.172 -18.229 24.025 1.00 95.75 704 ARG A O 1
ATOM 5610 N N . ALA A 1 705 ? 2.976 -18.371 25.370 1.00 95.31 705 ALA A N 1
ATOM 5611 C CA . ALA A 1 705 ? 3.923 -18.811 24.355 1.00 95.31 705 ALA A CA 1
ATOM 5612 C C . ALA A 1 705 ? 4.103 -20.343 24.370 1.00 95.31 705 ALA A C 1
ATOM 5614 O O . ALA A 1 705 ? 3.718 -21.025 25.327 1.00 95.31 705 ALA A O 1
ATOM 5615 N N . ASP A 1 706 ? 4.713 -20.879 23.310 1.00 93.88 706 ASP A N 1
ATOM 5616 C CA . ASP A 1 706 ? 5.225 -22.255 23.295 1.00 93.88 706 ASP A CA 1
ATOM 5617 C C . ASP A 1 706 ? 6.398 -22.380 24.288 1.00 93.88 706 ASP A C 1
ATOM 5619 O O . ASP A 1 706 ? 7.124 -21.418 24.556 1.00 93.88 706 ASP A O 1
ATOM 5623 N N . SER A 1 707 ? 6.584 -23.563 24.868 1.00 89.31 707 SER A N 1
ATOM 5624 C CA . SER A 1 707 ? 7.676 -23.839 25.811 1.00 89.31 707 SER A CA 1
ATOM 5625 C C . SER A 1 707 ? 9.065 -23.916 25.162 1.00 89.31 707 SER A C 1
ATOM 5627 O O . SER A 1 707 ? 10.070 -23.725 25.844 1.00 89.31 707 SER A O 1
ATOM 5629 N N . GLU A 1 708 ? 9.147 -24.201 23.862 1.00 91.00 708 GLU A N 1
ATOM 5630 C CA . GLU A 1 708 ? 10.405 -24.353 23.140 1.00 91.00 708 GLU A CA 1
ATOM 5631 C C . GLU A 1 708 ? 10.905 -23.004 22.613 1.00 91.00 708 GLU A C 1
ATOM 5633 O O . GLU A 1 708 ? 10.158 -22.216 22.034 1.00 91.00 708 GLU A O 1
ATOM 5638 N N . ILE A 1 709 ? 12.189 -22.721 22.834 1.00 90.62 709 ILE A N 1
ATOM 5639 C CA . ILE A 1 709 ? 12.767 -21.387 22.645 1.00 90.62 709 ILE A CA 1
ATOM 5640 C C . ILE A 1 709 ? 12.747 -20.963 21.171 1.00 90.62 709 ILE A C 1
ATOM 5642 O O . ILE A 1 709 ? 12.382 -19.827 20.890 1.00 90.62 709 ILE A O 1
ATOM 5646 N N . PHE A 1 710 ? 13.101 -21.855 20.240 1.00 92.75 710 PHE A N 1
ATOM 5647 C CA . PHE A 1 710 ? 13.177 -21.560 18.801 1.00 92.75 710 PHE A CA 1
ATOM 5648 C C . PHE A 1 710 ? 11.945 -22.031 18.014 1.00 92.75 710 PHE A C 1
ATOM 5650 O O . PHE A 1 710 ? 12.018 -22.265 16.800 1.00 92.75 710 PHE A O 1
ATOM 5657 N N . TRP A 1 711 ? 10.808 -22.171 18.697 1.00 93.50 711 TRP A N 1
ATOM 5658 C CA . TRP A 1 711 ? 9.509 -22.381 18.075 1.00 93.50 711 TRP A CA 1
ATOM 5659 C C . TRP A 1 711 ? 8.645 -21.135 18.240 1.00 93.50 711 TRP A C 1
ATOM 5661 O O . TRP A 1 711 ? 7.897 -20.985 19.204 1.00 93.50 711 TRP A O 1
ATOM 5671 N N . ASP A 1 712 ? 8.761 -20.226 17.276 1.00 92.56 712 ASP A N 1
ATOM 5672 C CA . ASP A 1 712 ? 7.987 -18.992 17.246 1.00 92.56 712 ASP A CA 1
ATOM 5673 C C . ASP A 1 712 ? 6.563 -19.304 16.769 1.00 92.56 712 ASP A C 1
ATOM 5675 O O . ASP A 1 712 ? 6.306 -19.541 15.580 1.00 92.56 712 ASP A O 1
ATOM 5679 N N . ALA A 1 713 ? 5.652 -19.400 17.738 1.00 95.06 713 ALA A N 1
ATOM 5680 C CA . ALA A 1 713 ? 4.242 -19.703 17.557 1.00 95.06 713 ALA A CA 1
ATOM 5681 C C . ALA A 1 713 ? 3.380 -18.552 18.074 1.00 95.06 713 ALA A C 1
ATOM 5683 O O . ALA A 1 713 ? 3.516 -18.134 19.219 1.00 95.06 713 ALA A O 1
ATOM 5684 N N . SER A 1 714 ? 2.451 -18.076 17.242 1.00 95.69 714 SER A N 1
ATOM 5685 C CA . SER A 1 714 ? 1.545 -16.990 17.620 1.00 95.69 714 SER A CA 1
ATOM 5686 C C . SER A 1 714 ? 0.682 -17.370 18.823 1.00 95.69 714 SER A C 1
ATOM 5688 O O . SER A 1 714 ? -0.059 -18.354 18.766 1.00 95.69 714 SER A O 1
ATOM 5690 N N . GLU A 1 715 ? 0.673 -16.528 19.854 1.00 96.88 715 GLU A N 1
ATOM 5691 C CA . GLU A 1 715 ? -0.230 -16.620 21.003 1.00 96.88 715 GLU A CA 1
ATOM 5692 C C . GLU A 1 715 ? -1.705 -16.598 20.570 1.00 96.88 715 GLU A C 1
ATOM 5694 O O . GLU A 1 715 ? -2.546 -17.279 21.157 1.00 96.88 715 GLU A O 1
ATOM 5699 N N . CYS A 1 716 ? -2.009 -15.885 19.478 1.00 97.38 716 CYS A N 1
ATOM 5700 C CA . CYS A 1 716 ? -3.338 -15.836 18.869 1.00 97.38 716 CYS A CA 1
ATOM 5701 C C . CYS A 1 716 ? -3.730 -17.149 18.179 1.00 97.38 716 CYS A C 1
ATOM 5703 O O . CYS A 1 716 ? -4.910 -17.419 18.009 1.00 97.38 716 CYS A O 1
ATOM 5705 N N . CYS A 1 717 ? -2.769 -17.987 17.785 1.00 97.75 717 CYS A N 1
ATOM 5706 C CA . CYS A 1 717 ? -3.059 -19.345 17.326 1.00 97.75 717 CYS A CA 1
ATOM 5707 C C . CYS A 1 717 ? -3.148 -20.322 18.501 1.00 97.75 717 CYS A C 1
ATOM 5709 O O . CYS A 1 717 ? -4.066 -21.144 18.553 1.00 97.75 717 CYS A O 1
ATOM 5711 N N . ILE A 1 718 ? -2.221 -20.211 19.457 1.00 97.44 718 ILE A N 1
ATOM 5712 C CA . ILE A 1 718 ? -2.126 -21.100 20.620 1.00 97.44 718 ILE A CA 1
ATOM 5713 C C . ILE A 1 718 ? -3.420 -21.080 21.440 1.00 97.44 718 ILE A C 1
ATOM 5715 O O . ILE A 1 718 ? -3.908 -22.139 21.828 1.00 97.44 718 ILE A O 1
ATOM 5719 N N . ILE A 1 719 ? -4.048 -19.912 21.612 1.00 97.25 719 ILE A N 1
ATOM 5720 C CA . ILE A 1 719 ? -5.323 -19.806 22.336 1.00 97.25 719 ILE A CA 1
ATOM 5721 C C . ILE A 1 719 ? -6.415 -20.720 21.745 1.00 97.25 719 ILE A C 1
ATOM 5723 O O . ILE A 1 719 ? -7.194 -21.318 22.486 1.00 97.25 719 ILE A O 1
ATOM 5727 N N . HIS A 1 720 ? -6.443 -20.922 20.420 1.00 96.75 720 HIS A N 1
ATOM 5728 C CA . HIS A 1 720 ? -7.379 -21.855 19.784 1.00 96.75 720 HIS A CA 1
ATOM 5729 C C . HIS A 1 720 ? -7.036 -23.314 20.081 1.00 96.75 720 HIS A C 1
ATOM 5731 O O . HIS A 1 720 ? -7.951 -24.132 20.206 1.00 96.75 720 HIS A O 1
ATOM 5737 N N . ALA A 1 721 ? -5.746 -23.652 20.158 1.00 94.56 721 ALA A N 1
ATOM 5738 C CA . ALA A 1 721 ? -5.299 -24.986 20.540 1.00 94.56 721 ALA A CA 1
ATOM 5739 C C . ALA A 1 721 ? -5.714 -25.302 21.984 1.00 94.56 721 ALA A C 1
ATOM 5741 O O . ALA A 1 721 ? -6.254 -26.376 22.247 1.00 94.56 721 ALA A O 1
ATOM 5742 N N . ASP A 1 722 ? -5.560 -24.340 22.892 1.00 94.81 722 ASP A N 1
ATOM 5743 C CA . ASP A 1 722 ? -5.919 -24.506 24.300 1.00 94.81 722 ASP A CA 1
ATOM 5744 C C . ASP A 1 722 ? -7.434 -24.619 24.505 1.00 94.81 722 ASP A C 1
ATOM 5746 O O . ASP A 1 722 ? -7.890 -25.499 25.236 1.00 94.81 722 ASP A O 1
ATOM 5750 N N . ILE A 1 723 ? -8.230 -23.820 23.787 1.00 93.69 723 ILE A N 1
ATOM 5751 C CA . ILE A 1 723 ? -9.696 -23.950 23.768 1.00 93.69 723 ILE A CA 1
ATOM 5752 C C . ILE A 1 723 ? -10.123 -25.334 23.249 1.00 93.69 723 ILE A C 1
ATOM 5754 O O . ILE A 1 723 ? -11.020 -25.964 23.812 1.00 93.69 723 ILE A O 1
ATOM 5758 N N . GLN A 1 724 ? -9.480 -25.843 22.191 1.00 89.88 724 GLN A N 1
ATOM 5759 C CA . GLN A 1 724 ? -9.758 -27.185 21.660 1.00 89.88 724 GLN A CA 1
ATOM 5760 C C . GLN A 1 724 ? -9.422 -28.281 22.676 1.00 89.88 724 GLN A C 1
ATOM 5762 O O . GLN A 1 724 ? -10.220 -29.198 22.871 1.00 89.88 724 GLN A O 1
ATOM 5767 N N . SER A 1 725 ? -8.277 -28.175 23.353 1.00 85.38 725 SER A N 1
ATOM 5768 C CA . SER A 1 725 ? -7.876 -29.113 24.402 1.00 85.38 725 SER A CA 1
ATOM 5769 C C . SER A 1 725 ? -8.831 -29.079 25.595 1.00 85.38 725 SER A C 1
ATOM 5771 O O . SER A 1 725 ? -9.264 -30.138 26.047 1.00 85.38 725 SER A O 1
ATOM 5773 N N . ALA A 1 726 ? -9.240 -27.894 26.053 1.00 79.50 726 ALA A N 1
ATOM 5774 C CA . ALA A 1 726 ? -10.226 -27.751 27.124 1.00 79.50 726 ALA A CA 1
ATOM 5775 C C . ALA A 1 726 ? -11.577 -28.399 26.760 1.00 79.50 726 ALA A C 1
ATOM 5777 O O . ALA A 1 726 ? -12.208 -29.034 27.605 1.00 79.50 726 ALA A O 1
ATOM 5778 N N . ALA A 1 727 ? -11.988 -28.300 25.491 1.00 65.38 727 ALA A N 1
ATOM 5779 C CA . ALA A 1 727 ? -13.236 -28.872 24.991 1.00 65.38 727 ALA A CA 1
ATOM 5780 C C . ALA A 1 727 ? -13.189 -30.396 24.760 1.00 65.38 727 ALA A C 1
ATOM 5782 O O . ALA A 1 727 ? -14.228 -31.048 24.838 1.00 65.38 727 ALA A O 1
ATOM 5783 N N . SER A 1 728 ? -12.016 -30.986 24.503 1.00 58.44 728 SER A N 1
ATOM 5784 C CA . SER A 1 728 ? -11.857 -32.428 24.220 1.00 58.44 728 SER A CA 1
ATOM 5785 C C . SER A 1 728 ? -12.207 -33.371 25.387 1.00 58.44 728 SER A C 1
ATOM 5787 O O . SER A 1 728 ? -12.324 -34.577 25.195 1.00 58.44 728 SER A O 1
ATOM 5789 N N . ASN A 1 729 ? -12.474 -32.823 26.578 1.00 51.88 729 ASN A N 1
ATOM 5790 C CA . ASN A 1 729 ? -13.081 -33.541 27.706 1.00 51.88 729 ASN A CA 1
ATOM 5791 C C . ASN A 1 729 ? -14.611 -33.748 27.560 1.00 51.88 729 ASN A C 1
ATOM 5793 O O . ASN A 1 729 ? -15.245 -34.281 28.469 1.00 51.88 729 ASN A O 1
ATOM 5797 N N . SER A 1 730 ? -15.210 -33.323 26.441 1.00 46.88 730 SER A N 1
ATOM 5798 C CA . SER A 1 730 ? -16.622 -33.518 26.080 1.00 46.88 730 SER A CA 1
ATOM 5799 C C . SER A 1 730 ? -16.736 -34.315 24.770 1.00 46.88 730 SER A C 1
ATOM 5801 O O . SER A 1 730 ? -15.838 -34.257 23.934 1.00 46.88 730 SER A O 1
ATOM 5803 N N . GLU A 1 731 ? -17.821 -35.075 24.576 1.00 41.19 731 GLU A N 1
ATOM 5804 C CA . GLU A 1 731 ? -18.019 -36.046 23.475 1.00 41.19 731 GLU A CA 1
ATOM 5805 C C . GLU A 1 731 ? -17.938 -35.468 22.030 1.00 41.19 731 GLU A C 1
ATOM 5807 O O . GLU A 1 731 ? -18.024 -36.216 21.058 1.00 41.19 731 GLU A O 1
ATOM 5812 N N . GLU A 1 732 ? -17.704 -34.162 21.843 1.00 47.53 732 GLU A N 1
ATOM 5813 C CA . GLU A 1 732 ? -17.602 -33.459 20.547 1.00 47.53 732 GLU A CA 1
ATOM 5814 C C . GLU A 1 732 ? -16.152 -33.298 20.032 1.00 47.53 732 GLU A C 1
ATOM 5816 O O . GLU A 1 732 ? -15.721 -32.222 19.596 1.00 47.53 732 GLU A O 1
ATOM 5821 N N . SER A 1 733 ? -15.359 -34.369 20.082 1.00 47.56 733 SER A N 1
ATOM 5822 C CA . SER A 1 733 ? -13.897 -34.294 19.924 1.00 47.56 733 SER A CA 1
ATOM 5823 C C . SER A 1 733 ? -13.362 -34.210 18.474 1.00 47.56 733 SER A C 1
ATOM 5825 O O . SER A 1 733 ? -12.147 -34.259 18.284 1.00 47.56 733 SER A O 1
ATOM 5827 N N . GLU A 1 734 ? -14.207 -34.056 17.443 1.00 51.22 734 GLU A N 1
ATOM 5828 C CA . GLU A 1 734 ? -13.758 -34.020 16.029 1.00 51.22 734 GLU A CA 1
ATOM 5829 C C . GLU A 1 734 ? -13.832 -32.645 15.333 1.00 51.22 734 GLU A C 1
ATOM 5831 O O . GLU A 1 734 ? -13.265 -32.477 14.249 1.00 51.22 734 GLU A O 1
ATOM 5836 N N . VAL A 1 735 ? -14.487 -31.635 15.920 1.00 64.56 735 VAL A N 1
ATOM 5837 C CA . VAL A 1 735 ? -14.661 -30.311 15.289 1.00 64.56 735 VAL A CA 1
ATOM 5838 C C . VAL A 1 735 ? -13.895 -29.250 16.080 1.00 64.56 735 VAL A C 1
ATOM 5840 O O . VAL A 1 735 ? -14.073 -29.124 17.290 1.00 64.56 735 VAL A O 1
ATOM 5843 N N . SER A 1 736 ? -13.049 -28.455 15.408 1.00 76.75 736 SER A N 1
ATOM 5844 C CA . SER A 1 736 ? -12.263 -27.383 16.052 1.00 76.75 736 SER A CA 1
ATOM 5845 C C . SER A 1 736 ? -13.148 -26.344 16.751 1.00 76.75 736 SER A C 1
ATOM 5847 O O . SER A 1 736 ? -12.741 -25.740 17.742 1.00 76.75 736 SER A O 1
ATOM 5849 N N . GLY A 1 737 ? -14.361 -26.128 16.228 1.00 89.88 737 GLY A N 1
ATOM 5850 C CA . GLY A 1 737 ? -15.289 -25.092 16.680 1.00 89.88 737 GLY A CA 1
ATOM 5851 C C . GLY A 1 737 ? -14.816 -23.673 16.352 1.00 89.88 737 GLY A C 1
ATOM 5852 O O . GLY A 1 737 ? -15.402 -22.716 16.851 1.00 89.88 737 GLY A O 1
ATOM 5853 N N . SER A 1 738 ? -13.759 -23.536 15.546 1.00 95.50 738 SER A N 1
ATOM 5854 C CA . SER A 1 738 ? -13.189 -22.256 15.129 1.00 95.50 738 SER A CA 1
ATOM 5855 C C . SER A 1 738 ? -13.543 -21.957 13.676 1.00 95.50 738 SER A C 1
ATOM 5857 O O . SER A 1 738 ? -13.381 -22.813 12.797 1.00 95.50 738 SER A O 1
ATOM 5859 N N . TYR A 1 739 ? -14.008 -20.737 13.421 1.00 97.38 739 TYR A N 1
ATOM 5860 C CA . TYR A 1 739 ? -14.472 -20.310 12.107 1.00 97.38 739 TYR A CA 1
ATOM 5861 C C . TYR A 1 739 ? -13.900 -18.951 11.719 1.00 97.38 739 TYR A C 1
ATOM 5863 O O . TYR A 1 739 ? -13.725 -18.072 12.554 1.00 97.38 739 TYR A O 1
ATOM 5871 N N . ILE A 1 740 ? -13.679 -18.754 10.427 1.00 96.81 740 ILE A N 1
ATOM 5872 C CA . ILE A 1 740 ? -13.488 -17.429 9.838 1.00 96.81 740 ILE A CA 1
ATOM 5873 C C . ILE A 1 740 ? -14.778 -17.037 9.131 1.00 96.81 740 ILE A C 1
ATOM 5875 O O . ILE A 1 740 ? -15.381 -17.868 8.445 1.00 96.81 740 ILE A O 1
ATOM 5879 N N . ASN A 1 741 ? -15.181 -15.774 9.257 1.00 95.38 741 ASN A N 1
ATOM 5880 C CA . ASN A 1 741 ? -16.325 -15.218 8.546 1.00 95.38 741 ASN A CA 1
ATOM 5881 C C . ASN A 1 741 ? -15.864 -14.280 7.410 1.00 95.38 741 ASN A C 1
ATOM 5883 O O . ASN A 1 741 ? -15.609 -13.102 7.657 1.00 95.38 741 ASN A O 1
ATOM 5887 N N . PRO A 1 742 ? -15.805 -14.734 6.136 1.00 91.31 742 PRO A N 1
ATOM 5888 C CA . PRO A 1 742 ? -15.277 -13.931 5.023 1.00 91.31 742 PRO A CA 1
ATOM 5889 C C . PRO A 1 742 ? -16.092 -12.676 4.676 1.00 91.31 742 PRO A C 1
ATOM 5891 O O . PRO A 1 742 ? -15.676 -11.869 3.831 1.00 91.31 742 PRO A O 1
ATOM 5894 N N . PHE A 1 743 ? -17.284 -12.542 5.264 1.00 86.62 743 PHE A N 1
ATOM 5895 C CA . PHE A 1 743 ? -18.169 -11.399 5.071 1.00 86.62 743 PHE A CA 1
ATOM 5896 C C . PHE A 1 743 ? -17.883 -10.250 6.028 1.00 86.62 743 PHE A C 1
ATOM 5898 O O . PHE A 1 743 ? -18.176 -9.119 5.640 1.00 86.62 743 PHE A O 1
ATOM 5905 N N . VAL A 1 744 ? -17.305 -10.549 7.192 1.00 92.69 744 VAL A N 1
ATOM 5906 C CA . VAL A 1 744 ? -16.841 -9.580 8.184 1.00 92.69 744 VAL A CA 1
ATOM 5907 C C . VAL A 1 744 ? -15.397 -9.255 7.836 1.00 92.69 744 VAL A C 1
ATOM 5909 O O . VAL A 1 744 ? -14.520 -10.106 7.995 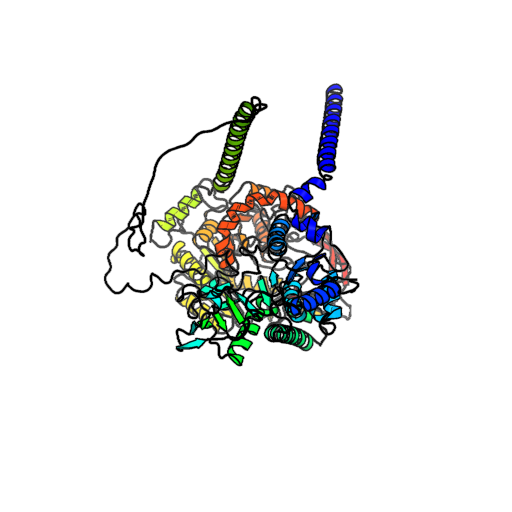1.00 92.69 744 VAL A O 1
ATOM 5912 N N . ARG A 1 745 ? -15.144 -8.065 7.284 1.00 91.94 745 ARG A N 1
ATOM 5913 C CA . ARG A 1 745 ? -13.781 -7.682 6.896 1.00 91.94 745 ARG A CA 1
ATOM 5914 C C . ARG A 1 745 ? -13.359 -6.382 7.541 1.00 91.94 745 ARG A C 1
ATOM 5916 O O . ARG A 1 745 ? -14.086 -5.400 7.478 1.00 91.94 745 ARG A O 1
ATOM 5923 N N . VAL A 1 746 ? -12.148 -6.392 8.068 1.00 94.81 746 VAL A N 1
ATOM 5924 C CA . VAL A 1 746 ? -11.503 -5.258 8.721 1.00 94.81 746 VAL A CA 1
ATOM 5925 C C . VAL A 1 746 ? -10.229 -4.899 7.959 1.00 94.81 746 VAL A C 1
ATOM 5927 O O . VAL A 1 746 ? -9.734 -5.696 7.160 1.00 94.81 746 VAL A O 1
ATOM 5930 N N . ALA A 1 747 ? -9.696 -3.699 8.153 1.00 93.50 747 ALA A N 1
ATOM 5931 C CA . ALA A 1 747 ? -8.404 -3.329 7.574 1.00 93.50 747 ALA A CA 1
ATOM 5932 C C . ALA A 1 747 ? -7.611 -2.439 8.525 1.00 93.50 747 ALA A C 1
ATOM 5934 O O . ALA A 1 747 ? -8.197 -1.760 9.361 1.00 93.50 747 ALA A O 1
ATOM 5935 N N . TYR A 1 748 ? -6.294 -2.421 8.362 1.00 87.19 748 TYR A N 1
ATOM 5936 C CA . TYR A 1 748 ? -5.400 -1.602 9.185 1.00 87.19 748 TYR A CA 1
ATOM 5937 C C . TYR A 1 748 ? -5.382 -0.121 8.781 1.00 87.19 748 TYR A C 1
ATOM 5939 O O . TYR A 1 748 ? -4.851 0.710 9.506 1.00 87.19 748 TYR A O 1
ATOM 5947 N N . ASP A 1 749 ? -6.011 0.227 7.655 1.00 85.69 749 ASP A N 1
ATOM 5948 C CA . ASP A 1 749 ? -6.186 1.607 7.216 1.00 85.69 749 ASP A CA 1
ATOM 5949 C C . ASP A 1 749 ? -7.556 1.833 6.549 1.00 85.69 749 ASP A C 1
ATOM 5951 O O . ASP A 1 749 ? -8.193 0.924 5.995 1.00 85.69 749 ASP A O 1
ATOM 5955 N N . GLU A 1 750 ? -8.028 3.080 6.592 1.00 83.12 750 GLU A N 1
ATOM 5956 C CA . GLU A 1 750 ? -9.352 3.446 6.083 1.00 83.12 750 GLU A CA 1
ATOM 5957 C C . GLU A 1 750 ? -9.487 3.281 4.566 1.00 83.12 750 GLU A C 1
ATOM 5959 O O . GLU A 1 750 ? -10.565 2.923 4.069 1.00 83.12 750 GLU A O 1
ATOM 5964 N N . LYS A 1 751 ? -8.409 3.548 3.819 1.00 82.56 751 LYS A N 1
ATOM 5965 C CA . LYS A 1 751 ? -8.402 3.462 2.358 1.00 82.56 751 LYS A CA 1
ATOM 5966 C C . LYS A 1 751 ? -8.646 2.015 1.966 1.00 82.56 751 LYS A C 1
ATOM 5968 O O . LYS A 1 751 ? -9.617 1.741 1.259 1.00 82.56 751 LYS A O 1
ATOM 5973 N N . SER A 1 752 ? -7.862 1.084 2.489 1.00 84.69 752 SER A N 1
ATOM 5974 C CA . SER A 1 752 ? -8.032 -0.348 2.273 1.00 84.69 752 SER A CA 1
ATOM 5975 C C . SER A 1 752 ? -9.433 -0.803 2.647 1.00 84.69 752 SER A C 1
ATOM 5977 O O . SER A 1 752 ? -10.097 -1.398 1.796 1.00 84.69 752 SER A O 1
ATOM 5979 N N . HIS A 1 753 ? -9.929 -0.434 3.837 1.00 86.62 753 HIS A N 1
ATOM 5980 C CA . HIS A 1 753 ? -11.286 -0.771 4.281 1.00 86.62 753 HIS A CA 1
ATOM 5981 C C . HIS A 1 753 ? -12.358 -0.316 3.269 1.00 86.62 753 HIS A C 1
ATOM 5983 O O . HIS A 1 753 ? -13.239 -1.094 2.891 1.00 86.62 753 HIS A O 1
ATOM 5989 N N . SER A 1 754 ? -12.250 0.914 2.750 1.00 82.88 754 SER A N 1
ATOM 5990 C CA . SER A 1 754 ? -13.203 1.480 1.781 1.00 82.88 754 SER A CA 1
ATOM 5991 C C . SER A 1 754 ? -13.215 0.769 0.420 1.00 82.88 754 SER A C 1
ATOM 5993 O O . SER A 1 754 ? -14.241 0.764 -0.261 1.00 82.88 754 SER A O 1
ATOM 5995 N N . TRP A 1 755 ? -12.111 0.126 0.026 1.00 80.56 755 TRP A N 1
ATOM 5996 C CA . TRP A 1 755 ? -11.994 -0.606 -1.239 1.00 80.56 755 TRP A CA 1
ATOM 5997 C C . TRP A 1 755 ? -12.419 -2.076 -1.140 1.00 80.56 755 TRP A C 1
ATOM 5999 O O . TRP A 1 755 ? -12.703 -2.694 -2.172 1.00 80.56 755 TRP A O 1
ATOM 6009 N N . LEU A 1 756 ? -12.539 -2.640 0.070 1.00 78.44 756 LEU A N 1
ATOM 6010 C CA . LEU A 1 756 ? -12.867 -4.059 0.264 1.00 78.44 756 LEU A CA 1
ATOM 6011 C C . LEU A 1 756 ? -14.180 -4.472 -0.409 1.00 78.44 756 LEU A C 1
ATOM 6013 O O . LEU A 1 756 ? -14.320 -5.616 -0.833 1.00 78.44 756 LEU A O 1
ATOM 6017 N N . TRP A 1 757 ? -15.172 -3.585 -0.532 1.00 71.00 757 TRP A N 1
ATOM 6018 C CA . TRP A 1 757 ? -16.428 -3.941 -1.206 1.00 71.00 757 TRP A CA 1
ATOM 6019 C C . TRP A 1 757 ? -16.269 -4.116 -2.725 1.00 71.00 757 TRP A C 1
ATOM 6021 O O . TRP A 1 757 ? -17.051 -4.854 -3.332 1.00 71.00 757 TRP A O 1
ATOM 6031 N N . ILE A 1 758 ? -15.278 -3.455 -3.334 1.00 69.94 758 ILE A N 1
ATOM 6032 C CA . ILE A 1 758 ? -14.972 -3.540 -4.767 1.00 69.94 758 ILE A CA 1
ATOM 6033 C C . ILE A 1 758 ? -14.206 -4.828 -5.042 1.00 69.94 758 ILE A C 1
ATOM 6035 O O . ILE A 1 758 ? -14.602 -5.600 -5.915 1.00 69.94 758 ILE A O 1
ATOM 6039 N N . THR A 1 759 ? -13.151 -5.100 -4.271 1.00 73.00 759 THR A N 1
ATOM 6040 C CA . THR A 1 759 ? -12.284 -6.270 -4.487 1.00 73.00 759 THR A CA 1
ATOM 6041 C C . THR A 1 759 ? -13.041 -7.584 -4.312 1.00 73.00 759 THR A C 1
ATOM 6043 O O . THR A 1 759 ? -12.928 -8.462 -5.172 1.00 73.00 759 THR A O 1
ATOM 6046 N N . ARG A 1 760 ? -13.963 -7.651 -3.337 1.00 72.81 760 ARG A N 1
ATOM 6047 C CA . ARG A 1 760 ? -14.949 -8.742 -3.158 1.00 72.81 760 ARG A CA 1
ATOM 6048 C C . ARG A 1 760 ? -15.638 -9.192 -4.457 1.00 72.81 760 ARG A C 1
ATOM 6050 O O . ARG A 1 760 ? -16.023 -10.353 -4.568 1.00 72.81 760 ARG A O 1
ATOM 6057 N N . ARG A 1 761 ? -15.847 -8.295 -5.430 1.00 69.12 761 ARG A N 1
ATOM 6058 C CA . ARG A 1 761 ? -16.579 -8.600 -6.676 1.00 69.12 761 ARG A CA 1
ATOM 6059 C C . ARG A 1 761 ? -15.759 -9.401 -7.681 1.00 69.12 761 ARG A C 1
ATOM 6061 O O . ARG A 1 761 ? -16.331 -10.169 -8.448 1.00 69.12 761 ARG A O 1
ATOM 6068 N N . PHE A 1 762 ? -14.441 -9.226 -7.672 1.00 73.25 762 PHE A N 1
ATOM 6069 C CA . PHE A 1 762 ? -13.538 -9.818 -8.663 1.00 73.25 762 PHE A CA 1
ATOM 6070 C C . PHE A 1 762 ? -12.771 -11.025 -8.120 1.00 73.25 762 PHE A C 1
ATOM 6072 O O . PHE A 1 762 ? -12.271 -11.835 -8.895 1.00 73.25 762 PHE A O 1
ATOM 6079 N N . GLU A 1 763 ? -12.750 -11.204 -6.798 1.00 78.31 763 GLU A N 1
ATOM 6080 C CA . GLU A 1 763 ? -12.031 -12.279 -6.107 1.00 78.31 763 GLU A CA 1
ATOM 6081 C C . GLU A 1 763 ? -12.339 -13.688 -6.629 1.00 78.31 763 GLU A C 1
ATOM 6083 O O . GLU A 1 763 ? -11.439 -14.519 -6.716 1.00 78.31 763 GLU A O 1
ATOM 6088 N N . LYS A 1 764 ? -13.571 -13.965 -7.077 1.00 76.19 764 LYS A N 1
ATOM 6089 C CA . LYS A 1 764 ? -13.937 -15.277 -7.647 1.00 76.19 764 LYS A CA 1
ATOM 6090 C C . LYS A 1 764 ? -13.178 -15.647 -8.928 1.00 76.19 764 LYS A C 1
ATOM 6092 O O . LYS A 1 764 ? -13.218 -16.810 -9.321 1.00 76.19 764 LYS A O 1
ATOM 6097 N N . LEU A 1 765 ? -12.484 -14.703 -9.563 1.00 78.94 765 LEU A N 1
ATOM 6098 C CA . LEU A 1 765 ? -11.625 -14.952 -10.724 1.00 78.94 765 LEU A CA 1
ATOM 6099 C C . LEU A 1 765 ? -10.236 -15.480 -10.323 1.00 78.94 765 LEU A C 1
ATOM 6101 O O . LEU A 1 765 ? -9.539 -16.086 -11.134 1.00 78.94 765 LEU A O 1
ATOM 6105 N N . TYR A 1 766 ? -9.834 -15.282 -9.068 1.00 83.06 766 TYR A N 1
ATOM 6106 C CA . TYR A 1 766 ? -8.485 -15.567 -8.583 1.00 83.06 766 TYR A CA 1
ATOM 6107 C C . TYR A 1 766 ? -8.170 -17.047 -8.289 1.00 83.06 766 TYR A C 1
ATOM 6109 O O . TYR A 1 766 ? -6.994 -17.396 -8.397 1.00 83.06 766 TYR A O 1
ATOM 6117 N N . PRO A 1 767 ? -9.121 -17.963 -7.980 1.00 88.94 767 PRO A N 1
ATOM 6118 C CA . PRO A 1 767 ? -8.794 -19.332 -7.574 1.00 88.94 767 PRO A CA 1
ATOM 6119 C C . PRO A 1 767 ? -7.914 -20.120 -8.540 1.00 88.94 767 PRO A C 1
ATOM 6121 O O . PRO A 1 767 ? -7.093 -20.912 -8.079 1.00 88.94 767 PRO A O 1
ATOM 6124 N N . PHE A 1 768 ? -8.085 -19.922 -9.851 1.00 83.69 768 PHE A N 1
ATOM 6125 C CA . PHE A 1 768 ? -7.289 -20.614 -10.864 1.00 83.69 768 PHE A CA 1
ATOM 6126 C C . PHE A 1 768 ? -5.817 -20.185 -10.800 1.00 83.69 768 PHE A C 1
ATOM 6128 O O . PHE A 1 768 ? -4.932 -21.029 -10.670 1.00 83.69 768 PHE A O 1
ATOM 6135 N N . ILE A 1 769 ? -5.571 -18.872 -10.807 1.00 83.88 769 ILE A N 1
ATOM 6136 C CA . ILE A 1 769 ? -4.225 -18.288 -10.729 1.00 83.88 769 ILE A CA 1
ATOM 6137 C C . ILE A 1 769 ? -3.594 -18.586 -9.365 1.00 83.88 769 ILE A C 1
ATOM 6139 O O . ILE A 1 769 ? -2.441 -19.003 -9.302 1.00 83.88 769 ILE A O 1
ATOM 6143 N N . HIS A 1 770 ? -4.364 -18.455 -8.280 1.00 91.88 770 HIS A N 1
ATOM 6144 C CA . HIS A 1 770 ? -3.927 -18.783 -6.920 1.00 91.88 770 HIS A CA 1
ATOM 6145 C C . HIS A 1 770 ? -3.388 -20.209 -6.820 1.00 91.88 770 HIS A C 1
ATOM 6147 O O . HIS A 1 770 ? -2.328 -20.428 -6.241 1.00 91.88 770 HIS A O 1
ATOM 6153 N N . ASN A 1 771 ? -4.083 -21.180 -7.424 1.00 89.75 771 ASN A N 1
ATOM 6154 C CA . ASN A 1 771 ? -3.652 -22.572 -7.372 1.00 89.75 771 ASN A CA 1
ATOM 6155 C C . ASN A 1 771 ? -2.327 -22.798 -8.112 1.00 89.75 771 ASN A C 1
ATOM 6157 O O . ASN A 1 771 ? -1.444 -23.469 -7.587 1.00 89.75 771 ASN A O 1
ATOM 6161 N N . ILE A 1 772 ? -2.173 -22.211 -9.302 1.00 87.81 772 ILE A N 1
ATOM 6162 C CA . ILE A 1 772 ? -0.928 -22.305 -10.075 1.00 87.81 772 ILE A CA 1
ATOM 6163 C C . ILE A 1 772 ? 0.231 -21.703 -9.278 1.00 87.81 772 ILE A C 1
ATOM 6165 O O . ILE A 1 772 ? 1.256 -22.354 -9.092 1.00 87.81 772 ILE A O 1
ATOM 6169 N N . LEU A 1 773 ? 0.057 -20.482 -8.770 1.00 85.75 773 LEU A N 1
ATOM 6170 C CA . LEU A 1 773 ? 1.127 -19.763 -8.087 1.00 85.75 773 LEU A CA 1
ATOM 6171 C C . LEU A 1 773 ? 1.512 -20.410 -6.747 1.00 85.75 773 LEU A C 1
ATOM 6173 O O . LEU A 1 773 ? 2.698 -20.485 -6.448 1.00 85.75 773 LEU A O 1
ATOM 6177 N N . ASN A 1 774 ? 0.561 -20.947 -5.971 1.00 88.38 774 ASN A N 1
ATOM 6178 C CA . ASN A 1 774 ? 0.901 -21.696 -4.753 1.00 88.38 774 ASN A CA 1
ATOM 6179 C C . ASN A 1 774 ? 1.814 -22.884 -5.053 1.00 88.38 774 ASN A C 1
ATOM 6181 O O . ASN A 1 774 ? 2.786 -23.098 -4.336 1.00 88.38 774 ASN A O 1
ATOM 6185 N N . HIS A 1 775 ? 1.513 -23.646 -6.109 1.00 89.00 775 HIS A N 1
ATOM 6186 C CA . HIS A 1 775 ? 2.342 -24.784 -6.495 1.00 89.00 775 HIS A CA 1
ATOM 6187 C C . HIS A 1 775 ? 3.733 -24.344 -6.964 1.00 89.00 775 HIS A C 1
ATOM 6189 O O . HIS A 1 775 ? 4.711 -24.992 -6.606 1.00 89.00 775 HIS A O 1
ATOM 6195 N N . LEU A 1 776 ? 3.833 -23.237 -7.708 1.00 88.69 776 LEU A N 1
ATOM 6196 C CA . LEU A 1 776 ? 5.119 -22.698 -8.167 1.00 88.69 776 LEU A CA 1
ATOM 6197 C C . LEU A 1 776 ? 6.005 -22.202 -7.017 1.00 88.69 776 LEU A C 1
ATOM 6199 O O . LEU A 1 776 ? 7.219 -22.356 -7.082 1.00 88.69 776 LEU A O 1
ATOM 6203 N N . VAL A 1 777 ? 5.407 -21.628 -5.970 1.00 88.69 777 VAL A N 1
ATOM 6204 C CA . VAL A 1 777 ? 6.127 -21.068 -4.810 1.00 88.69 777 VAL A CA 1
ATOM 6205 C C . VAL A 1 777 ? 6.275 -22.093 -3.669 1.00 88.69 777 VAL A C 1
ATOM 6207 O O . VAL A 1 777 ? 6.897 -21.810 -2.651 1.00 88.69 777 VAL A O 1
ATOM 6210 N N . GLY A 1 778 ? 5.733 -23.307 -3.821 1.00 88.69 778 GLY A N 1
ATOM 6211 C CA . GLY A 1 778 ? 5.854 -24.373 -2.820 1.00 88.69 778 GLY A CA 1
ATOM 6212 C C . GLY A 1 778 ? 5.022 -24.145 -1.553 1.00 88.69 778 GLY A C 1
ATOM 6213 O O . GLY A 1 778 ? 5.446 -24.519 -0.463 1.00 88.69 778 GLY A O 1
ATOM 6214 N N . LEU A 1 779 ? 3.846 -23.522 -1.677 1.00 90.88 779 LEU A N 1
ATOM 6215 C CA . LEU A 1 779 ? 2.931 -23.277 -0.559 1.00 90.88 779 LEU A CA 1
ATOM 6216 C C . LEU A 1 779 ? 1.902 -24.413 -0.386 1.00 90.88 779 LEU A C 1
ATOM 6218 O O . LEU A 1 779 ? 1.413 -24.961 -1.380 1.00 90.88 779 LEU A O 1
ATOM 6222 N N . PRO A 1 780 ? 1.493 -24.729 0.858 1.00 91.62 780 PRO A N 1
ATOM 6223 C CA . PRO A 1 780 ? 1.914 -24.095 2.107 1.00 91.62 780 PRO A CA 1
ATOM 6224 C C . PRO A 1 780 ? 3.303 -24.590 2.531 1.00 91.62 780 PRO A C 1
ATOM 6226 O O . PRO A 1 780 ? 3.707 -25.693 2.168 1.00 91.62 780 PRO A O 1
ATOM 6229 N N . GLN A 1 781 ? 4.017 -23.785 3.320 1.00 89.44 781 GLN A N 1
ATOM 6230 C CA . GLN A 1 781 ? 5.320 -24.182 3.854 1.00 89.44 781 GLN A CA 1
ATOM 6231 C C . GLN A 1 781 ? 5.198 -25.446 4.718 1.00 89.44 781 GLN A C 1
ATOM 6233 O O . GLN A 1 781 ? 4.197 -25.658 5.412 1.00 89.44 781 GLN A O 1
ATOM 6238 N N . TYR A 1 782 ? 6.224 -26.296 4.670 1.00 90.50 782 TYR A N 1
ATOM 6239 C CA . TYR A 1 782 ? 6.275 -27.501 5.487 1.00 90.50 782 TYR A CA 1
ATOM 6240 C C . TYR A 1 782 ? 6.422 -27.134 6.969 1.00 90.50 782 TYR A C 1
ATOM 6242 O O . TYR A 1 782 ? 7.334 -26.404 7.344 1.00 90.50 782 TYR A O 1
ATOM 6250 N N . ASN A 1 783 ? 5.532 -27.663 7.810 1.00 92.56 783 ASN A N 1
ATOM 6251 C CA . ASN A 1 783 ? 5.629 -27.572 9.264 1.00 92.56 783 ASN A CA 1
ATOM 6252 C C . ASN A 1 783 ? 5.776 -29.001 9.829 1.00 92.56 783 ASN A C 1
ATOM 6254 O O . ASN A 1 783 ? 4.823 -29.786 9.710 1.00 92.56 783 ASN A O 1
ATOM 6258 N N . PRO A 1 784 ? 6.923 -29.343 10.452 1.00 90.50 784 PRO A N 1
ATOM 6259 C CA . PRO A 1 784 ? 7.178 -30.683 10.980 1.00 90.50 784 PRO A CA 1
ATOM 6260 C C . PRO A 1 784 ? 6.292 -31.041 12.181 1.00 90.50 784 PRO A C 1
ATOM 6262 O O . PRO A 1 784 ? 5.951 -32.209 12.353 1.00 90.50 784 PRO A O 1
ATOM 6265 N N . ARG A 1 785 ? 5.862 -30.049 12.969 1.00 93.06 785 ARG A N 1
ATOM 6266 C CA . ARG A 1 785 ? 5.066 -30.233 14.190 1.00 93.06 785 ARG A CA 1
ATOM 6267 C C . ARG A 1 785 ? 3.551 -30.180 13.953 1.00 93.06 785 ARG A C 1
ATOM 6269 O O . ARG A 1 785 ? 2.760 -30.422 14.859 1.00 93.06 785 ARG A O 1
ATOM 6276 N N . ARG A 1 786 ? 3.102 -29.906 12.722 1.00 93.94 786 ARG A N 1
ATOM 6277 C CA . ARG A 1 786 ? 1.674 -29.730 12.375 1.00 93.94 786 ARG A CA 1
ATOM 6278 C C . ARG A 1 786 ? 0.777 -30.903 12.786 1.00 93.94 786 ARG A C 1
ATOM 6280 O O . ARG A 1 786 ? -0.378 -30.703 13.166 1.00 93.94 786 ARG A O 1
ATOM 6287 N N . ALA A 1 787 ? 1.283 -32.120 12.601 1.00 91.12 787 ALA A N 1
ATOM 6288 C CA . ALA A 1 787 ? 0.544 -33.358 12.828 1.00 91.12 787 ALA A CA 1
ATOM 6289 C C . ALA A 1 787 ? 0.792 -33.958 14.221 1.00 91.12 787 ALA A C 1
ATOM 6291 O O . ALA A 1 787 ? 0.337 -35.070 14.477 1.00 91.12 787 ALA A O 1
ATOM 6292 N N . GLU A 1 788 ? 1.515 -33.251 15.092 1.00 91.62 788 GLU A N 1
ATOM 6293 C CA . GLU A 1 788 ? 1.731 -33.693 16.464 1.00 91.62 788 GLU A CA 1
ATOM 6294 C C . GLU A 1 788 ? 0.409 -33.778 17.231 1.00 91.62 788 GLU A C 1
ATOM 6296 O O . GLU A 1 788 ? -0.503 -32.961 17.052 1.00 91.62 788 GLU A O 1
ATOM 6301 N N . VAL A 1 789 ? 0.316 -34.802 18.076 1.00 87.81 789 VAL A N 1
ATOM 6302 C CA . VAL A 1 789 ? -0.811 -35.029 18.978 1.00 87.81 789 VAL A CA 1
ATOM 6303 C C . VAL A 1 789 ? -0.349 -34.741 20.398 1.00 87.81 789 VAL A C 1
ATOM 6305 O O . VAL A 1 789 ? 0.713 -35.209 20.802 1.00 87.81 789 VAL A O 1
ATOM 6308 N N . PHE A 1 790 ? -1.155 -34.000 21.157 1.00 89.56 790 PHE A N 1
ATOM 6309 C CA . PHE A 1 790 ? -0.853 -33.674 22.548 1.00 89.56 790 PHE A CA 1
ATOM 6310 C C . PHE A 1 790 ? -0.525 -34.939 23.358 1.00 89.56 790 PHE A C 1
ATOM 6312 O O . PHE A 1 790 ? -1.251 -35.932 23.291 1.00 89.56 790 PHE A O 1
ATOM 6319 N N . GLY A 1 791 ? 0.586 -34.914 24.092 1.00 88.88 791 GLY A N 1
ATOM 6320 C CA . GLY A 1 791 ? 1.056 -36.048 24.890 1.00 88.88 791 GLY A CA 1
ATOM 6321 C C . GLY A 1 791 ? 1.886 -37.090 24.126 1.00 88.88 791 GLY A C 1
ATOM 6322 O O . GLY A 1 791 ? 2.455 -38.012 24.716 1.00 88.88 791 GLY A O 1
ATOM 6323 N N . GLN A 1 792 ? 1.991 -36.977 22.798 1.00 91.94 792 GLN A N 1
ATOM 6324 C CA . GLN A 1 792 ? 2.789 -37.900 21.996 1.00 91.94 792 GLN A CA 1
ATOM 6325 C C . GLN A 1 792 ? 4.282 -37.692 22.264 1.00 91.94 792 GLN A C 1
ATOM 6327 O O . GLN A 1 792 ? 4.798 -36.583 22.160 1.00 91.94 792 GLN A O 1
ATOM 6332 N N . LYS A 1 793 ? 5.016 -38.778 22.522 1.00 94.12 793 LYS A N 1
ATOM 6333 C CA . LYS A 1 793 ? 6.481 -38.724 22.579 1.00 94.12 793 LYS A CA 1
ATOM 6334 C C . LYS A 1 793 ? 7.058 -38.605 21.170 1.00 94.12 793 LYS A C 1
ATOM 6336 O O . LYS A 1 793 ? 6.924 -39.534 20.372 1.00 94.12 793 LYS A O 1
ATOM 6341 N N . VAL A 1 794 ? 7.725 -37.493 20.883 1.00 92.88 794 VAL A N 1
ATOM 6342 C CA . VAL A 1 794 ? 8.365 -37.206 19.593 1.00 92.88 794 VAL A CA 1
ATOM 6343 C C . VAL A 1 794 ? 9.859 -36.967 19.789 1.00 92.88 794 VAL A C 1
ATOM 6345 O O . VAL A 1 794 ? 10.280 -36.409 20.800 1.00 92.88 794 VAL A O 1
ATOM 6348 N N . MET A 1 795 ? 10.673 -37.428 18.838 1.00 91.88 795 MET A N 1
ATOM 6349 C CA . MET A 1 795 ? 12.081 -37.037 18.773 1.00 91.88 795 MET A CA 1
ATOM 6350 C C . MET A 1 795 ? 12.150 -35.693 18.067 1.00 91.88 795 MET A C 1
ATOM 6352 O O . MET A 1 795 ? 11.715 -35.589 16.922 1.00 91.88 795 MET A O 1
ATOM 6356 N N . ASP A 1 796 ? 12.684 -34.687 18.742 1.00 88.94 796 ASP A N 1
ATOM 6357 C CA . ASP A 1 796 ? 12.809 -33.348 18.188 1.00 88.94 796 ASP A CA 1
ATOM 6358 C C . ASP A 1 796 ? 14.194 -32.783 18.477 1.00 88.94 796 ASP A C 1
ATOM 6360 O O . ASP A 1 796 ? 14.818 -33.091 19.496 1.00 88.94 796 ASP A O 1
ATOM 6364 N N . THR A 1 797 ? 14.676 -31.965 17.555 1.00 90.88 797 THR A N 1
ATOM 6365 C CA . THR A 1 797 ? 15.923 -31.231 17.708 1.00 90.88 797 THR A CA 1
ATOM 6366 C C . THR A 1 797 ? 15.584 -29.865 18.279 1.00 90.88 797 THR A C 1
ATOM 6368 O O . THR A 1 797 ? 14.815 -29.112 17.683 1.00 90.88 797 THR A O 1
ATOM 6371 N N . VAL A 1 798 ? 16.113 -29.576 19.465 1.00 90.50 798 VAL A N 1
ATOM 6372 C CA . VAL A 1 798 ? 15.820 -28.355 20.224 1.00 90.50 798 VAL A CA 1
ATOM 6373 C C . VAL A 1 798 ? 17.111 -27.710 20.711 1.00 90.50 798 VAL A C 1
ATOM 6375 O O . VAL A 1 798 ? 18.147 -28.370 20.856 1.00 90.50 798 VAL A O 1
ATOM 6378 N N . TRP A 1 799 ? 17.048 -26.406 20.958 1.00 89.38 799 TRP A N 1
ATOM 6379 C CA . TRP A 1 799 ? 18.112 -25.696 21.653 1.00 89.38 799 TRP A CA 1
ATOM 6380 C C . TRP A 1 799 ? 17.979 -25.920 23.156 1.00 89.38 799 TRP A C 1
ATOM 6382 O O . TRP A 1 799 ? 16.914 -25.685 23.726 1.00 89.38 799 TRP A O 1
ATOM 6392 N N . VAL A 1 800 ? 19.063 -26.345 23.803 1.00 87.94 800 VAL A N 1
ATOM 6393 C CA . VAL A 1 800 ? 19.129 -26.466 25.261 1.00 87.94 800 VAL A CA 1
ATOM 6394 C C . VAL A 1 800 ? 20.135 -25.435 25.778 1.00 87.94 800 VAL A C 1
ATOM 6396 O O . VAL A 1 800 ? 21.299 -25.487 25.365 1.00 87.94 800 VAL A O 1
ATOM 6399 N N . PRO A 1 801 ? 19.721 -24.491 26.645 1.00 83.88 801 PRO A N 1
ATOM 6400 C CA . PRO A 1 801 ? 20.640 -23.526 27.237 1.00 83.88 801 PRO A CA 1
ATOM 6401 C C . PRO A 1 801 ? 21.660 -24.220 28.153 1.00 83.88 801 PRO A C 1
ATOM 6403 O O . PRO A 1 801 ? 21.427 -25.326 28.641 1.00 83.88 801 PRO A O 1
ATOM 6406 N N . GLY A 1 802 ? 22.801 -23.563 28.367 1.00 78.31 802 GLY A N 1
ATOM 6407 C CA . GLY A 1 802 ? 23.825 -24.007 29.312 1.00 78.31 802 GLY A CA 1
ATOM 6408 C C . GLY A 1 802 ? 23.332 -24.004 30.760 1.00 78.31 802 GLY A C 1
ATOM 6409 O O . GLY A 1 802 ? 22.430 -23.245 31.110 1.00 78.31 802 GLY A O 1
ATOM 6410 N N . ASP A 1 803 ? 23.935 -24.830 31.613 1.00 72.38 803 ASP A N 1
ATOM 6411 C CA . ASP A 1 803 ? 23.596 -24.970 33.039 1.00 72.38 803 ASP A CA 1
ATOM 6412 C C . ASP A 1 803 ? 24.244 -23.903 33.947 1.00 72.38 803 ASP A C 1
ATOM 6414 O O . ASP A 1 803 ? 24.084 -23.945 35.165 1.00 72.38 803 ASP A O 1
ATOM 6418 N N . GLY A 1 804 ? 24.940 -22.917 33.372 1.00 60.28 804 GLY A N 1
ATOM 6419 C CA . GLY A 1 804 ? 25.572 -21.820 34.112 1.00 60.28 804 GLY A CA 1
ATOM 6420 C C . GLY A 1 804 ? 26.932 -22.163 34.735 1.00 60.28 804 GLY A C 1
ATOM 6421 O O . GLY A 1 804 ? 27.584 -21.270 35.269 1.00 60.28 804 GLY A O 1
ATOM 6422 N N . GLU A 1 805 ? 27.422 -23.403 34.612 1.00 63.06 805 GLU A N 1
ATOM 6423 C CA . GLU A 1 805 ? 28.770 -23.819 35.048 1.00 63.06 805 GLU A CA 1
ATOM 6424 C C . GLU A 1 805 ? 29.824 -23.670 33.926 1.00 63.06 805 GLU A C 1
ATOM 6426 O O . GLU A 1 805 ? 30.752 -24.468 33.797 1.00 63.06 805 GLU A O 1
ATOM 6431 N N . GLY A 1 806 ? 29.674 -22.656 33.066 1.00 59.66 806 GLY A N 1
ATOM 6432 C CA . GLY A 1 806 ? 30.558 -22.418 31.916 1.00 59.66 806 GLY A CA 1
ATOM 6433 C C . GLY A 1 806 ? 30.335 -23.359 30.722 1.00 59.66 806 GLY A C 1
ATOM 6434 O O . GLY A 1 806 ? 31.141 -23.367 29.790 1.00 59.66 806 GLY A O 1
ATOM 6435 N N . GLN A 1 807 ? 29.260 -24.156 30.726 1.00 61.72 807 GLN A N 1
ATOM 6436 C CA . GLN A 1 807 ? 28.828 -24.909 29.549 1.00 61.72 807 GLN A CA 1
ATOM 6437 C C . GLN A 1 807 ? 27.990 -24.021 28.632 1.00 61.72 807 GLN A C 1
ATOM 6439 O O . GLN A 1 807 ? 26.950 -23.510 29.038 1.00 61.72 807 GLN A O 1
ATOM 6444 N N . GLN A 1 808 ? 28.399 -23.903 27.371 1.00 73.50 808 GLN A N 1
ATOM 6445 C CA . GLN A 1 808 ? 27.613 -23.202 26.360 1.00 73.50 808 GLN A CA 1
ATOM 6446 C C . GLN A 1 808 ? 26.348 -23.992 25.994 1.00 73.50 808 GLN A C 1
ATOM 6448 O O . GLN A 1 808 ? 26.329 -25.228 26.019 1.00 73.50 808 GLN A O 1
ATOM 6453 N N . GLY A 1 809 ? 25.292 -23.269 25.612 1.00 82.25 809 GLY A N 1
ATOM 6454 C CA . GLY A 1 809 ? 24.085 -23.880 25.058 1.00 82.25 809 GLY A CA 1
ATOM 6455 C C . GLY A 1 809 ? 24.386 -24.695 23.796 1.00 82.25 809 GLY A C 1
ATOM 6456 O O . GLY A 1 809 ? 25.344 -24.426 23.069 1.00 82.25 809 GLY A O 1
ATOM 6457 N N . GLN A 1 810 ? 23.579 -25.722 23.543 1.00 87.19 810 GLN A N 1
ATOM 6458 C CA . GLN A 1 810 ? 23.824 -26.672 22.459 1.00 87.19 810 GLN A CA 1
ATOM 6459 C C . GLN A 1 810 ? 22.529 -27.206 21.852 1.00 87.19 810 GLN A C 1
ATOM 6461 O O . GLN A 1 810 ? 21.510 -27.370 22.525 1.00 87.19 810 GLN A O 1
ATOM 6466 N N . VAL A 1 811 ? 22.599 -27.533 20.564 1.00 89.62 811 VAL A N 1
ATOM 6467 C CA . VAL A 1 811 ? 21.524 -28.214 19.844 1.00 89.62 811 VAL A CA 1
ATOM 6468 C C . VAL A 1 811 ? 21.563 -29.701 20.186 1.00 89.62 811 VAL A C 1
ATOM 6470 O O . VAL A 1 811 ? 22.592 -30.357 20.015 1.00 89.62 811 VAL A O 1
ATOM 6473 N N . ARG A 1 812 ? 20.448 -30.250 20.674 1.00 89.69 812 ARG A N 1
ATOM 6474 C CA . ARG A 1 812 ? 20.322 -31.678 20.994 1.00 89.69 812 ARG A CA 1
ATOM 6475 C C . ARG A 1 812 ? 19.031 -32.239 20.433 1.00 89.69 812 ARG A C 1
ATOM 6477 O O . ARG A 1 812 ? 17.962 -31.652 20.581 1.00 89.69 812 ARG A O 1
ATOM 6484 N N . THR A 1 813 ? 19.129 -33.427 19.850 1.00 91.38 813 THR A N 1
ATOM 6485 C CA . THR A 1 813 ? 17.956 -34.243 19.550 1.00 91.38 813 THR A CA 1
ATOM 6486 C C . THR A 1 813 ? 17.556 -34.992 20.812 1.00 91.38 813 THR A C 1
ATOM 6488 O O . THR A 1 813 ? 18.320 -35.806 21.330 1.00 91.38 813 THR A O 1
ATOM 6491 N N . MET A 1 814 ? 16.361 -34.712 21.320 1.00 91.38 814 MET A N 1
ATOM 6492 C CA . MET A 1 814 ? 15.826 -35.350 22.518 1.00 91.38 814 MET A CA 1
ATOM 6493 C C . MET A 1 814 ? 14.377 -35.771 22.327 1.00 91.38 814 MET A C 1
ATOM 6495 O O . MET A 1 814 ? 13.666 -35.291 21.446 1.00 91.38 814 MET A O 1
ATOM 6499 N N . GLN A 1 815 ? 13.950 -36.712 23.162 1.00 92.75 815 GLN A N 1
ATOM 6500 C CA . GLN A 1 815 ? 12.552 -37.088 23.239 1.00 92.75 815 GLN A CA 1
ATOM 6501 C C . GLN A 1 815 ? 11.812 -36.034 24.064 1.00 92.75 815 GLN A C 1
ATOM 6503 O O . GLN A 1 815 ? 12.135 -35.843 25.235 1.00 92.75 815 GLN A O 1
ATOM 6508 N N . ARG A 1 816 ? 10.810 -35.388 23.468 1.00 90.94 816 ARG A N 1
ATOM 6509 C CA . ARG A 1 816 ? 9.885 -34.496 24.175 1.00 90.94 816 ARG A CA 1
ATOM 6510 C C . ARG A 1 816 ? 8.455 -34.993 24.058 1.00 90.94 816 ARG A C 1
ATOM 6512 O O . ARG A 1 816 ? 8.119 -35.771 23.164 1.00 90.94 816 ARG A O 1
ATOM 6519 N N . GLU A 1 817 ? 7.619 -34.529 24.969 1.00 92.38 817 GLU A N 1
ATOM 6520 C CA . GLU A 1 817 ? 6.175 -34.671 24.862 1.00 92.38 817 GLU A CA 1
ATOM 6521 C C . GLU A 1 817 ? 5.633 -33.547 23.971 1.00 92.38 817 GLU A C 1
ATOM 6523 O O . GLU A 1 817 ? 6.028 -32.387 24.101 1.00 92.38 817 GLU A O 1
ATOM 6528 N N . ALA A 1 818 ? 4.803 -33.899 22.996 1.00 91.88 818 ALA A N 1
ATOM 6529 C CA . ALA A 1 818 ? 4.230 -32.938 22.074 1.00 91.88 818 ALA A CA 1
ATOM 6530 C C . ALA A 1 818 ? 3.156 -32.075 22.742 1.00 91.88 818 ALA A C 1
ATOM 6532 O O . ALA A 1 818 ? 2.258 -32.590 23.411 1.00 91.88 818 ALA A O 1
ATOM 6533 N N . GLY A 1 819 ? 3.243 -30.763 22.511 1.00 91.38 819 GLY A N 1
ATOM 6534 C CA . GLY A 1 819 ? 2.200 -29.808 22.863 1.00 91.38 819 GLY A CA 1
ATOM 6535 C C . GLY A 1 819 ? 0.974 -29.930 21.955 1.00 91.38 819 GLY A C 1
ATOM 6536 O O . GLY A 1 819 ? 0.940 -30.701 20.993 1.00 91.38 819 GLY A O 1
ATOM 6537 N N . ASN A 1 820 ? -0.064 -29.158 22.263 1.00 92.19 820 ASN A N 1
ATOM 6538 C CA . ASN A 1 820 ? -1.277 -29.053 21.446 1.00 92.19 820 ASN A CA 1
ATOM 6539 C C . ASN A 1 820 ? -1.148 -27.992 20.333 1.00 92.19 820 ASN A C 1
ATOM 6541 O O . ASN A 1 820 ? -2.016 -27.904 19.469 1.00 92.19 820 ASN A O 1
ATOM 6545 N N . ASP A 1 821 ? -0.066 -27.218 20.335 1.00 93.94 821 ASP A N 1
ATOM 6546 C CA . ASP A 1 821 ? 0.195 -25.991 19.580 1.00 93.94 821 ASP A CA 1
ATOM 6547 C C . ASP A 1 821 ? 1.214 -26.146 18.439 1.00 93.94 821 ASP A C 1
ATOM 6549 O O . ASP A 1 821 ? 1.515 -25.182 17.734 1.00 93.94 821 ASP A O 1
ATOM 6553 N N . GLY A 1 822 ? 1.695 -27.361 18.163 1.00 93.69 822 GLY A N 1
ATOM 6554 C CA . GLY A 1 822 ? 2.699 -27.612 17.118 1.00 93.69 822 GLY A CA 1
ATOM 6555 C C . GLY A 1 822 ? 2.325 -27.094 15.716 1.00 93.69 822 GLY A C 1
ATOM 6556 O O . GLY A 1 822 ? 3.189 -26.769 14.909 1.00 93.69 822 GLY A O 1
ATOM 6557 N N . PHE A 1 823 ? 1.041 -26.930 15.393 1.00 94.62 823 PHE A N 1
ATOM 6558 C CA . PHE A 1 823 ? 0.605 -26.365 14.107 1.00 94.62 823 PHE A CA 1
ATOM 6559 C C . PHE A 1 823 ? 0.652 -24.823 14.043 1.00 94.62 823 PHE A C 1
ATOM 6561 O O . PHE A 1 823 ? 0.499 -24.248 12.961 1.00 94.62 823 PHE A O 1
ATOM 6568 N N . CYS A 1 824 ? 0.871 -24.147 15.170 1.00 95.62 824 CYS A N 1
ATOM 6569 C CA . CYS A 1 824 ? 0.835 -22.691 15.268 1.00 95.62 824 CYS A CA 1
ATOM 6570 C C . CYS A 1 824 ? 2.133 -22.006 14.854 1.00 95.62 824 CYS A C 1
ATOM 6572 O O . CYS A 1 824 ? 2.080 -20.889 14.339 1.00 95.62 824 CYS A O 1
ATOM 6574 N N . GLY A 1 825 ? 3.276 -22.667 15.026 1.00 92.12 825 GLY A N 1
ATOM 6575 C CA . GLY A 1 825 ? 4.577 -22.021 14.885 1.00 92.12 825 GLY A CA 1
ATOM 6576 C C . GLY A 1 825 ? 5.402 -22.413 13.673 1.00 92.12 825 GLY A C 1
ATOM 6577 O O . GLY A 1 825 ? 4.993 -23.197 12.810 1.00 92.12 825 GLY A O 1
ATOM 6578 N N . ARG A 1 826 ? 6.593 -21.820 13.649 1.00 91.81 826 ARG A N 1
ATOM 6579 C CA . ARG A 1 826 ? 7.701 -22.101 12.736 1.00 91.81 826 ARG A CA 1
ATOM 6580 C C . ARG A 1 826 ? 9.024 -21.976 13.494 1.00 91.81 826 ARG A C 1
ATOM 6582 O O . ARG A 1 826 ? 9.067 -21.411 14.583 1.00 91.81 826 ARG A O 1
ATOM 6589 N N . ARG A 1 827 ? 10.116 -22.461 12.899 1.00 91.56 827 ARG A N 1
ATOM 6590 C CA . ARG A 1 827 ? 11.460 -22.222 13.439 1.00 91.56 827 ARG A CA 1
ATOM 6591 C C . ARG A 1 827 ? 11.789 -20.733 13.390 1.00 91.56 827 ARG A C 1
ATOM 6593 O O . ARG A 1 827 ? 11.664 -20.112 12.336 1.00 91.56 827 ARG A O 1
ATOM 6600 N N . GLY A 1 828 ? 12.196 -20.182 14.525 1.00 92.56 828 GLY A N 1
ATOM 6601 C CA . GLY A 1 828 ? 12.505 -18.765 14.673 1.00 92.56 828 GLY A CA 1
ATOM 6602 C C . GLY A 1 828 ? 12.463 -18.335 16.131 1.00 92.56 828 GLY A C 1
ATOM 6603 O O . GLY A 1 828 ? 11.978 -19.072 16.985 1.00 92.56 828 GLY A O 1
ATOM 6604 N N . LEU A 1 829 ? 12.995 -17.149 16.405 1.00 93.38 829 LEU A N 1
ATOM 6605 C CA . LEU A 1 829 ? 12.911 -16.500 17.704 1.00 93.38 829 LEU A CA 1
ATOM 6606 C C . LEU A 1 829 ? 13.006 -14.990 17.502 1.00 93.38 829 LEU A C 1
ATOM 6608 O O . LEU A 1 829 ? 13.976 -14.507 16.924 1.00 93.38 829 LEU A O 1
ATOM 6612 N N . GLU A 1 830 ? 12.033 -14.258 18.028 1.00 93.81 830 GLU A N 1
ATOM 6613 C CA . GLU A 1 830 ? 12.106 -12.809 18.186 1.00 93.81 830 GLU A CA 1
ATOM 6614 C C . GLU A 1 830 ? 12.041 -12.453 19.671 1.00 93.81 830 GLU A C 1
ATOM 6616 O O . GLU A 1 830 ? 11.290 -13.060 20.444 1.00 93.81 830 GLU A O 1
ATOM 6621 N N . VAL A 1 831 ? 12.838 -11.470 20.077 1.00 93.25 831 VAL A N 1
ATOM 6622 C CA . VAL A 1 831 ? 12.933 -11.003 21.463 1.00 93.25 831 VAL A CA 1
ATOM 6623 C C . VAL A 1 831 ? 12.635 -9.513 21.558 1.00 93.25 831 VAL A C 1
ATOM 6625 O O . VAL A 1 831 ? 12.810 -8.770 20.597 1.00 93.25 831 VAL A O 1
ATOM 6628 N N . LEU A 1 832 ? 12.159 -9.079 22.722 1.00 90.50 832 LEU A N 1
ATOM 6629 C CA . LEU A 1 832 ? 11.872 -7.680 23.022 1.00 90.50 832 LEU A CA 1
ATOM 6630 C C . LEU A 1 832 ? 13.172 -6.867 23.101 1.00 90.50 832 LEU A C 1
ATOM 6632 O O . LEU A 1 832 ? 14.139 -7.279 23.754 1.00 90.50 832 LEU A O 1
ATOM 6636 N N . VAL A 1 833 ? 13.169 -5.688 22.485 1.00 87.25 833 VAL A N 1
ATOM 6637 C CA . VAL A 1 833 ? 14.187 -4.653 22.693 1.00 87.25 833 VAL A CA 1
ATOM 6638 C C . VAL A 1 833 ? 13.767 -3.823 23.910 1.00 87.25 833 VAL A C 1
ATOM 6640 O O . VAL A 1 833 ? 12.885 -2.973 23.816 1.00 87.25 833 VAL A O 1
ATOM 6643 N N . GLU A 1 834 ? 14.355 -4.112 25.073 1.00 81.69 834 GLU A N 1
ATOM 6644 C CA . GLU A 1 834 ? 13.939 -3.518 26.359 1.00 81.69 834 GLU A CA 1
ATOM 6645 C C . GLU A 1 834 ? 14.263 -2.020 26.450 1.00 81.69 834 GLU A C 1
ATOM 6647 O O . GLU A 1 834 ? 13.445 -1.234 26.923 1.00 81.69 834 GLU A O 1
ATOM 6652 N N . GLU A 1 835 ? 15.425 -1.613 25.936 1.00 76.25 835 GLU A N 1
ATOM 6653 C CA . GLU A 1 835 ? 15.848 -0.214 25.852 1.00 76.25 835 GLU A CA 1
ATOM 6654 C C . GLU A 1 835 ? 15.738 0.277 24.406 1.00 76.25 835 GLU A C 1
ATOM 6656 O O . GLU A 1 835 ? 16.698 0.279 23.637 1.00 76.25 835 GLU A O 1
ATOM 6661 N N . ARG A 1 836 ? 14.521 0.654 24.011 1.00 70.38 836 ARG A N 1
ATOM 6662 C CA . ARG A 1 836 ? 14.220 1.073 22.640 1.00 70.38 836 ARG A CA 1
ATOM 6663 C C . ARG A 1 836 ? 14.736 2.489 22.360 1.00 70.38 836 ARG A C 1
ATOM 6665 O O . ARG A 1 836 ? 14.302 3.448 23.000 1.00 70.38 836 ARG A O 1
ATOM 6672 N N . MET A 1 837 ? 15.586 2.647 21.345 1.00 69.31 837 MET A N 1
ATOM 6673 C CA . MET A 1 837 ? 15.908 3.971 20.799 1.00 69.31 837 MET A CA 1
ATOM 6674 C C . MET A 1 837 ? 14.730 4.525 19.972 1.00 69.31 837 MET A C 1
ATOM 6676 O O . MET A 1 837 ? 14.013 3.749 19.334 1.00 69.31 837 MET A O 1
ATOM 6680 N N . PRO A 1 838 ? 14.516 5.856 19.921 1.00 51.84 838 PRO A N 1
ATOM 6681 C CA . PRO A 1 838 ? 13.481 6.445 19.072 1.00 51.84 838 PRO A CA 1
ATOM 6682 C C . PRO A 1 838 ? 13.617 5.989 17.608 1.00 51.84 838 PRO A C 1
ATOM 6684 O O . PRO A 1 838 ? 14.658 6.194 16.986 1.00 51.84 838 PRO A O 1
ATOM 6687 N N . GLY A 1 839 ? 12.567 5.366 17.065 1.00 55.47 839 GLY A N 1
ATOM 6688 C CA . GLY A 1 839 ? 12.534 4.845 15.690 1.00 55.47 839 GLY A CA 1
ATOM 6689 C C . GLY A 1 839 ? 13.082 3.423 15.491 1.00 55.47 839 GLY A C 1
ATOM 6690 O O . GLY A 1 839 ? 12.983 2.907 14.386 1.00 55.47 839 GLY A O 1
ATOM 6691 N N . GLN A 1 840 ? 13.617 2.765 16.525 1.00 67.06 840 GLN A N 1
ATOM 6692 C CA . GLN A 1 840 ? 14.015 1.349 16.467 1.00 67.06 840 GLN A CA 1
ATOM 6693 C C . GLN A 1 840 ? 12.778 0.435 16.489 1.00 67.06 840 GLN A C 1
ATOM 6695 O O . GLN A 1 840 ? 11.765 0.815 17.076 1.00 67.06 840 GLN A O 1
ATOM 6700 N N . ASP A 1 841 ? 12.820 -0.762 15.899 1.00 72.31 841 ASP A N 1
ATOM 6701 C CA . ASP A 1 841 ? 11.754 -1.761 16.092 1.00 72.31 841 ASP A CA 1
ATOM 6702 C C . ASP A 1 841 ? 11.689 -2.207 17.571 1.00 72.31 841 ASP A C 1
ATOM 6704 O O . ASP A 1 841 ? 12.688 -2.187 18.290 1.00 72.31 841 ASP A O 1
ATOM 6708 N N . GLY A 1 842 ? 10.495 -2.551 18.056 1.00 79.31 842 GLY A N 1
ATOM 6709 C CA . GLY A 1 842 ? 10.290 -3.041 19.422 1.00 79.31 842 GLY A CA 1
ATOM 6710 C C . GLY A 1 842 ? 10.759 -4.482 19.628 1.00 79.31 842 GLY A C 1
ATOM 6711 O O . GLY A 1 842 ? 10.917 -4.919 20.769 1.00 79.31 842 GLY A O 1
ATOM 6712 N N . PHE A 1 843 ? 10.994 -5.217 18.541 1.00 89.12 843 PHE A N 1
ATOM 6713 C CA . PHE A 1 843 ? 11.456 -6.598 18.563 1.00 89.12 843 PHE A CA 1
ATOM 6714 C C . PHE A 1 843 ? 12.668 -6.779 17.648 1.00 89.12 843 PHE A C 1
ATOM 6716 O O . PHE A 1 843 ? 12.848 -6.048 16.679 1.00 89.12 843 PHE A O 1
ATOM 6723 N N . GLU A 1 844 ? 13.498 -7.773 17.946 1.00 89.94 844 GLU A N 1
ATOM 6724 C CA . GLU A 1 844 ? 14.616 -8.169 17.092 1.00 89.94 844 GLU A CA 1
ATOM 6725 C C . GLU A 1 844 ? 14.672 -9.688 16.928 1.00 89.94 844 GLU A C 1
ATOM 6727 O O . GLU A 1 844 ? 14.349 -10.447 17.846 1.00 89.94 844 GLU A O 1
ATOM 6732 N N . ALA A 1 845 ? 15.086 -10.142 15.745 1.00 92.12 845 ALA A N 1
ATOM 6733 C CA . ALA A 1 845 ? 15.208 -11.560 15.441 1.00 92.12 845 ALA A CA 1
ATOM 6734 C C . ALA A 1 845 ? 16.548 -12.120 15.934 1.00 92.12 845 ALA A C 1
ATOM 6736 O O . ALA A 1 845 ? 17.618 -11.600 15.618 1.00 92.12 845 ALA A O 1
ATOM 6737 N N . ILE A 1 846 ? 16.492 -13.243 16.647 1.00 91.75 846 ILE A N 1
ATOM 6738 C CA . ILE A 1 846 ? 17.669 -14.002 17.060 1.00 91.75 846 ILE A CA 1
ATOM 6739 C C . ILE A 1 846 ? 17.951 -15.084 16.024 1.00 91.75 846 ILE A C 1
ATOM 6741 O O . ILE A 1 846 ? 17.072 -15.856 15.631 1.00 91.75 846 ILE A O 1
ATOM 6745 N N . ARG A 1 847 ? 19.211 -15.167 15.588 1.00 89.75 847 ARG A N 1
ATOM 6746 C CA . ARG A 1 847 ? 19.648 -16.170 14.616 1.00 89.75 847 ARG A CA 1
ATOM 6747 C C . ARG A 1 847 ? 19.422 -17.581 15.165 1.00 89.75 847 ARG A C 1
ATOM 6749 O O . ARG A 1 847 ? 19.932 -17.925 16.230 1.00 89.75 847 ARG A O 1
ATOM 6756 N N . VAL A 1 848 ? 18.715 -18.406 14.396 1.00 89.62 848 VAL A N 1
ATOM 6757 C CA . VAL A 1 848 ? 18.523 -19.829 14.705 1.00 89.62 848 VAL A CA 1
ATOM 6758 C C . VAL A 1 848 ? 19.890 -20.539 14.694 1.00 89.62 848 VAL A C 1
ATOM 6760 O O . VAL A 1 848 ? 20.628 -20.396 13.712 1.00 89.62 848 VAL A O 1
ATOM 6763 N N . PRO A 1 849 ? 20.270 -21.265 15.765 1.00 87.94 849 PRO A N 1
ATOM 6764 C CA . PRO A 1 849 ? 21.526 -22.006 15.811 1.00 87.94 849 PRO A CA 1
ATOM 6765 C C . PRO A 1 849 ? 21.616 -23.047 14.693 1.00 87.94 849 PRO A C 1
ATOM 6767 O O . PRO A 1 849 ? 20.627 -23.694 14.357 1.00 87.94 849 PRO A O 1
ATOM 6770 N N . ALA A 1 850 ? 22.817 -23.237 14.146 1.00 83.44 850 ALA A N 1
ATOM 6771 C CA . ALA A 1 850 ? 23.048 -24.219 13.091 1.00 83.44 850 ALA A CA 1
ATOM 6772 C C . ALA A 1 850 ? 22.709 -25.644 13.569 1.00 83.44 850 ALA A C 1
ATOM 6774 O O . ALA A 1 850 ? 23.164 -26.065 14.636 1.00 83.44 850 ALA A O 1
ATOM 6775 N N . GLY A 1 851 ? 21.942 -26.388 12.768 1.00 80.94 851 GLY A N 1
ATOM 6776 C CA . GLY A 1 851 ? 21.488 -27.747 13.076 1.00 80.94 851 GLY A CA 1
ATOM 6777 C C . GLY A 1 851 ? 20.062 -27.837 13.635 1.00 80.94 851 GLY A C 1
ATOM 6778 O O . GLY A 1 851 ? 19.625 -28.939 13.964 1.00 80.94 851 GLY A O 1
ATOM 6779 N N . LEU A 1 852 ? 19.348 -26.712 13.753 1.00 80.69 852 LEU A N 1
ATOM 6780 C CA . LEU A 1 852 ? 17.914 -26.640 14.101 1.00 80.69 852 LEU A CA 1
ATOM 6781 C C . LEU A 1 852 ? 16.994 -26.409 12.891 1.00 80.69 852 LEU A C 1
ATOM 6783 O O . LEU A 1 852 ? 15.770 -26.514 13.028 1.00 80.69 852 LEU A O 1
ATOM 6787 N N . ASP A 1 853 ? 17.597 -26.042 11.764 1.00 58.91 853 ASP A N 1
ATOM 6788 C CA . ASP A 1 853 ? 17.006 -25.620 10.496 1.00 58.91 853 ASP A CA 1
ATOM 6789 C C . ASP A 1 853 ? 16.408 -26.758 9.652 1.00 58.91 853 ASP A C 1
ATOM 6791 O O . ASP A 1 853 ? 16.985 -27.871 9.610 1.00 58.91 853 ASP A O 1
#

InterPro domains:
  IPR007577 Glycosyltransferase, DXD sugar-binding motif [PF04488] (115-200)
  IPR021047 Mannosyltransferase 1, CMT1 [PF11735] (478-722)
  IPR021047 Mannosyltransferase 1, CMT1 [PTHR34144] (417-846)
  IPR029044 Nucleotide-diphospho-sugar transferases [SSF53448] (94-316)